Protein AF-0000000083250186 (afdb_homodimer)

Secondary structure (DSSP, 8-state):
-HHHHHHHHHHHHHHHHHHHHHHHHHHHHHHHHT--HHHHHHHHHHIIIIIS------TTSHHHHHHHHHHHHHHHHHHHHT--HHHHHHHHHHHHHHHTHHHHHHHHHHHHHHHHHHT--HHHHHHHHHHHT---GGGTHHHHHHS---HHHHHHHHHHHHHHHHHHHHHHHHHHHHHHHT----HHHHHHHHHHHHHHHHHHHHHHHHHHHHHHHH---GGGGGGHHHHHHHHHHHHHHHHHHTTS-HHHHHHHHHHHHHTGGGGT---HHHHHHHHHHHHHHHHHHHHHHHHHHHHT--HHHHHHTHHHHHHHHHHIIIIIHHHHHHHHHTT-TTTT--HHHHHHHHH-----HHHHHHHHHHHHHT-TTHHHHHHHHHHHHHHIIIIIIHHHHHHHHHTT--HHHHHHH-/-HHHHHHHHHHHHHHHHHHHHHHHHHHHHHHHHT--HHHHHHHHHHIIIIIS------TT-HHHHHHHHHHHHHHHHHHHHT--HHHHHHHHHHHHHHHTHHHHHHHHHHHHHHHHHHT--HHHHHHHHHHHT---GGGTHHHHHHS---HHHHHHHHHHHHHHHHHHHHHHHHHHHHHHHT----HHHHHHHHHHHHHHHHHHHHHHHHHHHHHHHH---GGGGGGHHHHHHHHHHHHHHHHHHTTS-HHHHHHHHHHHHHTGGGGT---HHHHHHHHHHHHHHHHHHHHHHHHHHHHT--HHHHHHTHHHHHHHHHHIIIIIHHHHHHHHHTT-TTTT--HHHHHHHHH-----HHHHHHHHHHHHHT-TTHHHHHHHHHHHHHHIIIIIIHHHHHHHHHTT--HHHHHHH-

Nearest PDB structures (foldseek):
  4cz8-assembly1_B  TM=8.944E-01  e=1.549E-16  Pyrococcus abyssi GE5
  8pcz-assembly1_B  TM=8.771E-01  e=9.319E-13  Strongylocentrotus purpuratus
  8pd5-assembly1_A  TM=8.798E-01  e=1.195E-12  Strongylocentrotus purpuratus
  8otx-assembly1_B  TM=8.686E-01  e=9.713E-13  Strongylocentrotus purpuratus
  8pd3-assembly1_A  TM=8.732E-01  e=5.096E-12  Strongylocentrotus purpuratus

Sequence (828 aa):
MENSTTDTIHHLLILLLIILGAGMTAGIIAGKLRLPDVALFIGAGMLLGQGVHWINESSASLTNQLILSVGSAIILFDGGRNIRLHGLKKVGLTVGLLSVPGVLITVAIVGAAIRYLFDIDWMYALLAAAIIASTDPASIIPVFRQVRIRERVRETVESESAFNDATGSIITFALLGAITAGSELAAGTLMWDFVRTAVGGIVVGLVVSFVIVYFVAHLRYGVLRDFSTIAMIGTALAAYLIGDLLHVSGFMATFVAGLIWGNSERFGLSMKEKEAEMAHFTDNITVLLRMLIFILLGSQVDFSLLAEYWWQSLLAVIVLMLIARPASVFASALPDRVSKWSLREMLFMVWVRETGVIPAALSGMIAGMGVKHADIIASVTFMAIMLTILLQASTTGWMAKKLGMDLDAEIGKQMENSTTDTIHHLLILLLIILGAGMTAGIIAGKLRLPDVALFIGAGMLLGQGVHWINESSASLTNQLILSVGSAIILFDGGRNIRLHGLKKVGLTVGLLSVPGVLITVAIVGAAIRYLFDIDWMYALLAAAIIASTDPASIIPVFRQVRIRERVRETVESESAFNDATGSIITFALLGAITAGSELAAGTLMWDFVRTAVGGIVVGLVVSFVIVYFVAHLRYGVLRDFSTIAMIGTALAAYLIGDLLHVSGFMATFVAGLIWGNSERFGLSMKEKEAEMAHFTDNITVLLRMLIFILLGSQVDFSLLAEYWWQSLLAVIVLMLIARPASVFASALPDRVSKWSLREMLFMVWVRETGVIPAALSGMIAGMGVKHADIIASVTFMAIMLTILLQASTTGWMAKKLGMDLDAEIGKQ

Solvent-accessible surface area (backbone atoms only — not comparable to full-atom values): 39765 Å² total; per-residue (Å²): 117,66,62,53,49,50,49,51,46,50,49,51,50,50,51,51,46,50,46,52,52,47,33,50,53,24,40,52,49,15,57,75,68,68,44,63,43,65,60,34,22,25,50,46,11,30,44,35,11,64,64,70,54,75,45,77,71,51,54,60,34,60,67,49,46,44,49,34,52,53,37,44,28,47,45,37,12,51,41,22,25,71,39,56,67,77,66,35,67,70,43,38,65,36,30,51,31,38,21,44,59,16,35,52,47,22,16,54,50,28,9,52,45,37,19,69,65,68,69,51,58,63,67,57,18,34,34,40,19,18,36,55,45,20,36,27,41,78,66,40,53,64,47,50,71,76,38,46,54,55,62,68,60,51,51,37,50,48,46,24,17,42,44,14,40,34,42,21,50,43,50,28,50,46,43,48,50,34,59,74,68,65,49,81,67,53,68,64,60,51,51,50,50,38,51,50,18,48,52,45,2,40,50,41,2,47,52,49,33,50,57,51,47,51,49,59,41,63,49,65,56,79,70,43,72,70,38,51,59,56,49,51,54,45,41,22,51,46,16,24,49,52,14,48,75,70,68,22,28,17,54,32,1,4,20,41,22,14,32,47,65,46,42,25,59,80,72,72,32,70,54,72,89,47,43,63,60,42,48,54,43,51,53,47,51,43,53,51,38,50,38,52,48,35,20,53,50,21,23,62,52,51,66,68,58,36,60,72,44,38,66,53,22,49,51,37,38,46,42,35,54,69,42,23,34,42,51,18,47,52,65,22,42,64,73,33,69,82,66,58,72,48,71,54,56,50,53,49,54,31,54,66,57,25,33,40,66,63,32,51,34,51,41,44,50,41,46,30,54,64,46,86,64,32,65,58,36,39,36,32,45,51,43,32,29,50,49,23,38,64,50,34,52,66,38,43,60,57,50,36,54,73,58,62,44,28,51,65,60,54,55,65,75,97,120,63,63,54,48,52,50,51,47,51,50,51,48,50,51,50,47,51,47,50,52,47,34,51,52,24,40,53,50,15,57,75,68,68,44,64,42,66,59,33,21,25,50,47,12,31,43,35,11,63,64,71,54,76,44,78,71,51,54,58,34,60,67,49,45,46,49,36,51,53,36,44,30,46,45,37,12,52,42,21,24,72,40,55,67,77,67,36,66,70,43,37,66,35,28,51,30,38,20,46,58,16,35,51,46,23,17,53,49,29,10,51,46,37,19,69,64,68,69,51,58,63,69,57,18,33,34,41,20,18,35,55,44,22,36,27,41,79,67,42,52,66,46,50,70,75,37,46,55,56,62,69,60,52,51,36,52,48,45,23,17,41,46,14,42,34,41,23,50,43,50,28,51,46,44,50,50,33,60,72,68,66,49,81,68,54,68,65,60,52,50,50,49,37,50,50,19,47,51,44,1,41,51,42,2,46,52,50,32,50,57,51,47,50,50,60,42,64,48,66,55,78,70,44,71,71,37,51,56,56,49,52,54,45,42,22,52,44,16,23,48,54,14,47,75,71,68,21,28,17,54,32,2,5,20,41,21,14,32,46,65,45,41,24,60,79,72,72,32,70,54,71,88,46,43,63,60,41,48,54,44,50,53,49,51,42,54,52,38,48,38,51,50,35,20,52,51,20,24,62,53,52,67,69,57,38,61,74,44,37,66,54,22,49,51,37,39,47,41,36,54,69,44,22,33,42,51,19,47,52,65,22,41,65,75,32,72,81,66,59,74,48,72,52,57,51,53,48,54,33,55,66,57,24,34,40,66,61,33,50,34,50,41,46,49,41,46,32,54,64,46,85,64,33,65,58,36,39,36,33,44,50,43,33,30,50,49,21,38,65,48,35,51,65,38,45,59,58,49,34,52,73,58,63,44,28,51,64,58,54,55,67,73,96

Organism: NCBI:txid582686

Foldseek 3Di:
DVVVVVVVVVLVVQLLVLLVVQLVVLQVVCVVVVAQSLLSLLVSLQCCQVNVNVDDDDLQDPVNLCLLLLLLLLLLLQLLLPADVVLCVLVVQLLVLCQAVLLVLQLVQLLVLLCVLVVDDSLVSSLLSLLQSAFDCVLQVVVCVVFPFDPNLVNSLSSSRSSNLLLSQLLNVLSVVCVVVVHPDDPVNSVVSSVCQLVLLLVLLCVLLVVLLVCLQPVPDPVSLVCVLVSLSVSSVVSLVVSVVVPHHSSNSSNNSSNCNNHVVVVVRDPPVSVVVNVVVSVVSSSSSSSVLSSNLSSNQDPVLLVVCVVSLLVSLVCSLPPSLLVSLCVSVVVPPSNPDDPLSSVLSSLRGAGGRSSSSSLSNCVNVVDPCSSVSSSNSVSRNNCSRRPSSSCSSVSCVVSVRGPVVVVVVD/DVVVVVVVVVLVVQLLVLLVVQLVVLQVVCVVVVAQSLLSLLVSLQCCQVNVNVDDDDLQDPVNLCLLLLLLLLLLLQLLLPADVVLCVLVVQLLVLCQAVLLVLQLVQLLVLLCVLVVDDSLVSSLLSLLQSAFDCVLQVVVCVVFPFDPNLVNSLSSSRSSNLLLSQLLNVLSVVCVVVVHPDDPVNSVVLSVCQLVLLLVLLVVLLVVLLVCLQPVPDPVSLVCVLVSLSVSSVVSLVVSVVVPHHSSNSSNNSSNCNNHVVVVVRDPPVNVVVNVVVSVVSSSSSSSVLSSNLSSNQDPVLLVVCVVSLLVSLVCSLPPSLLVSLCVSVVVPPSNPDDPLSSVLSSLRGAGGRSSSSSLSNCVSVVDPCSSVSSSNSVSRNNCSRRPSSSCSSVSCVVSVRRPVVVVVVD

Structure (mmCIF, N/CA/C/O backbone):
data_AF-0000000083250186-model_v1
#
loop_
_entity.id
_entity.type
_entity.pdbx_description
1 polymer 'NhaP-type Na+/H+ or K+/H+ antiporter'
#
loop_
_atom_site.group_PDB
_atom_site.id
_atom_site.type_symbol
_atom_site.label_atom_id
_atom_site.label_alt_id
_atom_site.label_comp_id
_atom_site.label_asym_id
_atom_site.label_entity_id
_atom_site.label_seq_id
_atom_site.pdbx_PDB_ins_code
_atom_site.Cartn_x
_atom_site.Cartn_y
_atom_site.Cartn_z
_atom_site.occupancy
_atom_site.B_iso_or_equiv
_atom_site.auth_seq_id
_atom_site.auth_comp_id
_atom_site.auth_asym_id
_atom_site.auth_atom_id
_atom_site.pdbx_PDB_model_num
ATOM 1 N N . MET A 1 1 ? 26 -10.258 -5.992 1 36.88 1 MET A N 1
ATOM 2 C CA . MET A 1 1 ? 25.094 -9.18 -6.375 1 36.88 1 MET A CA 1
ATOM 3 C C . MET A 1 1 ? 23.656 -9.516 -5.984 1 36.88 1 MET A C 1
ATOM 5 O O . MET A 1 1 ? 22.844 -8.617 -5.727 1 36.88 1 MET A O 1
ATOM 9 N N . GLU A 1 2 ? 23.172 -11.062 -6.137 1 50.5 2 GLU A N 1
ATOM 10 C CA . GLU A 1 2 ? 21.906 -11.742 -5.871 1 50.5 2 GLU A CA 1
ATOM 11 C C . GLU A 1 2 ? 21.484 -11.555 -4.422 1 50.5 2 GLU A C 1
ATOM 13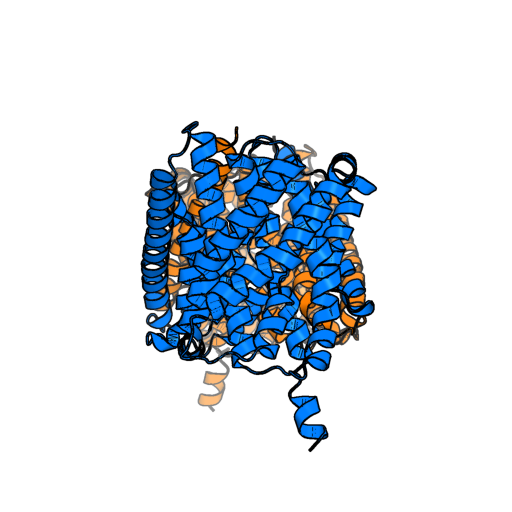 O O . GLU A 1 2 ? 20.312 -11.258 -4.145 1 50.5 2 GLU A O 1
ATOM 18 N N . ASN A 1 3 ? 22.594 -11.492 -3.49 1 60.5 3 ASN A N 1
ATOM 19 C CA . ASN A 1 3 ? 22.516 -11.484 -2.031 1 60.5 3 ASN A CA 1
ATOM 20 C C . ASN A 1 3 ? 22.203 -10.094 -1.49 1 60.5 3 ASN A C 1
ATOM 22 O O . ASN A 1 3 ? 21.422 -9.953 -0.538 1 60.5 3 ASN A O 1
ATOM 26 N N . SER A 1 4 ? 22.578 -9.195 -2.426 1 73.5 4 SER A N 1
ATOM 27 C CA . SER A 1 4 ? 22.453 -7.852 -1.872 1 73.5 4 SER A CA 1
ATOM 28 C C . SER A 1 4 ? 21.016 -7.344 -1.961 1 73.5 4 SER A C 1
ATOM 30 O O . SER A 1 4 ? 20.516 -6.734 -1.016 1 73.5 4 SER A O 1
ATOM 32 N N . THR A 1 5 ? 20.344 -7.777 -3.023 1 78.94 5 THR A N 1
ATOM 33 C CA . THR A 1 5 ? 18.969 -7.316 -3.186 1 78.94 5 THR A CA 1
ATOM 34 C C . THR A 1 5 ? 18.047 -7.992 -2.174 1 78.94 5 THR A C 1
ATOM 36 O O . THR A 1 5 ? 17.172 -7.348 -1.586 1 78.94 5 THR A O 1
ATOM 39 N N . THR A 1 6 ? 18.375 -9.227 -1.916 1 79.44 6 THR A N 1
ATOM 40 C CA . THR A 1 6 ? 17.562 -9.977 -0.959 1 79.44 6 THR A CA 1
ATOM 41 C C . THR A 1 6 ? 17.766 -9.438 0.455 1 79.44 6 THR A C 1
ATOM 43 O O . THR A 1 6 ? 16.812 -9.336 1.225 1 79.44 6 THR A O 1
ATOM 46 N N . ASP A 1 7 ? 18.984 -9.07 0.698 1 83.06 7 ASP A N 1
ATOM 47 C CA . ASP A 1 7 ? 19.281 -8.516 2.012 1 83.06 7 ASP A CA 1
ATOM 48 C C . ASP A 1 7 ? 18.594 -7.168 2.215 1 83.06 7 ASP A C 1
ATOM 50 O O . ASP A 1 7 ? 18.109 -6.871 3.311 1 83.06 7 ASP A O 1
ATOM 54 N N . THR A 1 8 ? 18.578 -6.426 1.126 1 82.62 8 THR A N 1
ATOM 55 C CA . THR A 1 8 ? 17.906 -5.129 1.208 1 82.62 8 THR A CA 1
ATOM 56 C C . THR A 1 8 ? 16.406 -5.297 1.381 1 82.62 8 THR A C 1
ATOM 58 O O . THR A 1 8 ? 15.773 -4.539 2.115 1 82.62 8 THR A O 1
ATOM 61 N N . ILE A 1 9 ? 15.914 -6.305 0.795 1 84.38 9 ILE A N 1
ATOM 62 C CA . ILE A 1 9 ? 14.492 -6.586 0.917 1 84.38 9 ILE A CA 1
ATOM 63 C C . ILE A 1 9 ? 14.172 -7.035 2.342 1 84.38 9 ILE A C 1
ATOM 65 O O . ILE A 1 9 ? 13.188 -6.582 2.938 1 84.38 9 ILE A O 1
ATOM 69 N N . HIS A 1 10 ? 15.07 -7.875 2.861 1 87.12 10 HIS A N 1
ATOM 70 C CA . HIS A 1 10 ? 14.891 -8.328 4.234 1 87.12 10 HIS A CA 1
ATOM 71 C C . HIS A 1 10 ? 14.93 -7.156 5.211 1 87.12 10 HIS A C 1
ATOM 73 O O . HIS A 1 10 ? 14.109 -7.082 6.133 1 87.12 10 HIS A O 1
ATOM 79 N N . HIS A 1 11 ? 15.789 -6.281 4.938 1 84.31 11 HIS A N 1
ATOM 80 C CA . HIS A 1 11 ? 15.914 -5.105 5.793 1 84.31 11 HIS A CA 1
ATOM 81 C C . HIS A 1 11 ? 14.664 -4.238 5.723 1 84.31 11 HIS A C 1
ATOM 83 O O . HIS A 1 11 ? 14.172 -3.764 6.75 1 84.31 11 HIS A O 1
ATOM 89 N N . LEU A 1 12 ? 14.164 -4.062 4.555 1 85.62 12 LEU A N 1
ATOM 90 C CA . LEU A 1 12 ? 12.969 -3.246 4.355 1 85.62 12 LEU A CA 1
ATOM 91 C C . LEU A 1 12 ? 11.758 -3.885 5.023 1 85.62 12 LEU A C 1
ATOM 93 O O . LEU A 1 12 ? 10.945 -3.193 5.645 1 85.62 12 LEU A O 1
ATOM 97 N N . LEU A 1 13 ? 11.719 -5.164 4.926 1 88.88 13 LEU A N 1
ATOM 98 C CA . LEU A 1 13 ? 10.586 -5.879 5.512 1 88.88 13 LEU A CA 1
ATOM 99 C C . LEU A 1 13 ? 10.664 -5.863 7.035 1 88.88 13 LEU A C 1
ATOM 101 O O . LEU A 1 13 ? 9.641 -5.711 7.711 1 88.88 13 LEU A O 1
ATOM 105 N N . ILE A 1 14 ? 11.844 -6.039 7.555 1 87.56 14 ILE A N 1
ATOM 106 C CA . ILE A 1 14 ? 12.039 -5.992 9 1 87.56 14 ILE A CA 1
ATOM 107 C C . ILE A 1 14 ? 11.641 -4.609 9.523 1 87.56 14 ILE A C 1
ATOM 109 O O . ILE A 1 14 ? 10.922 -4.5 10.516 1 87.56 14 ILE A O 1
ATOM 113 N N . LEU A 1 15 ? 12.094 -3.598 8.812 1 84.19 15 LEU A N 1
ATOM 114 C CA . LEU A 1 15 ? 11.758 -2.229 9.188 1 84.19 15 LEU A CA 1
ATOM 115 C C . LEU A 1 15 ? 10.25 -2.016 9.18 1 84.19 15 LEU A C 1
ATOM 117 O O . LEU A 1 15 ? 9.695 -1.454 10.133 1 84.19 15 LEU A O 1
ATOM 121 N N . LEU A 1 16 ? 9.656 -2.443 8.156 1 87.44 16 LEU A N 1
ATOM 122 C CA . LEU A 1 16 ? 8.211 -2.291 8.023 1 87.44 16 LEU A CA 1
ATOM 123 C C . LEU A 1 16 ? 7.477 -3.023 9.141 1 87.44 16 LEU A C 1
ATOM 125 O O . LEU A 1 16 ? 6.539 -2.484 9.734 1 87.44 16 LEU A O 1
ATOM 129 N N . LEU A 1 17 ? 7.941 -4.215 9.445 1 89.38 17 LEU A N 1
ATOM 130 C CA . LEU A 1 17 ? 7.262 -5.039 10.445 1 89.38 17 LEU A CA 1
ATOM 131 C C . LEU A 1 17 ? 7.48 -4.48 11.844 1 89.38 17 LEU A C 1
ATOM 133 O O . LEU A 1 17 ? 6.582 -4.543 12.688 1 89.38 17 LEU A O 1
ATOM 137 N N . ILE A 1 18 ? 8.617 -3.969 12.102 1 87.19 18 ILE A N 1
ATOM 138 C CA . ILE A 1 18 ? 8.883 -3.34 13.391 1 87.19 18 ILE A CA 1
ATOM 139 C C . ILE A 1 18 ? 8 -2.105 13.555 1 87.19 18 ILE A C 1
ATOM 141 O O . ILE A 1 18 ? 7.43 -1.887 14.625 1 87.19 18 ILE A O 1
ATOM 145 N N . ILE A 1 19 ? 7.898 -1.357 12.539 1 87.94 19 ILE A N 1
ATOM 146 C CA . ILE A 1 19 ? 7.098 -0.14 12.586 1 87.94 19 ILE A CA 1
ATOM 147 C C . ILE A 1 19 ? 5.625 -0.5 12.781 1 87.94 19 ILE A C 1
ATOM 149 O O . ILE A 1 19 ? 4.934 0.102 13.602 1 87.94 19 ILE A O 1
ATOM 153 N N . LEU A 1 20 ? 5.223 -1.479 12 1 87.19 20 LEU A N 1
ATOM 154 C CA . LEU A 1 20 ? 3.83 -1.896 12.109 1 87.19 20 LEU A CA 1
ATOM 155 C C . LEU A 1 20 ? 3.547 -2.488 13.492 1 87.19 20 LEU A C 1
ATOM 157 O O . LEU A 1 20 ? 2.512 -2.197 14.094 1 87.19 20 LEU A O 1
ATOM 161 N N . GLY A 1 21 ? 4.441 -3.32 13.969 1 87.19 21 GLY A N 1
ATOM 162 C CA . GLY A 1 21 ? 4.285 -3.895 15.297 1 87.19 21 GLY A CA 1
ATOM 163 C C . GLY A 1 21 ? 4.273 -2.854 16.391 1 87.19 21 GLY A C 1
ATOM 164 O O . GLY A 1 21 ? 3.408 -2.887 17.281 1 87.19 21 GLY A O 1
ATOM 165 N N . ALA A 1 22 ? 5.191 -1.972 16.312 1 88.12 22 ALA A N 1
ATOM 166 C CA . ALA A 1 22 ? 5.281 -0.896 17.297 1 88.12 22 ALA A CA 1
ATOM 167 C C . ALA A 1 22 ? 4.07 0.032 17.203 1 88.12 22 ALA A C 1
ATOM 169 O O . ALA A 1 22 ? 3.551 0.484 18.219 1 88.12 22 ALA A O 1
ATOM 170 N N . GLY A 1 23 ? 3.736 0.354 15.969 1 86.62 23 GLY A N 1
ATOM 171 C CA . GLY A 1 23 ? 2.578 1.209 15.766 1 86.62 23 GLY A CA 1
ATOM 172 C C . GLY A 1 23 ? 1.293 0.615 16.312 1 86.62 23 GLY A C 1
ATOM 173 O O . GLY A 1 23 ? 0.501 1.314 16.953 1 86.62 23 GLY A O 1
ATOM 174 N N . MET A 1 24 ? 1.123 -0.626 16.078 1 84.12 24 MET A N 1
ATOM 175 C CA . MET A 1 24 ? -0.075 -1.303 16.562 1 84.12 24 MET A CA 1
ATOM 176 C C . MET A 1 24 ? -0.082 -1.365 18.094 1 84.12 24 MET A C 1
ATOM 178 O O . MET A 1 24 ? -1.11 -1.116 18.719 1 84.12 24 MET A O 1
ATOM 182 N N . THR A 1 25 ? 1.003 -1.693 18.672 1 85.38 25 THR A N 1
ATOM 183 C CA . THR A 1 25 ? 1.114 -1.747 20.125 1 85.38 25 THR A CA 1
ATOM 184 C C . THR A 1 25 ? 0.896 -0.365 20.734 1 85.38 25 THR A C 1
ATOM 186 O O . THR A 1 25 ? 0.202 -0.229 21.75 1 85.38 25 THR A O 1
ATOM 189 N N . ALA A 1 26 ? 1.502 0.603 20.109 1 86.56 26 ALA A N 1
ATOM 190 C CA . ALA A 1 26 ? 1.334 1.979 20.578 1 86.56 26 ALA A CA 1
ATOM 191 C C . ALA A 1 26 ? -0.121 2.424 20.453 1 86.56 26 ALA A C 1
ATOM 193 O O . ALA A 1 26 ? -0.627 3.148 21.312 1 86.56 26 ALA A O 1
ATOM 194 N N . GLY A 1 27 ? -0.68 2.037 19.344 1 81.19 27 GLY A N 1
ATOM 195 C CA . GLY A 1 27 ? -2.088 2.354 19.172 1 81.19 27 GLY A CA 1
ATOM 196 C C . GLY A 1 27 ? -2.975 1.754 20.25 1 81.19 27 GLY A C 1
ATOM 197 O O . GLY A 1 27 ? -3.9 2.408 20.734 1 81.19 27 GLY A O 1
ATOM 198 N N . ILE A 1 28 ? -2.732 0.583 20.656 1 79.94 28 ILE A N 1
ATOM 199 C CA . ILE A 1 28 ? -3.49 -0.102 21.688 1 79.94 28 ILE A CA 1
ATOM 200 C C . ILE A 1 28 ? -3.287 0.606 23.031 1 79.94 28 ILE A C 1
ATOM 202 O O . ILE A 1 28 ? -4.25 0.847 23.766 1 79.94 28 ILE A O 1
ATOM 206 N N . ILE A 1 29 ? -2.121 0.933 23.297 1 84 29 ILE A N 1
ATOM 207 C CA . ILE A 1 29 ? -1.789 1.599 24.562 1 84 29 ILE A CA 1
ATOM 208 C C . ILE A 1 29 ? -2.43 2.984 24.594 1 84 29 ILE A C 1
ATOM 210 O O . ILE A 1 29 ? -2.91 3.426 25.641 1 84 29 ILE A O 1
ATOM 214 N N . ALA A 1 30 ? -2.369 3.641 23.453 1 81.44 30 ALA A N 1
ATOM 215 C CA . ALA A 1 30 ? -2.988 4.961 23.359 1 81.44 30 ALA A CA 1
ATOM 216 C C . ALA A 1 30 ? -4.473 4.895 23.703 1 81.44 30 ALA A C 1
ATOM 218 O O . ALA A 1 30 ? -5.004 5.781 24.375 1 81.44 30 ALA A O 1
ATOM 219 N N . GLY A 1 31 ? -5.117 3.885 23.188 1 74.94 31 GLY A N 1
ATOM 220 C CA . GLY A 1 31 ? -6.527 3.695 23.484 1 74.94 31 GLY A CA 1
ATOM 221 C C . GLY A 1 31 ? -6.793 3.447 24.953 1 74.94 31 GLY A C 1
ATOM 222 O O . GLY A 1 31 ? -7.738 3.998 25.516 1 74.94 31 GLY A O 1
ATOM 223 N N . LYS A 1 32 ? -5.965 2.688 25.562 1 77.81 32 LYS A N 1
ATOM 224 C CA . LYS A 1 32 ? -6.105 2.369 26.984 1 77.81 32 LYS A CA 1
ATOM 225 C C . LYS A 1 32 ? -5.855 3.6 27.844 1 77.81 32 LYS A C 1
ATOM 227 O O . LYS A 1 32 ? -6.512 3.787 28.875 1 77.81 32 LYS A O 1
ATOM 232 N N . LEU A 1 33 ? -4.949 4.406 27.422 1 76.81 33 LEU A N 1
ATOM 233 C CA . LEU A 1 33 ? -4.574 5.582 28.188 1 76.81 33 LEU A CA 1
ATOM 234 C C . LEU A 1 33 ? -5.402 6.793 27.781 1 76.81 33 LEU A C 1
ATOM 236 O O . LEU A 1 33 ? -5.27 7.871 28.359 1 76.81 33 LEU A O 1
ATOM 240 N N . ARG A 1 34 ? -6.168 6.59 26.719 1 76.94 34 ARG A N 1
ATOM 241 C CA . ARG A 1 34 ? -7.004 7.66 26.188 1 76.94 34 ARG A CA 1
ATOM 242 C C . ARG A 1 34 ? -6.152 8.828 25.703 1 76.94 34 ARG A C 1
ATOM 244 O O . ARG A 1 34 ? -6.43 9.984 26.031 1 76.94 34 ARG A O 1
ATOM 251 N N . LEU A 1 35 ? -5.062 8.547 25.125 1 76.62 35 LEU A N 1
ATOM 252 C CA . LEU A 1 35 ? -4.172 9.516 24.516 1 76.62 35 LEU A CA 1
ATOM 253 C C . LEU A 1 35 ? -4.238 9.422 22.984 1 76.62 35 LEU A C 1
ATOM 255 O O . LEU A 1 35 ? -4.637 8.398 22.438 1 76.62 35 LEU A O 1
ATOM 259 N N . PRO A 1 36 ? -3.953 10.547 22.375 1 77.56 36 PRO A N 1
ATOM 260 C CA . PRO A 1 36 ? -3.871 10.469 20.922 1 77.56 36 PRO A CA 1
ATOM 261 C C . PRO A 1 36 ? -2.801 9.492 20.438 1 77.56 36 PRO A C 1
ATOM 263 O O . PRO A 1 36 ? -1.692 9.469 20.984 1 77.56 36 PRO A O 1
ATOM 266 N N . ASP A 1 37 ? -3.068 8.656 19.469 1 80.5 37 ASP A N 1
ATOM 267 C CA . ASP A 1 37 ? -2.182 7.605 18.969 1 80.5 37 ASP A CA 1
ATOM 268 C C . ASP A 1 37 ? -0.862 8.188 18.469 1 80.5 37 ASP A C 1
ATOM 270 O O . ASP A 1 37 ? 0.199 7.594 18.672 1 80.5 37 ASP A O 1
ATOM 274 N N . VAL A 1 38 ? -0.962 9.391 17.938 1 79.88 38 VAL A N 1
ATOM 275 C CA . VAL A 1 38 ? 0.183 10.023 17.281 1 79.88 38 VAL A CA 1
ATOM 276 C C . VAL A 1 38 ? 1.294 10.25 18.312 1 79.88 38 VAL A C 1
ATOM 278 O O . VAL A 1 38 ? 2.477 10.094 18 1 79.88 38 VAL A O 1
ATOM 281 N N . ALA A 1 39 ? 0.94 10.609 19.5 1 81.94 39 ALA A N 1
ATOM 282 C CA . ALA A 1 39 ? 1.925 10.836 20.547 1 81.94 39 ALA A CA 1
ATOM 283 C C . ALA A 1 39 ? 2.682 9.555 20.875 1 81.94 39 ALA A C 1
ATOM 285 O O . ALA A 1 39 ? 3.893 9.586 21.109 1 81.94 39 ALA A O 1
ATOM 286 N N . LEU A 1 40 ? 1.967 8.531 20.859 1 85.19 40 LEU A N 1
ATOM 287 C CA . LEU A 1 40 ? 2.594 7.262 21.203 1 85.19 40 LEU A CA 1
ATOM 288 C C . LEU A 1 40 ? 3.396 6.715 20.031 1 85.19 40 LEU A C 1
ATOM 290 O O . LEU A 1 40 ? 4.379 5.996 20.219 1 85.19 40 LEU A O 1
ATOM 294 N N . PHE A 1 41 ? 2.977 7.039 18.812 1 87.44 41 PHE A N 1
ATOM 295 C CA . PHE A 1 41 ? 3.766 6.648 17.641 1 87.44 41 PHE A CA 1
ATOM 296 C C . PHE A 1 41 ? 5.152 7.277 17.703 1 87.44 41 PHE A C 1
ATOM 298 O O . PHE A 1 41 ? 6.156 6.594 17.484 1 87.44 41 PHE A O 1
ATOM 305 N N . ILE A 1 42 ? 5.137 8.531 18 1 85.62 42 ILE A N 1
ATOM 306 C CA . ILE A 1 42 ? 6.402 9.258 18.078 1 85.62 42 ILE A CA 1
ATOM 307 C C . ILE A 1 42 ? 7.246 8.688 19.219 1 85.62 42 ILE A C 1
ATOM 309 O O . ILE A 1 42 ? 8.453 8.492 19.062 1 85.62 42 ILE A O 1
ATOM 313 N N . GLY A 1 43 ? 6.621 8.469 20.344 1 85.88 43 GLY A N 1
ATOM 314 C CA . GLY A 1 43 ? 7.332 7.871 21.469 1 85.88 43 GLY A CA 1
ATOM 315 C C . GLY A 1 43 ? 7.938 6.52 21.125 1 85.88 43 GLY A C 1
ATOM 316 O O . GLY A 1 43 ? 9.078 6.238 21.5 1 85.88 43 GLY A O 1
ATOM 317 N N . ALA A 1 44 ? 7.156 5.738 20.469 1 88.44 44 ALA A N 1
ATOM 318 C CA . ALA A 1 44 ? 7.641 4.426 20.047 1 88.44 44 ALA A CA 1
ATOM 319 C C . ALA A 1 44 ? 8.82 4.559 19.078 1 88.44 44 ALA A C 1
ATOM 321 O O . ALA A 1 44 ? 9.781 3.783 19.156 1 88.44 44 ALA A O 1
ATOM 322 N N . GLY A 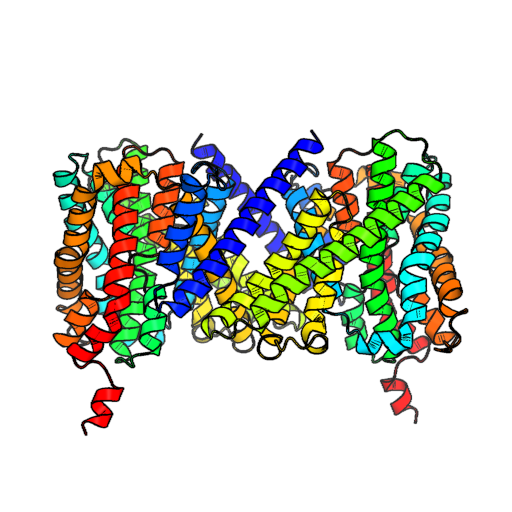1 45 ? 8.742 5.465 18.172 1 87.62 45 GLY A N 1
ATOM 323 C CA . GLY A 1 45 ? 9.844 5.719 17.266 1 87.62 45 GLY A CA 1
ATOM 324 C C . GLY A 1 45 ? 11.117 6.133 17.969 1 87.62 45 GLY A C 1
ATOM 325 O O . GLY A 1 45 ? 12.211 5.68 17.625 1 87.62 45 GLY A O 1
ATOM 326 N N . MET A 1 46 ? 10.922 6.926 18.953 1 85.25 46 MET A N 1
ATOM 327 C CA . MET A 1 46 ? 12.062 7.387 19.734 1 85.25 46 MET A CA 1
ATOM 328 C C . MET A 1 46 ? 12.734 6.223 20.453 1 85.25 46 MET A C 1
ATOM 330 O O . MET A 1 46 ? 13.961 6.133 20.5 1 85.25 46 MET A O 1
ATOM 334 N N . LEU A 1 47 ? 11.906 5.418 21 1 84.81 47 LEU A N 1
ATOM 335 C CA . LEU A 1 47 ? 12.422 4.27 21.75 1 84.81 47 LEU A CA 1
ATOM 336 C C . LEU A 1 47 ? 13.125 3.295 20.812 1 84.81 47 LEU A C 1
ATOM 338 O O . LEU A 1 47 ? 14.188 2.762 21.141 1 84.81 47 LEU A O 1
ATOM 342 N N . LEU A 1 48 ? 12.602 3.088 19.688 1 84.94 48 LEU A N 1
ATOM 343 C CA . LEU A 1 48 ? 13.117 2.094 18.75 1 84.94 48 LEU A CA 1
ATOM 344 C C . LEU A 1 48 ? 14.344 2.627 18.016 1 84.94 48 LEU A C 1
ATOM 346 O O . LEU A 1 48 ? 15.211 1.853 17.609 1 84.94 48 LEU A O 1
ATOM 350 N N . GLY A 1 49 ? 14.32 3.785 17.688 1 77.94 49 GLY A N 1
ATOM 351 C CA . GLY A 1 49 ? 15.422 4.387 16.953 1 77.94 49 GLY A CA 1
ATOM 352 C C . GLY A 1 49 ? 16.625 4.68 17.844 1 77.94 49 GLY A C 1
ATOM 353 O O . GLY A 1 49 ? 17.672 4.051 17.703 1 77.94 49 GLY A O 1
ATOM 354 N N . GLN A 1 50 ? 16.453 5.48 18.719 1 71.56 50 GLN A N 1
ATOM 355 C CA . GLN A 1 50 ? 17.547 5.98 19.516 1 71.56 50 GLN A CA 1
ATOM 356 C C . GLN A 1 50 ? 17.734 5.148 20.781 1 71.56 50 GLN A C 1
ATOM 358 O O . GLN A 1 50 ? 18.844 5.035 21.312 1 71.56 50 GLN A O 1
ATOM 363 N N . GLY A 1 51 ? 16.625 4.594 21.219 1 67.38 51 GLY A N 1
ATOM 364 C CA . GLY A 1 51 ? 16.719 3.805 22.438 1 67.38 51 GLY A CA 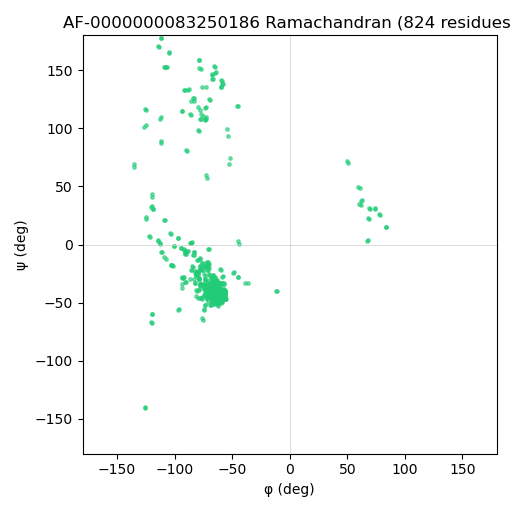1
ATOM 365 C C . GLY A 1 51 ? 17.391 2.455 22.219 1 67.38 51 GLY A C 1
ATOM 366 O O . GLY A 1 51 ? 18.453 2.188 22.766 1 67.38 51 GLY A O 1
ATOM 367 N N . VAL A 1 52 ? 16.844 1.673 21.297 1 68.69 52 VAL A N 1
ATOM 368 C CA . VAL A 1 52 ? 17.328 0.304 21.109 1 68.69 52 VAL A CA 1
ATOM 369 C C . VAL A 1 52 ? 18.031 0.181 19.766 1 68.69 52 VAL A C 1
ATOM 371 O O . VAL A 1 52 ? 18.75 -0.792 19.531 1 68.69 52 VAL A O 1
ATOM 374 N N . HIS A 1 53 ? 18 1.246 18.906 1 70.31 53 HIS A N 1
ATOM 375 C CA . HIS A 1 53 ? 18.703 1.348 17.625 1 70.31 53 HIS A CA 1
ATOM 376 C C . HIS A 1 53 ? 18.234 0.264 16.656 1 70.31 53 HIS A C 1
ATOM 378 O O . HIS A 1 53 ? 19.047 -0.344 15.961 1 70.31 53 HIS A O 1
ATOM 384 N N . TRP A 1 54 ? 17.047 -0.064 16.734 1 70.44 54 TRP A N 1
ATOM 385 C CA . TRP A 1 54 ? 16.484 -1.056 15.828 1 70.44 54 TRP A CA 1
ATOM 386 C C . TRP A 1 54 ? 16.156 -0.431 14.477 1 70.44 54 TRP A C 1
ATOM 388 O O . TRP A 1 54 ? 16.125 -1.122 13.453 1 70.44 54 TRP A O 1
ATOM 398 N N . ILE A 1 55 ? 15.93 0.836 14.547 1 73.44 55 ILE A N 1
ATOM 399 C CA . ILE A 1 55 ? 15.641 1.566 13.32 1 73.44 55 ILE A CA 1
ATOM 400 C C . ILE A 1 55 ? 16.797 2.525 13.008 1 73.44 55 ILE A C 1
ATOM 402 O O . ILE A 1 55 ? 17.062 3.451 13.773 1 73.44 55 ILE A O 1
ATOM 406 N N . ASN A 1 56 ? 17.516 2.205 12 1 67.69 56 ASN A N 1
ATOM 407 C CA . ASN A 1 56 ? 18.641 3.051 11.641 1 67.69 56 ASN A CA 1
ATOM 408 C C . ASN A 1 56 ? 18.5 3.615 10.227 1 67.69 56 ASN A C 1
ATOM 410 O O . ASN A 1 56 ? 19.484 3.67 9.477 1 67.69 56 ASN A O 1
ATOM 414 N N . GLU A 1 57 ? 17.391 3.951 9.992 1 68.75 57 GLU A N 1
ATOM 415 C CA . GLU A 1 57 ? 17.219 4.52 8.656 1 68.75 57 GLU A CA 1
ATOM 416 C C . GLU A 1 57 ? 17.594 6 8.633 1 68.75 57 GLU A C 1
ATOM 418 O O . GLU A 1 57 ? 17.141 6.773 9.477 1 68.75 57 GLU A O 1
ATOM 423 N N . SER A 1 58 ? 18.5 6.258 7.766 1 72.25 58 SER A N 1
ATOM 424 C CA . SER A 1 58 ? 18.922 7.648 7.637 1 72.25 58 SER A CA 1
ATOM 425 C C . SER A 1 58 ? 17.797 8.516 7.074 1 72.25 58 SER A C 1
ATOM 427 O O . SER A 1 58 ? 16.969 8.039 6.301 1 72.25 58 SER A O 1
ATOM 429 N N . SER A 1 59 ? 17.781 9.664 7.492 1 74.56 59 SER A N 1
ATOM 430 C CA . SER A 1 59 ? 16.781 10.617 7.012 1 74.56 59 SER A CA 1
ATOM 431 C C . SER A 1 59 ? 16.906 10.828 5.508 1 74.56 59 SER A C 1
ATOM 433 O O . SER A 1 59 ? 15.922 11.156 4.84 1 74.56 59 SER A O 1
ATOM 435 N N . ALA A 1 60 ? 18.047 10.523 5.004 1 74.69 60 ALA A N 1
ATOM 436 C CA . ALA A 1 60 ? 18.297 10.789 3.59 1 74.69 60 ALA A CA 1
ATOM 437 C C . ALA A 1 60 ? 18 9.555 2.74 1 74.69 60 ALA A C 1
ATOM 439 O O . ALA A 1 60 ? 18.031 9.617 1.509 1 74.69 60 ALA A O 1
ATOM 440 N N . SER A 1 61 ? 17.672 8.57 3.404 1 80 61 SER A N 1
ATOM 441 C CA . SER A 1 61 ? 17.469 7.324 2.676 1 80 61 SER A CA 1
ATOM 442 C C . SER A 1 61 ? 16.281 7.43 1.711 1 80 61 SER A C 1
ATOM 444 O O . SER A 1 61 ? 15.336 8.18 1.962 1 80 61 SER A O 1
ATOM 446 N N . LEU A 1 62 ? 16.391 6.727 0.611 1 80.44 62 LEU A N 1
ATOM 447 C CA . LEU A 1 62 ? 15.336 6.688 -0.397 1 80.44 62 LEU A CA 1
ATOM 448 C C . LEU A 1 62 ? 14.016 6.219 0.213 1 80.44 62 LEU A C 1
ATOM 450 O O . LEU A 1 62 ? 12.961 6.781 -0.08 1 80.44 62 LEU A O 1
ATOM 454 N N . THR A 1 63 ? 14.141 5.254 1.037 1 81.06 63 THR A N 1
ATOM 455 C CA . THR A 1 63 ? 12.945 4.691 1.649 1 81.06 63 THR A CA 1
ATOM 456 C C . THR A 1 63 ? 12.242 5.73 2.516 1 81.06 63 THR A C 1
ATOM 458 O O . THR A 1 63 ? 11.023 5.891 2.434 1 81.06 63 THR A O 1
ATOM 461 N N . ASN A 1 64 ? 12.992 6.414 3.277 1 85.38 64 ASN A N 1
ATOM 462 C CA . ASN A 1 64 ? 12.43 7.441 4.148 1 85.38 64 ASN A CA 1
ATOM 463 C C . ASN A 1 64 ? 11.781 8.562 3.344 1 85.38 64 ASN A C 1
ATOM 465 O O . ASN A 1 64 ? 10.656 8.961 3.623 1 85.38 64 ASN A O 1
ATOM 469 N N . GLN A 1 65 ? 12.445 9.023 2.377 1 86.69 65 GLN A N 1
ATOM 470 C CA . GLN A 1 65 ? 11.953 10.133 1.573 1 86.69 65 GLN A CA 1
ATOM 471 C C . GLN A 1 65 ? 10.727 9.727 0.758 1 86.69 65 GLN A C 1
ATOM 473 O O . GLN A 1 65 ? 9.828 10.539 0.532 1 86.69 65 GLN A O 1
ATOM 478 N N . LEU A 1 66 ? 10.742 8.484 0.368 1 87.06 66 LEU A N 1
ATOM 479 C CA . LEU A 1 66 ? 9.602 7.969 -0.375 1 87.06 66 LEU A CA 1
ATOM 480 C C . LEU A 1 66 ? 8.359 7.918 0.506 1 87.06 66 LEU A C 1
ATOM 482 O O . LEU A 1 66 ? 7.273 8.336 0.083 1 87.06 66 LEU A O 1
ATOM 486 N N . ILE A 1 67 ? 8.531 7.473 1.673 1 88.25 67 ILE A N 1
ATOM 487 C CA . ILE A 1 67 ? 7.422 7.355 2.613 1 88.25 67 ILE A CA 1
ATOM 488 C C . ILE A 1 67 ? 6.879 8.742 2.943 1 88.25 67 ILE A C 1
ATOM 490 O O . ILE A 1 67 ? 5.664 8.953 2.975 1 88.25 67 ILE A O 1
ATOM 494 N N . LEU A 1 68 ? 7.805 9.641 3.125 1 90.06 68 LEU A N 1
ATOM 495 C CA . LEU A 1 68 ? 7.406 10.992 3.51 1 90.06 68 LEU A CA 1
ATOM 496 C C . LEU A 1 68 ? 6.707 11.703 2.357 1 90.06 68 LEU A C 1
ATOM 498 O O . LEU A 1 68 ? 5.672 12.344 2.557 1 90.06 68 LEU A O 1
ATOM 502 N N . SER A 1 69 ? 7.188 11.578 1.16 1 90.5 69 SER A N 1
ATOM 503 C CA . SER A 1 69 ? 6.617 12.266 0.004 1 90.5 69 SER A CA 1
ATOM 504 C C . SER A 1 69 ? 5.297 11.625 -0.419 1 90.5 69 SER A C 1
ATOM 506 O O . SER A 1 69 ? 4.273 12.305 -0.505 1 90.5 69 SER A O 1
ATOM 508 N N . VAL A 1 70 ? 5.312 10.336 -0.607 1 91.12 70 VAL A N 1
ATOM 509 C CA . VAL A 1 70 ? 4.129 9.609 -1.055 1 91.12 70 VAL A CA 1
ATOM 510 C C . VAL A 1 70 ? 3.078 9.602 0.053 1 91.12 70 VAL A C 1
ATOM 512 O O . VAL A 1 70 ? 1.887 9.789 -0.211 1 91.12 70 VAL A O 1
ATOM 515 N N . GLY A 1 71 ? 3.557 9.336 1.252 1 91.69 71 GLY A N 1
ATOM 516 C CA . GLY A 1 71 ? 2.641 9.336 2.381 1 91.69 71 GLY A CA 1
ATOM 517 C C . GLY A 1 71 ? 1.933 10.664 2.57 1 91.69 71 GLY A C 1
ATOM 518 O O . GLY A 1 71 ? 0.72 10.703 2.785 1 91.69 71 GLY A O 1
ATOM 519 N N . SER A 1 72 ? 2.674 11.734 2.451 1 91.19 72 SER A N 1
ATOM 520 C CA . SER A 1 72 ? 2.092 13.062 2.607 1 91.19 72 SER A CA 1
ATOM 521 C C . SER A 1 72 ? 1.096 13.367 1.492 1 91.19 72 SER A C 1
ATOM 523 O O . SER A 1 72 ? 0.041 13.953 1.736 1 91.19 72 SER A O 1
ATOM 525 N N . ALA A 1 73 ? 1.471 12.977 0.29 1 92.88 73 ALA A N 1
ATOM 526 C CA . ALA A 1 73 ? 0.585 13.195 -0.849 1 92.88 73 ALA A CA 1
ATOM 527 C C . ALA A 1 73 ? -0.75 12.484 -0.654 1 92.88 73 ALA A C 1
ATOM 529 O O . ALA A 1 73 ? -1.812 13.07 -0.889 1 92.88 73 ALA A O 1
ATOM 530 N N . ILE A 1 74 ? -0.673 11.32 -0.147 1 92.44 74 ILE A N 1
ATOM 531 C CA . ILE A 1 74 ? -1.878 10.516 0.031 1 92.44 74 ILE A CA 1
ATOM 532 C C . ILE A 1 74 ? -2.697 11.07 1.195 1 92.44 74 ILE A C 1
ATOM 534 O O . ILE A 1 74 ? -3.926 11.133 1.12 1 92.44 74 ILE A O 1
ATOM 538 N N . ILE A 1 75 ? -2.068 11.438 2.223 1 88.94 75 ILE A N 1
ATOM 539 C CA . ILE A 1 75 ? -2.754 11.977 3.393 1 88.94 75 ILE A CA 1
ATOM 540 C C . ILE A 1 75 ? -3.443 13.289 3.027 1 88.94 75 ILE A C 1
ATOM 542 O O . ILE A 1 75 ? -4.586 13.523 3.418 1 88.94 75 ILE A O 1
ATOM 546 N N . LEU A 1 76 ? -2.77 14.102 2.264 1 90.44 76 LEU A N 1
ATOM 547 C CA . LEU A 1 76 ? -3.35 15.367 1.818 1 90.44 76 LEU A CA 1
ATOM 548 C C . LEU A 1 76 ? -4.539 15.125 0.897 1 90.44 76 LEU A C 1
ATOM 550 O O . LEU A 1 76 ? -5.531 15.852 0.953 1 90.44 76 LEU A O 1
ATOM 554 N N . PHE A 1 77 ? -4.379 14.164 -0.004 1 92.69 77 PHE A N 1
ATOM 555 C CA . PHE A 1 77 ? -5.488 13.789 -0.871 1 92.69 77 PHE A CA 1
ATOM 556 C C . PHE A 1 77 ? -6.703 13.383 -0.048 1 92.69 77 PHE A C 1
ATOM 558 O O . PHE A 1 77 ? -7.828 13.805 -0.344 1 92.69 77 PHE A O 1
ATOM 565 N N . ASP A 1 78 ? -6.445 12.586 0.961 1 89.25 78 ASP A N 1
ATOM 566 C CA . ASP A 1 78 ? -7.523 12.125 1.832 1 89.25 78 ASP A CA 1
ATOM 567 C C . ASP A 1 78 ? -8.148 13.289 2.592 1 89.25 78 ASP A C 1
ATOM 569 O O . ASP A 1 78 ? -9.359 13.305 2.822 1 89.25 78 ASP A O 1
ATOM 573 N N . GLY A 1 79 ? -7.383 14.188 3.035 1 85.38 79 GLY A N 1
ATOM 574 C CA . GLY A 1 79 ? -7.891 15.391 3.672 1 85.38 79 GLY A CA 1
ATOM 575 C C . GLY A 1 79 ? -8.828 16.188 2.781 1 85.38 79 GLY A C 1
ATOM 576 O O . GLY A 1 79 ? -9.867 16.672 3.24 1 85.38 79 GLY A O 1
ATOM 577 N N . GLY A 1 80 ? -8.445 16.344 1.553 1 87.75 80 GLY A N 1
ATOM 578 C CA . GLY A 1 80 ? -9.305 17.031 0.597 1 87.75 80 GLY A CA 1
ATOM 579 C C . GLY A 1 80 ? -10.594 16.281 0.315 1 87.75 80 GLY A C 1
ATOM 580 O O . GLY A 1 80 ? -11.664 16.891 0.222 1 87.75 80 GLY A O 1
ATOM 581 N N . ARG A 1 81 ? -10.438 15.039 0.2 1 88.88 81 ARG A N 1
ATOM 582 C CA . ARG A 1 81 ? -11.594 14.211 -0.124 1 88.88 81 ARG A CA 1
ATOM 583 C C . ARG A 1 81 ? -12.641 14.273 0.982 1 88.88 81 ARG A C 1
ATOM 585 O O . ARG A 1 81 ? -13.836 14.164 0.716 1 88.88 81 ARG A O 1
ATOM 592 N N . ASN A 1 82 ? -12.297 14.453 2.189 1 84.62 82 ASN A N 1
ATOM 593 C CA . ASN A 1 82 ? -13.195 14.43 3.338 1 84.62 82 ASN A CA 1
ATOM 594 C C . ASN A 1 82 ? -13.891 15.773 3.541 1 84.62 82 ASN A C 1
ATOM 596 O O . ASN A 1 82 ? -14.805 15.891 4.355 1 84.62 82 ASN A O 1
ATOM 600 N N . ILE A 1 83 ? -13.508 16.719 2.799 1 82.56 83 ILE A N 1
ATOM 601 C CA . ILE A 1 83 ? -14.125 18.031 2.891 1 82.56 83 ILE A CA 1
ATOM 602 C C . ILE A 1 83 ? -15.406 18.062 2.068 1 82.56 83 ILE A C 1
ATOM 604 O O . ILE A 1 83 ? -15.414 17.656 0.903 1 82.56 83 ILE A O 1
ATOM 608 N N . ARG A 1 84 ? -16.453 18.453 2.721 1 82.12 84 ARG A N 1
ATOM 609 C CA . ARG A 1 84 ? -17.719 18.641 2.018 1 82.12 84 ARG A CA 1
ATOM 610 C C . ARG A 1 84 ? -17.891 20.094 1.58 1 82.12 84 ARG A C 1
ATOM 612 O O . ARG A 1 84 ? -18.094 20.984 2.414 1 82.12 84 ARG A O 1
ATOM 619 N N . LEU A 1 85 ? -17.906 20.281 0.37 1 81.94 85 LEU A N 1
ATOM 620 C CA . LEU A 1 85 ? -17.953 21.625 -0.174 1 81.94 85 LEU A CA 1
ATOM 621 C C . LEU A 1 85 ? -19.281 22.297 0.15 1 81.94 85 LEU A C 1
ATOM 623 O O . LEU A 1 85 ? -19.344 23.531 0.283 1 81.94 85 LEU A O 1
ATOM 627 N N . HIS A 1 86 ? -20.312 21.516 0.34 1 77.69 86 HIS A N 1
ATOM 628 C CA . HIS A 1 86 ? -21.609 22.094 0.677 1 77.69 86 HIS A CA 1
ATOM 629 C C . HIS A 1 86 ? -21.578 22.766 2.045 1 77.69 86 HIS A C 1
ATOM 631 O O . HIS A 1 86 ? -22.172 23.828 2.23 1 77.69 86 HIS A O 1
ATOM 637 N N . GLY A 1 87 ? -20.891 22.234 2.969 1 73.06 87 GLY A N 1
ATOM 638 C CA . GLY A 1 87 ? -20.75 22.812 4.297 1 73.06 87 GLY A CA 1
ATOM 639 C C . GLY A 1 87 ? -19.812 24 4.332 1 73.06 87 GLY A C 1
ATOM 640 O O . GLY A 1 87 ? -19.969 24.891 5.172 1 73.06 87 GLY A O 1
ATOM 641 N N . LEU A 1 88 ? -19.031 24 3.375 1 77.25 88 LEU A N 1
ATOM 642 C CA . LEU A 1 88 ? -18.016 25.062 3.32 1 77.25 88 LEU A CA 1
ATOM 643 C C . LEU A 1 88 ? -18.625 26.375 2.846 1 77.25 88 LEU A C 1
ATOM 645 O O . LEU A 1 88 ? -18.109 27.453 3.146 1 77.25 88 LEU A O 1
ATOM 649 N N . LYS A 1 89 ? -19.703 26.266 2.219 1 76.88 89 LYS A N 1
ATOM 650 C CA . LYS A 1 89 ? -20.312 27.469 1.682 1 76.88 89 LYS A CA 1
ATOM 651 C C . LYS A 1 89 ? -20.734 28.422 2.801 1 76.88 89 LYS A C 1
ATOM 653 O O . LYS A 1 89 ? -20.656 29.641 2.662 1 76.88 89 LYS A O 1
ATOM 658 N N . LYS A 1 90 ? -21.094 27.906 3.902 1 78 90 LYS A N 1
ATOM 659 C CA . LYS A 1 90 ? -21.594 28.734 5.004 1 78 90 LYS A CA 1
ATOM 660 C C . LYS A 1 90 ? -20.438 29.359 5.789 1 78 90 LYS A C 1
ATOM 662 O O . LYS A 1 90 ? -20.594 30.422 6.391 1 78 90 LYS A O 1
ATOM 667 N N . VAL A 1 91 ? -19.359 28.703 5.75 1 84.25 91 VAL A N 1
ATOM 668 C CA . VAL A 1 91 ? -18.234 29.172 6.559 1 84.25 91 VAL A CA 1
ATOM 669 C C . VAL A 1 91 ? -17 29.375 5.672 1 84.25 91 VAL A C 1
ATOM 671 O O . VAL A 1 91 ? -15.875 29.422 6.16 1 84.25 91 VAL A O 1
ATOM 674 N N . GLY A 1 92 ? -17.219 29.578 4.441 1 87.69 92 GLY A N 1
ATOM 675 C CA . GLY A 1 92 ? -16.156 29.594 3.455 1 87.69 92 GLY A CA 1
ATOM 676 C C . GLY A 1 92 ? -15.211 30.766 3.629 1 87.69 92 GLY A C 1
ATOM 677 O O . GLY A 1 92 ? -14 30.625 3.432 1 87.69 92 GLY A O 1
ATOM 678 N N . LEU A 1 93 ? -15.742 31.812 3.977 1 88.62 93 LEU A N 1
ATOM 679 C CA . LEU A 1 93 ? -14.906 33 4.129 1 88.62 93 LEU A CA 1
ATOM 680 C C . LEU A 1 93 ? -13.93 32.812 5.289 1 88.62 93 LEU A C 1
ATOM 682 O O . LEU A 1 93 ? -12.742 33.125 5.152 1 88.62 93 LEU A O 1
ATOM 686 N N . THR A 1 94 ? -14.438 32.406 6.387 1 90.94 94 THR A N 1
ATOM 687 C CA . THR A 1 94 ? -13.578 32.188 7.551 1 90.94 94 THR A CA 1
ATOM 688 C C . THR A 1 94 ? -12.516 31.141 7.258 1 90.94 94 THR A C 1
ATOM 690 O O . THR A 1 94 ? -11.352 31.312 7.613 1 90.94 94 THR A O 1
ATOM 693 N N . VAL A 1 95 ? -12.914 30.062 6.652 1 90.12 95 VAL A N 1
ATOM 694 C CA . VAL A 1 95 ? -11.992 28.984 6.32 1 90.12 95 VAL A CA 1
ATOM 695 C C . VAL A 1 95 ? -10.914 29.5 5.371 1 90.12 95 VAL A C 1
ATOM 697 O O . VAL A 1 95 ? -9.734 29.188 5.535 1 90.12 95 VAL A O 1
ATOM 700 N N . GLY A 1 96 ? -11.312 30.281 4.43 1 90.19 96 GLY A N 1
ATOM 701 C CA . GLY A 1 96 ? -10.359 30.875 3.5 1 90.19 96 GLY A CA 1
ATOM 702 C C . GLY A 1 96 ? -9.367 31.797 4.168 1 90.19 96 GLY A C 1
ATOM 703 O O . GLY A 1 96 ? -8.172 31.766 3.871 1 90.19 96 GLY A O 1
ATOM 704 N N . LEU A 1 97 ? -9.859 32.594 5.016 1 91.81 97 LEU A N 1
ATOM 705 C CA . LEU A 1 97 ? -9.008 33.562 5.715 1 91.81 97 LEU A CA 1
ATOM 706 C C . LEU A 1 97 ? -8.07 32.844 6.684 1 91.81 97 LEU A C 1
ATOM 708 O O . LEU A 1 97 ? -6.902 33.219 6.816 1 91.81 97 LEU A O 1
ATOM 712 N N . LEU A 1 98 ? -8.562 31.859 7.293 1 91.75 98 LEU A N 1
ATOM 713 C CA . LEU A 1 98 ? -7.746 31.078 8.227 1 91.75 98 LEU A CA 1
ATOM 714 C C . LEU A 1 98 ? -6.672 30.297 7.48 1 91.75 98 LEU A C 1
ATOM 716 O O . LEU A 1 98 ? -5.582 30.062 8.008 1 91.75 98 LEU A O 1
ATOM 720 N N . SER A 1 99 ? -6.98 29.875 6.266 1 90.56 99 SER A N 1
ATOM 721 C CA . SER A 1 99 ? -6.141 28.922 5.551 1 90.56 99 SER A CA 1
ATOM 722 C C . SER A 1 99 ? -5.008 29.641 4.809 1 90.56 99 SER A C 1
ATOM 724 O O . SER A 1 99 ? -3.998 29.016 4.473 1 90.56 99 SER A O 1
ATOM 726 N N . VAL A 1 100 ? -5.168 30.875 4.531 1 90.38 100 VAL A N 1
ATOM 727 C CA . VAL A 1 100 ? -4.109 31.562 3.791 1 90.38 100 VAL A CA 1
ATOM 728 C C . VAL A 1 100 ? -3.559 32.719 4.625 1 90.38 100 VAL A C 1
ATOM 730 O O . VAL A 1 100 ? -2.498 32.594 5.246 1 90.38 100 VAL A O 1
ATOM 733 N N . PRO A 1 101 ? -4.391 33.75 4.836 1 91.62 101 PRO A N 1
ATOM 734 C CA . PRO A 1 101 ? -3.869 34.812 5.68 1 91.62 101 PRO A CA 1
ATOM 735 C C . PRO A 1 101 ? -3.525 34.344 7.09 1 91.62 101 PRO A C 1
ATOM 737 O O . PRO A 1 101 ? -2.557 34.844 7.688 1 91.62 101 PRO A O 1
ATOM 740 N N . GLY A 1 102 ? -4.34 33.562 7.645 1 93.06 102 GLY A N 1
ATOM 741 C CA . GLY A 1 102 ? -4.078 33.031 8.977 1 93.06 102 GLY A CA 1
ATOM 742 C C . GLY A 1 102 ? -2.754 32.312 9.07 1 93.06 102 GLY A C 1
ATOM 743 O O . GLY A 1 102 ? -2.031 32.438 10.062 1 93.06 102 GLY A O 1
ATOM 744 N N . VAL A 1 103 ? -2.465 31.516 8.055 1 93.56 103 VAL A N 1
ATOM 745 C CA . VAL A 1 103 ? -1.211 30.766 8.039 1 93.56 103 VAL A CA 1
ATOM 746 C C . VAL A 1 103 ? -0.036 31.734 7.914 1 93.56 103 VAL A C 1
ATOM 748 O O . VAL A 1 103 ? 0.995 31.547 8.562 1 93.56 103 VAL A O 1
ATOM 751 N N . LEU A 1 104 ? -0.21 32.75 7.113 1 92.75 104 LEU A N 1
ATOM 752 C CA . LEU A 1 104 ? 0.839 33.75 6.934 1 92.75 104 LEU A CA 1
ATOM 753 C C . LEU A 1 104 ? 1.099 34.5 8.234 1 92.75 104 LEU A C 1
ATOM 755 O O . LEU A 1 104 ? 2.248 34.781 8.562 1 92.75 104 LEU A O 1
ATOM 759 N N . ILE A 1 105 ? 0.062 34.844 8.914 1 95.25 105 ILE A N 1
ATOM 760 C CA . ILE A 1 105 ? 0.187 35.5 10.211 1 95.25 105 ILE A CA 1
ATOM 761 C C . ILE A 1 105 ? 0.948 34.594 11.18 1 95.25 105 ILE A C 1
ATOM 763 O O . ILE A 1 105 ? 1.845 35.062 11.891 1 95.25 105 ILE A O 1
ATOM 767 N N . THR A 1 106 ? 0.583 33.375 11.195 1 96.06 106 THR A N 1
ATOM 768 C CA . THR A 1 106 ? 1.242 32.406 12.062 1 96.06 106 THR A CA 1
ATOM 769 C C . THR A 1 106 ? 2.727 32.312 11.727 1 96.06 106 THR A C 1
ATOM 771 O O . THR A 1 106 ? 3.574 32.312 12.617 1 96.06 106 THR A O 1
ATOM 774 N N . VAL A 1 107 ? 3.047 32.219 10.445 1 95.69 107 VAL A N 1
ATOM 775 C CA . VAL A 1 107 ? 4.426 32.094 9.984 1 95.69 107 VAL A CA 1
ATOM 776 C C . VAL A 1 107 ? 5.227 33.344 10.391 1 95.69 107 VAL A C 1
ATOM 778 O O . VAL A 1 107 ? 6.375 33.219 10.828 1 95.69 107 VAL A O 1
ATOM 781 N N . ALA A 1 108 ? 4.598 34.5 10.25 1 95.38 108 ALA A N 1
ATOM 782 C CA . ALA A 1 108 ? 5.273 35.75 10.578 1 95.38 108 ALA A CA 1
ATOM 783 C C . ALA A 1 108 ? 5.555 35.844 12.078 1 95.38 108 ALA A C 1
ATOM 785 O O . ALA A 1 108 ? 6.672 36.156 12.484 1 95.38 108 ALA A O 1
ATOM 786 N N . ILE A 1 109 ? 4.578 35.562 12.914 1 97.31 109 ILE A N 1
ATOM 787 C CA . ILE A 1 109 ? 4.707 35.688 14.359 1 97.31 109 ILE A CA 1
ATOM 788 C C . ILE A 1 109 ? 5.668 34.656 14.898 1 97.31 109 ILE A C 1
ATOM 790 O O . ILE A 1 109 ? 6.605 34.969 15.633 1 97.31 109 ILE A O 1
ATOM 794 N N . VAL A 1 110 ? 5.465 33.438 14.539 1 97.56 110 VAL A N 1
ATOM 795 C CA . VAL A 1 110 ? 6.289 32.344 15.047 1 97.56 110 VAL A CA 1
ATOM 796 C C . VAL A 1 110 ? 7.691 32.438 14.445 1 97.56 110 VAL A C 1
ATOM 798 O O . VAL A 1 110 ? 8.68 32.125 15.117 1 97.56 110 VAL A O 1
ATOM 801 N N . GLY A 1 111 ? 7.746 32.781 13.133 1 97.19 111 GLY A N 1
ATOM 802 C CA . GLY A 1 111 ? 9.047 32.969 12.516 1 97.19 111 GLY A CA 1
ATOM 803 C C . GLY A 1 111 ? 9.891 34.031 13.227 1 97.19 111 GLY A C 1
ATOM 804 O O . GLY A 1 111 ? 11.094 33.812 13.406 1 97.19 111 GLY A O 1
ATOM 805 N N . ALA A 1 112 ? 9.25 35.094 13.586 1 97.06 112 ALA A N 1
ATOM 806 C CA . ALA A 1 112 ? 9.953 36.156 14.336 1 97.06 112 ALA A CA 1
ATOM 807 C C . ALA A 1 112 ? 10.43 35.625 15.688 1 97.06 112 ALA A C 1
ATOM 809 O O . ALA A 1 112 ? 11.547 35.906 16.109 1 97.06 112 ALA A O 1
ATOM 810 N N . ALA A 1 113 ? 9.594 34.875 16.328 1 97.75 113 ALA A N 1
ATOM 811 C CA . ALA A 1 113 ? 9.969 34.312 17.625 1 97.75 113 ALA A CA 1
ATOM 812 C C . ALA A 1 113 ? 11.164 33.375 17.469 1 97.75 113 ALA A C 1
ATOM 814 O O . ALA A 1 113 ? 12.094 33.406 18.281 1 97.75 113 ALA A O 1
ATOM 815 N N . ILE A 1 114 ? 11.18 32.562 16.484 1 97.38 114 ILE A N 1
ATOM 816 C CA . ILE A 1 114 ? 12.234 31.578 16.266 1 97.38 114 ILE A CA 1
ATOM 817 C C . ILE A 1 114 ? 13.539 32.312 15.914 1 97.38 114 ILE A C 1
ATOM 819 O O . ILE A 1 114 ? 14.617 31.906 16.359 1 97.38 114 ILE A O 1
ATOM 823 N N . ARG A 1 115 ? 13.438 33.344 15.102 1 96.44 115 ARG A N 1
ATOM 824 C CA . ARG A 1 115 ? 14.617 34.125 14.734 1 96.44 115 ARG A CA 1
ATOM 825 C C . ARG A 1 115 ? 15.328 34.656 15.969 1 96.44 115 ARG A C 1
ATOM 827 O O . ARG A 1 115 ? 16.547 34.531 16.078 1 96.44 115 ARG A O 1
ATOM 834 N N . TYR A 1 116 ? 14.594 35.188 16.844 1 96.44 116 TYR A N 1
ATOM 835 C CA . TYR A 1 116 ? 15.172 35.812 18.016 1 96.44 116 TYR A CA 1
ATOM 836 C C . TYR A 1 116 ? 15.602 34.781 19.047 1 96.44 116 TYR A C 1
ATOM 838 O O . TYR A 1 116 ? 16.594 34.969 19.75 1 96.44 116 TYR A O 1
ATOM 846 N N . LEU A 1 117 ? 14.906 33.719 19.188 1 96.19 117 LEU A N 1
ATOM 847 C CA . LEU A 1 117 ? 15.188 32.688 20.188 1 96.19 117 LEU A CA 1
ATOM 848 C C . LEU A 1 117 ? 16.422 31.891 19.812 1 96.19 117 LEU A C 1
ATOM 850 O O . LEU A 1 117 ? 17.219 31.5 20.672 1 96.19 117 LEU A O 1
ATOM 854 N N . PHE A 1 118 ? 16.609 31.609 18.531 1 96.31 118 PHE A N 1
ATOM 855 C CA . PHE A 1 118 ? 17.672 30.703 18.109 1 96.31 118 PHE A CA 1
ATOM 856 C C . PHE A 1 118 ? 18.781 31.469 17.406 1 96.31 118 PHE A C 1
ATOM 858 O O . PHE A 1 118 ? 19.859 30.922 17.141 1 96.31 118 PHE A O 1
ATOM 865 N N . ASP A 1 119 ? 18.609 32.688 17.078 1 94.75 119 ASP A N 1
ATOM 866 C CA . ASP A 1 119 ? 19.578 33.562 16.422 1 94.75 119 ASP A CA 1
ATOM 867 C C . ASP A 1 119 ? 20 33 15.07 1 94.75 119 ASP A C 1
ATOM 869 O O . ASP A 1 119 ? 21.188 32.844 14.805 1 94.75 119 ASP A O 1
ATOM 873 N N . ILE A 1 120 ? 19.031 32.656 14.312 1 94.38 120 ILE A N 1
ATOM 874 C CA . ILE A 1 120 ? 19.297 32.156 12.977 1 94.38 120 ILE A CA 1
ATOM 875 C C . ILE A 1 120 ? 18.75 33.125 11.938 1 94.38 120 ILE A C 1
ATOM 877 O O . ILE A 1 120 ? 18.016 34.062 12.281 1 94.38 120 ILE A O 1
ATOM 881 N N . ASP A 1 121 ? 19.078 32.906 10.68 1 92.31 121 ASP A N 1
ATOM 882 C CA . ASP A 1 121 ? 18.641 33.812 9.609 1 92.31 121 ASP A CA 1
ATOM 883 C C . ASP A 1 121 ? 17.125 33.781 9.445 1 92.31 121 ASP A C 1
ATOM 885 O O . ASP A 1 121 ? 16.484 32.75 9.766 1 92.31 121 ASP A O 1
ATOM 889 N N . TRP A 1 122 ? 16.562 34.812 8.961 1 92.25 122 TRP A N 1
ATOM 890 C CA . TRP A 1 122 ? 15.125 34.969 8.789 1 92.25 122 TRP A CA 1
ATOM 891 C C . TRP A 1 122 ? 14.539 33.875 7.914 1 92.25 122 TRP A C 1
ATOM 893 O O . TRP A 1 122 ? 13.453 33.375 8.188 1 92.25 122 TRP A O 1
ATOM 903 N N . MET A 1 123 ? 15.289 33.5 6.91 1 91.69 123 MET A N 1
ATOM 904 C CA . MET A 1 123 ? 14.758 32.531 5.957 1 91.69 123 MET A CA 1
ATOM 905 C C . MET A 1 123 ? 14.547 31.172 6.617 1 91.69 123 MET A C 1
ATOM 907 O O . MET A 1 123 ? 13.523 30.516 6.395 1 91.69 123 MET A O 1
ATOM 911 N N . TYR A 1 124 ? 15.445 30.828 7.449 1 94.25 124 TYR A N 1
ATOM 912 C CA . TYR A 1 124 ? 15.352 29.531 8.117 1 94.25 124 TYR A CA 1
ATOM 913 C C . TYR A 1 124 ? 14.32 29.578 9.242 1 94.25 124 TYR A C 1
ATOM 915 O O . TYR A 1 124 ? 13.641 28.578 9.508 1 94.25 124 TYR A O 1
ATOM 923 N N . ALA A 1 125 ? 14.242 30.75 9.883 1 95.88 125 ALA A N 1
ATOM 924 C CA . ALA A 1 125 ? 13.242 30.922 10.938 1 95.88 125 ALA A CA 1
ATOM 925 C C . ALA A 1 125 ? 11.828 30.844 10.375 1 95.88 125 ALA A C 1
ATOM 927 O O . ALA A 1 125 ? 10.961 30.188 10.945 1 95.88 125 ALA A O 1
ATOM 928 N N . LEU A 1 126 ? 11.641 31.484 9.258 1 94.44 126 LEU A N 1
ATOM 929 C CA . LEU A 1 126 ? 10.344 31.453 8.594 1 94.44 126 LEU A CA 1
ATOM 930 C C . LEU A 1 126 ? 10.023 30.062 8.062 1 94.44 126 LEU A C 1
ATOM 932 O O . LEU A 1 126 ? 8.867 29.641 8.055 1 94.44 126 LEU A O 1
ATOM 936 N N . LEU A 1 127 ? 11.07 29.391 7.602 1 94.56 127 LEU A N 1
ATOM 937 C CA . LEU A 1 127 ? 10.898 28.016 7.141 1 94.56 127 LEU A CA 1
ATOM 938 C C . LEU A 1 127 ? 10.398 27.125 8.266 1 94.56 127 LEU A C 1
ATOM 940 O O . LEU A 1 127 ? 9.453 26.359 8.078 1 94.56 127 LEU A O 1
ATOM 944 N N . ALA A 1 128 ? 11.016 27.266 9.43 1 96.38 128 ALA A N 1
ATOM 945 C CA . ALA A 1 128 ? 10.602 26.484 10.594 1 96.38 128 ALA A CA 1
ATOM 946 C C . ALA A 1 128 ? 9.156 26.797 10.977 1 96.38 128 ALA A C 1
ATOM 948 O O . ALA A 1 128 ? 8.375 25.891 11.289 1 96.38 128 ALA A O 1
ATOM 949 N N . ALA A 1 129 ? 8.844 28.062 10.922 1 96.81 129 ALA A N 1
ATOM 950 C CA . ALA A 1 129 ? 7.492 28.5 11.266 1 96.81 129 ALA A CA 1
ATOM 951 C C . ALA A 1 129 ? 6.477 27.984 10.25 1 96.81 129 ALA A C 1
ATOM 953 O O . ALA A 1 129 ? 5.363 27.594 10.617 1 96.81 129 ALA A O 1
ATOM 954 N N . ALA A 1 130 ? 6.824 28.016 8.992 1 95.25 130 ALA A N 1
ATOM 955 C CA . ALA A 1 130 ? 5.934 27.547 7.934 1 95.25 130 ALA A CA 1
ATOM 956 C C . ALA A 1 130 ? 5.613 26.062 8.117 1 95.25 130 ALA A C 1
ATOM 958 O O . ALA A 1 130 ? 4.484 25.625 7.867 1 95.25 130 ALA A O 1
ATOM 959 N N . ILE A 1 131 ? 6.551 25.328 8.539 1 95.5 131 ILE A N 1
ATOM 960 C CA . ILE A 1 131 ? 6.41 23.891 8.711 1 95.5 131 ILE A CA 1
ATOM 961 C C . ILE A 1 131 ? 5.383 23.594 9.805 1 95.5 131 ILE A C 1
ATOM 963 O O . ILE A 1 131 ? 4.512 22.734 9.633 1 95.5 131 ILE A O 1
ATOM 967 N N . ILE A 1 132 ? 5.426 24.359 10.898 1 95.56 132 ILE A N 1
ATOM 968 C CA . ILE A 1 132 ? 4.578 24.031 12.039 1 95.56 132 ILE A CA 1
ATOM 969 C C . ILE A 1 132 ? 3.309 24.875 12.008 1 95.56 132 ILE A C 1
ATOM 971 O O . ILE A 1 132 ? 2.5 24.828 12.938 1 95.56 132 ILE A O 1
ATOM 975 N N . ALA A 1 133 ? 3.131 25.641 10.938 1 93.81 133 ALA A N 1
ATOM 976 C CA . ALA A 1 133 ? 1.994 26.547 10.867 1 93.81 133 ALA A CA 1
ATOM 977 C C . ALA A 1 133 ? 0.694 25.797 10.617 1 93.81 133 ALA A C 1
ATOM 979 O O . ALA A 1 133 ? -0.385 26.266 10.984 1 93.81 133 ALA A O 1
ATOM 980 N N . SER A 1 134 ? 0.885 24.656 9.977 1 88 134 SER A N 1
ATOM 981 C CA . SER A 1 134 ? -0.314 23.891 9.633 1 88 134 SER A CA 1
ATOM 982 C C . SER A 1 134 ? -0.868 23.156 10.844 1 88 134 SER A C 1
ATOM 984 O O . SER A 1 134 ? -0.125 22.828 11.773 1 88 134 SER A O 1
ATOM 986 N N . THR A 1 135 ? -2.211 22.969 10.789 1 84.25 135 THR A N 1
ATOM 987 C CA . THR A 1 135 ? -2.908 22.266 11.867 1 84.25 135 THR A CA 1
ATOM 988 C C . THR A 1 135 ? -3.373 20.891 11.406 1 84.25 135 THR A C 1
ATOM 990 O O . THR A 1 135 ? -3.354 20.594 10.211 1 84.25 135 THR A O 1
ATOM 993 N N . ASP A 1 136 ? -3.498 19.984 12.305 1 74.38 136 ASP A N 1
ATOM 994 C CA . ASP A 1 136 ? -3.969 18.641 11.969 1 74.38 136 ASP A CA 1
ATOM 995 C C . ASP A 1 136 ? -5.164 18.25 12.844 1 74.38 136 ASP A C 1
ATOM 997 O O . ASP A 1 136 ? -4.988 17.828 13.984 1 74.38 136 ASP A O 1
ATOM 1001 N N . PRO A 1 137 ? -6.336 18.359 12.234 1 60.31 137 PRO A N 1
ATOM 1002 C CA . PRO A 1 137 ? -7.469 18.016 13.094 1 60.31 137 PRO A CA 1
ATOM 1003 C C . PRO A 1 137 ? -7.648 16.5 13.258 1 60.31 137 PRO A C 1
ATOM 1005 O O . PRO A 1 137 ? -8.492 16.062 14.047 1 60.31 137 PRO A O 1
ATOM 1008 N N . ALA A 1 138 ? -6.93 15.664 12.422 1 57.94 138 ALA A N 1
ATOM 1009 C CA . ALA A 1 138 ? -7.121 14.219 12.562 1 57.94 138 ALA A CA 1
ATOM 1010 C C . ALA A 1 138 ? -7.109 13.812 14.039 1 57.94 138 ALA A C 1
ATOM 1012 O O . ALA A 1 138 ? -7.781 12.852 14.43 1 57.94 138 ALA A O 1
ATOM 1013 N N . SER A 1 139 ? -6.414 14.586 14.773 1 54.22 139 SER A N 1
ATOM 1014 C CA . SER A 1 139 ? -6.312 14.266 16.188 1 54.22 139 SER A CA 1
ATOM 1015 C C . SER A 1 139 ? -7.562 14.711 16.953 1 54.22 139 SER A C 1
ATOM 1017 O O . SER A 1 139 ? -7.812 14.25 18.062 1 54.22 139 SER A O 1
ATOM 1019 N N . ILE A 1 140 ? -8.328 15.523 16.234 1 58.53 140 ILE A N 1
ATOM 1020 C CA . ILE A 1 140 ? -9.445 16.078 17 1 58.53 140 ILE A CA 1
ATOM 1021 C C . ILE A 1 140 ? -10.734 15.336 16.641 1 58.53 140 ILE A C 1
ATOM 1023 O O . ILE A 1 140 ? -11.711 15.383 17.406 1 58.53 140 ILE A O 1
ATOM 1027 N N . ILE A 1 141 ? -10.609 14.656 15.484 1 60.78 141 ILE A N 1
ATOM 1028 C CA . ILE A 1 141 ? -11.805 13.984 15 1 60.78 141 ILE A CA 1
ATOM 1029 C C . ILE A 1 141 ? -12.336 13.031 16.078 1 60.78 141 ILE A C 1
ATOM 1031 O O . ILE A 1 141 ? -13.539 13.008 16.344 1 60.78 141 ILE A O 1
ATOM 1035 N N . PRO A 1 142 ? -11.43 12.352 16.734 1 56.38 142 PRO A N 1
ATOM 1036 C CA . PRO A 1 142 ? -11.953 11.477 17.797 1 56.38 142 PRO A CA 1
ATOM 1037 C C . PRO A 1 142 ? -12.602 12.242 18.938 1 56.38 142 PRO A C 1
ATOM 1039 O O . PRO A 1 142 ? -13.555 11.758 19.547 1 56.38 142 PRO A O 1
ATOM 1042 N N . VAL A 1 143 ? -12.18 13.398 19.156 1 58.56 143 VAL A N 1
ATOM 1043 C CA . VAL A 1 143 ? -12.695 14.219 20.25 1 58.56 143 VAL A CA 1
ATOM 1044 C C . VAL A 1 143 ? -14.094 14.719 19.891 1 58.56 143 VAL A C 1
ATOM 1046 O O . VAL A 1 143 ? -14.969 14.797 20.75 1 58.56 143 VAL A O 1
ATOM 1049 N N . PHE A 1 144 ? -14.289 14.906 18.609 1 63.25 144 PHE A N 1
ATOM 1050 C CA . PHE A 1 144 ? -15.586 15.398 18.156 1 63.25 144 PHE A CA 1
ATOM 1051 C C . PHE A 1 144 ? -16.641 14.297 18.219 1 63.25 144 PHE A C 1
ATOM 1053 O O . PHE A 1 144 ? -17.844 14.578 18.219 1 63.25 144 PHE A O 1
ATOM 1060 N N . ARG A 1 145 ? -16.078 13.156 18.281 1 60.59 145 ARG A N 1
ATOM 1061 C CA . ARG A 1 145 ? -17.016 12.055 18.422 1 60.59 145 ARG A CA 1
ATOM 1062 C C . ARG A 1 145 ? -17.516 11.938 19.859 1 60.59 145 ARG A C 1
ATOM 1064 O O . ARG A 1 145 ? -18.594 11.391 20.109 1 60.59 145 ARG A O 1
ATOM 1071 N N . GLN A 1 146 ? -16.797 12.445 20.75 1 60.59 146 GLN A N 1
ATOM 1072 C CA . GLN A 1 146 ? -17.141 12.344 22.172 1 60.59 146 GLN A CA 1
ATOM 1073 C C . GLN A 1 146 ? -17.938 13.555 22.625 1 60.59 146 GLN A C 1
ATOM 1075 O O . GLN A 1 146 ? -18.734 13.469 23.562 1 60.59 146 GLN A O 1
ATOM 1080 N N . VAL A 1 147 ? -17.703 14.648 21.969 1 63.72 147 VAL A N 1
ATOM 1081 C CA . VAL A 1 147 ? -18.375 15.891 22.312 1 63.72 147 VAL A CA 1
ATOM 1082 C C . VAL A 1 147 ? -19.078 16.469 21.094 1 63.72 147 VAL A C 1
ATOM 1084 O O . VAL A 1 147 ? -18.438 16.734 20.062 1 63.72 147 VAL A O 1
ATOM 1087 N N . ARG A 1 148 ? -20.328 16.5 21.266 1 72.44 148 ARG A N 1
ATOM 1088 C CA . ARG A 1 148 ? -21.078 17.031 20.141 1 72.44 148 ARG A CA 1
ATOM 1089 C C . ARG A 1 148 ? -21 18.547 20.094 1 72.44 148 ARG A C 1
ATOM 1091 O O . ARG A 1 148 ? -21.484 19.25 20.984 1 72.44 148 ARG A O 1
ATOM 1098 N N . ILE A 1 149 ? -20.281 19 19.156 1 79.44 149 ILE A N 1
ATOM 1099 C CA . ILE A 1 149 ? -20.125 20.453 18.984 1 79.44 149 ILE A CA 1
ATOM 1100 C C . ILE A 1 149 ? -20.953 20.922 17.797 1 79.44 149 ILE A C 1
ATOM 1102 O O . ILE A 1 149 ? -21.453 20.109 17.016 1 79.44 149 ILE A O 1
ATOM 1106 N N . ARG A 1 150 ? -21.094 22.203 17.797 1 82.19 150 ARG A N 1
ATOM 1107 C CA . ARG A 1 150 ? -21.859 22.781 16.688 1 82.19 150 ARG A CA 1
ATOM 1108 C C . ARG A 1 150 ? -21.219 22.422 15.352 1 82.19 150 ARG A C 1
ATOM 1110 O O . ARG A 1 150 ? -20 22.5 15.203 1 82.19 150 ARG A O 1
ATOM 1117 N N . GLU A 1 151 ? -22 22.156 14.453 1 81.62 151 GLU A N 1
ATOM 1118 C CA . GLU A 1 151 ? -21.562 21.656 13.148 1 81.62 151 GLU A CA 1
ATOM 1119 C C . GLU A 1 151 ? -20.719 22.688 12.414 1 81.62 151 GLU A C 1
ATOM 1121 O O . GLU A 1 151 ? -19.734 22.344 11.75 1 81.62 151 GLU A O 1
ATOM 1126 N N . ARG A 1 152 ? -21.094 23.906 12.555 1 85.38 152 ARG A N 1
ATOM 1127 C CA . ARG A 1 152 ? -20.375 24.953 11.828 1 85.38 152 ARG A CA 1
ATOM 1128 C C . ARG A 1 152 ? -18.938 25.078 12.328 1 85.38 152 ARG A C 1
ATOM 1130 O O . ARG A 1 152 ? -18.016 25.312 11.539 1 85.38 152 ARG A O 1
ATOM 1137 N N . VAL A 1 153 ? -18.781 24.922 13.625 1 86 153 VAL A N 1
ATOM 1138 C CA . VAL A 1 153 ? -17.438 25 14.211 1 86 153 VAL A CA 1
ATOM 1139 C C . VAL A 1 153 ? -16.625 23.781 13.805 1 86 153 VAL A C 1
ATOM 1141 O O . VAL A 1 153 ? -15.445 23.906 13.453 1 86 153 VAL A O 1
ATOM 1144 N N . ARG A 1 154 ? -17.266 22.703 13.812 1 83 154 ARG A N 1
ATOM 1145 C CA . ARG A 1 154 ? -16.594 21.469 13.422 1 83 154 ARG A CA 1
ATOM 1146 C C . ARG A 1 154 ? -16.141 21.531 11.961 1 83 154 ARG A C 1
ATOM 1148 O O . ARG A 1 154 ? -15 21.188 11.648 1 83 154 ARG A O 1
ATOM 1155 N N . GLU A 1 155 ? -16.969 21.938 11.164 1 82.38 155 GLU A N 1
ATOM 1156 C CA . GLU A 1 155 ? -16.672 22.031 9.734 1 82.38 155 GLU A CA 1
ATOM 1157 C C . GLU A 1 155 ? -15.555 23.047 9.469 1 82.38 155 GLU A C 1
ATOM 1159 O O . GLU A 1 155 ? -14.719 22.828 8.586 1 82.38 155 GLU A O 1
ATOM 1164 N N . THR A 1 156 ? -15.617 24.094 10.172 1 87.31 156 THR A N 1
ATOM 1165 C CA . THR A 1 156 ? -14.617 25.141 9.992 1 87.31 156 THR A CA 1
ATOM 1166 C C . THR A 1 156 ? -13.227 24.641 10.383 1 87.31 156 THR A C 1
ATOM 1168 O O . THR A 1 156 ? -12.266 24.797 9.633 1 87.31 156 THR A O 1
ATOM 1171 N N . VAL A 1 157 ? -13.172 24 11.5 1 85.56 157 VAL A N 1
ATOM 1172 C CA . VAL A 1 157 ? -11.891 23.547 12.023 1 85.56 157 VAL A CA 1
ATOM 1173 C C . VAL A 1 157 ? -11.352 22.406 11.156 1 85.56 157 VAL A C 1
ATOM 1175 O O . VAL A 1 157 ? -10.148 22.344 10.875 1 85.56 157 VAL A O 1
ATOM 1178 N N . GLU A 1 158 ? -12.18 21.578 10.758 1 82.25 158 GLU A N 1
ATOM 1179 C CA . GLU A 1 158 ? -11.773 20.469 9.906 1 82.25 158 GLU A CA 1
ATOM 1180 C C . GLU A 1 158 ? -11.312 20.953 8.539 1 82.25 158 GLU A C 1
ATOM 1182 O O . GLU A 1 158 ? -10.297 20.484 8.016 1 82.25 158 GLU A O 1
ATOM 1187 N N . SER A 1 159 ? -12.078 21.812 7.992 1 85.25 159 SER A N 1
ATOM 1188 C CA . SER A 1 159 ? -11.742 22.344 6.676 1 85.25 159 SER A CA 1
ATOM 1189 C C . SER A 1 159 ? -10.477 23.203 6.723 1 85.25 159 SER A C 1
ATOM 1191 O O . SER A 1 159 ? -9.641 23.141 5.816 1 85.25 159 SER A O 1
ATOM 1193 N N . GLU A 1 160 ? -10.383 23.969 7.738 1 88.88 160 GLU A N 1
ATOM 1194 C CA . GLU A 1 160 ? -9.172 24.781 7.926 1 88.88 160 GLU A CA 1
ATOM 1195 C C . GLU A 1 160 ? -7.93 23.891 7.941 1 88.88 160 GLU A C 1
ATOM 1197 O O . GLU A 1 160 ? -6.93 24.219 7.297 1 88.88 160 GLU A O 1
ATOM 1202 N N . SER A 1 161 ? -8 22.859 8.672 1 86 161 SER A N 1
ATOM 1203 C CA . SER A 1 161 ? -6.855 21.969 8.836 1 86 161 SER A CA 1
ATOM 1204 C C . SER A 1 161 ? -6.402 21.406 7.488 1 86 161 SER A C 1
ATOM 1206 O O . SER A 1 161 ? -5.203 21.375 7.199 1 86 161 SER A O 1
ATOM 1208 N N . ALA A 1 162 ? -7.316 21.047 6.723 1 82.62 162 ALA A N 1
ATOM 1209 C CA . ALA A 1 162 ? -6.996 20.453 5.426 1 82.62 162 ALA A CA 1
ATOM 1210 C C . ALA A 1 162 ? -6.363 21.484 4.496 1 82.62 162 ALA A C 1
ATOM 1212 O O . ALA A 1 162 ? -5.359 21.203 3.84 1 82.62 162 ALA A O 1
ATOM 1213 N N . PHE A 1 163 ? -6.949 22.656 4.492 1 86.56 163 PHE A N 1
ATOM 1214 C CA . PHE A 1 163 ? -6.465 23.703 3.611 1 86.56 163 PHE A CA 1
ATOM 1215 C C . PHE A 1 163 ? -5.117 24.234 4.09 1 86.56 163 PHE A C 1
ATOM 1217 O O . PHE A 1 163 ? -4.242 24.547 3.275 1 86.56 163 PHE A O 1
ATOM 1224 N N . ASN A 1 164 ? -5 24.344 5.359 1 91.12 164 ASN A N 1
ATOM 1225 C CA . ASN A 1 164 ? -3.76 24.891 5.902 1 91.12 164 ASN A CA 1
ATOM 1226 C C . ASN A 1 164 ? -2.586 23.938 5.668 1 91.12 164 ASN A C 1
ATOM 1228 O O . ASN A 1 164 ? -1.443 24.391 5.539 1 91.12 164 ASN A O 1
ATOM 1232 N N . ASP A 1 165 ? -2.896 22.641 5.582 1 88.31 165 ASP A N 1
ATOM 1233 C CA . ASP A 1 165 ? -1.854 21.672 5.246 1 88.31 165 ASP A CA 1
ATOM 1234 C C . ASP A 1 165 ? -1.262 21.953 3.869 1 88.31 165 ASP A C 1
ATOM 1236 O O . ASP A 1 165 ? -0.042 21.922 3.693 1 88.31 165 ASP A O 1
ATOM 1240 N N . ALA A 1 166 ? -2.154 22.219 3.018 1 86.94 166 ALA A N 1
ATOM 1241 C CA . ALA A 1 166 ? -1.72 22.516 1.657 1 86.94 166 ALA A CA 1
ATOM 1242 C C . ALA A 1 166 ? -0.962 23.844 1.613 1 86.94 166 ALA A C 1
ATOM 1244 O O . ALA A 1 166 ? 0.123 23.922 1.032 1 86.94 166 ALA A O 1
ATOM 1245 N N . THR A 1 167 ? -1.496 24.828 2.248 1 89.5 167 THR A N 1
ATOM 1246 C CA . THR A 1 167 ? -0.891 26.156 2.264 1 89.5 167 THR A CA 1
ATOM 1247 C C . THR A 1 167 ? 0.469 26.109 2.955 1 89.5 167 THR A C 1
ATOM 1249 O O . THR A 1 167 ? 1.437 26.703 2.463 1 89.5 167 THR A O 1
ATOM 1252 N N . GLY A 1 168 ? 0.507 25.453 4.094 1 90.94 168 GLY A N 1
ATOM 1253 C CA . GLY A 1 168 ? 1.768 25.312 4.805 1 90.94 168 GLY A CA 1
ATOM 1254 C C . GLY A 1 168 ? 2.852 24.656 3.977 1 90.94 168 GLY A C 1
ATOM 1255 O O . GLY A 1 168 ? 4.012 25.078 4.012 1 90.94 168 GLY A O 1
ATOM 1256 N N . SER A 1 169 ? 2.494 23.703 3.225 1 89.38 169 SER A N 1
ATOM 1257 C CA . SER A 1 169 ? 3.449 23 2.377 1 89.38 169 SER A CA 1
ATOM 1258 C C . SER A 1 169 ? 3.971 23.891 1.263 1 89.38 169 SER A C 1
ATOM 1260 O O . SER A 1 169 ? 5.16 23.875 0.939 1 89.38 169 SER A O 1
ATOM 1262 N N . ILE A 1 170 ? 3.08 24.703 0.729 1 89.81 170 ILE A N 1
ATOM 1263 C CA . ILE A 1 170 ? 3.477 25.609 -0.349 1 89.81 170 ILE A CA 1
ATOM 1264 C C . ILE A 1 170 ? 4.477 26.625 0.178 1 89.81 170 ILE A C 1
ATOM 1266 O O . ILE A 1 170 ? 5.504 26.891 -0.454 1 89.81 170 ILE A O 1
ATOM 1270 N N . ILE A 1 171 ? 4.152 27.188 1.296 1 90.5 171 ILE A N 1
ATOM 1271 C CA . ILE A 1 171 ? 5.035 28.203 1.877 1 90.5 171 ILE A CA 1
ATOM 1272 C C . ILE A 1 171 ? 6.383 27.578 2.219 1 90.5 171 ILE A C 1
ATOM 1274 O O . ILE A 1 171 ? 7.434 28.172 1.979 1 90.5 171 ILE A O 1
ATOM 1278 N N . THR A 1 172 ? 6.352 26.375 2.732 1 92.06 172 THR A N 1
ATOM 1279 C CA . THR A 1 172 ? 7.566 25.656 3.096 1 92.06 172 THR A CA 1
ATOM 1280 C C . THR A 1 172 ? 8.461 25.438 1.876 1 92.06 172 THR A C 1
ATOM 1282 O O . THR A 1 172 ? 9.648 25.75 1.91 1 92.06 172 THR A O 1
ATOM 1285 N N . PHE A 1 173 ? 7.91 25.031 0.831 1 87.31 173 PHE A N 1
ATOM 1286 C CA . PHE A 1 173 ? 8.719 24.719 -0.339 1 87.31 173 PHE A CA 1
ATOM 1287 C C . PHE A 1 173 ? 9.125 25.984 -1.077 1 87.31 173 PHE A C 1
ATOM 1289 O O . PHE A 1 173 ? 10.188 26.047 -1.692 1 87.31 173 PHE A O 1
ATOM 1296 N N . ALA A 1 174 ? 8.281 26.984 -0.996 1 84.81 174 ALA A N 1
ATOM 1297 C CA . ALA A 1 174 ? 8.664 28.266 -1.558 1 84.81 174 ALA A CA 1
ATOM 1298 C C . ALA A 1 174 ? 9.883 28.844 -0.84 1 84.81 174 ALA A C 1
ATOM 1300 O O . ALA A 1 174 ? 10.812 29.344 -1.48 1 84.81 174 ALA A O 1
ATOM 1301 N N . LEU A 1 175 ? 9.867 28.766 0.437 1 88.81 175 LEU A N 1
ATOM 1302 C CA . LEU A 1 175 ? 10.992 29.25 1.232 1 88.81 175 LEU A CA 1
ATOM 1303 C C . LEU A 1 175 ? 12.234 28.406 0.987 1 88.81 175 LEU A C 1
ATOM 1305 O O . LEU A 1 175 ? 13.344 28.938 0.885 1 88.81 175 LEU A O 1
ATOM 1309 N N . LEU A 1 176 ? 12.039 27.125 0.883 1 87.81 176 LEU A N 1
ATOM 1310 C CA . LEU A 1 176 ? 13.148 26.219 0.598 1 87.81 176 LEU A CA 1
ATOM 1311 C C . LEU A 1 176 ? 13.766 26.531 -0.762 1 87.81 176 LEU A C 1
ATOM 1313 O O . LEU A 1 176 ? 14.992 26.469 -0.921 1 87.81 176 LEU A O 1
ATOM 1317 N N . GLY A 1 177 ? 12.875 26.734 -1.69 1 83.75 177 GLY A N 1
ATOM 1318 C CA . GLY A 1 177 ? 13.367 27.141 -3.002 1 83.75 177 GLY A CA 1
ATOM 1319 C C . GLY A 1 177 ? 14.195 28.406 -2.971 1 83.75 177 GLY A C 1
ATOM 1320 O O . GLY A 1 177 ? 15.227 28.484 -3.639 1 83.75 177 GLY A O 1
ATOM 1321 N N . ALA A 1 178 ? 13.773 29.297 -2.227 1 83.88 178 ALA A N 1
ATOM 1322 C CA . ALA A 1 178 ? 14.492 30.562 -2.092 1 83.88 178 ALA A CA 1
ATOM 1323 C C . ALA A 1 178 ? 15.836 30.359 -1.408 1 83.88 178 ALA A C 1
ATOM 1325 O O . ALA A 1 178 ? 16.828 30.984 -1.792 1 83.88 178 ALA A O 1
ATOM 1326 N N . ILE A 1 179 ? 15.867 29.578 -0.441 1 86.25 179 ILE A N 1
ATOM 1327 C CA . ILE A 1 179 ? 17.094 29.281 0.305 1 86.25 179 ILE A CA 1
ATOM 1328 C C . ILE A 1 179 ? 18.094 28.594 -0.611 1 86.25 179 ILE A C 1
ATOM 1330 O O . ILE A 1 179 ? 19.281 28.953 -0.614 1 86.25 179 ILE A O 1
ATOM 1334 N N . THR A 1 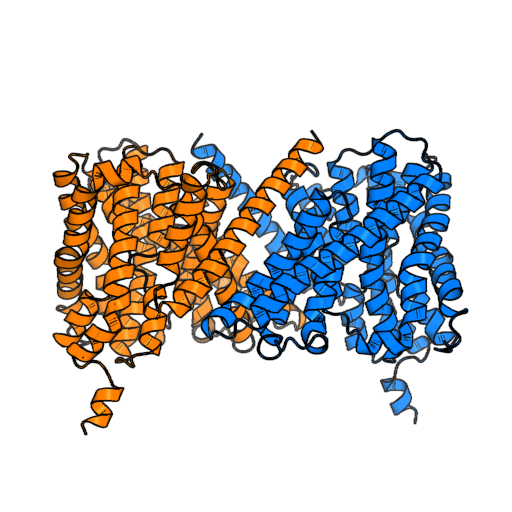180 ? 17.688 27.656 -1.319 1 80.69 180 THR A N 1
ATOM 1335 C CA . THR A 1 180 ? 18.578 26.891 -2.186 1 80.69 180 THR A CA 1
ATOM 1336 C C . THR A 1 180 ? 19.078 27.734 -3.352 1 80.69 180 THR A C 1
ATOM 1338 O O . THR A 1 180 ? 20.172 27.531 -3.85 1 80.69 180 THR A O 1
ATOM 1341 N N . ALA A 1 181 ? 18.219 28.547 -3.881 1 76 181 ALA A N 1
ATOM 1342 C CA . ALA A 1 181 ? 18.609 29.438 -4.984 1 76 181 ALA A CA 1
ATOM 1343 C C . ALA A 1 181 ? 19.547 30.531 -4.504 1 76 181 ALA A C 1
ATOM 1345 O O . ALA A 1 181 ? 20.203 31.188 -5.312 1 76 181 ALA A O 1
ATOM 1346 N N . GLY A 1 182 ? 19.828 30.625 -3.309 1 71.88 182 GLY A N 1
ATOM 1347 C CA . GLY A 1 182 ? 20.719 31.656 -2.777 1 71.88 182 GLY A CA 1
ATOM 1348 C C . GLY A 1 182 ? 20.141 33.062 -2.871 1 71.88 182 GLY A C 1
ATOM 1349 O O . GLY A 1 182 ? 20.875 34.031 -2.85 1 71.88 182 GLY A O 1
ATOM 1350 N N . SER A 1 183 ? 18.953 33.188 -3.314 1 60.78 183 SER A N 1
ATOM 1351 C CA . SER A 1 183 ? 18.422 34.531 -3.568 1 60.78 183 SER A CA 1
ATOM 1352 C C . SER A 1 183 ? 17.969 35.188 -2.275 1 60.78 183 SER A C 1
ATOM 1354 O O . SER A 1 183 ? 17.5 34.531 -1.351 1 60.78 183 SER A O 1
ATOM 1356 N N . GLU A 1 184 ? 18.562 36.281 -1.903 1 59.22 184 GLU A N 1
ATOM 1357 C CA . GLU A 1 184 ? 18.078 37.125 -0.831 1 59.22 184 GLU A CA 1
ATOM 1358 C C . GLU A 1 184 ? 16.609 37.5 -1.059 1 59.22 184 GLU A C 1
ATOM 1360 O O . GLU A 1 184 ? 16.281 38.156 -2.057 1 59.22 184 GLU A O 1
ATOM 1365 N N . LEU A 1 185 ? 15.836 36.688 -0.959 1 57.56 185 LEU A N 1
ATOM 1366 C CA . LEU A 1 185 ? 14.492 36.688 -1.519 1 57.56 185 LEU A CA 1
ATOM 1367 C C . LEU A 1 185 ? 13.711 37.938 -1.097 1 57.56 185 LEU A C 1
ATOM 1369 O O . LEU A 1 185 ? 13.617 38.219 0.095 1 57.56 185 LEU A O 1
ATOM 1373 N N . ALA A 1 186 ? 13.656 38.969 -2.031 1 65.5 186 ALA A N 1
ATOM 1374 C CA . ALA A 1 186 ? 12.633 40.031 -1.987 1 65.5 186 ALA A CA 1
ATOM 1375 C C . ALA A 1 186 ? 11.25 39.438 -1.739 1 65.5 186 ALA A C 1
ATOM 1377 O O . ALA A 1 186 ? 10.898 38.406 -2.328 1 65.5 186 ALA A O 1
ATOM 1378 N N . ALA A 1 187 ? 10.594 39.75 -0.725 1 70.94 187 ALA A N 1
ATOM 1379 C CA . ALA A 1 187 ? 9.258 39.375 -0.306 1 70.94 187 ALA A CA 1
ATOM 1380 C C . ALA A 1 187 ? 8.312 39.25 -1.505 1 70.94 187 ALA A C 1
ATOM 1382 O O . ALA A 1 187 ? 7.477 38.375 -1.566 1 70.94 187 ALA A O 1
ATOM 1383 N N . GLY A 1 188 ? 8.641 40.125 -2.438 1 73.94 188 GLY A N 1
ATOM 1384 C CA . GLY A 1 188 ? 7.785 40.125 -3.611 1 73.94 188 GLY A CA 1
ATOM 1385 C C . GLY A 1 188 ? 7.941 38.906 -4.477 1 73.94 188 GLY A C 1
ATOM 1386 O O . GLY A 1 188 ? 6.949 38.312 -4.93 1 73.94 188 GLY A O 1
ATOM 1387 N N . THR A 1 189 ? 9.133 38.5 -4.68 1 76 189 THR A N 1
ATOM 1388 C CA . THR A 1 189 ? 9.406 37.344 -5.508 1 76 189 THR A CA 1
ATOM 1389 C C . THR A 1 189 ? 8.891 36.062 -4.84 1 76 189 THR A C 1
ATOM 1391 O O . THR A 1 189 ? 8.367 35.188 -5.512 1 76 189 THR A O 1
ATOM 1394 N N . LEU A 1 190 ? 8.961 36 -3.551 1 77.56 190 LEU A N 1
ATOM 1395 C CA . LEU A 1 190 ? 8.477 34.875 -2.797 1 77.56 190 LEU A CA 1
ATOM 1396 C C . LEU A 1 190 ? 6.953 34.75 -2.889 1 77.56 190 LEU A C 1
ATOM 1398 O O . LEU A 1 190 ? 6.41 33.656 -2.996 1 77.56 190 LEU A O 1
ATOM 1402 N N . MET A 1 191 ? 6.367 35.906 -2.791 1 79.94 191 MET A N 1
ATOM 1403 C CA . MET A 1 191 ? 4.906 35.938 -2.869 1 79.94 191 MET A CA 1
ATOM 1404 C C . MET A 1 191 ? 4.426 35.469 -4.242 1 79.94 191 MET A C 1
ATOM 1406 O O . MET A 1 191 ? 3.439 34.75 -4.348 1 79.94 191 MET A O 1
ATOM 1410 N N . TRP A 1 192 ? 5.129 35.938 -5.223 1 81.81 192 TRP A N 1
ATOM 1411 C CA . TRP A 1 192 ? 4.75 35.562 -6.578 1 81.81 192 TRP A CA 1
ATOM 1412 C C . TRP A 1 192 ? 4.957 34.062 -6.797 1 81.81 192 TRP A C 1
ATOM 1414 O O . TRP A 1 192 ? 4.129 33.406 -7.43 1 81.81 192 TRP A O 1
ATOM 1424 N N . ASP A 1 193 ? 6.035 33.625 -6.348 1 78.81 193 ASP A N 1
ATOM 1425 C CA . ASP A 1 193 ? 6.324 32.188 -6.48 1 78.81 193 ASP A CA 1
ATOM 1426 C C . ASP A 1 193 ? 5.293 31.344 -5.734 1 78.81 193 ASP A C 1
ATOM 1428 O O . ASP A 1 193 ? 4.898 30.281 -6.207 1 78.81 193 ASP A O 1
ATOM 1432 N N . PHE A 1 194 ? 4.902 31.906 -4.625 1 81.31 194 PHE A N 1
ATOM 1433 C CA . PHE A 1 194 ? 3.871 31.234 -3.846 1 81.31 194 PHE A CA 1
ATOM 1434 C C . PHE A 1 194 ? 2.566 31.156 -4.629 1 81.31 194 PHE A C 1
ATOM 1436 O O . PHE A 1 194 ? 1.969 30.078 -4.742 1 81.31 194 PHE A O 1
ATOM 1443 N N . VAL A 1 195 ? 2.152 32.25 -5.148 1 86.38 195 VAL A N 1
ATOM 1444 C CA . VAL A 1 195 ? 0.884 32.312 -5.867 1 86.38 195 VAL A CA 1
ATOM 1445 C C . VAL A 1 195 ? 0.943 31.438 -7.109 1 86.38 195 VAL A C 1
ATOM 1447 O O . VAL A 1 195 ? -0.002 30.703 -7.402 1 86.38 195 VAL A O 1
ATOM 1450 N N . ARG A 1 196 ? 2.014 31.484 -7.773 1 88.62 196 ARG A N 1
ATOM 1451 C CA . ARG A 1 196 ? 2.184 30.703 -8.992 1 88.62 196 ARG A CA 1
ATOM 1452 C C . ARG A 1 196 ? 2.135 29.203 -8.68 1 88.62 196 ARG A C 1
ATOM 1454 O O . ARG A 1 196 ? 1.453 28.453 -9.375 1 88.62 196 ARG A O 1
ATOM 1461 N N . THR A 1 197 ? 2.852 28.828 -7.668 1 87.44 197 THR A N 1
ATOM 1462 C CA . THR A 1 197 ? 2.91 27.422 -7.309 1 87.44 197 THR A CA 1
ATOM 1463 C C . THR A 1 197 ? 1.563 26.938 -6.773 1 87.44 197 THR A C 1
ATOM 1465 O O . THR A 1 197 ? 1.145 25.812 -7.047 1 87.44 197 THR A O 1
ATOM 1468 N N . ALA A 1 198 ? 0.913 27.812 -6.039 1 89.06 198 ALA A N 1
ATOM 1469 C CA . ALA A 1 198 ? -0.393 27.469 -5.48 1 89.06 198 ALA A CA 1
ATOM 1470 C C . ALA A 1 198 ? -1.444 27.344 -6.578 1 89.06 198 ALA A C 1
ATOM 1472 O O . ALA A 1 198 ? -2.15 26.344 -6.66 1 89.06 198 ALA A O 1
ATOM 1473 N N . VAL A 1 199 ? -1.55 28.344 -7.398 1 92.31 199 VAL A N 1
ATOM 1474 C CA . VAL A 1 199 ? -2.539 28.359 -8.469 1 92.31 199 VAL A CA 1
ATOM 1475 C C . VAL A 1 199 ? -2.238 27.25 -9.477 1 92.31 199 VAL A C 1
ATOM 1477 O O . VAL A 1 199 ? -3.154 26.594 -9.969 1 92.31 199 VAL A O 1
ATOM 1480 N N . GLY A 1 200 ? -0.979 27.141 -9.781 1 92.88 200 GLY A N 1
ATOM 1481 C CA . GLY A 1 200 ? -0.598 26.047 -10.656 1 92.88 200 GLY A CA 1
ATOM 1482 C C . GLY A 1 200 ? -0.987 24.688 -10.109 1 92.88 200 GLY A C 1
ATOM 1483 O O . GLY A 1 200 ? -1.451 23.812 -10.852 1 92.88 200 GLY A O 1
ATOM 1484 N N . GLY A 1 201 ? -0.718 24.484 -8.836 1 93.12 201 GLY A N 1
ATOM 1485 C CA . GLY A 1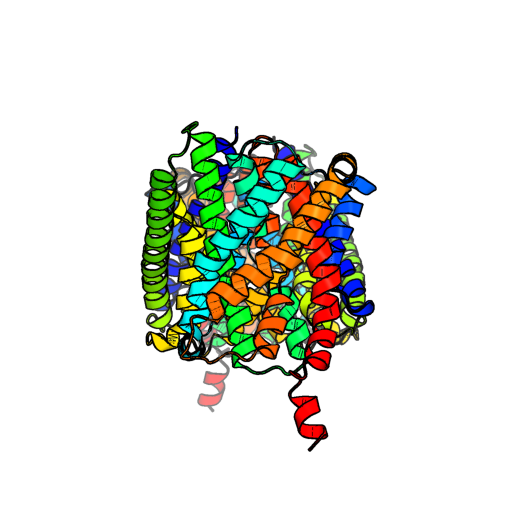 201 ? -1.122 23.25 -8.195 1 93.12 201 GLY A CA 1
ATOM 1486 C C . GLY A 1 201 ? -2.619 23 -8.25 1 93.12 201 GLY A C 1
ATOM 1487 O O . GLY A 1 201 ? -3.066 21.875 -8.484 1 93.12 201 GLY A O 1
ATOM 1488 N N . ILE A 1 202 ? -3.371 24.094 -8.055 1 93 202 ILE A N 1
ATOM 1489 C CA . ILE A 1 202 ? -4.828 24 -8.109 1 93 202 ILE A CA 1
ATOM 1490 C C . ILE A 1 202 ? -5.27 23.578 -9.5 1 93 202 ILE A C 1
ATOM 1492 O O . ILE A 1 202 ? -6.102 22.672 -9.648 1 93 202 ILE A O 1
ATOM 1496 N N . VAL A 1 203 ? -4.711 24.141 -10.484 1 95.75 203 VAL A N 1
ATOM 1497 C CA . VAL A 1 203 ? -5.086 23.875 -11.867 1 95.75 203 VAL A CA 1
ATOM 1498 C C . VAL A 1 203 ? -4.738 22.422 -12.219 1 95.75 203 VAL A C 1
ATOM 1500 O O . VAL A 1 203 ? -5.551 21.703 -12.805 1 95.75 203 VAL A O 1
ATOM 1503 N N . VAL A 1 204 ? -3.568 22.047 -11.828 1 95.25 204 VAL A N 1
ATOM 1504 C CA . VAL A 1 204 ? -3.127 20.688 -12.102 1 95.25 204 VAL A CA 1
ATOM 1505 C C . VAL A 1 204 ? -4.051 19.688 -11.406 1 95.25 204 VAL A C 1
ATOM 1507 O O . VAL A 1 204 ? -4.457 18.688 -11.992 1 95.25 204 VAL A O 1
ATOM 1510 N N . GLY A 1 205 ? -4.301 19.938 -10.141 1 94.75 205 GLY A N 1
ATOM 1511 C CA . GLY A 1 205 ? -5.207 19.078 -9.398 1 94.75 205 GLY A CA 1
ATOM 1512 C C . GLY A 1 205 ? -6.578 18.969 -10.039 1 94.75 205 GLY A C 1
ATOM 1513 O O . GLY A 1 205 ? -7.141 17.875 -10.125 1 94.75 205 GLY A O 1
ATOM 1514 N N . LEU A 1 206 ? -7.059 20.062 -10.531 1 94.19 206 LEU A N 1
ATOM 1515 C CA . LEU A 1 206 ? -8.367 20.109 -11.18 1 94.19 206 LEU A CA 1
ATOM 1516 C C . LEU A 1 206 ? -8.352 19.297 -12.477 1 94.19 206 LEU A C 1
ATOM 1518 O O . LEU A 1 206 ? -9.25 18.5 -12.719 1 94.19 206 LEU A O 1
ATOM 1522 N N . VAL A 1 207 ? -7.414 19.516 -13.242 1 94.94 207 VAL A N 1
ATOM 1523 C CA . VAL A 1 207 ? -7.336 18.891 -14.555 1 94.94 207 VAL A CA 1
ATOM 1524 C C . VAL A 1 207 ? -7.152 17.375 -14.398 1 94.94 207 VAL A C 1
ATOM 1526 O O . VAL A 1 207 ? -7.883 16.594 -15.008 1 94.94 207 VAL A O 1
ATOM 1529 N N . VAL A 1 208 ? -6.211 17.016 -13.617 1 93.06 208 VAL A N 1
ATOM 1530 C CA . VAL A 1 208 ? -5.898 15.594 -13.445 1 93.06 208 VAL A CA 1
ATOM 1531 C C . VAL A 1 208 ? -7.102 14.867 -12.852 1 93.06 208 VAL A C 1
ATOM 1533 O O . VAL A 1 208 ? -7.477 13.789 -13.32 1 93.06 208 VAL A O 1
ATOM 1536 N N . SER A 1 209 ? -7.609 15.398 -11.805 1 91.75 209 SER A N 1
ATOM 1537 C CA . SER A 1 209 ? -8.719 14.742 -11.117 1 91.75 209 SER A CA 1
ATOM 1538 C C . SER A 1 209 ? -9.961 14.695 -12 1 91.75 209 SER A C 1
ATOM 1540 O O . SER A 1 209 ? -10.664 13.68 -12.031 1 91.75 209 SER A O 1
ATOM 1542 N N . PHE A 1 210 ? -10.234 15.727 -12.719 1 89.06 210 PHE A N 1
ATOM 1543 C CA . PHE A 1 210 ? -11.414 15.758 -13.578 1 89.06 210 PHE A CA 1
ATOM 1544 C C . PHE A 1 210 ? -11.312 14.711 -14.68 1 89.06 210 PHE A C 1
ATOM 1546 O O . PHE A 1 210 ? -12.297 14.047 -15.016 1 89.06 210 PHE A O 1
ATOM 1553 N N . VAL A 1 211 ? -10.211 14.617 -15.281 1 87.56 211 VAL A N 1
ATOM 1554 C CA . VAL A 1 211 ? -10 13.656 -16.359 1 87.56 211 VAL A CA 1
ATOM 1555 C C . VAL A 1 211 ? -10.195 12.234 -15.828 1 87.56 211 VAL A C 1
ATOM 1557 O O . VAL A 1 211 ? -10.906 11.438 -16.438 1 87.56 211 VAL A O 1
ATOM 1560 N N . ILE A 1 212 ? -9.633 11.93 -14.711 1 86.69 212 ILE A N 1
ATOM 1561 C CA . ILE A 1 212 ? -9.68 10.562 -14.195 1 86.69 212 ILE A CA 1
ATOM 1562 C C . ILE A 1 212 ? -11.078 10.258 -13.664 1 86.69 212 ILE A C 1
ATOM 1564 O O . ILE A 1 212 ? -11.617 9.18 -13.922 1 86.69 212 ILE A O 1
ATOM 1568 N N . VAL A 1 213 ? -11.648 11.203 -12.938 1 83.06 213 VAL A N 1
ATOM 1569 C CA . VAL A 1 213 ? -12.984 11 -12.398 1 83.06 213 VAL A CA 1
ATOM 1570 C C . VAL A 1 213 ? -13.984 10.82 -13.531 1 83.06 213 VAL A C 1
ATOM 1572 O O . VAL A 1 213 ? -14.922 10.031 -13.422 1 83.06 213 VAL A O 1
ATOM 1575 N N . TYR A 1 214 ? -13.836 11.555 -14.531 1 80.5 214 TYR A N 1
ATOM 1576 C CA . TYR A 1 214 ? -14.711 11.438 -15.688 1 80.5 214 TYR A CA 1
ATOM 1577 C C . TYR A 1 214 ? -14.656 10.039 -16.281 1 80.5 214 TYR A C 1
ATOM 1579 O O . TYR A 1 214 ? -15.695 9.453 -16.609 1 80.5 214 TYR A O 1
ATOM 1587 N N . PHE A 1 215 ? -13.539 9.492 -16.359 1 76.38 215 PHE A N 1
ATOM 1588 C CA . PHE A 1 215 ? -13.367 8.156 -16.922 1 76.38 215 PHE A CA 1
ATOM 1589 C C . PHE A 1 215 ? -13.906 7.098 -15.953 1 76.38 215 PHE A C 1
ATOM 1591 O O . PHE A 1 215 ? -14.508 6.113 -16.391 1 76.38 215 PHE A O 1
ATOM 1598 N N . VAL A 1 216 ? -13.672 7.316 -14.742 1 75.69 216 VAL A N 1
ATOM 1599 C CA . VAL A 1 216 ? -14.117 6.348 -13.75 1 75.69 216 VAL A CA 1
ATOM 1600 C C . VAL A 1 216 ? -15.641 6.367 -13.648 1 75.69 216 VAL A C 1
ATOM 1602 O O . VAL A 1 216 ? -16.266 5.32 -13.484 1 75.69 216 VAL A O 1
ATOM 1605 N N . ALA A 1 217 ? -16.219 7.531 -13.664 1 72.62 217 ALA A N 1
ATOM 1606 C CA . ALA A 1 217 ? -17.656 7.688 -13.516 1 72.62 217 ALA A CA 1
ATOM 1607 C C . ALA A 1 217 ? -18.391 7.168 -14.75 1 72.62 217 ALA A C 1
ATOM 1609 O O . ALA A 1 217 ? -19.484 6.605 -14.633 1 72.62 217 ALA A O 1
ATOM 1610 N N . HIS A 1 218 ? -17.984 7.406 -15.82 1 69.25 218 HIS A N 1
ATOM 1611 C CA . HIS A 1 218 ? -18.719 7.102 -17.031 1 69.25 218 HIS A CA 1
ATOM 1612 C C . HIS A 1 218 ? -18.375 5.715 -17.562 1 69.25 218 HIS A C 1
ATOM 1614 O O . HIS A 1 218 ? -19.125 5.133 -18.344 1 69.25 218 HIS A O 1
ATOM 1620 N N . LEU A 1 219 ? -17.203 5.383 -17.328 1 60.59 219 LEU A N 1
ATOM 1621 C CA . LEU A 1 219 ? -16.906 4.047 -17.828 1 60.59 219 LEU A CA 1
ATOM 1622 C C . LEU A 1 219 ? -17.594 2.982 -16.984 1 60.59 219 LEU A C 1
ATOM 1624 O O . LEU A 1 219 ? -17.141 2.672 -15.875 1 60.59 219 LEU A O 1
ATOM 1628 N N . ARG A 1 220 ? -18.906 3.051 -16.859 1 52.75 220 ARG A N 1
ATOM 1629 C CA . ARG A 1 220 ? -19.844 2.189 -16.141 1 52.75 220 ARG A CA 1
ATOM 1630 C C . ARG A 1 220 ? -19.531 0.717 -16.391 1 52.75 220 ARG A C 1
ATOM 1632 O O . ARG A 1 220 ? -20.359 -0.155 -16.109 1 52.75 220 ARG A O 1
ATOM 1639 N N . TYR A 1 221 ? -18.547 0.337 -17.078 1 48.88 221 TYR A N 1
ATOM 1640 C CA . TYR A 1 221 ? -18.594 -1.109 -17.266 1 48.88 221 TYR A CA 1
ATOM 1641 C C . TYR A 1 221 ? -18.234 -1.836 -15.977 1 48.88 221 TYR A C 1
ATOM 1643 O O . TYR A 1 221 ? -17.469 -1.319 -15.156 1 48.88 221 TYR A O 1
ATOM 1651 N N . GLY A 1 222 ? -19.172 -2.596 -15.484 1 45.94 222 GLY A N 1
ATOM 1652 C CA . GLY A 1 222 ? -19.234 -3.512 -14.352 1 45.94 222 GLY A CA 1
ATOM 1653 C C . GLY A 1 222 ? -17.875 -3.818 -13.766 1 45.94 222 GLY A C 1
ATOM 1654 O O . GLY A 1 222 ? -17.734 -3.947 -12.547 1 45.94 222 GLY A O 1
ATOM 1655 N N . VAL A 1 223 ? -16.875 -3.996 -14.594 1 47.75 223 VAL A N 1
ATOM 1656 C CA . VAL A 1 223 ? -15.562 -4.516 -14.227 1 47.75 223 VAL A CA 1
ATOM 1657 C C . VAL A 1 223 ? -14.734 -3.418 -13.562 1 47.75 223 VAL A C 1
ATOM 1659 O O . VAL A 1 223 ? -13.914 -3.695 -12.688 1 47.75 223 VAL A O 1
ATOM 1662 N N . LEU A 1 224 ? -15.188 -2.105 -13.797 1 51.06 224 LEU A N 1
ATOM 1663 C CA . LEU A 1 224 ? -14.391 -0.98 -13.32 1 51.06 224 LEU A CA 1
ATOM 1664 C C . LEU A 1 224 ? -14.695 -0.673 -11.859 1 51.06 224 LEU A C 1
ATOM 1666 O O . LEU A 1 224 ? -14.016 0.141 -11.234 1 51.06 224 LEU A O 1
ATOM 1670 N N . ARG A 1 225 ? -15.797 -1.131 -11.422 1 54.06 225 ARG A N 1
ATOM 1671 C CA . ARG A 1 225 ? -16.078 -0.932 -10 1 54.06 225 ARG A CA 1
ATOM 1672 C C . ARG A 1 225 ? -14.875 -1.335 -9.148 1 54.06 225 ARG A C 1
ATOM 1674 O O . ARG A 1 225 ? -14.594 -0.711 -8.125 1 54.06 225 ARG A O 1
ATOM 1681 N N . ASP A 1 226 ? -14.164 -2.211 -9.875 1 59.88 226 ASP A N 1
ATOM 1682 C CA . ASP A 1 226 ? -13.086 -2.832 -9.109 1 59.88 226 ASP A CA 1
ATOM 1683 C C . ASP A 1 226 ? -11.828 -1.974 -9.133 1 59.88 226 ASP A C 1
ATOM 1685 O O . ASP A 1 226 ? -10.883 -2.225 -8.383 1 59.88 226 ASP A O 1
ATOM 1689 N N . PHE A 1 227 ? -12.062 -0.751 -9.883 1 73.12 227 PHE A N 1
ATOM 1690 C CA . PHE A 1 227 ? -10.805 -0.046 -10.055 1 73.12 227 PHE A CA 1
ATOM 1691 C C . PHE A 1 227 ? -10.883 1.356 -9.461 1 73.12 227 PHE A C 1
ATOM 1693 O O . PHE A 1 227 ? -9.969 2.168 -9.648 1 73.12 227 PHE A O 1
ATOM 1700 N N . SER A 1 228 ? -12.016 1.606 -8.789 1 81 228 SER A N 1
ATOM 1701 C CA . SER A 1 228 ? -12.195 2.957 -8.266 1 81 228 SER A CA 1
ATOM 1702 C C . SER A 1 228 ? -11.125 3.303 -7.238 1 81 228 SER A C 1
ATOM 1704 O O . SER A 1 228 ? -10.586 4.41 -7.246 1 81 228 SER A O 1
ATOM 1706 N N . THR A 1 229 ? -10.875 2.385 -6.457 1 84.56 229 THR A N 1
ATOM 1707 C CA . THR A 1 229 ? -9.883 2.607 -5.402 1 84.56 229 THR A CA 1
ATOM 1708 C C . THR A 1 229 ? -8.492 2.795 -6 1 84.56 229 THR A C 1
ATOM 1710 O O . THR A 1 229 ? -7.73 3.654 -5.551 1 84.56 229 THR A O 1
ATOM 1713 N N . ILE A 1 230 ? -8.234 2.082 -6.969 1 86.06 230 ILE A N 1
ATOM 1714 C CA . ILE A 1 230 ? -6.934 2.162 -7.633 1 86.06 230 ILE A CA 1
ATOM 1715 C C . ILE A 1 230 ? -6.812 3.492 -8.367 1 86.06 230 ILE A C 1
ATOM 1717 O O . ILE A 1 230 ? -5.758 4.133 -8.336 1 86.06 230 ILE A O 1
ATOM 1721 N N . ALA A 1 231 ? -7.887 3.861 -8.992 1 87.56 231 ALA A N 1
ATOM 1722 C CA . ALA A 1 231 ? -7.914 5.145 -9.688 1 87.56 231 ALA A CA 1
ATOM 1723 C C . ALA A 1 231 ? -7.719 6.305 -8.719 1 87.56 231 ALA A C 1
ATOM 1725 O O . ALA A 1 231 ? -7.078 7.301 -9.055 1 87.56 231 ALA A O 1
ATOM 1726 N N . MET A 1 232 ? -8.289 6.145 -7.586 1 89.75 232 MET A N 1
ATOM 1727 C CA . MET A 1 232 ? -8.172 7.18 -6.562 1 89.75 232 MET A CA 1
ATOM 1728 C C . MET A 1 232 ? -6.723 7.363 -6.133 1 89.75 232 MET A C 1
ATOM 1730 O O . MET A 1 232 ? -6.223 8.484 -6.086 1 89.75 232 MET A O 1
ATOM 1734 N N . ILE A 1 233 ? -6.051 6.254 -5.855 1 89.88 233 ILE A N 1
ATOM 1735 C CA . ILE A 1 233 ? -4.645 6.305 -5.457 1 89.88 233 ILE A CA 1
ATOM 1736 C C . ILE A 1 233 ? -3.803 6.844 -6.609 1 89.88 233 ILE A C 1
ATOM 1738 O O . ILE A 1 233 ? -2.9 7.66 -6.398 1 89.88 233 ILE A O 1
ATOM 1742 N N . GLY A 1 234 ? -4.129 6.367 -7.77 1 92 234 GLY A N 1
ATOM 1743 C CA . GLY A 1 234 ? -3.432 6.855 -8.953 1 92 234 GLY A CA 1
ATOM 1744 C C . GLY A 1 234 ? -3.59 8.352 -9.164 1 92 234 GLY A C 1
ATOM 1745 O O . GLY A 1 234 ? -2.643 9.031 -9.562 1 92 234 GLY A O 1
ATOM 1746 N N . THR A 1 235 ? -4.773 8.859 -8.906 1 93.06 235 THR A N 1
ATOM 1747 C CA . THR A 1 235 ? -5.039 10.289 -9.055 1 93.06 235 THR A CA 1
ATOM 1748 C C . THR A 1 235 ? -4.211 11.102 -8.07 1 93.06 235 THR A C 1
ATOM 1750 O O . THR A 1 235 ? -3.641 12.133 -8.422 1 93.06 235 THR A O 1
ATOM 1753 N N . ALA A 1 236 ? -4.164 10.609 -6.824 1 94.38 236 ALA A N 1
ATOM 1754 C CA . ALA A 1 236 ? -3.406 11.297 -5.789 1 94.38 236 ALA A CA 1
ATOM 1755 C C . ALA A 1 236 ? -1.934 11.414 -6.172 1 94.38 236 ALA A C 1
ATOM 1757 O O . ALA A 1 236 ? -1.349 12.5 -6.094 1 94.38 236 ALA A O 1
ATOM 1758 N N . LEU A 1 237 ? -1.404 10.367 -6.656 1 95.06 237 LEU A N 1
ATOM 1759 C CA . LEU A 1 237 ? 0.017 10.32 -6.98 1 95.06 237 LEU A CA 1
ATOM 1760 C C . LEU A 1 237 ? 0.297 11.031 -8.297 1 95.06 237 LEU A C 1
ATOM 1762 O O . LEU A 1 237 ? 1.341 11.672 -8.461 1 95.06 237 LEU A O 1
ATOM 1766 N N . ALA A 1 238 ? -0.625 10.93 -9.195 1 95.38 238 ALA A N 1
ATOM 1767 C CA . ALA A 1 238 ? -0.463 11.609 -10.484 1 95.38 238 ALA A CA 1
ATOM 1768 C C . ALA A 1 238 ? -0.486 13.125 -10.312 1 95.38 238 ALA A C 1
ATOM 1770 O O . ALA A 1 238 ? 0.328 13.836 -10.914 1 95.38 238 ALA A O 1
ATOM 1771 N N . ALA A 1 239 ? -1.458 13.547 -9.57 1 95.81 239 ALA A N 1
ATOM 1772 C CA . ALA A 1 239 ? -1.548 14.977 -9.32 1 95.81 239 ALA A CA 1
ATOM 1773 C C . ALA A 1 239 ? -0.276 15.5 -8.656 1 95.81 239 ALA A C 1
ATOM 1775 O O . ALA A 1 239 ? 0.255 16.547 -9.055 1 95.81 239 ALA A O 1
ATOM 1776 N N . TYR A 1 240 ? 0.209 14.773 -7.676 1 93.94 240 TYR A N 1
ATOM 1777 C CA . TYR A 1 240 ? 1.436 15.148 -6.984 1 93.94 240 TYR A CA 1
ATOM 1778 C C . TYR A 1 240 ? 2.615 15.195 -7.945 1 93.94 240 TYR A C 1
ATOM 1780 O O . TYR A 1 240 ? 3.361 16.172 -7.977 1 93.94 240 TYR A O 1
ATOM 1788 N N . LEU A 1 241 ? 2.758 14.172 -8.727 1 94.56 241 LEU A N 1
ATOM 1789 C CA . LEU A 1 241 ? 3.902 14.039 -9.617 1 94.56 241 LEU A CA 1
ATOM 1790 C C . LEU A 1 241 ? 3.854 15.094 -10.719 1 94.56 241 LEU A C 1
ATOM 1792 O O . LEU A 1 241 ? 4.863 15.742 -11.016 1 94.56 241 LEU A O 1
ATOM 1796 N N . ILE A 1 242 ? 2.73 15.266 -11.352 1 94.56 242 ILE A N 1
ATOM 1797 C CA . ILE A 1 242 ? 2.594 16.219 -12.438 1 94.56 242 ILE A CA 1
ATOM 1798 C C . ILE A 1 242 ? 2.828 17.641 -11.914 1 94.56 242 ILE A C 1
ATOM 1800 O O . ILE A 1 242 ? 3.473 18.453 -12.57 1 94.56 242 ILE A O 1
ATOM 1804 N N . GLY A 1 243 ? 2.283 17.875 -10.734 1 93.06 243 GLY A N 1
ATOM 1805 C CA . GLY A 1 243 ? 2.574 19.156 -10.109 1 93.06 243 GLY A CA 1
ATOM 1806 C C . GLY A 1 243 ? 4.059 19.406 -9.906 1 93.06 243 GLY A C 1
ATOM 1807 O O . GLY A 1 243 ? 4.57 20.469 -10.258 1 93.06 243 GLY A O 1
ATOM 1808 N N . ASP A 1 244 ? 4.707 18.422 -9.398 1 90.44 244 ASP A N 1
ATOM 1809 C CA . ASP A 1 244 ? 6.137 18.531 -9.125 1 90.44 244 ASP A CA 1
ATOM 1810 C C . ASP A 1 244 ? 6.93 18.672 -10.422 1 90.44 244 ASP A C 1
ATOM 1812 O O . ASP A 1 244 ? 7.875 19.453 -10.5 1 90.44 244 ASP A O 1
ATOM 1816 N N . LEU A 1 245 ? 6.578 17.938 -11.445 1 90.5 245 LEU A N 1
ATOM 1817 C CA . LEU A 1 245 ? 7.277 17.984 -12.719 1 90.5 245 LEU A CA 1
ATOM 1818 C C . LEU A 1 245 ? 7.094 19.328 -13.406 1 90.5 245 LEU A C 1
ATOM 1820 O O . LEU A 1 245 ? 7.988 19.797 -14.117 1 90.5 245 LEU A O 1
ATOM 1824 N N . LEU A 1 246 ? 5.938 19.922 -13.227 1 92.94 246 LEU A N 1
ATOM 1825 C CA . LEU A 1 246 ? 5.656 21.219 -13.812 1 92.94 246 LEU A CA 1
ATOM 1826 C C . LEU A 1 246 ? 6.148 22.344 -12.906 1 92.94 246 LEU A C 1
ATOM 1828 O O . LEU A 1 246 ? 5.879 23.531 -13.172 1 92.94 246 LEU A O 1
ATOM 1832 N N . HIS A 1 247 ? 6.727 22 -11.836 1 89.56 247 HIS A N 1
ATOM 1833 C CA . HIS A 1 247 ? 7.336 22.938 -10.898 1 89.56 247 HIS A CA 1
ATOM 1834 C C . HIS A 1 247 ? 6.277 23.766 -10.188 1 89.56 247 HIS A C 1
ATOM 1836 O O . HIS A 1 247 ? 6.457 24.984 -10 1 89.56 247 HIS A O 1
ATOM 1842 N N . VAL A 1 248 ? 5.184 23.219 -10.008 1 91.62 248 VAL A N 1
ATOM 1843 C CA . VAL A 1 248 ? 4.152 23.797 -9.148 1 91.62 248 VAL A CA 1
ATOM 1844 C C . VAL A 1 248 ? 3.969 22.922 -7.906 1 91.62 248 VAL A C 1
ATOM 1846 O O . VAL A 1 248 ? 4.68 21.922 -7.73 1 91.62 248 VAL A O 1
ATOM 1849 N N . SER A 1 249 ? 3.104 23.328 -7.012 1 90.88 249 SER A N 1
ATOM 1850 C CA . SER A 1 249 ? 2.969 22.609 -5.754 1 90.88 249 SER A CA 1
ATOM 1851 C C . SER A 1 249 ? 2.242 21.281 -5.953 1 90.88 249 SER A C 1
ATOM 1853 O O . SER A 1 249 ? 1.02 21.25 -6.113 1 90.88 249 SER A O 1
ATOM 1855 N N . GLY A 1 250 ? 2.982 20.188 -5.879 1 92.38 250 GLY A N 1
ATOM 1856 C CA . GLY A 1 250 ? 2.377 18.875 -5.965 1 92.38 250 GLY A CA 1
ATOM 1857 C C . GLY A 1 250 ? 1.407 18.578 -4.836 1 92.38 250 GLY A C 1
ATOM 1858 O O . GLY A 1 250 ? 0.384 17.922 -5.043 1 92.38 250 GLY A O 1
ATOM 1859 N N . PHE A 1 251 ? 1.708 19.109 -3.684 1 90.94 251 PHE A N 1
ATOM 1860 C CA . PHE A 1 251 ? 0.873 18.875 -2.512 1 90.94 251 PHE A CA 1
ATOM 1861 C C . PHE A 1 251 ? -0.471 19.578 -2.656 1 90.94 251 PHE A C 1
ATOM 1863 O O . PHE A 1 251 ? -1.512 19.016 -2.299 1 90.94 251 PHE A O 1
ATOM 1870 N N . MET A 1 252 ? -0.439 20.75 -3.195 1 91.25 252 MET A N 1
ATOM 1871 C CA . MET A 1 252 ? -1.694 21.453 -3.463 1 91.25 252 MET A CA 1
ATOM 1872 C C . MET A 1 252 ? -2.498 20.734 -4.539 1 91.25 252 MET A C 1
ATOM 1874 O O . MET A 1 252 ? -3.723 20.641 -4.449 1 91.25 252 MET A O 1
ATOM 1878 N N . ALA A 1 253 ? -1.793 20.281 -5.508 1 94.62 253 ALA A N 1
ATOM 1879 C CA . ALA A 1 253 ? -2.457 19.562 -6.594 1 94.62 253 ALA A CA 1
ATOM 1880 C C . ALA A 1 253 ? -3.191 18.344 -6.07 1 94.62 253 ALA A C 1
ATOM 1882 O O . ALA A 1 253 ? -4.352 18.109 -6.418 1 94.62 253 ALA A O 1
ATOM 1883 N N . THR A 1 254 ? -2.525 17.562 -5.305 1 94.5 254 THR A N 1
ATOM 1884 C CA . THR A 1 254 ? -3.133 16.344 -4.781 1 94.5 254 THR A CA 1
ATOM 1885 C C . THR A 1 254 ? -4.285 16.672 -3.838 1 94.5 254 THR A C 1
ATOM 1887 O O . THR A 1 254 ? -5.289 15.961 -3.803 1 94.5 254 THR A O 1
ATOM 1890 N N . PHE A 1 255 ? -4.184 17.719 -3.084 1 90.88 255 PHE A N 1
ATOM 1891 C CA . PHE A 1 255 ? -5.254 18.156 -2.193 1 90.88 255 PHE A CA 1
ATOM 1892 C C . PHE A 1 255 ? -6.504 18.516 -2.986 1 90.88 255 PHE A C 1
ATOM 1894 O O . PHE A 1 255 ? -7.602 18.062 -2.662 1 90.88 255 PHE A O 1
ATOM 1901 N N . VAL A 1 256 ? -6.301 19.312 -3.953 1 92.62 256 VAL A N 1
ATOM 1902 C CA . VAL A 1 256 ? -7.41 19.734 -4.797 1 92.62 256 VAL A CA 1
ATOM 1903 C C . VAL A 1 256 ? -8.031 18.531 -5.492 1 92.62 256 VAL A C 1
ATOM 1905 O O . VAL A 1 256 ? -9.258 18.453 -5.637 1 92.62 256 VAL A O 1
ATOM 1908 N N . ALA A 1 257 ? -7.176 17.656 -5.938 1 94.31 257 ALA A N 1
ATOM 1909 C CA . ALA A 1 257 ? -7.684 16.422 -6.547 1 94.31 257 ALA A CA 1
ATOM 1910 C C . ALA A 1 257 ? -8.578 15.664 -5.574 1 94.31 257 ALA A C 1
ATOM 1912 O O . ALA A 1 257 ? -9.617 15.133 -5.965 1 94.31 257 ALA A O 1
ATOM 1913 N N . GLY A 1 258 ? -8.141 15.57 -4.348 1 91.94 258 GLY A N 1
ATOM 1914 C CA . GLY A 1 258 ? -8.961 14.945 -3.324 1 91.94 258 GLY A CA 1
ATOM 1915 C C . GLY A 1 258 ? -10.305 15.641 -3.137 1 91.94 258 GLY A C 1
ATOM 1916 O O . GLY A 1 258 ? -11.328 14.977 -2.947 1 91.94 258 GLY A O 1
ATOM 1917 N N . LEU A 1 259 ? -10.273 16.938 -3.193 1 89.69 259 LEU A N 1
ATOM 1918 C CA . LEU A 1 259 ? -11.5 17.719 -3.055 1 89.69 259 LEU A CA 1
ATOM 1919 C C . LEU A 1 259 ? -12.508 17.344 -4.137 1 89.69 259 LEU A C 1
ATOM 1921 O O . LEU A 1 259 ? -13.703 17.234 -3.865 1 89.69 259 LEU A O 1
ATOM 1925 N N . ILE A 1 260 ? -12.031 17.141 -5.27 1 89.88 260 ILE A N 1
ATOM 1926 C CA . ILE A 1 260 ? -12.898 16.812 -6.391 1 89.88 260 ILE A CA 1
ATOM 1927 C C . ILE A 1 260 ? -13.445 15.391 -6.215 1 89.88 260 ILE A C 1
ATOM 1929 O O . ILE A 1 260 ? -14.633 15.141 -6.453 1 89.88 260 ILE A O 1
ATOM 1933 N N . TRP A 1 261 ? -12.602 14.523 -5.832 1 88.19 261 TRP A N 1
ATOM 1934 C CA . TRP A 1 261 ? -13.023 13.141 -5.633 1 88.19 261 TRP A CA 1
ATOM 1935 C C . TRP A 1 261 ? -14.078 13.047 -4.535 1 88.19 261 TRP A C 1
ATOM 1937 O O . TRP A 1 261 ? -15.031 12.266 -4.645 1 88.19 261 TRP A O 1
ATOM 1947 N N . GLY A 1 262 ? -13.922 13.781 -3.486 1 87.06 262 GLY A N 1
ATOM 1948 C CA . GLY A 1 262 ? -14.859 13.766 -2.375 1 87.06 262 GLY A CA 1
ATOM 1949 C C . GLY A 1 262 ? -16.188 14.422 -2.711 1 87.06 262 GLY A C 1
ATOM 1950 O O . GLY A 1 262 ? -17.203 14.141 -2.068 1 87.06 262 GLY A O 1
ATOM 1951 N N . ASN A 1 263 ? -16.188 15.25 -3.676 1 87.94 263 ASN A N 1
ATOM 1952 C CA . ASN A 1 263 ? -17.391 15.977 -4.066 1 87.94 263 ASN A CA 1
ATOM 1953 C C . ASN A 1 263 ? -17.781 15.672 -5.508 1 87.94 263 ASN A C 1
ATOM 1955 O O . ASN A 1 263 ? -18.281 16.547 -6.219 1 87.94 263 ASN A O 1
ATOM 1959 N N . SER A 1 264 ? -17.516 14.5 -5.906 1 81.31 264 SER A N 1
ATOM 1960 C CA . SER A 1 264 ? -17.734 14.117 -7.297 1 81.31 264 SER A CA 1
ATOM 1961 C C . SER A 1 264 ? -19.219 14.203 -7.664 1 81.31 264 SER A C 1
ATOM 1963 O O . SER A 1 264 ? -19.562 14.5 -8.812 1 81.31 264 SER A O 1
ATOM 1965 N N . GLU A 1 265 ? -20.109 13.93 -6.738 1 77.69 265 GLU A N 1
ATOM 1966 C CA . GLU A 1 265 ? -21.531 13.984 -7.012 1 77.69 265 GLU A CA 1
ATOM 1967 C C . GLU A 1 265 ? -21.953 15.391 -7.453 1 77.69 265 GLU A C 1
ATOM 1969 O O . GLU A 1 265 ? -22.859 15.539 -8.273 1 77.69 265 GLU A O 1
ATOM 1974 N N . ARG A 1 266 ? -21.328 16.219 -6.93 1 75.38 266 ARG A N 1
ATOM 1975 C CA . ARG A 1 266 ? -21.641 17.609 -7.266 1 75.38 266 ARG A CA 1
ATOM 1976 C C . ARG A 1 266 ? -21.203 17.938 -8.688 1 75.38 266 ARG A C 1
ATOM 1978 O O . ARG A 1 266 ? -21.75 18.844 -9.32 1 75.38 266 ARG A O 1
ATOM 1985 N N . PHE A 1 267 ? -20.406 17.125 -9.078 1 72.38 267 PHE A N 1
ATOM 1986 C CA . PHE A 1 267 ? -19.906 17.375 -10.43 1 72.38 267 PHE A CA 1
ATOM 1987 C C . PHE A 1 267 ? -20.547 16.422 -11.43 1 72.38 267 PHE A C 1
ATOM 1989 O O . PHE A 1 267 ? -20.062 16.266 -12.547 1 72.38 267 PHE A O 1
ATOM 1996 N N . GLY A 1 268 ? -21.578 15.711 -10.906 1 67.69 268 GLY A N 1
ATOM 1997 C CA . GLY A 1 268 ? -22.375 14.859 -11.781 1 67.69 268 GLY A CA 1
ATOM 1998 C C . GLY A 1 268 ? -21.75 13.492 -12 1 67.69 268 GLY A C 1
ATOM 1999 O O . GLY A 1 268 ? -22.109 12.789 -12.945 1 67.69 268 GLY A O 1
ATOM 2000 N N . LEU A 1 269 ? -20.828 13.18 -11.203 1 66.19 269 LEU A N 1
ATOM 2001 C CA . LEU A 1 269 ? -20.125 11.914 -11.391 1 66.19 269 LEU A CA 1
ATOM 2002 C C . LEU A 1 269 ? -20.453 10.945 -10.258 1 66.19 269 LEU A C 1
ATOM 2004 O O . LEU A 1 269 ? -19.938 11.078 -9.148 1 66.19 269 LEU A O 1
ATOM 2008 N N . SER A 1 270 ? -21.469 10.156 -10.352 1 65.69 270 SER A N 1
ATOM 2009 C CA . SER A 1 270 ? -22.016 9.344 -9.273 1 65.69 270 SER A CA 1
ATOM 2010 C C . SER A 1 270 ? -21.109 8.164 -8.938 1 65.69 270 SER A C 1
ATOM 2012 O O . SER A 1 270 ? -20.828 7.332 -9.805 1 65.69 270 SER A O 1
ATOM 2014 N N . MET A 1 271 ? -20.453 8.195 -7.828 1 64.75 271 MET A N 1
ATOM 2015 C CA . MET A 1 271 ? -19.656 7.094 -7.297 1 64.75 271 MET A CA 1
ATOM 2016 C C . MET A 1 271 ? -20.203 6.625 -5.953 1 64.75 271 MET A C 1
ATOM 2018 O O . MET A 1 271 ? -19.453 6.148 -5.102 1 64.75 271 MET A O 1
ATOM 2022 N N . LYS A 1 272 ? -21.422 6.73 -5.727 1 65.69 272 LYS A N 1
ATOM 2023 C CA . LYS A 1 272 ? -22.016 6.496 -4.418 1 65.69 272 LYS A CA 1
ATOM 2024 C C . LYS A 1 272 ? -21.844 5.043 -3.984 1 65.69 272 LYS A C 1
ATOM 2026 O O . LYS A 1 272 ? -21.578 4.77 -2.811 1 65.69 272 LYS A O 1
ATOM 2031 N N . GLU A 1 273 ? -21.906 4.172 -4.883 1 64.88 273 GLU A N 1
ATOM 2032 C CA . GLU A 1 273 ? -21.875 2.754 -4.543 1 64.88 273 GLU A CA 1
ATOM 2033 C C . GLU A 1 273 ? -20.469 2.338 -4.09 1 64.88 273 GLU A C 1
ATOM 2035 O O . GLU A 1 273 ? -20.312 1.348 -3.369 1 64.88 273 GLU A O 1
ATOM 2040 N N . LYS A 1 274 ? -19.609 3.168 -4.383 1 71.75 274 LYS A N 1
ATOM 2041 C CA . LYS A 1 274 ? -18.219 2.768 -4.121 1 71.75 274 LYS A CA 1
ATOM 2042 C C . LYS A 1 274 ? -17.609 3.609 -3.008 1 71.75 274 LYS A C 1
ATOM 2044 O O . LYS A 1 274 ? -16.438 3.418 -2.646 1 71.75 274 LYS A O 1
ATOM 2049 N N . GLU A 1 275 ? -18.406 4.465 -2.516 1 75.12 275 GLU A N 1
ATOM 2050 C CA . GLU A 1 275 ? -17.906 5.43 -1.538 1 75.12 275 GLU A CA 1
ATOM 2051 C C . GLU A 1 275 ? -17.453 4.738 -0.257 1 75.12 275 GLU A C 1
ATOM 2053 O O . GLU A 1 275 ? -16.422 5.098 0.319 1 75.12 275 GLU A O 1
ATOM 2058 N N . ALA A 1 276 ? -18.234 3.748 0.05 1 72.56 276 ALA A N 1
ATOM 2059 C CA . ALA A 1 276 ? -17.906 3.062 1.297 1 72.56 276 ALA A CA 1
ATOM 2060 C C . ALA A 1 276 ? -16.594 2.287 1.168 1 72.56 276 ALA A C 1
ATOM 2062 O O . ALA A 1 276 ? -15.758 2.316 2.072 1 72.56 276 ALA A O 1
ATOM 2063 N N . GLU A 1 277 ? -16.453 1.681 0.074 1 72.75 277 GLU A N 1
ATOM 2064 C CA . GLU A 1 277 ? -15.242 0.9 -0.168 1 72.75 277 GLU A CA 1
ATOM 2065 C C . GLU A 1 277 ? -14.016 1.798 -0.234 1 72.75 277 GLU A C 1
ATOM 2067 O O . GLU A 1 277 ? -12.977 1.484 0.358 1 72.75 277 GLU A O 1
ATOM 2072 N N . MET A 1 278 ? -14.227 2.891 -0.868 1 77.56 278 MET A N 1
ATOM 2073 C CA . MET A 1 278 ? -13.117 3.832 -1.019 1 77.56 278 MET A CA 1
ATOM 2074 C C . MET A 1 278 ? -12.742 4.445 0.325 1 77.56 278 MET A C 1
ATOM 2076 O O . MET A 1 278 ? -11.555 4.641 0.612 1 77.56 278 MET A O 1
ATOM 2080 N N . ALA A 1 279 ? -13.719 4.672 1.072 1 76.56 279 ALA A N 1
ATOM 2081 C CA . ALA A 1 279 ? -13.492 5.285 2.379 1 76.56 279 ALA A CA 1
ATOM 2082 C C . ALA A 1 279 ? -12.742 4.332 3.307 1 76.56 279 ALA A C 1
ATOM 2084 O O . ALA A 1 279 ? -11.797 4.73 3.984 1 76.56 279 ALA A O 1
ATOM 2085 N N . HIS A 1 280 ? -13.172 3.098 3.254 1 76.75 280 HIS A N 1
ATOM 2086 C CA . HIS A 1 280 ? -12.523 2.107 4.105 1 76.75 280 HIS A CA 1
ATOM 2087 C C . HIS A 1 280 ? -11.07 1.904 3.705 1 76.75 280 HIS A C 1
ATOM 2089 O O . HIS A 1 280 ? -10.195 1.782 4.566 1 76.75 280 HIS A O 1
ATOM 2095 N N . PHE A 1 281 ? -10.867 1.927 2.514 1 79.44 281 PHE A N 1
ATOM 2096 C CA . PHE A 1 281 ? -9.516 1.725 2.021 1 79.44 281 PHE A CA 1
ATOM 2097 C C . PHE A 1 281 ? -8.617 2.898 2.402 1 79.44 281 PHE A C 1
ATOM 2099 O O . PHE A 1 281 ? -7.512 2.705 2.91 1 79.44 281 PHE A O 1
ATOM 2106 N N . THR A 1 282 ? -9.078 4.074 2.191 1 80.88 282 THR A N 1
ATOM 2107 C CA . THR A 1 282 ? -8.281 5.266 2.451 1 80.88 282 THR A CA 1
ATOM 2108 C C . THR A 1 282 ? -8.023 5.43 3.945 1 80.88 282 THR A C 1
ATOM 2110 O O . THR A 1 282 ? -6.953 5.895 4.352 1 80.88 282 THR A O 1
ATOM 2113 N N . ASP A 1 283 ? -9.008 5.047 4.691 1 81.88 283 ASP A N 1
ATOM 2114 C CA . ASP A 1 283 ? -8.836 5.137 6.141 1 81.88 283 ASP A CA 1
ATOM 2115 C C . ASP A 1 283 ? -7.707 4.227 6.617 1 81.88 283 ASP A C 1
ATOM 2117 O O . ASP A 1 283 ? -6.883 4.629 7.441 1 81.88 283 ASP A O 1
ATOM 2121 N N . ASN A 1 284 ? -7.672 3.104 6.047 1 81.81 284 ASN A N 1
ATOM 2122 C CA . ASN A 1 284 ? -6.652 2.143 6.445 1 81.81 284 ASN A CA 1
ATOM 2123 C C . ASN A 1 284 ? -5.266 2.564 5.969 1 81.81 284 ASN A C 1
ATOM 2125 O O . ASN A 1 284 ? -4.289 2.461 6.715 1 81.81 284 ASN A O 1
ATOM 2129 N N . ILE A 1 285 ? -5.184 3.094 4.828 1 86.75 285 ILE A N 1
ATOM 2130 C CA . ILE A 1 285 ? -3.898 3.484 4.262 1 86.75 285 ILE A CA 1
ATOM 2131 C C . ILE A 1 285 ? -3.361 4.711 4.996 1 86.75 285 ILE A C 1
ATOM 2133 O O . ILE A 1 285 ? -2.152 4.84 5.203 1 86.75 285 ILE A O 1
ATOM 2137 N N . THR A 1 286 ? -4.238 5.582 5.328 1 86.38 286 THR A N 1
ATOM 2138 C CA . THR A 1 286 ? -3.822 6.805 6.012 1 86.38 286 THR A CA 1
ATOM 2139 C C . THR A 1 286 ? -3.279 6.492 7.402 1 86.38 286 THR A C 1
ATOM 2141 O O . THR A 1 286 ? -2.301 7.094 7.844 1 86.38 286 THR A O 1
ATOM 2144 N N . VAL A 1 287 ? -3.943 5.57 8.07 1 84.31 287 VAL A N 1
ATOM 2145 C CA . VAL A 1 287 ? -3.461 5.176 9.391 1 84.31 287 VAL A CA 1
ATOM 2146 C C . VAL A 1 287 ? -2.084 4.527 9.266 1 84.31 287 VAL A C 1
ATOM 2148 O O . VAL A 1 287 ? -1.189 4.797 10.07 1 84.31 287 VAL A O 1
ATOM 2151 N N . LEU A 1 288 ? -1.968 3.729 8.258 1 87.44 288 LEU A N 1
ATOM 2152 C CA . LEU A 1 288 ? -0.694 3.062 8 1 87.44 288 LEU A CA 1
ATOM 2153 C C . LEU A 1 288 ? 0.407 4.082 7.734 1 87.44 288 LEU A C 1
ATOM 2155 O O . LEU A 1 288 ? 1.507 3.973 8.281 1 87.44 288 LEU A O 1
ATOM 2159 N N . LEU A 1 289 ? 0.107 5.027 6.961 1 89.38 289 LEU A N 1
ATOM 2160 C CA . LEU A 1 289 ? 1.094 6.035 6.59 1 89.38 289 LEU A CA 1
ATOM 2161 C C . LEU A 1 289 ? 1.43 6.93 7.777 1 89.38 289 LEU A C 1
ATOM 2163 O O . LEU A 1 289 ? 2.58 7.34 7.945 1 89.38 289 LEU A O 1
ATOM 2167 N N . ARG A 1 290 ? 0.42 7.211 8.539 1 87.88 290 ARG A N 1
ATOM 2168 C CA . ARG A 1 290 ? 0.662 8 9.742 1 87.88 290 ARG A CA 1
ATOM 2169 C C . ARG A 1 290 ? 1.607 7.27 10.695 1 87.88 290 ARG A C 1
ATOM 2171 O O . ARG A 1 290 ? 2.496 7.887 11.281 1 87.88 290 ARG A O 1
ATOM 2178 N N . MET A 1 291 ? 1.421 5.984 10.828 1 88.25 291 MET A N 1
ATOM 2179 C CA . MET A 1 291 ? 2.305 5.172 11.664 1 88.25 291 MET A CA 1
ATOM 2180 C C . MET A 1 291 ? 3.734 5.207 11.133 1 88.25 291 MET A C 1
ATOM 2182 O O . MET A 1 291 ? 4.68 5.383 11.906 1 88.25 291 MET A O 1
ATOM 2186 N N . LEU A 1 292 ? 3.787 5.055 9.859 1 89.81 292 LEU A N 1
ATOM 2187 C CA . LEU A 1 292 ? 5.105 5.027 9.234 1 89.81 292 LEU A CA 1
ATOM 2188 C C . LEU A 1 292 ? 5.816 6.363 9.414 1 89.81 292 LEU A C 1
ATOM 2190 O O . LEU A 1 292 ? 6.984 6.406 9.812 1 89.81 292 LEU A O 1
ATOM 2194 N N . ILE A 1 293 ? 5.129 7.426 9.227 1 88.31 293 ILE A N 1
ATOM 2195 C CA . ILE A 1 293 ? 5.723 8.758 9.227 1 88.31 293 ILE A CA 1
ATOM 2196 C C . ILE A 1 293 ? 6.121 9.148 10.648 1 88.31 293 ILE A C 1
ATOM 2198 O O . ILE A 1 293 ? 7.258 9.562 10.891 1 88.31 293 ILE A O 1
ATOM 2202 N N . PHE A 1 294 ? 5.258 8.945 11.594 1 87.69 294 PHE A N 1
ATOM 2203 C CA . PHE A 1 294 ? 5.508 9.406 12.953 1 87.69 294 PHE A CA 1
ATOM 2204 C C . PHE A 1 294 ? 6.562 8.539 13.633 1 87.69 294 PHE A C 1
ATOM 2206 O O . PHE A 1 294 ? 7.379 9.039 14.414 1 87.69 294 PHE A O 1
ATOM 2213 N N . ILE A 1 295 ? 6.531 7.27 13.383 1 88.25 295 ILE A N 1
ATOM 2214 C CA . ILE A 1 295 ? 7.539 6.398 13.977 1 88.25 295 ILE A CA 1
ATOM 2215 C C . ILE A 1 295 ? 8.906 6.68 13.352 1 88.25 295 ILE A C 1
ATOM 2217 O O . ILE A 1 295 ? 9.922 6.699 14.047 1 88.25 295 ILE A O 1
ATOM 2221 N N . LEU A 1 296 ? 8.938 6.852 12.07 1 85.5 296 LEU A N 1
ATOM 2222 C CA . LEU A 1 296 ? 10.195 7.191 11.414 1 85.5 296 LEU A CA 1
ATOM 2223 C C . LEU A 1 296 ? 10.734 8.523 11.922 1 85.5 296 LEU A C 1
ATOM 2225 O O . LEU A 1 296 ? 11.938 8.656 12.156 1 85.5 296 LEU A O 1
ATOM 2229 N N . LEU A 1 297 ? 9.859 9.461 12.031 1 82.88 297 LEU A N 1
ATOM 2230 C CA . LEU A 1 297 ? 10.258 10.758 12.555 1 82.88 297 LEU A CA 1
ATOM 2231 C C . LEU A 1 297 ? 10.82 10.625 13.969 1 82.88 297 LEU A C 1
ATOM 2233 O O . LEU A 1 297 ? 11.852 11.227 14.289 1 82.88 297 LEU A O 1
ATOM 2237 N N . GLY A 1 298 ? 10.102 9.898 14.766 1 83.94 298 GLY A N 1
ATOM 2238 C CA . GLY A 1 298 ? 10.555 9.688 16.125 1 83.94 298 GLY A CA 1
ATOM 2239 C C . GLY A 1 298 ? 11.898 8.977 16.203 1 83.94 298 GLY A C 1
ATOM 2240 O O . GLY A 1 298 ? 12.711 9.266 17.078 1 83.94 298 GLY A O 1
ATOM 2241 N N . SER A 1 299 ? 12.094 8.094 15.305 1 85.38 299 SER A N 1
ATOM 2242 C CA . SER A 1 299 ? 13.32 7.312 15.312 1 85.38 299 SER A CA 1
ATOM 2243 C C . SER A 1 299 ? 14.523 8.164 14.93 1 85.38 299 SER A C 1
ATOM 2245 O O . SER A 1 299 ? 15.664 7.812 15.234 1 85.38 299 SER A O 1
ATOM 2247 N N . GLN A 1 300 ? 14.32 9.234 14.312 1 80.56 300 GLN A N 1
ATOM 2248 C CA . GLN A 1 300 ? 15.414 10.062 13.812 1 80.56 300 GLN A CA 1
ATOM 2249 C C . GLN A 1 300 ? 15.68 11.25 14.742 1 80.56 300 GLN A C 1
ATOM 2251 O O . GLN A 1 300 ? 16.547 12.078 14.461 1 80.56 300 GLN A O 1
ATOM 2256 N N . VAL A 1 301 ? 14.883 11.297 15.758 1 77.06 301 VAL A N 1
ATOM 2257 C CA . VAL A 1 301 ? 15.031 12.414 16.688 1 77.06 301 VAL A CA 1
ATOM 2258 C C . VAL A 1 301 ? 16.328 12.273 17.453 1 77.06 301 VAL A C 1
ATOM 2260 O O . VAL A 1 301 ? 16.672 11.188 17.922 1 77.06 301 VAL A O 1
ATOM 2263 N N . ASP A 1 302 ? 17.109 13.273 17.375 1 76.62 302 ASP A N 1
ATOM 2264 C CA . ASP A 1 302 ? 18.328 13.328 18.172 1 76.62 302 ASP A CA 1
ATOM 2265 C C . ASP A 1 302 ? 18.047 13.898 19.562 1 76.62 302 ASP A C 1
ATOM 2267 O O . ASP A 1 302 ? 17.828 15.102 19.719 1 76.62 302 ASP A O 1
ATOM 2271 N N . PHE A 1 303 ? 18.156 13.07 20.562 1 78.38 303 PHE A N 1
ATOM 2272 C CA . PHE A 1 303 ? 17.844 13.469 21.938 1 78.38 303 PHE A CA 1
ATOM 2273 C C . PHE A 1 303 ? 18.766 14.578 22.406 1 78.38 303 PHE A C 1
ATOM 2275 O O . PHE A 1 303 ? 18.375 15.453 23.172 1 78.38 303 PHE A O 1
ATOM 2282 N N . SER A 1 304 ? 19.984 14.461 21.953 1 79.25 304 SER A N 1
ATOM 2283 C CA . SER A 1 304 ? 20.953 15.477 22.359 1 79.25 304 SER A CA 1
ATOM 2284 C C . SER A 1 304 ? 20.578 16.844 21.812 1 79.25 304 SER A C 1
ATOM 2286 O O . SER A 1 304 ? 20.641 17.844 22.531 1 79.25 304 SER A O 1
ATOM 2288 N N . LEU A 1 305 ? 20.141 16.859 20.656 1 78 305 LEU A N 1
ATOM 2289 C CA . LEU A 1 305 ? 19.766 18.125 20.031 1 78 305 LEU A CA 1
ATOM 2290 C C . LEU A 1 305 ? 18.438 18.641 20.578 1 78 305 LEU A C 1
ATOM 2292 O O . LEU A 1 305 ? 18.25 19.844 20.719 1 78 305 LEU A O 1
ATOM 2296 N N . LEU A 1 306 ? 17.562 17.734 20.891 1 80 306 LEU A N 1
ATOM 2297 C CA . LEU A 1 306 ? 16.281 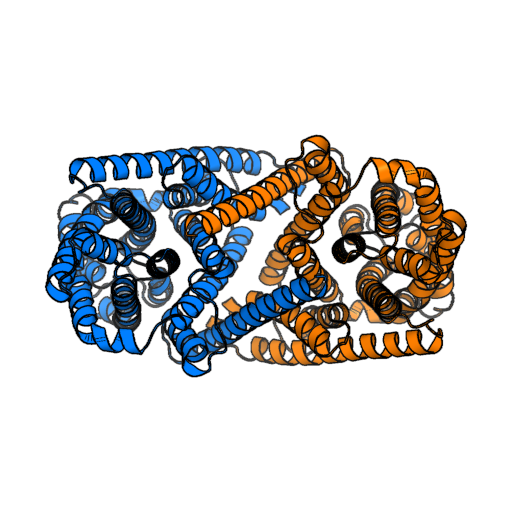18.109 21.484 1 80 306 LEU A CA 1
ATOM 2298 C C . LEU A 1 306 ? 16.5 18.734 22.859 1 80 306 LEU A C 1
ATOM 2300 O O . LEU A 1 306 ? 15.797 19.688 23.234 1 80 306 LEU A O 1
ATOM 2304 N N . ALA A 1 307 ? 17.453 18.172 23.5 1 84 307 ALA A N 1
ATOM 2305 C CA . ALA A 1 307 ? 17.75 18.688 24.828 1 84 307 ALA A CA 1
ATOM 2306 C C . ALA A 1 307 ? 18.438 20.047 24.75 1 84 307 ALA A C 1
ATOM 2308 O O . ALA A 1 307 ? 18.188 20.922 25.594 1 84 307 ALA A O 1
ATOM 2309 N N . GLU A 1 308 ? 19.312 20.156 23.797 1 87.88 308 GLU A N 1
ATOM 2310 C CA . GLU A 1 308 ? 20.047 21.406 23.625 1 87.88 308 GLU A CA 1
ATOM 2311 C C . GLU A 1 308 ? 19.125 22.562 23.297 1 87.88 308 GLU A C 1
ATOM 2313 O O . GLU A 1 308 ? 19.297 23.688 23.797 1 87.88 308 GLU A O 1
ATOM 2318 N N . TYR A 1 309 ? 18.125 22.375 22.531 1 89.62 309 TYR A N 1
ATOM 2319 C CA . TYR A 1 309 ? 17.219 23.438 22.078 1 89.62 309 TYR A CA 1
ATOM 2320 C C . TYR A 1 309 ? 15.859 23.312 22.75 1 89.62 309 TYR A C 1
ATOM 2322 O O . TYR A 1 309 ? 14.859 23.797 22.203 1 89.62 309 TYR A O 1
ATOM 2330 N N . TRP A 1 310 ? 15.742 22.656 23.859 1 89.62 310 TRP A N 1
ATOM 2331 C CA . TRP A 1 310 ? 14.469 22.297 24.484 1 89.62 310 TRP A CA 1
ATOM 2332 C C . TRP A 1 310 ? 13.688 23.547 24.891 1 89.62 310 TRP A C 1
ATOM 2334 O O . TRP A 1 310 ? 12.5 23.656 24.578 1 89.62 310 TRP A O 1
ATOM 2344 N N . TRP A 1 311 ? 14.336 24.438 25.562 1 93.19 311 TRP A N 1
ATOM 2345 C CA . TRP A 1 311 ? 13.602 25.578 26.109 1 93.19 311 TRP A CA 1
ATOM 2346 C C . TRP A 1 311 ? 13.242 26.562 25 1 93.19 311 TRP A C 1
ATOM 2348 O O . TRP A 1 311 ? 12.164 27.172 25.031 1 93.19 311 TRP A O 1
ATOM 2358 N N . GLN A 1 312 ? 14.125 26.781 24.031 1 95.5 312 GLN A N 1
ATOM 2359 C CA . GLN A 1 312 ? 13.828 27.656 22.906 1 95.5 312 GLN A CA 1
ATOM 2360 C C . GLN A 1 312 ? 12.648 27.125 22.078 1 95.5 312 GLN A C 1
ATOM 2362 O O . GLN A 1 312 ? 11.781 27.891 21.672 1 95.5 312 GLN A O 1
ATOM 2367 N N . SER A 1 313 ? 12.734 25.859 21.906 1 95.62 313 SER A N 1
ATOM 2368 C CA . SER A 1 313 ? 11.648 25.234 21.156 1 95.62 313 SER A CA 1
ATOM 2369 C C . SER A 1 313 ? 10.328 25.328 21.922 1 95.62 313 SER A C 1
ATOM 2371 O O . SER A 1 313 ? 9.273 25.562 21.328 1 95.62 313 SER A O 1
ATOM 2373 N N . LEU A 1 314 ? 10.367 25.109 23.219 1 95.44 314 LEU A N 1
ATOM 2374 C CA . LEU A 1 314 ? 9.18 25.219 24.047 1 95.44 314 LEU A CA 1
ATOM 2375 C C . LEU A 1 314 ? 8.562 26.609 23.953 1 95.44 314 LEU A C 1
ATOM 2377 O O . LEU A 1 314 ? 7.352 26.75 23.781 1 95.44 314 LEU A O 1
ATOM 2381 N N . LEU A 1 315 ? 9.352 27.609 24.047 1 96.88 315 LEU A N 1
ATOM 2382 C CA . LEU A 1 315 ? 8.867 28.984 23.984 1 96.88 315 LEU A CA 1
ATOM 2383 C C . LEU A 1 315 ? 8.281 29.297 22.609 1 96.88 315 LEU A C 1
ATOM 2385 O O . LEU A 1 315 ? 7.297 30.031 22.516 1 96.88 315 LEU A O 1
ATOM 2389 N N . ALA A 1 316 ? 8.984 28.844 21.609 1 96.88 316 ALA A N 1
ATOM 2390 C CA . ALA A 1 316 ? 8.469 29.047 20.25 1 96.88 316 ALA A CA 1
ATOM 2391 C C . ALA A 1 316 ? 7.066 28.469 20.109 1 96.88 316 ALA A C 1
ATOM 2393 O O . ALA A 1 316 ? 6.195 29.078 19.484 1 96.88 316 ALA A O 1
ATOM 2394 N N . VAL A 1 317 ? 6.867 27.281 20.641 1 96.31 317 VAL A N 1
ATOM 2395 C CA . VAL A 1 317 ? 5.578 26.594 20.531 1 96.31 317 VAL A CA 1
ATOM 2396 C C . VAL A 1 317 ? 4.543 27.312 21.406 1 96.31 317 VAL A C 1
ATOM 2398 O O . VAL A 1 317 ? 3.365 27.375 21.047 1 96.31 317 VAL A O 1
ATOM 2401 N N . ILE A 1 318 ? 4.969 27.828 22.516 1 96.19 318 ILE A N 1
ATOM 2402 C CA . ILE A 1 318 ? 4.066 28.609 23.359 1 96.19 318 ILE A CA 1
ATOM 2403 C C . ILE A 1 318 ? 3.6 29.859 22.609 1 96.19 318 ILE A C 1
ATOM 2405 O O . ILE A 1 318 ? 2.426 30.219 22.688 1 96.19 318 ILE A O 1
ATOM 2409 N N . VAL A 1 319 ? 4.508 30.484 21.938 1 97.19 319 VAL A N 1
ATOM 2410 C CA . VAL A 1 319 ? 4.156 31.641 21.109 1 97.19 319 VAL A CA 1
ATOM 2411 C C . VAL A 1 319 ? 3.164 31.219 20.031 1 97.19 319 VAL A C 1
ATOM 2413 O O . VAL A 1 319 ? 2.225 31.953 19.719 1 97.19 319 VAL A O 1
ATOM 2416 N N . LEU A 1 320 ? 3.354 30.078 19.453 1 96.62 320 LEU A N 1
ATOM 2417 C CA . LEU A 1 320 ? 2.455 29.531 18.438 1 96.62 320 LEU A CA 1
ATOM 2418 C C . LEU A 1 320 ? 1.053 29.344 19 1 96.62 320 LEU A C 1
ATOM 2420 O O . LEU A 1 320 ? 0.067 29.75 18.391 1 96.62 320 LEU A O 1
ATOM 2424 N N . MET A 1 321 ? 0.954 28.812 20.219 1 94.56 321 MET A N 1
ATOM 2425 C CA . MET A 1 321 ? -0.32 28.422 20.812 1 94.56 321 MET A CA 1
ATOM 2426 C C . MET A 1 321 ? -1.041 29.625 21.406 1 94.56 321 MET A C 1
ATOM 2428 O O . MET A 1 321 ? -2.258 29.75 21.266 1 94.56 321 MET A O 1
ATOM 2432 N N . LEU A 1 322 ? -0.286 30.516 22.031 1 95.5 322 LEU A N 1
ATOM 2433 C CA . LEU A 1 322 ? -0.928 31.531 22.859 1 95.5 322 LEU A CA 1
ATOM 2434 C C . LEU A 1 322 ? -0.965 32.875 22.125 1 95.5 322 LEU A C 1
ATOM 2436 O O . LEU A 1 322 ? -1.724 33.75 22.5 1 95.5 322 LEU A O 1
ATOM 2440 N N . ILE A 1 323 ? -0.179 33.031 21.141 1 97.19 323 ILE A N 1
ATOM 2441 C CA . ILE A 1 323 ? -0.139 34.312 20.484 1 97.19 323 ILE A CA 1
ATOM 2442 C C . ILE A 1 323 ? -0.533 34.156 19.016 1 97.19 323 ILE A C 1
ATOM 2444 O O . ILE A 1 323 ? -1.5 34.781 18.547 1 97.19 323 ILE A O 1
ATOM 2448 N N . ALA A 1 324 ? 0.205 33.375 18.297 1 96.94 324 ALA A N 1
ATOM 2449 C CA . ALA A 1 324 ? -0 33.25 16.859 1 96.94 324 ALA A CA 1
ATOM 2450 C C . ALA A 1 324 ? -1.396 32.719 16.547 1 96.94 324 ALA A C 1
ATOM 2452 O O . ALA A 1 324 ? -2.078 33.219 15.656 1 96.94 324 ALA A O 1
ATOM 2453 N N . ARG A 1 325 ? -1.8 31.641 17.219 1 95.44 325 ARG A N 1
ATOM 2454 C CA . ARG A 1 325 ? -3.094 31.016 16.953 1 95.44 325 ARG A CA 1
ATOM 2455 C C . ARG A 1 325 ? -4.238 31.984 17.266 1 95.44 325 ARG A C 1
ATOM 2457 O O . ARG A 1 325 ? -5.109 32.188 16.422 1 95.44 325 ARG A O 1
ATOM 2464 N N . PRO A 1 326 ? -4.293 32.594 18.484 1 96.31 326 PRO A N 1
ATOM 2465 C CA . PRO A 1 326 ? -5.348 33.594 18.719 1 96.31 326 PRO A CA 1
ATOM 2466 C C . PRO A 1 326 ? -5.328 34.719 17.719 1 96.31 326 PRO A C 1
ATOM 2468 O O . PRO A 1 326 ? -6.387 35.188 17.266 1 96.31 326 PRO A O 1
ATOM 2471 N N . ALA A 1 327 ? -4.215 35.188 17.391 1 96.88 327 ALA A N 1
ATOM 2472 C CA . ALA A 1 327 ? -4.113 36.281 16.422 1 96.88 327 ALA A CA 1
ATOM 2473 C C . ALA A 1 327 ? -4.688 35.875 15.078 1 96.88 327 ALA A C 1
ATOM 2475 O O . ALA A 1 327 ? -5.398 36.656 14.438 1 96.88 327 ALA A O 1
ATOM 2476 N N . SER A 1 328 ? -4.32 34.688 14.648 1 95.44 328 SER A N 1
ATOM 2477 C CA . SER A 1 328 ? -4.801 34.188 13.367 1 95.44 328 SER A CA 1
ATOM 2478 C C . SER A 1 328 ? -6.312 34 13.375 1 95.44 328 SER A C 1
ATOM 2480 O O . SER A 1 328 ? -6.996 34.344 12.414 1 95.44 328 SER A O 1
ATOM 2482 N N . VAL A 1 329 ? -6.852 33.406 14.438 1 95.06 329 VAL A N 1
ATOM 2483 C CA . VAL A 1 329 ? -8.281 33.125 14.531 1 95.06 329 VAL A CA 1
ATOM 2484 C C . VAL A 1 329 ? -9.062 34.438 14.602 1 95.06 329 VAL A C 1
ATOM 2486 O O . VAL A 1 329 ? -10.039 34.594 13.875 1 95.06 329 VAL A O 1
ATOM 2489 N N . PHE A 1 330 ? -8.656 35.344 15.406 1 95.19 330 PHE A N 1
ATOM 2490 C CA . PHE A 1 330 ? -9.375 36.625 15.57 1 95.19 330 PHE A CA 1
ATOM 2491 C C . PHE A 1 330 ? -9.258 37.469 14.32 1 95.19 330 PHE A C 1
ATOM 2493 O O . PHE A 1 330 ? -10.211 38.156 13.922 1 95.19 330 PHE A O 1
ATOM 2500 N N . ALA A 1 331 ? -8.148 37.469 13.75 1 94.75 331 ALA A N 1
ATOM 2501 C CA . ALA A 1 331 ? -7.953 38.25 12.531 1 94.75 331 ALA A CA 1
ATOM 2502 C C . ALA A 1 331 ? -8.805 37.688 11.391 1 94.75 331 ALA A C 1
ATOM 2504 O O . ALA A 1 331 ? -9.234 38.438 10.516 1 94.75 331 ALA A O 1
ATOM 2505 N N . SER A 1 332 ? -9.039 36.406 11.391 1 92.62 332 SER A N 1
ATOM 2506 C CA . SER A 1 332 ? -9.75 35.781 10.297 1 92.62 332 SER A CA 1
ATOM 2507 C C . SER A 1 332 ? -11.25 35.688 10.57 1 92.62 332 SER A C 1
ATOM 2509 O O . SER A 1 332 ? -12.055 35.781 9.648 1 92.62 332 SER A O 1
ATOM 2511 N N . ALA A 1 333 ? -11.641 35.5 11.781 1 90.38 333 ALA A N 1
ATOM 2512 C CA . ALA A 1 333 ? -13.047 35.281 12.117 1 90.38 333 ALA A CA 1
ATOM 2513 C C . ALA A 1 333 ? -13.766 36.594 12.312 1 90.38 333 ALA A C 1
ATOM 2515 O O . ALA A 1 333 ? -14.977 36.688 12.062 1 90.38 333 ALA A O 1
ATOM 2516 N N . LEU A 1 334 ? -13.133 37.625 12.734 1 87.38 334 LEU A N 1
ATOM 2517 C CA . LEU A 1 334 ? -13.773 38.875 13.062 1 87.38 334 LEU A CA 1
ATOM 2518 C C . LEU A 1 334 ? -14.297 39.562 11.805 1 87.38 334 LEU A C 1
ATOM 2520 O O . LEU A 1 334 ? -15.391 40.156 11.82 1 87.38 334 LEU A O 1
ATOM 2524 N N . PRO A 1 335 ? -13.57 39.5 10.797 1 85.56 335 PRO A N 1
ATOM 2525 C CA . PRO A 1 335 ? -14.047 40.156 9.578 1 85.56 335 PRO A CA 1
ATOM 2526 C C . PRO A 1 335 ? -15.227 39.438 8.945 1 85.56 335 PRO A C 1
ATOM 2528 O O . PRO A 1 335 ? -15.93 40 8.102 1 85.56 335 PRO A O 1
ATOM 2531 N N . ASP A 1 336 ? -15.359 38.25 9.375 1 85.25 336 ASP A N 1
ATOM 2532 C CA . ASP A 1 336 ? -16.453 37.469 8.805 1 85.25 336 ASP A CA 1
ATOM 2533 C C . ASP A 1 336 ? -17.781 37.844 9.453 1 85.25 336 ASP A C 1
ATOM 2535 O O . ASP A 1 336 ? -18.172 37.25 10.461 1 85.25 336 ASP A O 1
ATOM 2539 N N . ARG A 1 337 ? -18.531 38.656 8.836 1 80 337 ARG A N 1
ATOM 2540 C CA . ARG A 1 337 ? -19.812 39.125 9.367 1 80 337 ARG A CA 1
ATOM 2541 C C . ARG A 1 337 ? -20.969 38.25 8.938 1 80 337 ARG A C 1
ATOM 2543 O O . ARG A 1 337 ? -22.078 38.375 9.438 1 80 337 ARG A O 1
ATOM 2550 N N . VAL A 1 338 ? -20.656 37.438 8.156 1 80.12 338 VAL A N 1
ATOM 2551 C CA . VAL A 1 338 ? -21.703 36.531 7.668 1 80.12 338 VAL A CA 1
ATOM 2552 C C . VAL A 1 338 ? -21.953 35.438 8.688 1 80.12 338 VAL A C 1
ATOM 2554 O O . VAL A 1 338 ? -23.094 35.156 9.047 1 80.12 338 VAL A O 1
ATOM 2557 N N . SER A 1 339 ? -20.906 34.906 9.156 1 81.56 339 SER A N 1
ATOM 2558 C CA . SER A 1 339 ? -21.031 33.781 10.078 1 81.56 339 SER A CA 1
ATOM 2559 C C . SER A 1 339 ? -21.312 34.25 11.5 1 81.56 339 SER A C 1
ATOM 2561 O O . SER A 1 339 ? -21.938 33.531 12.281 1 81.56 339 SER A O 1
ATOM 2563 N N . LYS A 1 340 ? -20.938 35.406 11.859 1 83.31 340 LYS A N 1
ATOM 2564 C CA . LYS A 1 340 ? -21.156 36 13.18 1 83.31 340 LYS A CA 1
ATOM 2565 C C . LYS A 1 340 ? -20.719 35.062 14.289 1 83.31 340 LYS A C 1
ATOM 2567 O O . LYS A 1 340 ? -21.531 34.625 15.102 1 83.31 340 LYS A O 1
ATOM 2572 N N . TRP A 1 341 ? -19.422 34.906 14.375 1 91.12 341 TRP A N 1
ATOM 2573 C CA . TRP A 1 341 ? -18.859 34 15.359 1 91.12 341 TRP A CA 1
ATOM 2574 C C . TRP A 1 341 ? -18.969 34.562 16.766 1 91.12 341 TRP A C 1
ATOM 2576 O O . TRP A 1 341 ? -18.766 35.75 16.969 1 91.12 341 TRP A O 1
ATOM 2586 N N . SER A 1 342 ? -19.375 33.719 17.688 1 90.25 342 SER A N 1
ATOM 2587 C CA . SER A 1 342 ? -19.375 34.094 19.094 1 90.25 342 SER A CA 1
ATOM 2588 C C . SER A 1 342 ? -17.969 34 19.688 1 90.25 342 SER A C 1
ATOM 2590 O O . SER A 1 342 ? -17.109 33.312 19.125 1 90.25 342 SER A O 1
ATOM 2592 N N . LEU A 1 343 ? -17.766 34.688 20.75 1 91.94 343 LEU A N 1
ATOM 2593 C CA . LEU A 1 343 ? -16.469 34.656 21.422 1 91.94 343 LEU A CA 1
ATOM 2594 C C . LEU A 1 343 ? -16.141 33.25 21.906 1 91.94 343 LEU A C 1
ATOM 2596 O O . LEU A 1 343 ? -14.969 32.844 21.891 1 91.94 343 LEU A O 1
ATOM 2600 N N . ARG A 1 344 ? -17.125 32.5 22.281 1 91.75 344 ARG A N 1
ATOM 2601 C CA . ARG A 1 344 ? -16.922 31.125 22.734 1 91.75 344 ARG A CA 1
ATOM 2602 C C . ARG A 1 344 ? -16.453 30.219 21.594 1 91.75 344 ARG A C 1
ATOM 2604 O O . ARG A 1 344 ? -15.57 29.375 21.797 1 91.75 344 ARG A O 1
ATOM 2611 N N . GLU A 1 345 ? -17.078 30.453 20.516 1 91.5 345 GLU A N 1
ATOM 2612 C CA . GLU A 1 345 ? -16.688 29.672 19.359 1 91.5 345 GLU A CA 1
ATOM 2613 C C . GLU A 1 345 ? -15.258 30 18.922 1 91.5 345 GLU A C 1
ATOM 2615 O O . GLU A 1 345 ? -14.5 29.109 18.547 1 91.5 345 GLU A O 1
ATOM 2620 N N . MET A 1 346 ? -14.961 31.266 18.984 1 93.12 346 MET A N 1
ATOM 2621 C CA . MET A 1 346 ? -13.625 31.703 18.578 1 93.12 346 MET A CA 1
ATOM 2622 C C . MET A 1 346 ? -12.57 31.172 19.547 1 93.12 346 MET A C 1
ATOM 2624 O O . MET A 1 346 ? -11.484 30.75 19.125 1 93.12 346 MET A O 1
ATOM 2628 N N . LEU A 1 347 ? -12.859 31.172 20.797 1 92.38 347 LEU A N 1
ATOM 2629 C CA . LEU A 1 347 ? -11.93 30.672 21.797 1 92.38 347 LEU A CA 1
ATOM 2630 C C . LEU A 1 347 ? -11.727 29.172 21.625 1 92.38 347 LEU A C 1
ATOM 2632 O O . LEU A 1 347 ? -10.625 28.656 21.875 1 92.38 347 LEU A O 1
ATOM 2636 N N . PHE A 1 348 ? -12.773 28.562 21.234 1 89.81 348 PHE A N 1
ATOM 2637 C CA . PHE A 1 348 ? -12.664 27.141 20.969 1 89.81 348 PHE A CA 1
ATOM 2638 C C . PHE A 1 348 ? -11.742 26.875 19.781 1 89.81 348 PHE A C 1
ATOM 2640 O O . PHE A 1 348 ? -10.906 25.984 19.812 1 89.81 348 PHE A O 1
ATOM 2647 N N . MET A 1 349 ? -11.914 27.688 18.781 1 90.5 349 MET A N 1
ATOM 2648 C CA . MET A 1 349 ? -11.078 27.547 17.594 1 90.5 349 MET A CA 1
ATOM 2649 C C . MET A 1 349 ? -9.609 27.812 17.938 1 90.5 349 MET A C 1
ATOM 2651 O O . MET A 1 349 ? -8.711 27.203 17.344 1 90.5 349 MET A O 1
ATOM 2655 N N . VAL A 1 350 ? -9.414 28.688 18.828 1 91.62 350 VAL A N 1
ATOM 2656 C CA . VAL A 1 350 ? -8.062 29.016 19.266 1 91.62 350 VAL A CA 1
ATOM 2657 C C . VAL A 1 350 ? -7.434 27.828 19.984 1 91.62 350 VAL A C 1
ATOM 2659 O O . VAL A 1 350 ? -6.238 27.562 19.828 1 91.62 350 VAL A O 1
ATOM 2662 N N . TRP A 1 351 ? -8.203 27.094 20.641 1 89.06 351 TRP A N 1
ATOM 2663 C CA . TRP A 1 351 ? -7.703 25.984 21.453 1 89.06 351 TRP A CA 1
ATOM 2664 C C . TRP A 1 351 ? -7.41 24.766 20.594 1 89.06 351 TRP A C 1
ATOM 2666 O O . TRP A 1 351 ? -6.578 23.922 20.953 1 89.06 351 TRP A O 1
ATOM 2676 N N . VAL A 1 352 ? -8.094 24.75 19.469 1 84.06 352 VAL A N 1
ATOM 2677 C CA . VAL A 1 352 ? -7.938 23.594 18.594 1 84.06 352 VAL A CA 1
ATOM 2678 C C . VAL A 1 352 ? -6.793 23.844 17.609 1 84.06 352 VAL A C 1
ATOM 2680 O O . VAL A 1 352 ? -7.02 24.266 16.469 1 84.06 352 VAL A O 1
ATOM 2683 N N . ARG A 1 353 ? -5.547 23.641 18.016 1 84.88 353 ARG A N 1
ATOM 2684 C CA . ARG A 1 353 ? -4.363 23.891 17.188 1 84.88 353 ARG A CA 1
ATOM 2685 C C . ARG A 1 353 ? -3.375 22.734 17.297 1 84.88 353 ARG A C 1
ATOM 2687 O O . ARG A 1 353 ? -2.252 22.906 17.781 1 84.88 353 ARG A O 1
ATOM 2694 N N . GLU A 1 354 ? -3.682 21.641 16.844 1 85.44 354 GLU A N 1
ATOM 2695 C CA . GLU A 1 354 ? -2.768 20.5 16.906 1 85.44 354 GLU A CA 1
ATOM 2696 C C . GLU A 1 354 ? -1.896 20.438 15.648 1 85.44 354 GLU A C 1
ATOM 2698 O O . GLU A 1 354 ? -2.367 20.703 14.539 1 85.44 354 GLU A O 1
ATOM 2703 N N . THR A 1 355 ? -0.676 20.266 15.93 1 86.56 355 THR A N 1
ATOM 2704 C CA . THR A 1 355 ? 0.265 20.047 14.836 1 86.56 355 THR A CA 1
ATOM 2705 C C . THR A 1 355 ? 0.357 18.562 14.484 1 86.56 355 THR A C 1
ATOM 2707 O O . THR A 1 355 ? 0.516 17.719 15.367 1 86.56 355 THR A O 1
ATOM 2710 N N . GLY A 1 356 ? 0.306 18.25 13.219 1 83.44 356 GLY A N 1
ATOM 2711 C CA . GLY A 1 356 ? 0.088 16.844 12.891 1 83.44 356 GLY A CA 1
ATOM 2712 C C . GLY A 1 356 ? 1.147 16.281 11.961 1 83.44 356 GLY A C 1
ATOM 2713 O O . GLY A 1 356 ? 2.338 16.547 12.133 1 83.44 356 GLY A O 1
ATOM 2714 N N . VAL A 1 357 ? 0.68 15.461 11.039 1 83.19 357 VAL A N 1
ATOM 2715 C CA . VAL A 1 357 ? 1.517 14.562 10.25 1 83.19 357 VAL A CA 1
ATOM 2716 C C . VAL A 1 357 ? 2.264 15.352 9.188 1 83.19 357 VAL A C 1
ATOM 2718 O O . VAL A 1 357 ? 3.42 15.055 8.875 1 83.19 357 VAL A O 1
ATOM 2721 N N . ILE A 1 358 ? 1.658 16.359 8.625 1 88.31 358 ILE A N 1
ATOM 2722 C CA . ILE A 1 358 ? 2.264 17.062 7.496 1 88.31 358 ILE A CA 1
ATOM 2723 C C . ILE A 1 358 ? 3.49 17.844 7.969 1 88.31 358 ILE A C 1
ATOM 2725 O O . ILE A 1 358 ? 4.562 17.75 7.363 1 88.31 358 ILE A O 1
ATOM 2729 N N . PRO A 1 359 ? 3.381 18.531 9.094 1 92.06 359 PRO A N 1
ATOM 2730 C CA . PRO A 1 359 ? 4.594 19.156 9.625 1 92.06 359 PRO A CA 1
ATOM 2731 C C . PRO A 1 359 ? 5.707 18.141 9.898 1 92.06 359 PRO A C 1
ATOM 2733 O O . PRO A 1 359 ? 6.879 18.422 9.633 1 92.06 359 PRO A O 1
ATOM 2736 N N . ALA A 1 360 ? 5.309 17.031 10.406 1 88.31 360 ALA A N 1
ATOM 2737 C CA . ALA A 1 360 ? 6.285 15.969 10.664 1 88.31 360 ALA A CA 1
ATOM 2738 C C . ALA A 1 360 ? 6.961 15.523 9.367 1 88.31 360 ALA A C 1
ATOM 2740 O O . ALA A 1 360 ? 8.188 15.375 9.32 1 88.31 360 ALA A O 1
ATOM 2741 N N . ALA A 1 361 ? 6.191 15.328 8.438 1 89.06 361 ALA A N 1
ATOM 2742 C CA . ALA A 1 361 ? 6.711 14.883 7.145 1 89.06 361 ALA A CA 1
ATOM 2743 C C . ALA A 1 361 ? 7.629 15.938 6.531 1 89.06 361 ALA A C 1
ATOM 2745 O O . ALA A 1 361 ? 8.711 15.609 6.027 1 89.06 361 ALA A O 1
ATOM 2746 N N . LEU A 1 362 ? 7.219 17.172 6.582 1 91.81 362 LEU A N 1
ATOM 2747 C CA . LEU A 1 362 ? 8.008 18.25 6.004 1 91.81 362 LEU A CA 1
ATOM 2748 C C . LEU A 1 362 ? 9.336 18.406 6.73 1 91.81 362 LEU A C 1
ATOM 2750 O O . LEU A 1 362 ? 10.375 18.625 6.098 1 91.81 362 LEU A O 1
ATOM 2754 N N . SER A 1 363 ? 9.266 18.328 8.016 1 91.12 363 SER A N 1
ATOM 2755 C CA . SER A 1 363 ? 10.5 18.391 8.805 1 91.12 363 SER A CA 1
ATOM 2756 C C . SER A 1 363 ? 11.453 17.266 8.43 1 91.12 363 SER A C 1
ATOM 2758 O O . SER A 1 363 ? 12.656 17.484 8.305 1 91.12 363 SER A O 1
ATOM 2760 N N . GLY A 1 364 ? 10.914 16.078 8.273 1 87.44 364 GLY A N 1
ATOM 2761 C CA . GLY A 1 364 ? 11.727 14.938 7.867 1 87.44 364 GLY A CA 1
ATOM 2762 C C . GLY A 1 364 ? 12.336 15.102 6.488 1 87.44 364 GLY A C 1
ATOM 2763 O O . GLY A 1 364 ? 13.492 14.727 6.266 1 87.44 364 GLY A O 1
ATOM 2764 N N . MET A 1 365 ? 11.602 15.648 5.637 1 87.25 365 MET A N 1
ATOM 2765 C CA . MET A 1 365 ? 12.086 15.875 4.277 1 87.25 365 MET A CA 1
ATOM 2766 C C . MET A 1 365 ? 13.242 16.875 4.27 1 87.25 365 MET A C 1
ATOM 2768 O O . MET A 1 365 ? 14.25 16.656 3.596 1 87.25 365 MET A O 1
ATOM 2772 N N . ILE A 1 366 ? 13.078 17.891 5.02 1 88.44 366 ILE A N 1
ATOM 2773 C CA . ILE A 1 366 ? 14.094 18.938 5.086 1 88.44 366 ILE A CA 1
ATOM 2774 C C . ILE A 1 366 ? 15.367 18.375 5.715 1 88.44 366 ILE A C 1
ATOM 2776 O O . ILE A 1 366 ? 16.469 18.703 5.273 1 88.44 366 ILE A O 1
ATOM 2780 N N . ALA A 1 367 ? 15.211 17.578 6.707 1 86.31 367 ALA A N 1
ATOM 2781 C CA . ALA A 1 367 ? 16.359 16.922 7.332 1 86.31 367 ALA A CA 1
ATOM 2782 C C . ALA A 1 367 ? 17.109 16.047 6.332 1 86.31 367 ALA A C 1
ATOM 2784 O O . ALA A 1 367 ? 18.344 16 6.336 1 86.31 367 ALA A O 1
ATOM 2785 N N . GLY A 1 368 ? 16.375 15.414 5.516 1 84 368 GLY A N 1
ATOM 2786 C CA . GLY A 1 368 ? 16.969 14.531 4.52 1 84 368 GLY A CA 1
ATOM 2787 C C . GLY A 1 368 ? 17.719 15.281 3.428 1 84 368 GLY A C 1
ATOM 2788 O O . GLY A 1 368 ? 18.656 14.758 2.838 1 84 368 GLY A O 1
ATOM 2789 N N . MET A 1 369 ? 17.297 16.5 3.225 1 84.25 369 MET A N 1
ATOM 2790 C CA . MET A 1 369 ? 17.906 17.328 2.174 1 84.25 369 MET A CA 1
ATOM 2791 C C . MET A 1 369 ? 19.172 18 2.674 1 84.25 369 MET A C 1
ATOM 2793 O O . MET A 1 369 ? 19.906 18.609 1.891 1 84.25 369 MET A O 1
ATOM 2797 N N . GLY A 1 370 ? 19.406 17.906 3.918 1 84.81 370 GLY A N 1
ATOM 2798 C CA . GLY A 1 370 ? 20.609 18.5 4.492 1 84.81 370 GLY A CA 1
ATOM 2799 C C . GLY A 1 370 ? 20.547 20.016 4.594 1 84.81 370 GLY A C 1
ATOM 2800 O O . GLY A 1 370 ? 21.562 20.688 4.422 1 84.81 370 GLY A O 1
ATOM 2801 N N . VAL A 1 371 ? 19.422 20.578 4.777 1 88.25 371 VAL A N 1
ATOM 2802 C CA . VAL A 1 371 ? 19.234 22.031 4.902 1 88.25 371 VAL A CA 1
ATOM 2803 C C . VAL A 1 371 ? 19.891 22.516 6.188 1 88.25 371 VAL A C 1
ATOM 2805 O O . VAL A 1 371 ? 19.891 21.828 7.207 1 88.25 371 VAL A O 1
ATOM 2808 N N . LYS A 1 372 ? 20.453 23.688 6.016 1 91.06 372 LYS A N 1
ATOM 2809 C CA . LYS A 1 372 ? 21.078 24.281 7.191 1 91.06 372 LYS A CA 1
ATOM 2810 C C . LYS A 1 372 ? 20.062 24.453 8.32 1 91.06 372 LYS A C 1
ATOM 2812 O O . LYS A 1 372 ? 18.906 24.844 8.078 1 91.06 372 LYS A O 1
ATOM 2817 N N . HIS A 1 373 ? 20.422 24.156 9.609 1 92.19 373 HIS A N 1
ATOM 2818 C CA . HIS A 1 373 ? 19.625 24.312 10.82 1 92.19 373 HIS A CA 1
ATOM 2819 C C . HIS A 1 373 ? 18.469 23.328 10.852 1 92.19 373 HIS A C 1
ATOM 2821 O O . HIS A 1 373 ? 17.438 23.578 11.484 1 92.19 373 HIS A O 1
ATOM 2827 N N . ALA A 1 374 ? 18.594 22.234 10.086 1 90.81 374 ALA A N 1
ATOM 2828 C CA . ALA A 1 374 ? 17.547 21.219 10.07 1 90.81 374 ALA A CA 1
ATOM 2829 C C . ALA A 1 374 ? 17.297 20.656 11.469 1 90.81 374 ALA A C 1
ATOM 2831 O O . ALA A 1 374 ? 16.188 20.266 11.797 1 90.81 374 ALA A O 1
ATOM 2832 N N . ASP A 1 375 ? 18.281 20.703 12.266 1 89.62 375 ASP A N 1
ATOM 2833 C CA . ASP A 1 375 ? 18.172 20.188 13.625 1 89.62 375 ASP A CA 1
ATOM 2834 C C . ASP A 1 375 ? 17.266 21.062 14.477 1 89.62 375 ASP A C 1
ATOM 2836 O O . ASP A 1 375 ? 16.453 20.562 15.266 1 89.62 375 ASP A O 1
ATOM 2840 N N . ILE A 1 376 ? 17.422 22.359 14.297 1 92.44 376 ILE A N 1
ATOM 2841 C CA . ILE A 1 376 ? 16.578 23.312 15.016 1 92.44 376 ILE A CA 1
ATOM 2842 C C . ILE A 1 376 ? 15.125 23.156 14.555 1 92.44 376 ILE A C 1
ATOM 2844 O O . ILE A 1 376 ? 14.211 23.125 15.383 1 92.44 376 ILE A O 1
ATOM 2848 N N . ILE A 1 377 ? 14.977 23.016 13.281 1 93.62 377 ILE A N 1
ATOM 2849 C CA . ILE A 1 377 ? 13.648 22.875 12.695 1 93.62 377 ILE A CA 1
ATOM 2850 C C . ILE A 1 377 ? 12.984 21.594 13.227 1 93.62 377 ILE A C 1
ATOM 2852 O O . ILE A 1 377 ? 11.805 21.609 13.578 1 93.62 377 ILE A O 1
ATOM 2856 N N . ALA A 1 378 ? 13.773 20.578 13.266 1 90.81 378 ALA A N 1
ATOM 2857 C CA . ALA A 1 378 ? 13.258 19.312 13.773 1 90.81 378 ALA A CA 1
ATOM 2858 C C . ALA A 1 378 ? 12.867 19.422 15.242 1 90.81 378 ALA A C 1
ATOM 2860 O O . ALA A 1 378 ? 11.844 18.875 15.664 1 90.81 378 ALA A O 1
ATOM 2861 N N . SER A 1 379 ? 13.648 20.078 15.969 1 90.94 379 SER A N 1
ATOM 2862 C CA . SER A 1 379 ? 13.391 20.234 17.406 1 90.94 379 SER A CA 1
ATOM 2863 C C . SER A 1 379 ? 12.102 21.016 17.641 1 90.94 379 SER A C 1
ATOM 2865 O O . SER A 1 379 ? 11.273 20.609 18.469 1 90.94 379 SER A O 1
ATOM 2867 N N . VAL A 1 380 ? 11.922 22.078 16.953 1 93.94 380 VAL A N 1
ATOM 2868 C CA . VAL A 1 380 ? 10.734 22.906 17.094 1 93.94 380 VAL A CA 1
ATOM 2869 C C . VAL A 1 380 ? 9.5 22.125 16.656 1 93.94 380 VAL A C 1
ATOM 2871 O O . VAL A 1 380 ? 8.453 22.188 17.297 1 93.94 380 VAL A O 1
ATOM 2874 N N . THR A 1 381 ? 9.648 21.422 15.562 1 92.75 381 THR A N 1
ATOM 2875 C CA . THR A 1 381 ? 8.531 20.656 15.023 1 92.75 381 THR A CA 1
ATOM 2876 C C . THR A 1 381 ? 8.117 19.547 16 1 92.75 381 THR A C 1
ATOM 2878 O O . THR A 1 381 ? 6.934 19.359 16.266 1 92.75 381 THR A O 1
ATOM 2881 N N . PHE A 1 382 ? 9.094 18.906 16.516 1 88.94 382 PHE A N 1
ATOM 2882 C CA . PHE A 1 382 ? 8.82 17.844 17.469 1 88.94 382 PHE A CA 1
ATOM 2883 C C . PHE A 1 382 ? 8.117 18.391 18.719 1 88.94 382 PHE A C 1
ATOM 2885 O O . PHE A 1 382 ? 7.16 17.797 19.203 1 88.94 382 PHE A O 1
ATOM 2892 N N . MET A 1 383 ? 8.602 19.438 19.188 1 90.19 383 MET A N 1
ATOM 2893 C CA . MET A 1 383 ? 8.008 20.078 20.359 1 90.19 383 MET A CA 1
ATOM 2894 C C . MET A 1 383 ? 6.578 20.516 20.078 1 90.19 383 MET A C 1
ATOM 2896 O O . MET A 1 383 ? 5.695 20.375 20.922 1 90.19 383 MET A O 1
ATOM 2900 N N . ALA A 1 384 ? 6.402 21.047 18.922 1 92.88 384 ALA A N 1
ATOM 2901 C CA . ALA A 1 384 ? 5.066 21.5 18.547 1 92.88 384 ALA A CA 1
ATOM 2902 C C . ALA A 1 384 ? 4.086 20.328 18.5 1 92.88 384 ALA A C 1
ATOM 2904 O O . ALA A 1 384 ? 2.961 20.438 19 1 92.88 384 ALA A O 1
ATOM 2905 N N . ILE A 1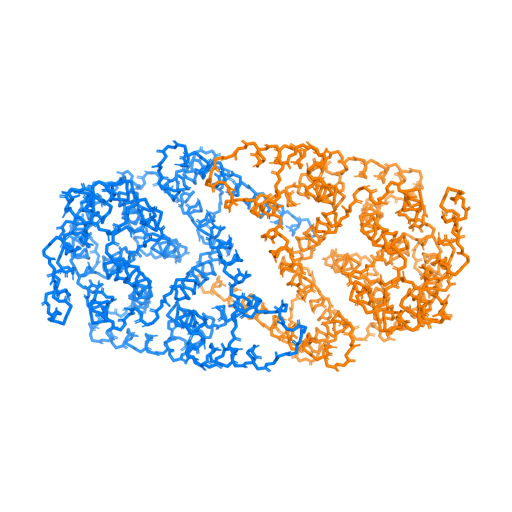 385 ? 4.48 19.266 17.938 1 89 385 ILE A N 1
ATOM 2906 C CA . ILE A 1 385 ? 3.625 18.078 17.812 1 89 385 ILE A CA 1
ATOM 2907 C C . ILE A 1 385 ? 3.324 17.531 19.203 1 89 385 ILE A C 1
ATOM 2909 O O . ILE A 1 385 ? 2.162 17.297 19.547 1 89 385 ILE A O 1
ATOM 2913 N N . MET A 1 386 ? 4.309 17.359 19.984 1 86.25 386 MET A N 1
ATOM 2914 C CA . MET A 1 386 ? 4.152 16.75 21.297 1 86.25 386 MET A CA 1
ATOM 2915 C C . MET A 1 386 ? 3.299 17.625 22.219 1 86.25 386 MET A C 1
ATOM 2917 O O . MET A 1 386 ? 2.367 17.125 22.859 1 86.25 386 MET A O 1
ATOM 2921 N N . LEU A 1 387 ? 3.562 18.844 22.219 1 88.75 387 LEU A N 1
ATOM 2922 C CA . LEU A 1 387 ? 2.869 19.734 23.141 1 88.75 387 LEU A CA 1
ATOM 2923 C C . LEU A 1 387 ? 1.42 19.938 22.703 1 88.75 387 LEU A C 1
ATOM 2925 O O . LEU A 1 387 ? 0.511 19.906 23.531 1 88.75 387 LEU A O 1
ATOM 2929 N N . THR A 1 388 ? 1.209 20.172 21.484 1 89.31 388 THR A N 1
ATOM 2930 C CA . THR A 1 388 ? -0.144 20.453 21 1 89.31 388 THR A CA 1
ATOM 2931 C C . THR A 1 388 ? -1.013 19.203 21.094 1 89.31 388 THR A C 1
ATOM 2933 O O . THR A 1 388 ? -2.203 19.281 21.391 1 89.31 388 THR A O 1
ATOM 2936 N N . ILE A 1 389 ? -0.462 18.078 20.812 1 81.31 389 ILE A N 1
ATOM 2937 C CA . ILE A 1 389 ? -1.25 16.844 20.844 1 81.31 389 ILE A CA 1
ATOM 2938 C C . ILE A 1 389 ? -1.472 16.422 22.281 1 81.31 389 ILE A C 1
ATOM 2940 O O . ILE A 1 389 ? -2.59 16.062 22.672 1 81.31 389 ILE A O 1
ATOM 2944 N N . LEU A 1 390 ? -0.472 16.422 23.078 1 81 390 LEU A N 1
ATOM 2945 C CA . LEU A 1 390 ? -0.583 15.953 24.453 1 81 390 LEU A CA 1
ATOM 2946 C C . LEU A 1 390 ? -1.399 16.922 25.297 1 81 390 LEU A C 1
ATOM 2948 O O . LEU A 1 390 ? -2.16 16.5 26.172 1 81 390 LEU A O 1
ATOM 2952 N N . LEU A 1 391 ? -1.29 18.125 25.031 1 83.94 391 LEU A N 1
ATOM 2953 C CA . LEU A 1 391 ? -1.97 19.109 25.859 1 83.94 391 LEU A CA 1
ATOM 2954 C C . LEU A 1 391 ? -3.312 19.516 25.266 1 83.94 391 LEU A C 1
ATOM 2956 O O . LEU A 1 391 ? -4.352 19.375 25.906 1 83.94 391 LEU A O 1
ATOM 2960 N N . GLN A 1 392 ? -3.25 19.938 24.094 1 82.56 392 GLN A N 1
ATOM 2961 C CA . GLN A 1 392 ? -4.465 20.516 23.516 1 82.56 392 GLN A CA 1
ATOM 2962 C C . GLN A 1 392 ? -5.434 19.406 23.094 1 82.56 392 GLN A C 1
ATOM 2964 O O . GLN A 1 392 ? -6.645 19.531 23.312 1 82.56 392 GLN A O 1
ATOM 2969 N N . ALA A 1 393 ? -4.953 18.422 22.453 1 75.06 393 ALA A N 1
ATOM 2970 C CA . ALA A 1 393 ? -5.859 17.359 22 1 75.06 393 ALA A CA 1
ATOM 2971 C C . ALA A 1 393 ? -6.508 16.656 23.203 1 75.06 393 ALA A C 1
ATOM 2973 O O . ALA A 1 393 ? -7.703 16.344 23.172 1 75.06 393 ALA A O 1
ATOM 2974 N N . SER A 1 394 ? -5.797 16.5 24.25 1 76.88 394 SER A N 1
ATOM 2975 C CA . SER A 1 394 ? -6.301 15.805 25.438 1 76.88 394 SER A CA 1
ATOM 2976 C C . SER A 1 394 ? -7.254 16.688 26.234 1 76.88 394 SER A C 1
ATOM 2978 O O . SER A 1 394 ? -8.109 16.188 26.969 1 76.88 394 SER A O 1
ATOM 2980 N N . THR A 1 395 ? -7.234 17.953 25.969 1 82.56 395 THR A N 1
ATOM 2981 C CA . THR A 1 395 ? -8.047 18.859 26.781 1 82.56 395 THR A CA 1
ATOM 2982 C C . THR A 1 395 ? -9.148 19.5 25.938 1 82.56 395 THR A C 1
ATOM 2984 O O . THR A 1 395 ? -9.867 20.375 26.406 1 82.56 395 THR A O 1
ATOM 2987 N N . THR A 1 396 ? -9.219 19.141 24.812 1 80.38 396 THR A N 1
ATOM 2988 C CA . THR A 1 396 ? -10.203 19.734 23.906 1 80.38 396 THR A CA 1
ATOM 2989 C C . THR A 1 396 ? -11.625 19.453 24.391 1 80.38 396 THR A C 1
ATOM 2991 O O . THR A 1 396 ? -12.492 20.312 24.312 1 80.38 396 THR A O 1
ATOM 2994 N N . GLY A 1 397 ? -11.875 18.203 24.812 1 78.06 397 GLY A N 1
ATOM 2995 C CA . GLY A 1 397 ? -13.18 17.875 25.359 1 78.06 397 GLY A CA 1
ATOM 2996 C C . GLY A 1 397 ? -13.547 18.703 26.578 1 78.06 397 GLY A C 1
ATOM 2997 O O . GLY A 1 397 ? -14.68 19.172 26.688 1 78.06 397 GLY A O 1
ATOM 2998 N N . TRP A 1 398 ? -12.617 18.859 27.359 1 82.69 398 TRP A N 1
ATOM 2999 C CA . TRP A 1 398 ? -12.82 19.656 28.562 1 82.69 398 TRP A CA 1
ATOM 3000 C C . TRP A 1 398 ? -13.07 21.125 28.203 1 82.69 398 TRP A C 1
ATOM 3002 O O . TRP A 1 398 ? -13.93 21.781 28.812 1 82.69 398 TRP A O 1
ATOM 3012 N N . MET A 1 399 ? -12.375 21.609 27.281 1 85.75 399 MET A N 1
ATOM 3013 C CA . MET A 1 399 ? -12.523 23 26.844 1 85.75 399 MET A CA 1
ATOM 3014 C C . MET A 1 399 ? -13.883 23.219 26.203 1 85.75 399 MET A C 1
ATOM 3016 O O . MET A 1 399 ? -14.484 24.281 26.375 1 85.75 399 MET A O 1
ATOM 3020 N N . ALA A 1 400 ? -14.359 22.266 25.453 1 84.81 400 ALA A N 1
ATOM 3021 C CA . ALA A 1 400 ? -15.68 22.359 24.828 1 84.81 400 ALA A CA 1
ATOM 3022 C C . ALA A 1 400 ? -16.781 22.484 25.891 1 84.81 400 ALA A C 1
ATOM 3024 O O . ALA A 1 400 ? -17.703 23.281 25.734 1 84.81 400 ALA A O 1
ATOM 3025 N N . LYS A 1 401 ? -16.641 21.75 26.922 1 83.31 401 LYS A N 1
ATOM 3026 C CA . LYS A 1 401 ? -17.609 21.781 28.016 1 83.31 401 LYS A CA 1
ATOM 3027 C C . LYS A 1 401 ? -17.516 23.094 28.781 1 83.31 401 LYS A C 1
ATOM 3029 O O . LYS A 1 401 ? -18.531 23.688 29.156 1 83.31 401 LYS A O 1
ATOM 3034 N N . LYS A 1 402 ? -16.344 23.438 29.016 1 87.06 402 LYS A N 1
ATOM 3035 C CA . LYS A 1 402 ? -16.109 24.656 29.781 1 87.06 402 LYS A CA 1
ATOM 3036 C C . LYS A 1 402 ? -16.656 25.891 29.031 1 87.06 402 LYS A C 1
ATOM 3038 O O . LYS A 1 402 ? -17.141 26.828 29.672 1 87.06 402 LYS A O 1
ATOM 3043 N N . LEU A 1 403 ? -16.578 25.859 27.734 1 89 403 LEU A N 1
ATOM 3044 C CA . LEU A 1 403 ? -17.031 26.984 26.938 1 89 403 LEU A CA 1
ATOM 3045 C C . LEU A 1 403 ? -18.516 26.859 26.594 1 89 403 LEU A C 1
ATOM 3047 O O . LEU A 1 403 ? -19.094 27.75 25.953 1 89 403 LEU A O 1
ATOM 3051 N N . GLY A 1 404 ? -19.125 25.734 26.953 1 79.75 404 GLY A N 1
ATOM 3052 C CA . GLY A 1 404 ? -20.547 25.516 26.703 1 79.75 404 GLY A CA 1
ATOM 3053 C C . GLY A 1 404 ? -20.844 25.141 25.266 1 79.75 404 GLY A C 1
ATOM 3054 O O . GLY A 1 404 ? -21.922 25.453 24.75 1 79.75 404 GLY A O 1
ATOM 3055 N N . MET A 1 405 ? -20 24.641 24.688 1 78.94 405 MET A N 1
ATOM 3056 C CA . MET A 1 405 ? -20.172 24.297 23.281 1 78.94 405 MET A CA 1
ATOM 3057 C C . MET A 1 405 ? -20.688 22.875 23.109 1 78.94 405 MET A C 1
ATOM 3059 O O . MET A 1 405 ? -20.969 22.422 22 1 78.94 405 MET A O 1
ATOM 3063 N N . ASP A 1 406 ? -20.828 22.172 24.188 1 72.62 406 ASP A N 1
ATOM 3064 C CA . ASP A 1 406 ? -21.344 20.812 24.188 1 72.62 406 ASP A CA 1
ATOM 3065 C C . ASP A 1 406 ? -22.859 20.812 24.016 1 72.62 406 ASP A C 1
ATOM 3067 O O . ASP A 1 406 ? -23.594 21.266 24.906 1 72.62 406 ASP A O 1
ATOM 3071 N N . LEU A 1 407 ? -23.281 20.328 22.891 1 70.19 407 LEU A N 1
ATOM 3072 C CA . LEU A 1 407 ? -24.703 20.344 22.594 1 70.19 407 LEU A CA 1
ATOM 3073 C C . LEU A 1 407 ? -25.453 19.359 23.484 1 70.19 407 LEU A C 1
ATOM 3075 O O . LEU A 1 407 ? -26.641 19.531 23.75 1 70.19 407 LEU A O 1
ATOM 3079 N N . ASP A 1 408 ? -24.828 18.234 23.766 1 61.5 408 ASP A N 1
ATOM 3080 C CA . ASP A 1 408 ? -25.516 17.312 24.672 1 61.5 408 ASP A CA 1
ATOM 3081 C C . ASP A 1 408 ? -25.75 17.953 26.031 1 61.5 408 ASP A C 1
ATOM 3083 O O . ASP A 1 408 ? -26.781 17.734 26.672 1 61.5 408 ASP A O 1
ATOM 3087 N N . ALA A 1 409 ? -24.922 18.75 26.531 1 54.66 409 ALA A N 1
ATOM 3088 C CA . ALA A 1 409 ? -25.078 19.391 27.828 1 54.66 409 ALA A CA 1
ATOM 3089 C C . ALA A 1 409 ? -26.141 20.5 27.766 1 54.66 409 ALA A C 1
ATOM 3091 O O . ALA A 1 409 ? -26.828 20.781 28.75 1 54.66 409 ALA A O 1
ATOM 3092 N N . GLU A 1 410 ? -26.219 21.031 26.625 1 52.31 410 GLU A N 1
ATOM 3093 C CA . GLU A 1 410 ? -27.25 22.062 26.484 1 52.31 410 GLU A CA 1
ATOM 3094 C C . GLU A 1 410 ? -28.641 21.453 26.531 1 52.31 410 GLU A C 1
ATOM 3096 O O . GLU A 1 410 ? -29.562 22.062 27.078 1 52.31 410 GLU A O 1
ATOM 3101 N N . ILE A 1 411 ? -28.781 20.281 25.891 1 50.62 411 ILE A N 1
ATOM 3102 C CA . ILE A 1 411 ? -30.109 19.688 25.922 1 50.62 411 ILE A CA 1
ATOM 3103 C C . ILE A 1 411 ? -30.422 19.203 27.344 1 50.62 411 ILE A C 1
ATOM 3105 O O . ILE A 1 411 ? -31.578 19.266 27.797 1 50.62 411 ILE A O 1
ATOM 3109 N N . GLY A 1 412 ? -29.516 18.641 27.969 1 40.75 412 GLY A N 1
ATOM 3110 C CA . GLY A 1 412 ? -29.859 18.219 29.312 1 40.75 412 GLY A CA 1
ATOM 3111 C C . GLY A 1 412 ? -30.109 19.375 30.25 1 40.75 412 GLY A C 1
ATOM 3112 O O . GLY A 1 412 ? -30.719 19.188 31.312 1 40.75 412 GLY A O 1
ATOM 3113 N N . LYS A 1 413 ? -29.625 20.453 30.25 1 43.66 413 LYS A N 1
ATOM 3114 C CA . LYS A 1 413 ? -29.953 21.562 31.156 1 43.66 413 LYS A CA 1
ATOM 3115 C C . LYS A 1 413 ? -31.328 22.156 30.828 1 43.66 413 LYS A C 1
ATOM 3117 O O . LYS A 1 413 ? -31.844 23 31.562 1 43.66 413 LYS A O 1
ATOM 3122 N N . GLN A 1 414 ? -31.812 21.891 29.641 1 33.5 414 GLN A N 1
ATOM 3123 C CA . GLN A 1 414 ? -33.219 22.281 29.562 1 33.5 414 GLN A CA 1
ATOM 3124 C C . GLN A 1 414 ? -34.125 21.188 30.141 1 33.5 414 GLN A C 1
ATOM 3126 O O . GLN A 1 414 ? -33.875 20 29.953 1 33.5 414 GLN A O 1
ATOM 3131 N N . MET B 1 1 ? 23.531 15.336 -4.152 1 37 1 MET B N 1
ATOM 3132 C CA . MET B 1 1 ? 23.062 14.117 -3.502 1 37 1 MET B CA 1
ATOM 3133 C C . MET B 1 1 ? 21.547 14.125 -3.33 1 37 1 MET B C 1
ATOM 3135 O O . MET B 1 1 ? 20.906 13.07 -3.322 1 37 1 MET B O 1
ATOM 3139 N N . GLU B 1 2 ? 20.844 15.547 -2.945 1 50.66 2 GLU B N 1
ATOM 3140 C CA . GLU B 1 2 ? 19.453 15.93 -2.711 1 50.66 2 GLU B CA 1
ATOM 3141 C C . GLU B 1 2 ? 18.578 15.602 -3.916 1 50.66 2 GLU B C 1
ATOM 3143 O O . GLU B 1 2 ? 17.484 15.047 -3.766 1 50.66 2 GLU B O 1
ATOM 3148 N N . ASN B 1 3 ? 19.266 15.727 -5.176 1 60.38 3 ASN B N 1
ATOM 3149 C CA . ASN B 1 3 ? 18.672 15.648 -6.504 1 60.38 3 ASN B CA 1
ATOM 3150 C C . ASN B 1 3 ? 18.469 14.203 -6.945 1 60.38 3 ASN B C 1
ATOM 3152 O O . ASN B 1 3 ? 17.438 13.867 -7.543 1 60.38 3 ASN B O 1
ATOM 3156 N N . SER B 1 4 ? 19.344 13.438 -6.262 1 73.69 4 SER B N 1
ATOM 3157 C CA . SER B 1 4 ? 19.312 12.078 -6.785 1 73.69 4 SER B CA 1
ATOM 3158 C C . SER B 1 4 ? 18.156 11.281 -6.184 1 73.69 4 SER B C 1
ATOM 3160 O O . SER B 1 4 ? 17.469 10.547 -6.895 1 73.69 4 SER B O 1
ATOM 3162 N N . THR B 1 5 ? 17.844 11.602 -4.918 1 78.94 5 THR B N 1
ATOM 3163 C CA . THR B 1 5 ? 16.766 10.875 -4.273 1 78.94 5 THR B CA 1
ATOM 3164 C C . THR B 1 5 ? 15.414 11.305 -4.836 1 78.94 5 THR B C 1
ATOM 3166 O O . THR B 1 5 ? 14.539 10.469 -5.082 1 78.94 5 THR B O 1
ATOM 3169 N N . THR B 1 6 ? 15.359 12.57 -5.152 1 79.56 6 THR B N 1
ATOM 3170 C CA . THR B 1 6 ? 14.117 13.094 -5.707 1 79.56 6 THR B CA 1
ATOM 3171 C C . THR B 1 6 ? 13.875 12.555 -7.113 1 79.56 6 THR B C 1
ATOM 3173 O O . THR B 1 6 ? 12.75 12.219 -7.473 1 79.56 6 THR B O 1
ATOM 3176 N N . ASP B 1 7 ? 14.961 12.43 -7.801 1 83.06 7 ASP B N 1
ATOM 3177 C CA . ASP B 1 7 ? 14.867 11.898 -9.156 1 83.06 7 ASP B CA 1
ATOM 3178 C C . ASP B 1 7 ? 14.445 10.43 -9.141 1 83.06 7 ASP B C 1
ATOM 3180 O O . ASP B 1 7 ? 13.664 9.992 -9.992 1 83.06 7 ASP B O 1
ATOM 3184 N N . THR B 1 8 ? 14.992 9.75 -8.156 1 82.75 8 THR B N 1
ATOM 3185 C CA . THR B 1 8 ? 14.641 8.336 -8.039 1 82.75 8 THR B CA 1
ATOM 3186 C C . THR B 1 8 ? 13.18 8.18 -7.629 1 82.75 8 THR B C 1
ATOM 3188 O O . THR B 1 8 ? 12.484 7.277 -8.102 1 82.75 8 THR B O 1
ATOM 3191 N N . ILE B 1 9 ? 12.734 9.07 -6.855 1 84.69 9 ILE B N 1
ATOM 3192 C CA . ILE B 1 9 ? 11.336 9.047 -6.422 1 84.69 9 ILE B CA 1
ATOM 3193 C C . ILE B 1 9 ? 10.422 9.359 -7.605 1 84.69 9 ILE B C 1
ATOM 3195 O O . ILE B 1 9 ? 9.406 8.695 -7.809 1 84.69 9 ILE B O 1
ATOM 3199 N N . HIS B 1 10 ? 10.867 10.352 -8.383 1 87.19 10 HIS B N 1
ATOM 3200 C CA . HIS B 1 10 ? 10.094 10.703 -9.57 1 87.19 10 HIS B CA 1
ATOM 3201 C C . HIS B 1 10 ? 10.008 9.523 -10.539 1 87.19 10 HIS B C 1
ATOM 3203 O O . HIS B 1 10 ? 8.945 9.25 -11.094 1 87.19 10 HIS B O 1
ATOM 3209 N N . HIS B 1 11 ? 11.07 8.859 -10.648 1 84.44 11 HIS B N 1
ATOM 3210 C CA . HIS B 1 11 ? 11.109 7.703 -11.531 1 84.44 11 HIS B CA 1
ATOM 3211 C C . HIS B 1 11 ? 10.188 6.598 -11.039 1 84.44 11 HIS B C 1
ATOM 3213 O O . HIS B 1 11 ? 9.461 5.992 -11.828 1 84.44 11 HIS B O 1
ATOM 3219 N N . LEU B 1 12 ? 10.211 6.375 -9.773 1 85.75 12 LEU B N 1
ATOM 3220 C CA . LEU B 1 12 ? 9.375 5.336 -9.18 1 85.75 12 LEU B CA 1
ATOM 3221 C C . LEU B 1 12 ? 7.898 5.684 -9.32 1 85.75 12 LEU B C 1
ATOM 3223 O O . LEU B 1 12 ? 7.082 4.812 -9.625 1 85.75 12 LEU B O 1
ATOM 3227 N N . LEU B 1 13 ? 7.629 6.922 -9.156 1 88.81 13 LEU B N 1
ATOM 3228 C CA . LEU B 1 13 ? 6.238 7.363 -9.25 1 88.81 13 LEU B CA 1
ATOM 3229 C C . LEU B 1 13 ? 5.742 7.297 -10.688 1 88.81 13 LEU B C 1
ATOM 3231 O O . LEU B 1 13 ? 4.598 6.91 -10.938 1 88.81 13 LEU B O 1
ATOM 3235 N N . ILE B 1 14 ? 6.582 7.695 -11.609 1 87.56 14 ILE B N 1
ATOM 3236 C CA . ILE B 1 14 ? 6.227 7.625 -13.016 1 87.56 14 ILE B CA 1
ATOM 3237 C C . ILE B 1 14 ? 5.961 6.176 -13.414 1 87.56 14 ILE B C 1
ATOM 3239 O O . ILE B 1 14 ? 4.961 5.875 -14.07 1 87.56 14 ILE B O 1
ATOM 3243 N N . LEU B 1 15 ? 6.844 5.312 -12.969 1 84.06 15 LEU B N 1
ATOM 3244 C CA . LEU B 1 15 ? 6.684 3.889 -13.25 1 84.06 15 LEU B CA 1
ATOM 3245 C C . LEU B 1 15 ? 5.367 3.367 -12.688 1 84.06 15 LEU B C 1
ATOM 3247 O O . LEU B 1 15 ? 4.625 2.664 -13.375 1 84.06 15 LEU B O 1
ATOM 3251 N N . LEU B 1 16 ? 5.125 3.697 -11.492 1 87.44 16 LEU B N 1
ATOM 3252 C CA . LEU B 1 16 ? 3.902 3.256 -10.828 1 87.44 16 LEU B CA 1
ATOM 3253 C C . LEU B 1 16 ? 2.668 3.775 -11.555 1 87.44 16 LEU B C 1
ATOM 3255 O O . LEU B 1 16 ? 1.712 3.027 -11.781 1 87.44 16 LEU B O 1
ATOM 3259 N N . LEU B 1 17 ? 2.719 5.023 -11.969 1 89.38 17 LEU B N 1
ATOM 3260 C CA . LEU B 1 17 ? 1.563 5.645 -12.602 1 89.38 17 LEU B CA 1
ATOM 3261 C C . LEU B 1 17 ? 1.348 5.086 -14.008 1 89.38 17 LEU B C 1
ATOM 3263 O O . LEU B 1 17 ? 0.207 4.926 -14.445 1 89.38 17 LEU B O 1
ATOM 3267 N N . ILE B 1 18 ? 2.389 4.805 -14.688 1 87 18 ILE B N 1
ATOM 3268 C CA . ILE B 1 18 ? 2.281 4.195 -16 1 87 18 ILE B CA 1
ATOM 3269 C C . ILE B 1 18 ? 1.675 2.799 -15.883 1 87 18 ILE B C 1
ATOM 3271 O O . ILE B 1 18 ? 0.802 2.424 -16.672 1 87 18 ILE B O 1
ATOM 3275 N N . ILE B 1 19 ? 2.119 2.088 -14.938 1 87.81 19 ILE B N 1
ATOM 3276 C CA . ILE B 1 19 ? 1.629 0.731 -14.727 1 87.81 19 ILE B CA 1
ATOM 3277 C C . ILE B 1 19 ? 0.153 0.769 -14.336 1 87.81 19 ILE B C 1
ATOM 3279 O O . ILE B 1 19 ? -0.656 0.001 -14.859 1 87.81 19 ILE B O 1
ATOM 3283 N N . LEU B 1 20 ? -0.12 1.681 -13.43 1 87.19 20 LEU B N 1
ATOM 3284 C CA . LEU B 1 20 ? -1.508 1.794 -12.992 1 87.19 20 LEU B CA 1
ATOM 3285 C C . LEU B 1 20 ? -2.4 2.258 -14.141 1 87.19 20 LEU B C 1
ATOM 3287 O O . LEU B 1 20 ? -3.502 1.734 -14.32 1 87.19 20 LEU B O 1
ATOM 3291 N N . GLY B 1 21 ? -1.951 3.242 -14.883 1 87.25 21 GLY B N 1
ATOM 3292 C CA . GLY B 1 21 ? -2.707 3.717 -16.031 1 87.25 21 GLY B CA 1
ATOM 3293 C C . GLY B 1 21 ? -2.916 2.65 -17.094 1 87.25 21 GLY B C 1
ATOM 3294 O O . GLY B 1 21 ? -4.031 2.465 -17.578 1 87.25 21 GLY B O 1
ATOM 3295 N N . ALA B 1 22 ? -1.863 1.979 -17.391 1 88.12 22 ALA B N 1
ATOM 3296 C CA . ALA B 1 22 ? -1.928 0.905 -18.391 1 88.12 22 ALA B CA 1
ATOM 3297 C C . ALA B 1 22 ? -2.793 -0.249 -17.891 1 88.12 22 ALA B C 1
ATOM 3299 O O . ALA B 1 22 ? -3.555 -0.841 -18.656 1 88.12 22 ALA B O 1
ATOM 3300 N N . GLY B 1 23 ? -2.568 -0.581 -16.625 1 86.75 23 GLY B N 1
ATOM 3301 C CA . GLY B 1 23 ? -3.361 -1.649 -16.031 1 86.75 23 GLY B CA 1
ATOM 3302 C C . GLY B 1 23 ? -4.852 -1.358 -16.047 1 86.75 23 GLY B C 1
ATOM 3303 O O . GLY B 1 23 ? -5.656 -2.232 -16.359 1 86.75 23 GLY B O 1
ATOM 3304 N N . MET B 1 24 ? -5.168 -0.173 -15.703 1 84.25 24 MET B N 1
ATOM 3305 C CA . MET B 1 24 ? -6.574 0.219 -15.68 1 84.25 24 MET B CA 1
ATOM 3306 C C . MET B 1 24 ? -7.164 0.215 -17.094 1 84.25 24 MET B C 1
ATOM 3308 O O . MET B 1 24 ? -8.281 -0.267 -17.297 1 84.25 24 MET B O 1
ATOM 3312 N N . THR B 1 25 ? -6.477 0.737 -18.016 1 85.44 25 THR B N 1
ATOM 3313 C CA . THR B 1 25 ? -6.93 0.751 -19.406 1 85.44 25 THR B CA 1
ATOM 3314 C C . THR B 1 25 ? -7.066 -0.67 -19.938 1 85.44 25 THR B C 1
ATOM 3316 O O . THR B 1 25 ? -8.047 -0.99 -20.625 1 85.44 25 THR B O 1
ATOM 3319 N N . ALA B 1 26 ? -6.086 -1.466 -19.625 1 86.5 26 ALA B N 1
ATOM 3320 C CA . ALA B 1 26 ? -6.125 -2.865 -20.047 1 86.5 26 ALA B CA 1
ATOM 3321 C C . ALA B 1 26 ? -7.305 -3.596 -19.406 1 86.5 26 ALA B C 1
ATOM 3323 O O . ALA B 1 26 ? -7.938 -4.441 -20.047 1 86.5 26 ALA B O 1
ATOM 3324 N N . GLY B 1 27 ? -7.484 -3.289 -18.172 1 81.38 27 GLY B N 1
ATOM 3325 C CA . GLY B 1 27 ? -8.625 -3.885 -17.484 1 81.38 27 GLY B CA 1
ATOM 3326 C C . GLY B 1 27 ? -9.953 -3.523 -18.125 1 81.38 27 GLY B C 1
ATOM 3327 O O . GLY B 1 27 ? -10.836 -4.375 -18.25 1 81.38 27 GLY B O 1
ATOM 3328 N N . ILE B 1 28 ? -10.125 -2.338 -18.547 1 80 28 ILE B N 1
ATOM 3329 C CA . ILE B 1 28 ? -11.344 -1.868 -19.203 1 80 28 ILE B CA 1
ATOM 3330 C C . ILE B 1 28 ? -11.516 -2.572 -20.547 1 80 28 ILE B C 1
ATOM 3332 O O . ILE B 1 28 ? -12.609 -3.037 -20.875 1 80 28 ILE B O 1
ATOM 3336 N N . ILE B 1 29 ? -10.492 -2.658 -21.234 1 84 29 ILE B N 1
ATOM 3337 C CA . ILE B 1 29 ? -10.523 -3.289 -22.562 1 84 29 ILE B CA 1
ATOM 3338 C C . ILE B 1 29 ? -10.828 -4.777 -22.406 1 84 29 ILE B C 1
ATOM 3340 O O . ILE B 1 29 ? -11.562 -5.352 -23.219 1 84 29 ILE B O 1
ATOM 3344 N N . ALA B 1 30 ? -10.211 -5.363 -21.406 1 81.38 30 ALA B N 1
ATOM 3345 C CA . ALA B 1 30 ? -10.461 -6.781 -21.141 1 81.38 30 ALA B CA 1
ATOM 3346 C C . ALA B 1 30 ? -11.945 -7.039 -20.891 1 81.38 30 ALA B C 1
ATOM 3348 O O . ALA B 1 30 ? -12.492 -8.039 -21.359 1 81.38 30 ALA B O 1
ATOM 3349 N N . GLY B 1 31 ? -12.539 -6.172 -20.125 1 75 31 GLY B N 1
ATOM 3350 C CA . GLY B 1 31 ? -13.969 -6.289 -19.875 1 75 31 GLY B CA 1
ATOM 3351 C C . GLY B 1 31 ? -14.812 -6.164 -21.141 1 75 31 GLY B C 1
ATOM 3352 O O . GLY B 1 31 ? -15.766 -6.922 -21.328 1 75 31 GLY B O 1
ATOM 3353 N N . LYS B 1 32 ? -14.445 -5.273 -21.969 1 77.81 32 LYS B N 1
ATOM 3354 C CA . LYS B 1 32 ? -15.172 -5.051 -23.219 1 77.81 32 LYS B CA 1
ATOM 3355 C C . LYS B 1 32 ? -15.016 -6.234 -24.172 1 77.81 32 LYS B C 1
ATOM 3357 O O . LYS B 1 32 ? -15.953 -6.602 -24.875 1 77.81 32 LYS B O 1
ATOM 3362 N N . LEU B 1 33 ? -13.859 -6.809 -24.141 1 76.75 33 LEU B N 1
ATOM 3363 C CA . LEU B 1 33 ? -13.57 -7.914 -25.047 1 76.75 33 LEU B CA 1
ATOM 3364 C C . LEU B 1 33 ? -13.914 -9.25 -24.406 1 76.75 33 LEU B C 1
ATOM 3366 O O . LEU B 1 33 ? -13.781 -10.305 -25.031 1 76.75 33 LEU B O 1
ATOM 3370 N N . ARG B 1 34 ? -14.266 -9.164 -23.125 1 76.88 34 ARG B N 1
ATOM 3371 C CA . ARG B 1 34 ? -14.602 -10.367 -22.359 1 76.88 34 ARG B CA 1
ATOM 3372 C C . ARG B 1 34 ? -13.406 -11.312 -22.281 1 76.88 34 ARG B C 1
ATOM 3374 O O . ARG B 1 34 ? -13.547 -12.516 -22.531 1 76.88 34 ARG B O 1
ATOM 3381 N N . LEU B 1 35 ? -12.266 -10.789 -22.156 1 76.56 35 LEU B N 1
ATOM 3382 C CA . LEU B 1 35 ? -11.023 -11.523 -21.953 1 76.56 35 LEU B CA 1
ATOM 3383 C C . LEU B 1 35 ? -10.539 -11.383 -20.516 1 76.56 35 LEU B C 1
ATOM 3385 O O . LEU B 1 35 ? -10.906 -10.438 -19.812 1 76.56 35 LEU B O 1
ATOM 3389 N N . PRO B 1 36 ? -9.812 -12.398 -20.094 1 77.5 36 PRO B N 1
ATOM 3390 C CA . PRO B 1 36 ? -9.211 -12.242 -18.766 1 77.5 36 PRO B CA 1
ATOM 3391 C C . PRO B 1 36 ? -8.266 -11.039 -18.672 1 77.5 36 PRO B C 1
ATOM 3393 O O . PRO B 1 36 ? -7.477 -10.805 -19.594 1 77.5 36 PRO B O 1
ATOM 3396 N N . ASP B 1 37 ? -8.32 -10.242 -17.641 1 80.38 37 ASP B N 1
ATOM 3397 C CA . ASP B 1 37 ? -7.555 -9.008 -17.469 1 80.38 37 ASP B CA 1
ATOM 3398 C C . ASP B 1 37 ? -6.055 -9.281 -17.531 1 80.38 37 ASP B C 1
ATOM 3400 O O . ASP B 1 37 ? -5.293 -8.492 -18.094 1 80.38 37 ASP B O 1
ATOM 3404 N N . VAL B 1 38 ? -5.691 -10.469 -17.047 1 79.81 38 VAL B N 1
ATOM 3405 C CA . VAL B 1 38 ? -4.281 -10.82 -16.906 1 79.81 38 VAL B CA 1
ATOM 3406 C C . VAL B 1 38 ? -3.619 -10.852 -18.281 1 79.81 38 VAL B C 1
ATOM 3408 O O . VAL B 1 38 ? -2.467 -10.438 -18.422 1 79.81 38 VAL B O 1
ATOM 3411 N N . ALA B 1 39 ? -4.309 -11.32 -19.25 1 81.88 39 ALA B N 1
ATOM 3412 C CA . ALA B 1 39 ? -3.77 -11.383 -20.609 1 81.88 39 ALA B CA 1
ATOM 3413 C C . ALA B 1 39 ? -3.475 -9.984 -21.156 1 81.88 39 ALA B C 1
ATOM 3415 O O . ALA B 1 39 ? -2.461 -9.773 -21.812 1 81.88 39 ALA B O 1
ATOM 3416 N N . LEU B 1 40 ? -4.32 -9.133 -20.828 1 85 40 LEU B N 1
ATOM 3417 C CA . LEU B 1 40 ? -4.148 -7.777 -21.328 1 85 40 LEU B CA 1
ATOM 3418 C C . LEU B 1 40 ? -3.096 -7.027 -20.516 1 85 40 LEU B C 1
ATOM 3420 O O . LEU B 1 40 ? -2.434 -6.125 -21.031 1 85 40 LEU B O 1
ATOM 3424 N N . PHE B 1 41 ? -2.941 -7.398 -19.234 1 87.31 41 PHE B N 1
ATOM 3425 C CA . PHE B 1 41 ? -1.874 -6.805 -18.438 1 87.31 41 PHE B CA 1
ATOM 3426 C C . PHE B 1 41 ? -0.509 -7.133 -19.031 1 87.31 41 PHE B C 1
ATOM 3428 O O . PHE B 1 41 ? 0.339 -6.25 -19.188 1 87.31 41 PHE B O 1
ATOM 3435 N N . ILE B 1 42 ? -0.38 -8.359 -19.359 1 85.38 42 ILE B N 1
ATOM 3436 C CA . ILE B 1 42 ? 0.881 -8.812 -19.953 1 85.38 42 ILE B CA 1
ATOM 3437 C C . ILE B 1 42 ? 1.099 -8.125 -21.297 1 85.38 42 ILE B C 1
ATOM 3439 O O . ILE B 1 42 ? 2.209 -7.684 -21.594 1 85.38 42 ILE B O 1
ATOM 3443 N N . GLY B 1 43 ? 0.072 -8.094 -22.094 1 85.5 43 GLY B N 1
ATOM 3444 C CA . GLY B 1 43 ? 0.171 -7.406 -23.359 1 85.5 43 GLY B CA 1
ATOM 3445 C C . GLY B 1 43 ? 0.566 -5.949 -23.234 1 85.5 43 GLY B C 1
ATOM 3446 O O . GLY B 1 43 ? 1.399 -5.453 -23.984 1 85.5 43 GLY B O 1
ATOM 3447 N N . ALA B 1 44 ? -0.059 -5.312 -22.297 1 88.19 44 ALA B N 1
ATOM 3448 C CA . ALA B 1 44 ? 0.268 -3.916 -22.031 1 88.19 44 ALA B CA 1
ATOM 3449 C C . ALA B 1 44 ? 1.722 -3.766 -21.594 1 88.19 44 ALA B C 1
ATOM 3451 O O . ALA B 1 44 ? 2.4 -2.812 -21.984 1 88.19 44 ALA B O 1
ATOM 3452 N N . GLY B 1 45 ? 2.184 -4.633 -20.75 1 87.38 45 GLY B N 1
ATOM 3453 C CA . GLY B 1 45 ? 3.576 -4.617 -20.328 1 87.38 45 GLY B CA 1
ATOM 3454 C C . GLY B 1 45 ? 4.547 -4.789 -21.484 1 87.38 45 GLY B C 1
ATOM 3455 O O . GLY B 1 45 ? 5.57 -4.105 -21.547 1 87.38 45 GLY B O 1
ATOM 3456 N N . MET B 1 46 ? 4.168 -5.641 -22.344 1 84.94 46 MET B N 1
ATOM 3457 C CA . MET B 1 46 ? 5.004 -5.887 -23.516 1 84.94 46 MET B CA 1
ATOM 3458 C C . MET B 1 46 ? 5.094 -4.641 -24.391 1 84.94 46 MET B C 1
ATOM 3460 O O . MET B 1 46 ? 6.172 -4.305 -24.891 1 84.94 46 MET B O 1
ATOM 3464 N N . LEU B 1 47 ? 3.982 -4.051 -24.547 1 84.56 47 LEU B N 1
ATOM 3465 C CA . LEU B 1 47 ? 3.936 -2.852 -25.391 1 84.56 47 LEU B CA 1
ATOM 3466 C C . LEU B 1 47 ? 4.723 -1.714 -24.734 1 84.56 47 LEU B C 1
ATOM 3468 O O . LEU B 1 47 ? 5.441 -0.985 -25.422 1 84.56 47 LEU B O 1
ATOM 3472 N N . LEU B 1 48 ? 4.617 -1.572 -23.484 1 84.75 48 LEU B N 1
ATOM 3473 C CA . LEU B 1 48 ? 5.23 -0.457 -22.781 1 84.75 48 LEU B CA 1
ATOM 3474 C C . LEU B 1 48 ? 6.723 -0.695 -22.578 1 84.75 48 LEU B C 1
ATOM 3476 O O . LEU B 1 48 ? 7.5 0.257 -22.484 1 84.75 48 LEU B O 1
ATOM 3480 N N . GLY B 1 49 ? 7.062 -1.812 -22.312 1 77.62 49 GLY B N 1
ATOM 3481 C CA . GLY B 1 49 ? 8.461 -2.143 -22.078 1 77.62 49 GLY B CA 1
ATOM 3482 C C . GLY B 1 49 ? 9.281 -2.205 -23.359 1 77.62 49 GLY B C 1
ATOM 3483 O O . GLY B 1 49 ? 10.125 -1.346 -23.594 1 77.62 49 GLY B O 1
ATOM 3484 N N . GLN B 1 50 ? 8.984 -3.068 -24.125 1 71.25 50 GLN B N 1
ATOM 3485 C CA . GLN B 1 50 ? 9.789 -3.355 -25.297 1 71.25 50 GLN B CA 1
ATOM 3486 C C . GLN B 1 50 ? 9.297 -2.562 -26.516 1 71.25 50 GLN B C 1
ATOM 3488 O O . GLN B 1 50 ? 10.078 -2.24 -27.406 1 71.25 50 GLN B O 1
ATOM 3493 N N . GLY B 1 51 ? 8.023 -2.275 -26.484 1 66.88 51 GLY B N 1
ATOM 3494 C CA . GLY B 1 51 ? 7.496 -1.535 -27.609 1 66.88 51 GLY B CA 1
ATOM 3495 C C . GLY B 1 51 ? 7.887 -0.07 -27.609 1 66.88 51 GLY B C 1
ATOM 3496 O O . GLY B 1 51 ? 8.609 0.391 -28.484 1 66.88 51 GLY B O 1
ATOM 3497 N N . VAL B 1 52 ? 7.582 0.628 -26.531 1 68.06 52 VAL B N 1
ATOM 3498 C CA . VAL B 1 52 ? 7.793 2.072 -26.469 1 68.06 52 VAL B CA 1
ATOM 3499 C C . VAL B 1 52 ? 8.914 2.395 -25.484 1 68.06 52 VAL B C 1
ATOM 3501 O O . VAL B 1 52 ? 9.453 3.504 -25.5 1 68.06 52 VAL B O 1
ATOM 3504 N N . HIS B 1 53 ? 9.43 1.383 -24.734 1 69.94 53 HIS B N 1
ATOM 3505 C CA . HIS B 1 53 ? 10.555 1.476 -23.797 1 69.94 53 HIS B CA 1
ATOM 3506 C C . HIS B 1 53 ? 10.273 2.477 -22.688 1 69.94 53 HIS B C 1
ATOM 3508 O O . HIS B 1 53 ? 11.148 3.262 -22.312 1 69.94 53 HIS B O 1
ATOM 3514 N N . TRP B 1 54 ? 9.094 2.557 -22.297 1 70.06 54 TRP B N 1
ATOM 3515 C CA . TRP B 1 54 ? 8.719 3.449 -21.203 1 70.06 54 TRP B CA 1
ATOM 3516 C C . TRP B 1 54 ? 9.055 2.828 -19.859 1 70.06 54 TRP B C 1
ATOM 3518 O O . TRP B 1 54 ? 9.273 3.543 -18.875 1 70.06 54 TRP B O 1
ATOM 3528 N N . ILE B 1 55 ? 9.102 1.54 -19.891 1 73.06 55 ILE B N 1
ATOM 3529 C CA . ILE B 1 55 ? 9.445 0.819 -18.672 1 73.06 55 ILE B CA 1
ATOM 3530 C C . ILE B 1 55 ? 10.797 0.132 -18.844 1 73.06 55 ILE B C 1
ATOM 3532 O O . ILE B 1 55 ? 10.945 -0.75 -19.703 1 73.06 55 ILE B O 1
ATOM 3536 N N . ASN B 1 56 ? 11.758 0.66 -18.172 1 67.38 56 ASN B N 1
ATOM 3537 C CA . ASN B 1 56 ? 13.094 0.079 -18.297 1 67.38 56 ASN B CA 1
ATOM 3538 C C . ASN B 1 56 ? 13.609 -0.433 -16.953 1 67.38 56 ASN B C 1
ATOM 3540 O O . ASN B 1 56 ? 14.766 -0.208 -16.594 1 67.38 56 ASN B O 1
ATOM 3544 N N . GLU B 1 57 ? 12.766 -1.021 -16.344 1 68.44 57 GLU B N 1
ATOM 3545 C CA . GLU B 1 57 ? 13.234 -1.557 -15.07 1 68.44 57 GLU B CA 1
ATOM 3546 C C . GLU B 1 57 ? 13.891 -2.922 -15.25 1 68.44 57 GLU B C 1
ATOM 3548 O O . GLU B 1 57 ? 13.328 -3.812 -15.891 1 68.44 57 GLU B O 1
ATOM 3553 N N . SER B 1 58 ? 15.078 -2.945 -14.797 1 72 58 SER B N 1
ATOM 3554 C CA . SER B 1 58 ? 15.797 -4.211 -14.891 1 72 58 SER B CA 1
ATOM 3555 C C . SER B 1 58 ? 15.18 -5.27 -13.984 1 72 58 SER B C 1
ATOM 3557 O O . SER B 1 58 ? 14.617 -4.941 -12.938 1 72 58 SER B O 1
ATOM 3559 N N . SER B 1 59 ? 15.227 -6.418 -14.414 1 74.56 59 SER B N 1
ATOM 3560 C CA . SER B 1 59 ? 14.703 -7.535 -13.633 1 74.56 59 SER B CA 1
ATOM 3561 C C . SER B 1 59 ? 15.414 -7.656 -12.289 1 74.56 59 SER B C 1
ATOM 3563 O O . SER B 1 59 ? 14.836 -8.148 -11.32 1 74.56 59 SER B O 1
ATOM 3565 N N . ALA B 1 60 ? 16.562 -7.109 -12.234 1 74.38 60 ALA B N 1
ATOM 3566 C CA . ALA B 1 60 ? 17.375 -7.266 -11.023 1 74.38 60 ALA B CA 1
ATOM 3567 C C . ALA B 1 60 ? 17.172 -6.082 -10.078 1 74.38 60 ALA B C 1
ATOM 3569 O O . ALA B 1 60 ? 17.672 -6.094 -8.945 1 74.38 60 ALA B O 1
ATOM 3570 N N . SER B 1 61 ? 16.422 -5.207 -10.531 1 79.94 61 SER B N 1
ATOM 3571 C CA . SER B 1 61 ? 16.25 -3.998 -9.727 1 79.94 61 SER B CA 1
ATOM 3572 C C . SER B 1 61 ? 15.57 -4.305 -8.398 1 79.94 61 SER B C 1
ATOM 3574 O O . SER B 1 61 ? 14.773 -5.242 -8.305 1 79.94 61 SER B O 1
ATOM 3576 N N . LEU B 1 62 ? 15.922 -3.541 -7.391 1 80.25 62 LEU B N 1
ATOM 3577 C CA . LEU B 1 62 ? 15.336 -3.678 -6.062 1 80.25 62 LEU B CA 1
ATOM 3578 C C . LEU B 1 62 ? 13.82 -3.52 -6.117 1 80.25 62 LEU B C 1
ATOM 3580 O O . LEU B 1 62 ? 13.094 -4.277 -5.477 1 80.25 62 LEU B O 1
ATOM 3584 N N . THR B 1 63 ? 13.438 -2.59 -6.895 1 81 63 THR B N 1
ATOM 3585 C CA . THR B 1 63 ? 12.008 -2.314 -6.992 1 81 63 THR B CA 1
ATOM 3586 C C . THR B 1 63 ? 11.266 -3.514 -7.574 1 81 63 THR B C 1
ATOM 3588 O O . THR B 1 63 ? 10.227 -3.92 -7.051 1 81 63 THR B O 1
ATOM 3591 N N . ASN B 1 64 ? 11.797 -4.055 -8.578 1 85.19 64 ASN B N 1
ATOM 3592 C CA . ASN B 1 64 ? 11.18 -5.211 -9.219 1 85.19 64 ASN B CA 1
ATOM 3593 C C . ASN B 1 64 ? 11.125 -6.41 -8.281 1 85.19 64 ASN B C 1
ATOM 3595 O O . ASN B 1 64 ? 10.078 -7.039 -8.133 1 85.19 64 ASN B O 1
ATOM 3599 N N . GLN B 1 65 ? 12.172 -6.676 -7.648 1 86.56 65 GLN B N 1
ATOM 3600 C CA . GLN B 1 65 ? 12.258 -7.836 -6.766 1 86.56 65 GLN B CA 1
ATOM 3601 C C . GLN B 1 65 ? 11.375 -7.656 -5.535 1 86.56 65 GLN B C 1
ATOM 3603 O O . GLN B 1 65 ? 10.812 -8.625 -5.023 1 86.56 65 GLN B O 1
ATOM 3608 N N . LEU B 1 66 ? 11.273 -6.434 -5.129 1 86.81 66 LEU B N 1
ATOM 3609 C CA . LEU B 1 66 ? 10.414 -6.137 -3.99 1 86.81 66 LEU B CA 1
ATOM 3610 C C . LEU B 1 66 ? 8.953 -6.383 -4.34 1 86.81 66 LEU B C 1
ATOM 3612 O O . LEU B 1 66 ? 8.219 -6.992 -3.561 1 86.81 66 LEU B O 1
ATOM 3616 N N . ILE B 1 67 ? 8.586 -5.953 -5.469 1 88 67 ILE B N 1
ATOM 3617 C CA . ILE B 1 67 ? 7.203 -6.109 -5.918 1 88 67 ILE B CA 1
ATOM 3618 C C . ILE B 1 67 ? 6.879 -7.594 -6.078 1 88 67 ILE B C 1
ATOM 3620 O O . ILE B 1 67 ? 5.812 -8.047 -5.656 1 88 67 ILE B O 1
ATOM 3624 N N . LEU B 1 68 ? 7.836 -8.281 -6.633 1 89.88 68 LEU B N 1
ATOM 3625 C CA . LEU B 1 68 ? 7.609 -9.695 -6.898 1 89.88 68 LEU B CA 1
ATOM 3626 C C . LEU B 1 68 ? 7.555 -10.492 -5.598 1 89.88 68 LEU B C 1
ATOM 3628 O O . LEU B 1 68 ? 6.676 -11.336 -5.418 1 89.88 68 LEU B O 1
ATOM 3632 N N . SER B 1 69 ? 8.406 -10.227 -4.66 1 90.31 69 SER B N 1
ATOM 3633 C CA . SER B 1 69 ? 8.469 -10.969 -3.404 1 90.31 69 SER B CA 1
ATOM 3634 C C . SER B 1 69 ? 7.301 -10.602 -2.494 1 90.31 69 SER B C 1
ATOM 3636 O O . SER B 1 69 ? 6.547 -11.477 -2.059 1 90.31 69 SER B O 1
ATOM 3638 N N . VAL B 1 70 ? 7.121 -9.32 -2.275 1 91 70 VAL B N 1
ATOM 3639 C CA . VAL B 1 70 ? 6.066 -8.836 -1.389 1 91 70 VAL B CA 1
ATOM 3640 C C . VAL B 1 70 ? 4.703 -9.094 -2.021 1 91 70 VAL B C 1
ATOM 3642 O O . VAL B 1 70 ? 3.764 -9.516 -1.34 1 91 70 VAL B O 1
ATOM 3645 N N . GLY B 1 71 ? 4.633 -8.781 -3.299 1 91.56 71 GLY B N 1
ATOM 3646 C CA . GLY B 1 71 ? 3.383 -9.023 -4.004 1 91.56 71 GLY B CA 1
ATOM 3647 C C . GLY B 1 71 ? 2.947 -10.477 -3.969 1 91.56 71 GLY B C 1
ATOM 3648 O O . GLY B 1 71 ? 1.778 -10.773 -3.713 1 91.56 71 GLY B O 1
ATOM 3649 N N . SER B 1 72 ? 3.887 -11.359 -4.168 1 91.06 72 SER B N 1
ATOM 3650 C CA . SER B 1 72 ? 3.576 -12.781 -4.152 1 91.06 72 SER B CA 1
ATOM 3651 C C . SER B 1 72 ? 3.156 -13.242 -2.762 1 91.06 72 SER B C 1
ATOM 3653 O O . SER B 1 72 ? 2.23 -14.047 -2.619 1 91.06 72 SER B O 1
ATOM 3655 N N . ALA B 1 73 ? 3.861 -12.742 -1.777 1 92.75 73 ALA B N 1
ATOM 3656 C CA . ALA B 1 73 ? 3.531 -13.102 -0.401 1 92.75 73 ALA B CA 1
ATOM 3657 C C . ALA B 1 73 ? 2.104 -12.688 -0.053 1 92.75 73 ALA B C 1
ATOM 3659 O O . ALA B 1 73 ? 1.353 -13.469 0.536 1 92.75 73 ALA B O 1
ATOM 3660 N N . ILE B 1 74 ? 1.744 -11.547 -0.5 1 92.38 74 ILE B N 1
ATOM 3661 C CA . ILE B 1 74 ? 0.423 -11.016 -0.181 1 92.38 74 ILE B CA 1
ATOM 3662 C C . ILE B 1 74 ? -0.642 -11.773 -0.975 1 92.38 74 ILE B C 1
ATOM 3664 O O . ILE B 1 74 ? -1.709 -12.094 -0.447 1 92.38 74 ILE B O 1
ATOM 3668 N N . ILE B 1 75 ? -0.383 -12.039 -2.18 1 88.88 75 ILE B N 1
ATOM 3669 C CA . ILE B 1 75 ? -1.33 -12.758 -3.027 1 88.88 75 ILE B CA 1
ATOM 3670 C C . ILE B 1 75 ? -1.543 -14.172 -2.484 1 88.88 75 ILE B C 1
ATOM 3672 O O . ILE B 1 75 ? -2.676 -14.656 -2.422 1 88.88 75 ILE B O 1
ATOM 3676 N N . LEU B 1 76 ? -0.476 -14.797 -2.066 1 90.38 76 LEU B N 1
ATOM 3677 C CA . LEU B 1 76 ? -0.572 -16.141 -1.488 1 90.38 76 LEU B CA 1
ATOM 3678 C C . LEU B 1 76 ? -1.353 -16.109 -0.179 1 90.38 76 LEU B C 1
ATOM 3680 O O . LEU B 1 76 ? -2.123 -17.031 0.109 1 90.38 76 LEU B O 1
ATOM 3684 N N . PHE B 1 77 ? -1.067 -15.094 0.63 1 92.62 77 PHE B N 1
ATOM 3685 C CA . PHE B 1 77 ? -1.824 -14.922 1.865 1 92.62 77 PHE B CA 1
ATOM 3686 C C . PHE B 1 77 ? -3.316 -14.82 1.575 1 92.62 77 PHE B C 1
ATOM 3688 O O . PHE B 1 77 ? -4.133 -15.445 2.252 1 92.62 77 PHE B O 1
ATOM 3695 N N . ASP B 1 78 ? -3.635 -14.016 0.574 1 89.25 78 ASP B N 1
ATOM 3696 C CA . ASP B 1 78 ? -5.031 -13.828 0.188 1 89.25 78 ASP B CA 1
ATOM 3697 C C . ASP B 1 78 ? -5.637 -15.133 -0.324 1 89.25 78 ASP B C 1
ATOM 3699 O O . ASP B 1 78 ? -6.816 -15.414 -0.082 1 89.25 78 ASP B O 1
ATOM 3703 N N . GLY B 1 79 ? -4.918 -15.875 -1.055 1 85.38 79 GLY B N 1
ATOM 3704 C CA . GLY B 1 79 ? -5.363 -17.188 -1.5 1 85.38 79 GLY B CA 1
ATOM 3705 C C . GLY B 1 79 ? -5.711 -18.125 -0.355 1 85.38 79 GLY B C 1
ATOM 3706 O O . GLY B 1 79 ? -6.719 -18.828 -0.411 1 85.38 79 GLY B O 1
ATOM 3707 N N . GLY B 1 80 ? -4.883 -18.141 0.634 1 87.75 80 GLY B N 1
ATOM 3708 C CA . GLY B 1 80 ? -5.156 -18.938 1.814 1 87.75 80 GLY B CA 1
ATOM 3709 C C . GLY B 1 80 ? -6.375 -18.469 2.586 1 87.75 80 GLY B C 1
ATOM 3710 O O . GLY B 1 80 ? -7.18 -19.281 3.041 1 87.75 80 GLY B O 1
ATOM 3711 N N . ARG B 1 81 ? -6.434 -17.219 2.682 1 88.88 81 ARG B N 1
ATOM 3712 C CA . ARG B 1 81 ? -7.531 -16.641 3.445 1 88.88 81 ARG B CA 1
ATOM 3713 C C . ARG B 1 81 ? -8.875 -16.969 2.805 1 88.88 81 ARG B C 1
ATOM 3715 O O . ARG B 1 81 ? -9.891 -17.094 3.502 1 88.88 81 ARG B O 1
ATOM 3722 N N . ASN B 1 82 ? -8.984 -17.109 1.547 1 84.56 82 ASN B N 1
ATOM 3723 C CA . ASN B 1 82 ? -10.227 -17.312 0.816 1 84.56 82 ASN B CA 1
ATOM 3724 C C . ASN B 1 82 ? -10.648 -18.781 0.835 1 84.56 82 ASN B C 1
ATOM 3726 O O . ASN B 1 82 ? -11.758 -19.125 0.417 1 84.56 82 ASN B O 1
ATOM 3730 N N . ILE B 1 83 ? -9.828 -19.578 1.349 1 82.56 83 ILE B N 1
ATOM 3731 C CA . ILE B 1 83 ? -10.156 -21 1.438 1 82.56 83 ILE B CA 1
ATOM 3732 C C . ILE B 1 83 ? -11 -21.266 2.68 1 82.56 83 ILE B C 1
ATOM 3734 O O . ILE B 1 83 ? -10.656 -20.812 3.777 1 82.56 83 ILE B O 1
ATOM 3738 N N . ARG B 1 84 ? -12.117 -21.891 2.443 1 82 84 ARG B N 1
ATOM 3739 C CA . ARG B 1 84 ? -12.961 -22.312 3.561 1 82 84 ARG B CA 1
ATOM 3740 C C . ARG B 1 84 ? -12.648 -23.75 3.969 1 82 84 ARG B C 1
ATOM 3742 O O . ARG B 1 84 ? -12.961 -24.688 3.234 1 82 84 ARG B O 1
ATOM 3749 N N . LEU B 1 85 ? -12.172 -23.891 5.086 1 81.88 85 LEU B N 1
ATOM 3750 C CA . LEU B 1 85 ? -11.734 -25.203 5.547 1 81.88 85 LEU B CA 1
ATOM 3751 C C . LEU B 1 85 ? -12.914 -26.141 5.715 1 81.88 85 LEU B C 1
ATOM 3753 O O . LEU B 1 85 ? -12.773 -27.359 5.566 1 81.88 85 LEU B O 1
ATOM 3757 N N . HIS B 1 86 ? -14.086 -25.609 5.961 1 77.5 86 HIS B N 1
ATOM 3758 C CA . HIS B 1 86 ? -15.273 -26.438 6.109 1 77.5 86 HIS B CA 1
ATOM 3759 C C . HIS B 1 86 ? -15.617 -27.141 4.801 1 77.5 86 HIS B C 1
ATOM 3761 O O . HIS B 1 86 ? -16 -28.312 4.809 1 77.5 86 HIS B O 1
ATOM 3767 N N . GLY B 1 87 ? -15.438 -26.516 3.713 1 72.69 87 GLY B N 1
ATOM 3768 C CA . GLY B 1 87 ? -15.695 -27.094 2.41 1 72.69 87 GLY B CA 1
ATOM 3769 C C . GLY B 1 87 ? -14.617 -28.078 1.978 1 72.69 87 GLY B C 1
ATOM 3770 O O . GLY B 1 87 ? -14.891 -29.016 1.218 1 72.69 87 GLY B O 1
ATOM 3771 N N . LEU B 1 88 ? -13.547 -27.891 2.568 1 77.12 88 LEU B N 1
ATOM 3772 C CA . LEU B 1 88 ? -12.398 -28.703 2.201 1 77.12 88 LEU B CA 1
ATOM 3773 C C . LEU B 1 88 ? -12.508 -30.094 2.818 1 77.12 88 LEU B C 1
ATOM 3775 O O . LEU B 1 88 ? -11.93 -31.062 2.303 1 77.12 88 LEU B O 1
ATOM 3779 N N . LYS B 1 89 ? -13.273 -30.172 3.803 1 76.56 89 LYS B N 1
ATOM 3780 C CA . LYS B 1 89 ? -13.375 -31.469 4.484 1 76.56 89 LYS B CA 1
ATOM 3781 C C . LYS B 1 89 ? -13.992 -32.531 3.566 1 76.56 89 LYS B C 1
ATOM 3783 O O . LYS B 1 89 ? -13.602 -33.688 3.611 1 76.56 89 LYS B O 1
ATOM 3788 N N . LYS B 1 90 ? -14.828 -32.156 2.689 1 77.75 90 LYS B N 1
ATOM 3789 C CA . LYS B 1 90 ? -15.516 -33.094 1.82 1 77.75 90 LYS B CA 1
ATOM 3790 C C . LYS B 1 90 ? -14.641 -33.5 0.638 1 77.75 90 LYS B C 1
ATOM 3792 O O . LYS B 1 90 ? -14.789 -34.594 0.093 1 77.75 90 LYS B O 1
ATOM 3797 N N . VAL B 1 91 ? -13.758 -32.625 0.306 1 84.06 91 VAL B N 1
ATOM 3798 C CA . VAL B 1 91 ? -12.953 -32.875 -0.884 1 84.06 91 VAL B CA 1
ATOM 3799 C C . VAL B 1 91 ? -11.469 -32.812 -0.527 1 84.06 91 VAL B C 1
ATOM 3801 O O . VAL B 1 91 ? -10.625 -32.625 -1.405 1 84.06 91 VAL B O 1
ATOM 3804 N N . GLY B 1 92 ? -11.172 -33 0.678 1 87.69 92 GLY B N 1
ATOM 3805 C CA . GLY B 1 92 ? -9.836 -32.75 1.196 1 87.69 92 GLY B CA 1
ATOM 3806 C C . GLY B 1 92 ? -8.797 -33.719 0.631 1 87.69 92 GLY B C 1
ATOM 3807 O O . GLY B 1 92 ? -7.66 -33.312 0.364 1 87.69 92 GLY B O 1
ATOM 3808 N N . LEU B 1 93 ? -9.188 -34.875 0.469 1 88.62 93 LEU B N 1
ATOM 3809 C CA . LEU B 1 93 ? -8.25 -35.844 -0.036 1 88.62 93 LEU B CA 1
ATOM 3810 C C . LEU B 1 93 ? -7.832 -35.531 -1.467 1 88.62 93 LEU B C 1
ATOM 3812 O O . LEU B 1 93 ? -6.645 -35.562 -1.797 1 88.62 93 LEU B O 1
ATOM 3816 N N . THR B 1 94 ? -8.781 -35.281 -2.273 1 90.88 94 THR B N 1
ATOM 3817 C CA . THR B 1 94 ? -8.492 -34.938 -3.662 1 90.88 94 THR B CA 1
ATOM 3818 C C . THR B 1 94 ? -7.641 -33.688 -3.742 1 90.88 94 THR B C 1
ATOM 3820 O O . THR B 1 94 ? -6.68 -33.625 -4.508 1 90.88 94 THR B O 1
ATOM 3823 N N . VAL B 1 95 ? -8 -32.656 -2.986 1 90 95 VAL B N 1
ATOM 3824 C CA . VAL B 1 95 ? -7.27 -31.406 -2.977 1 90 95 VAL B CA 1
ATOM 3825 C C . VAL B 1 95 ? -5.832 -31.656 -2.521 1 90 95 VAL B C 1
ATOM 3827 O O . VAL B 1 95 ? -4.887 -31.109 -3.104 1 90 95 VAL B O 1
ATOM 3830 N N . GLY B 1 96 ? -5.68 -32.469 -1.545 1 90.12 96 GLY B N 1
ATOM 3831 C CA . GLY B 1 96 ? -4.352 -32.812 -1.059 1 90.12 96 GLY B CA 1
ATOM 3832 C C . GLY B 1 96 ? -3.512 -33.531 -2.088 1 90.12 96 GLY B C 1
ATOM 3833 O O . GLY B 1 96 ? -2.328 -33.25 -2.258 1 90.12 96 GLY B O 1
ATOM 3834 N N . LEU B 1 97 ? -4.102 -34.438 -2.729 1 91.81 97 LEU B N 1
ATOM 3835 C CA . LEU B 1 97 ? -3.395 -35.219 -3.732 1 91.81 97 LEU B CA 1
ATOM 3836 C C . LEU B 1 97 ? -3.055 -34.375 -4.949 1 91.81 97 LEU B C 1
ATOM 3838 O O . LEU B 1 97 ? -1.969 -34.5 -5.52 1 91.81 97 LEU B O 1
ATOM 3842 N N . LEU B 1 98 ? -3.932 -33.531 -5.285 1 91.81 98 LEU B N 1
ATOM 3843 C CA . LEU B 1 98 ? -3.701 -32.656 -6.418 1 91.81 98 LEU B CA 1
ATOM 3844 C C . LEU B 1 98 ? -2.621 -31.625 -6.098 1 91.81 98 LEU B C 1
ATOM 3846 O O . LEU B 1 98 ? -1.882 -31.203 -6.984 1 91.81 98 LEU B O 1
ATOM 3850 N N . SER B 1 99 ? -2.527 -31.25 -4.84 1 90.5 99 SER B N 1
ATOM 3851 C CA . SER B 1 99 ? -1.698 -30.109 -4.449 1 90.5 99 SER B CA 1
ATOM 3852 C C . SER B 1 99 ? -0.251 -30.531 -4.219 1 90.5 99 SER B C 1
ATOM 3854 O O . SER B 1 99 ? 0.658 -29.703 -4.258 1 90.5 99 SER B O 1
ATOM 3856 N N . VAL B 1 100 ? -0.022 -31.781 -3.953 1 90.25 100 VAL B N 1
ATOM 3857 C CA . VAL B 1 100 ? 1.352 -32.188 -3.691 1 90.25 100 VAL B CA 1
ATOM 3858 C C . VAL B 1 100 ? 1.776 -33.25 -4.719 1 90.25 100 VAL B C 1
ATOM 3860 O O . VAL B 1 100 ? 2.496 -32.938 -5.672 1 90.25 100 VAL B O 1
ATOM 3863 N N . PRO B 1 101 ? 1.149 -34.438 -4.652 1 91.56 101 PRO B N 1
ATOM 3864 C CA . PRO B 1 101 ? 1.526 -35.406 -5.672 1 91.56 101 PRO B CA 1
ATOM 3865 C C . PRO B 1 101 ? 1.214 -34.938 -7.09 1 91.56 101 PRO B C 1
ATOM 3867 O O . PRO B 1 101 ? 1.968 -35.219 -8.023 1 91.56 101 PRO B O 1
ATOM 3870 N N . GLY B 1 102 ? 0.104 -34.344 -7.254 1 93 102 GLY B N 1
ATOM 3871 C CA . GLY B 1 102 ? -0.264 -33.844 -8.562 1 93 102 GLY B CA 1
ATOM 3872 C C . GLY B 1 102 ? 0.745 -32.844 -9.117 1 93 102 GLY B C 1
ATOM 3873 O O . GLY B 1 102 ? 1.062 -32.875 -10.312 1 93 102 GLY B O 1
ATOM 3874 N N . VAL B 1 103 ? 1.227 -31.984 -8.266 1 93.44 103 VAL B N 1
ATOM 3875 C CA . VAL B 1 103 ? 2.215 -31 -8.68 1 93.44 103 VAL B CA 1
ATOM 3876 C C . VAL B 1 103 ? 3.521 -31.688 -9.047 1 93.44 103 VAL B C 1
ATOM 3878 O O . VAL B 1 103 ? 4.172 -31.328 -10.031 1 93.44 103 VAL B O 1
ATOM 3881 N N . LEU B 1 104 ? 3.873 -32.688 -8.281 1 92.69 104 LEU B N 1
ATOM 3882 C CA . LEU B 1 104 ? 5.094 -33.438 -8.547 1 92.69 104 LEU B CA 1
ATOM 3883 C C . LEU B 1 104 ? 4.996 -34.156 -9.883 1 92.69 104 LEU B C 1
ATOM 3885 O O . LEU B 1 104 ? 5.973 -34.25 -10.633 1 92.69 104 LEU B O 1
ATOM 3889 N N . ILE B 1 105 ? 3.869 -34.75 -10.141 1 95.19 105 ILE B N 1
ATOM 3890 C CA . ILE B 1 105 ? 3.637 -35.406 -11.414 1 95.19 105 ILE B CA 1
ATOM 3891 C C . ILE B 1 105 ? 3.777 -34.438 -12.562 1 95.19 105 ILE B C 1
ATOM 3893 O O . ILE B 1 105 ? 4.422 -34.719 -13.57 1 95.19 105 ILE B O 1
ATOM 3897 N N . THR B 1 106 ? 3.195 -33.312 -12.391 1 96 106 THR B N 1
ATOM 3898 C CA . THR B 1 106 ? 3.268 -32.25 -13.398 1 96 106 THR B CA 1
ATOM 3899 C C . THR B 1 106 ? 4.715 -31.828 -13.633 1 96 106 THR B C 1
ATOM 3901 O O . THR B 1 106 ? 5.148 -31.688 -14.773 1 96 106 THR B O 1
ATOM 3904 N N . VAL B 1 107 ? 5.465 -31.641 -12.562 1 95.62 107 VAL B N 1
ATOM 3905 C CA . VAL B 1 107 ? 6.859 -31.203 -12.648 1 95.62 107 VAL B CA 1
ATOM 3906 C C . VAL B 1 107 ? 7.684 -32.281 -13.375 1 95.62 107 VAL B C 1
ATOM 3908 O O . VAL B 1 107 ? 8.539 -31.938 -14.203 1 95.62 107 VAL B O 1
ATOM 3911 N N . ALA B 1 108 ? 7.402 -33.531 -13.055 1 95.31 108 ALA B N 1
ATOM 3912 C CA . ALA B 1 108 ? 8.148 -34.625 -13.664 1 95.31 108 ALA B CA 1
ATOM 3913 C C . ALA B 1 108 ? 7.863 -34.719 -15.156 1 95.31 108 ALA B C 1
ATOM 3915 O O . ALA B 1 108 ? 8.789 -34.812 -15.969 1 95.31 108 ALA B O 1
ATOM 3916 N N . ILE B 1 109 ? 6.609 -34.656 -15.555 1 97.31 109 ILE B N 1
ATOM 3917 C CA . ILE B 1 109 ? 6.215 -34.844 -16.953 1 97.31 109 ILE B CA 1
ATOM 3918 C C . ILE B 1 109 ? 6.664 -33.625 -17.766 1 97.31 109 ILE B C 1
ATOM 3920 O O . ILE B 1 109 ? 7.309 -33.781 -18.812 1 97.31 109 ILE B O 1
ATOM 3924 N N . VAL B 1 110 ? 6.363 -32.469 -17.312 1 97.5 110 VAL B N 1
ATOM 3925 C CA . VAL B 1 110 ? 6.691 -31.266 -18.047 1 97.5 110 VAL B CA 1
ATOM 3926 C C . VAL B 1 110 ? 8.203 -31.031 -18.016 1 97.5 110 VAL B C 1
ATOM 3928 O O . VAL B 1 110 ? 8.781 -30.562 -19 1 97.5 110 VAL B O 1
ATOM 3931 N N . GLY B 1 111 ? 8.82 -31.312 -16.828 1 97.19 111 GLY B N 1
ATOM 3932 C CA . GLY B 1 111 ? 10.266 -31.219 -16.75 1 97.19 111 GLY B CA 1
ATOM 3933 C C . GLY B 1 111 ? 10.977 -32.094 -17.766 1 97.19 111 GLY B C 1
ATOM 3934 O O . GLY B 1 111 ? 11.961 -31.656 -18.391 1 97.19 111 GLY B O 1
ATOM 3935 N N . ALA B 1 112 ? 10.492 -33.281 -17.906 1 97.06 112 ALA B N 1
ATOM 3936 C CA . ALA B 1 112 ? 11.055 -34.188 -18.906 1 97.06 112 ALA B CA 1
ATOM 3937 C C . ALA B 1 112 ? 10.867 -33.625 -20.328 1 97.06 112 ALA B C 1
ATOM 3939 O O . ALA B 1 112 ? 11.789 -33.719 -21.141 1 97.06 112 ALA B O 1
ATOM 3940 N N . ALA B 1 113 ? 9.719 -33.125 -20.578 1 97.75 113 ALA B N 1
ATOM 3941 C CA . ALA B 1 113 ? 9.461 -32.531 -21.891 1 97.75 113 ALA B CA 1
ATOM 3942 C C . ALA B 1 113 ? 10.406 -31.359 -22.156 1 97.75 113 ALA B C 1
ATOM 3944 O O . ALA B 1 113 ? 10.961 -31.25 -23.25 1 97.75 113 ALA B O 1
ATOM 3945 N N . ILE B 1 114 ? 10.625 -30.531 -21.219 1 97.38 114 ILE B N 1
ATOM 3946 C CA . ILE B 1 114 ? 11.461 -29.344 -21.375 1 97.38 114 ILE B CA 1
ATOM 3947 C C . ILE B 1 114 ? 12.922 -29.766 -21.562 1 97.38 114 ILE B C 1
ATOM 3949 O O . ILE B 1 114 ? 13.641 -29.172 -22.359 1 97.38 114 ILE B O 1
ATOM 3953 N N . ARG B 1 115 ? 13.352 -30.766 -20.812 1 96.44 115 ARG B N 1
ATOM 3954 C CA . ARG B 1 115 ? 14.711 -31.266 -20.938 1 96.44 115 ARG B CA 1
ATOM 3955 C C . ARG B 1 115 ? 15.008 -31.703 -22.375 1 96.44 115 ARG B C 1
ATOM 3957 O O . ARG B 1 115 ? 16.047 -31.344 -22.922 1 96.44 115 ARG B O 1
ATOM 3964 N N . TYR B 1 116 ? 14.117 -32.406 -22.922 1 96.44 116 TYR B N 1
ATOM 3965 C CA . TYR B 1 116 ? 14.328 -32.969 -24.25 1 96.44 116 TYR B CA 1
ATOM 3966 C C . TYR B 1 116 ? 14.117 -31.891 -25.328 1 96.44 116 TYR B C 1
ATOM 3968 O O . TYR B 1 116 ? 14.797 -31.906 -26.359 1 96.44 116 TYR B O 1
ATOM 3976 N N . LEU B 1 117 ? 13.227 -31 -25.156 1 96.19 117 LEU B N 1
ATOM 3977 C CA . LEU B 1 117 ? 12.898 -29.984 -26.156 1 96.19 117 LEU B CA 1
ATOM 3978 C C . LEU B 1 117 ? 13.992 -28.922 -26.234 1 96.19 117 LEU B C 1
ATOM 3980 O O . LEU B 1 117 ? 14.305 -28.422 -27.312 1 96.19 117 LEU B O 1
ATOM 3984 N N . PHE B 1 118 ? 14.578 -28.547 -25.109 1 96.31 118 PHE B N 1
ATOM 3985 C CA . PHE B 1 118 ? 15.516 -27.422 -25.062 1 96.31 118 PHE B CA 1
ATOM 3986 C C . PHE B 1 118 ? 16.938 -27.922 -24.875 1 96.31 118 PHE B C 1
ATOM 3988 O O . PHE B 1 118 ? 17.891 -27.156 -25 1 96.31 118 PHE B O 1
ATOM 3995 N N . ASP B 1 119 ? 17.156 -29.141 -24.547 1 94.75 119 ASP B N 1
ATOM 3996 C CA . ASP B 1 119 ? 18.453 -29.766 -24.344 1 94.75 119 ASP B CA 1
ATOM 3997 C C . ASP B 1 119 ? 19.219 -29.078 -23.219 1 94.75 119 ASP B C 1
ATOM 3999 O O . ASP B 1 119 ? 20.375 -28.656 -23.422 1 94.75 119 ASP B O 1
ATOM 4003 N N . ILE B 1 120 ? 18.562 -28.906 -22.156 1 94.38 120 ILE B N 1
ATOM 4004 C CA . ILE B 1 120 ? 19.203 -28.297 -20.984 1 94.38 120 ILE B CA 1
ATOM 4005 C C . ILE B 1 120 ? 19.297 -29.328 -19.859 1 94.38 120 ILE B C 1
ATOM 4007 O O . ILE B 1 120 ? 18.703 -30.406 -19.938 1 94.38 120 ILE B O 1
ATOM 4011 N N . ASP B 1 121 ? 20.016 -29.016 -18.812 1 92.25 121 ASP B N 1
ATOM 4012 C CA . ASP B 1 121 ? 20.203 -29.922 -17.688 1 92.25 121 ASP B CA 1
ATOM 4013 C C . ASP B 1 121 ? 18.891 -30.188 -16.969 1 92.25 121 ASP B C 1
ATOM 4015 O O . ASP B 1 121 ? 17.984 -29.359 -16.984 1 92.25 121 ASP B O 1
ATOM 4019 N N . TRP B 1 122 ? 18.781 -31.312 -16.359 1 92.12 122 TRP B N 1
ATOM 4020 C CA . TRP B 1 122 ? 17.578 -31.766 -15.664 1 92.12 122 TRP B CA 1
ATOM 4021 C C . TRP B 1 122 ? 17.141 -30.766 -14.586 1 92.12 122 TRP B C 1
ATOM 4023 O O . TRP B 1 122 ? 15.953 -30.516 -14.414 1 92.12 122 TRP B O 1
ATOM 4033 N N . MET B 1 123 ? 18.125 -30.219 -13.914 1 91.56 123 MET B N 1
ATOM 4034 C CA . MET B 1 123 ? 17.812 -29.344 -12.789 1 91.56 123 MET B CA 1
ATOM 4035 C C . MET B 1 123 ? 17.078 -28.078 -13.273 1 91.56 123 MET B C 1
ATOM 4037 O O . MET B 1 123 ? 16.109 -27.656 -12.656 1 91.56 123 MET B O 1
ATOM 4041 N N . TYR B 1 124 ? 17.5 -27.578 -14.367 1 94.19 124 TYR B N 1
ATOM 4042 C CA . TYR B 1 124 ? 16.906 -26.375 -14.898 1 94.19 124 TYR B CA 1
ATOM 4043 C C . TYR B 1 124 ? 15.562 -26.672 -15.562 1 94.19 124 TYR B C 1
ATOM 4045 O O . TYR B 1 124 ? 14.641 -25.859 -15.516 1 94.19 124 TYR B O 1
ATOM 4053 N N . ALA B 1 125 ? 15.5 -27.859 -16.172 1 95.88 125 ALA B N 1
ATOM 4054 C CA . ALA B 1 125 ? 14.234 -28.266 -16.781 1 95.88 125 ALA B CA 1
ATOM 4055 C C . ALA B 1 125 ? 13.156 -28.469 -15.719 1 95.88 125 ALA B C 1
ATOM 4057 O O . ALA B 1 125 ? 12.016 -28.031 -15.898 1 95.88 125 ALA B O 1
ATOM 4058 N N . LEU B 1 126 ? 13.531 -29.094 -14.641 1 94.38 126 LEU B N 1
ATOM 4059 C CA . LEU B 1 126 ? 12.602 -29.312 -13.539 1 94.38 126 LEU B CA 1
ATOM 4060 C C . LEU B 1 126 ? 12.227 -27.984 -12.875 1 94.38 126 LEU B C 1
ATOM 4062 O O . LEU B 1 126 ? 11.094 -27.828 -12.414 1 94.38 126 LEU B O 1
ATOM 4066 N N . LEU B 1 127 ? 13.211 -27.109 -12.812 1 94.44 127 LEU B N 1
ATOM 4067 C CA . LEU B 1 127 ? 12.945 -25.781 -12.258 1 94.44 127 LEU B CA 1
ATOM 4068 C C . LEU B 1 127 ? 11.883 -25.047 -13.078 1 94.44 127 LEU B C 1
ATOM 4070 O O . LEU B 1 127 ? 10.938 -24.484 -12.523 1 94.44 127 LEU B O 1
ATOM 4074 N N . ALA B 1 128 ? 12.031 -25.109 -14.398 1 96.31 128 ALA B N 1
ATOM 4075 C CA . ALA B 1 128 ? 11.055 -24.484 -15.289 1 96.31 128 ALA B CA 1
ATOM 4076 C C . ALA B 1 128 ? 9.672 -25.109 -15.109 1 96.31 128 ALA B C 1
ATOM 4078 O O . ALA B 1 128 ? 8.664 -24.391 -15.07 1 96.31 128 ALA B O 1
ATOM 4079 N N . ALA B 1 129 ? 9.672 -26.391 -15 1 96.81 129 ALA B N 1
ATOM 4080 C CA . ALA B 1 129 ? 8.414 -27.109 -14.828 1 96.81 129 ALA B CA 1
ATOM 4081 C C . ALA B 1 129 ? 7.77 -26.781 -13.484 1 96.81 129 ALA B C 1
ATOM 4083 O O . ALA B 1 129 ? 6.547 -26.656 -13.391 1 96.81 129 ALA B O 1
ATOM 4084 N N . ALA B 1 130 ? 8.555 -26.688 -12.453 1 95.19 130 ALA B N 1
ATOM 4085 C CA . ALA B 1 130 ? 8.047 -26.375 -11.125 1 95.19 130 ALA B CA 1
ATOM 4086 C C . ALA B 1 130 ? 7.383 -25 -11.109 1 95.19 130 ALA B C 1
ATOM 4088 O O . ALA B 1 130 ? 6.367 -24.797 -10.438 1 95.19 130 ALA B O 1
ATOM 4089 N N . ILE B 1 131 ? 7.926 -24.094 -11.82 1 95.44 131 ILE B N 1
ATOM 4090 C CA . ILE B 1 131 ? 7.434 -22.719 -11.867 1 95.44 131 ILE B CA 1
ATOM 4091 C C . ILE B 1 131 ? 6.035 -22.688 -12.484 1 95.44 131 ILE B C 1
ATOM 4093 O O . ILE B 1 131 ? 5.133 -22.031 -11.969 1 95.44 131 ILE B O 1
ATOM 4097 N N . ILE B 1 132 ? 5.816 -23.484 -13.547 1 95.56 132 ILE B N 1
ATOM 4098 C CA . ILE B 1 132 ? 4.551 -23.391 -14.266 1 95.56 132 ILE B CA 1
ATOM 4099 C C . ILE B 1 132 ? 3.594 -24.469 -13.797 1 95.56 132 ILE B C 1
ATOM 4101 O O . ILE B 1 132 ? 2.508 -24.641 -14.352 1 95.56 132 ILE B O 1
ATOM 4105 N N . ALA B 1 133 ? 4.004 -25.203 -12.766 1 93.81 133 ALA B N 1
ATOM 4106 C CA . ALA B 1 133 ? 3.195 -26.328 -12.312 1 93.81 133 ALA B CA 1
ATOM 4107 C C . ALA B 1 133 ? 1.957 -25.859 -11.555 1 93.81 133 ALA B C 1
ATOM 4109 O O . ALA B 1 133 ? 0.942 -26.547 -11.508 1 93.81 133 ALA B O 1
ATOM 4110 N N . SER B 1 134 ? 2.123 -24.672 -11.008 1 88 134 SER B N 1
ATOM 4111 C CA . SER B 1 134 ? 1.013 -24.172 -10.211 1 88 134 SER B CA 1
ATOM 4112 C C . SER B 1 134 ? -0.096 -23.609 -11.094 1 88 134 SER B C 1
ATOM 4114 O O . SER B 1 134 ? 0.163 -23.156 -12.211 1 88 134 SER B O 1
ATOM 4116 N N . THR B 1 135 ? -1.331 -23.703 -10.523 1 84.5 135 THR B N 1
ATOM 4117 C CA . THR B 1 135 ? -2.51 -23.203 -11.234 1 84.5 135 THR B CA 1
ATOM 4118 C C . THR B 1 135 ? -3.041 -21.938 -10.578 1 84.5 135 THR B C 1
ATOM 4120 O O . THR B 1 135 ? -2.646 -21.594 -9.461 1 84.5 135 THR B O 1
ATOM 4123 N N . ASP B 1 136 ? -3.672 -21.109 -11.328 1 74.75 136 ASP B N 1
ATOM 4124 C CA . ASP B 1 136 ? -4.246 -19.891 -10.789 1 74.75 136 ASP B CA 1
ATOM 4125 C C . ASP B 1 136 ? -5.734 -19.781 -11.109 1 74.75 136 ASP B C 1
ATOM 4127 O O . ASP B 1 136 ? -6.105 -19.391 -12.219 1 74.75 136 ASP B O 1
ATOM 4131 N N . PRO B 1 137 ? -6.535 -20.078 -10.086 1 60.25 137 PRO B N 1
ATOM 4132 C CA . PRO B 1 137 ? -7.957 -20.016 -10.43 1 60.25 137 PRO B CA 1
ATOM 4133 C C . PRO B 1 137 ? -8.492 -18.578 -10.477 1 60.25 137 PRO B C 1
ATOM 4135 O O . PRO B 1 137 ? -9.648 -18.359 -10.859 1 60.25 137 PRO B O 1
ATOM 4138 N N . ALA B 1 138 ? -7.707 -17.562 -9.953 1 57.88 138 ALA B N 1
ATOM 4139 C CA . ALA B 1 138 ? -8.234 -16.203 -9.977 1 57.88 138 ALA B CA 1
ATOM 4140 C C . ALA B 1 138 ? -8.867 -15.883 -11.328 1 57.88 138 ALA B C 1
ATOM 4142 O O . ALA B 1 138 ? -9.82 -15.102 -11.406 1 57.88 138 ALA B O 1
ATOM 4143 N N . SER B 1 139 ? -8.359 -16.547 -12.305 1 54.19 139 SER B N 1
ATOM 4144 C CA . SER B 1 139 ? -8.867 -16.281 -13.648 1 54.19 139 SER B CA 1
ATOM 4145 C C . SER B 1 139 ? -10.188 -17.016 -13.891 1 54.19 139 SER B C 1
ATOM 4147 O O . SER B 1 139 ? -10.93 -16.672 -14.812 1 54.19 139 SER B O 1
ATOM 4149 N N . ILE B 1 140 ? -10.438 -17.938 -12.961 1 58.56 140 ILE B N 1
ATOM 4150 C CA . ILE B 1 140 ? -11.609 -18.75 -13.25 1 58.56 140 ILE B CA 1
ATOM 4151 C C . ILE B 1 140 ? -12.797 -18.266 -12.43 1 58.56 140 ILE B C 1
ATOM 4153 O O . ILE B 1 140 ? -13.953 -18.531 -12.766 1 58.56 140 ILE B O 1
ATOM 4157 N N . ILE B 1 141 ? -12.398 -17.516 -11.383 1 60.81 141 ILE B N 1
ATOM 4158 C CA . ILE B 1 141 ? -13.445 -17.078 -10.469 1 60.81 141 ILE B CA 1
ATOM 4159 C C . ILE B 1 141 ? -14.508 -16.312 -11.234 1 60.81 141 ILE B C 1
ATOM 4161 O O . ILE B 1 141 ? -15.711 -16.531 -11.047 1 60.81 141 ILE B O 1
ATOM 4165 N N . PRO B 1 142 ? -14.07 -15.469 -12.156 1 56.53 142 PRO B N 1
ATOM 4166 C CA . PRO B 1 142 ? -15.117 -14.766 -12.906 1 56.53 142 PRO B CA 1
ATOM 4167 C C . PRO B 1 142 ? -15.969 -15.703 -13.758 1 56.53 142 PRO B C 1
ATOM 4169 O O . PRO B 1 142 ? -17.156 -15.445 -13.961 1 56.53 142 PRO B O 1
ATOM 4172 N N . VAL B 1 143 ? -15.43 -16.75 -14.172 1 58.59 143 VAL B N 1
ATOM 4173 C CA . VAL B 1 143 ? -16.125 -17.719 -15.016 1 58.59 143 VAL B CA 1
ATOM 4174 C C . VAL B 1 143 ? -17.172 -18.469 -14.195 1 58.59 143 VAL B C 1
ATOM 4176 O O . VAL B 1 143 ? -18.266 -18.75 -14.68 1 58.59 143 VAL B O 1
ATOM 4179 N N . PHE B 1 144 ? -16.828 -18.641 -12.922 1 63.31 144 PHE B N 1
ATOM 4180 C CA . PHE B 1 144 ? -17.734 -19.359 -12.039 1 63.31 144 PHE B CA 1
ATOM 4181 C C . PHE B 1 144 ? -18.938 -18.5 -11.68 1 63.31 144 PHE B C 1
ATOM 4183 O O . PHE B 1 144 ? -19.969 -19.031 -11.227 1 63.31 144 PHE B O 1
ATOM 4190 N N . ARG B 1 145 ? -18.672 -17.281 -11.906 1 60.53 145 ARG B N 1
ATOM 4191 C CA . ARG B 1 145 ? -19.812 -16.391 -11.648 1 60.53 145 ARG B CA 1
ATOM 4192 C C . ARG B 1 145 ? -20.812 -16.438 -12.789 1 60.53 145 ARG B C 1
ATOM 4194 O O . ARG B 1 145 ? -21.984 -16.141 -12.602 1 60.53 145 ARG B O 1
ATOM 4201 N N . GLN B 1 146 ? -20.391 -16.844 -13.898 1 60.69 146 GLN B N 1
ATOM 4202 C CA . GLN B 1 146 ? -21.25 -16.875 -15.078 1 60.69 146 GLN B CA 1
ATOM 4203 C C . GLN B 1 146 ? -21.906 -18.234 -15.242 1 60.69 146 GLN B C 1
ATOM 4205 O O . GLN B 1 146 ? -22.984 -18.359 -15.812 1 60.69 146 GLN B O 1
ATOM 4210 N N . VAL B 1 147 ? -21.219 -19.234 -14.766 1 63.78 147 VAL B N 1
ATOM 4211 C CA . VAL B 1 147 ? -21.703 -20.609 -14.891 1 63.78 147 VAL B CA 1
ATOM 4212 C C . VAL B 1 147 ? -21.75 -21.25 -13.508 1 63.78 147 VAL B C 1
ATOM 4214 O O . VAL B 1 147 ? -20.734 -21.359 -12.828 1 63.78 147 VAL B O 1
ATOM 4217 N N . ARG B 1 148 ? -22.953 -21.547 -13.203 1 72.75 148 ARG B N 1
ATOM 4218 C CA . ARG B 1 148 ? -23.109 -22.172 -11.891 1 72.75 148 ARG B CA 1
ATOM 4219 C C . ARG B 1 148 ? -22.688 -23.641 -11.938 1 72.75 148 ARG B C 1
ATOM 4221 O O . ARG B 1 148 ? -23.328 -24.453 -12.617 1 72.75 148 ARG B O 1
ATOM 4228 N N . ILE B 1 149 ? -21.609 -23.891 -11.367 1 79.31 149 ILE B N 1
ATOM 4229 C CA . ILE B 1 149 ? -21.109 -25.266 -11.328 1 79.31 149 ILE B CA 1
ATOM 4230 C C . ILE B 1 149 ? -21.312 -25.844 -9.93 1 79.31 149 ILE B C 1
ATOM 4232 O O . ILE B 1 149 ? -21.641 -25.125 -8.984 1 79.31 149 ILE B O 1
ATOM 4236 N N . ARG B 1 150 ? -21.172 -27.141 -9.93 1 82.12 150 ARG B N 1
ATOM 4237 C CA . ARG B 1 150 ? -21.344 -27.812 -8.633 1 82.12 150 ARG B CA 1
ATOM 4238 C C . ARG B 1 150 ? -20.328 -27.281 -7.625 1 82.12 150 ARG B C 1
ATOM 4240 O O . ARG B 1 150 ? -19.156 -27.094 -7.953 1 82.12 150 ARG B O 1
ATOM 4247 N N . GLU B 1 151 ? -20.75 -27.141 -6.492 1 81.62 151 GLU B N 1
ATOM 4248 C CA . GLU B 1 151 ? -19.969 -26.5 -5.434 1 81.62 151 GLU B CA 1
ATOM 4249 C C . GLU B 1 151 ? -18.719 -27.312 -5.113 1 81.62 151 GLU B C 1
ATOM 4251 O O . GLU B 1 151 ? -17.656 -26.75 -4.848 1 81.62 151 GLU B O 1
ATOM 4256 N N . ARG B 1 152 ? -18.859 -28.578 -5.156 1 85.31 152 ARG B N 1
ATOM 4257 C CA . ARG B 1 152 ? -17.719 -29.438 -4.797 1 85.31 152 ARG B CA 1
ATOM 4258 C C . ARG B 1 152 ? -16.594 -29.281 -5.801 1 85.31 152 ARG B C 1
ATOM 4260 O O . ARG B 1 152 ? -15.414 -29.281 -5.418 1 85.31 152 ARG B O 1
ATOM 4267 N N . VAL B 1 153 ? -16.969 -29.156 -7.051 1 86 153 VAL B N 1
ATOM 4268 C CA . VAL B 1 153 ? -15.953 -28.984 -8.094 1 86 153 VAL B CA 1
ATOM 4269 C C . VAL B 1 153 ? -15.312 -27.594 -7.973 1 86 153 VAL B C 1
ATOM 4271 O O . VAL B 1 153 ? -14.094 -27.469 -8.094 1 86 153 VAL B O 1
ATOM 4274 N N . ARG B 1 154 ? -16.125 -26.672 -7.699 1 83 154 ARG B N 1
ATOM 4275 C CA . ARG B 1 154 ? -15.625 -25.312 -7.535 1 83 154 ARG B CA 1
ATOM 4276 C C . ARG B 1 154 ? -14.664 -25.219 -6.355 1 83 154 ARG B C 1
ATOM 4278 O O . ARG B 1 154 ? -13.586 -24.641 -6.477 1 83 154 ARG B O 1
ATOM 4285 N N . GLU B 1 155 ? -15.023 -25.75 -5.328 1 82.44 155 GLU B N 1
ATOM 4286 C CA . GLU B 1 155 ? -14.211 -25.734 -4.117 1 82.44 155 GLU B CA 1
ATOM 4287 C C . GLU B 1 155 ? -12.891 -26.484 -4.328 1 82.44 155 GLU B C 1
ATOM 4289 O O . GLU B 1 155 ? -11.852 -26.062 -3.812 1 82.44 155 GLU B O 1
ATOM 4294 N N . THR B 1 156 ? -12.992 -27.531 -5 1 87.31 156 THR B N 1
ATOM 4295 C CA . THR B 1 156 ? -11.805 -28.344 -5.246 1 87.31 156 THR B CA 1
ATOM 4296 C C . THR B 1 156 ? -10.797 -27.578 -6.105 1 87.31 156 THR B C 1
ATOM 4298 O O . THR B 1 156 ? -9.617 -27.516 -5.773 1 87.31 156 THR B O 1
ATOM 4301 N N . VAL B 1 157 ? -11.297 -26.984 -7.137 1 85.56 157 VAL B N 1
ATOM 4302 C CA . VAL B 1 157 ? -10.422 -26.297 -8.078 1 85.56 157 VAL B CA 1
ATOM 4303 C C . VAL B 1 157 ? -9.844 -25.047 -7.43 1 85.56 157 VAL B C 1
ATOM 4305 O O . VAL B 1 157 ? -8.672 -24.719 -7.613 1 85.56 157 VAL B O 1
ATOM 4308 N N . GLU B 1 158 ? -10.609 -24.406 -6.715 1 82.19 158 GLU B N 1
ATOM 4309 C CA . GLU B 1 158 ? -10.156 -23.188 -6.035 1 82.19 158 GLU B CA 1
ATOM 4310 C C . GLU B 1 158 ? -9.133 -23.516 -4.957 1 82.19 158 GLU B C 1
ATOM 4312 O O . GLU B 1 158 ? -8.117 -22.828 -4.836 1 82.19 158 GLU B O 1
ATOM 4317 N N . SER B 1 159 ? -9.438 -24.5 -4.211 1 85.12 159 SER B N 1
ATOM 4318 C CA . SER B 1 159 ? -8.531 -24.891 -3.137 1 85.12 159 SER B CA 1
ATOM 4319 C C . SER B 1 159 ? -7.23 -25.469 -3.691 1 85.12 159 SER B C 1
ATOM 4321 O O . SER B 1 159 ? -6.152 -25.188 -3.158 1 85.12 159 SER B O 1
ATOM 4323 N N . GLU B 1 160 ? -7.367 -26.25 -4.695 1 88.81 160 GLU B N 1
ATOM 4324 C CA . GLU B 1 160 ? -6.18 -26.797 -5.352 1 88.81 160 GLU B CA 1
ATOM 4325 C C . GLU B 1 160 ? -5.242 -25.672 -5.797 1 88.81 160 GLU B C 1
ATOM 4327 O O . GLU B 1 160 ? -4.031 -25.75 -5.582 1 88.81 160 GLU B O 1
ATOM 4332 N N . SER B 1 161 ? -5.793 -24.703 -6.402 1 85.88 161 SER B N 1
ATOM 4333 C CA . SER B 1 161 ? -5 -23.594 -6.938 1 85.88 161 SER B CA 1
ATOM 4334 C C . SER B 1 161 ? -4.203 -22.906 -5.84 1 85.88 161 SER B C 1
ATOM 4336 O O . SER B 1 161 ? -3.018 -22.609 -6.02 1 85.88 161 SER B O 1
ATOM 4338 N N . ALA B 1 162 ? -4.82 -22.703 -4.781 1 82.62 162 ALA B N 1
ATOM 4339 C CA . ALA B 1 162 ? -4.168 -22.016 -3.674 1 82.62 162 ALA B CA 1
ATOM 4340 C C . ALA B 1 162 ? -3.039 -22.859 -3.088 1 82.62 162 ALA B C 1
ATOM 4342 O O . ALA B 1 162 ? -1.94 -22.344 -2.844 1 82.62 162 ALA B O 1
ATOM 4343 N N . PHE B 1 163 ? -3.33 -24.109 -2.91 1 86.44 163 PHE B N 1
ATOM 4344 C CA . PHE B 1 163 ? -2.346 -25.016 -2.316 1 86.44 163 PHE B CA 1
ATOM 4345 C C . PHE B 1 163 ? -1.195 -25.266 -3.281 1 86.44 163 PHE B C 1
ATOM 4347 O O . PHE B 1 163 ? -0.037 -25.344 -2.867 1 86.44 163 PHE B O 1
ATOM 4354 N N . ASN B 1 164 ? -1.542 -25.391 -4.504 1 91.06 164 ASN B N 1
ATOM 4355 C CA . ASN B 1 164 ? -0.508 -25.688 -5.488 1 91.06 164 ASN B CA 1
ATOM 4356 C C . ASN B 1 164 ? 0.44 -24.516 -5.68 1 91.06 164 ASN B C 1
ATOM 4358 O O . ASN B 1 164 ? 1.612 -24.703 -6.012 1 91.06 164 ASN B O 1
ATOM 4362 N N . ASP B 1 165 ? -0.075 -23.297 -5.441 1 88.25 165 ASP B N 1
ATOM 4363 C CA . ASP B 1 165 ? 0.792 -22.125 -5.48 1 88.25 165 ASP B CA 1
ATOM 4364 C C . ASP B 1 165 ? 1.902 -22.219 -4.438 1 88.25 165 ASP B C 1
ATOM 4366 O O . ASP B 1 165 ? 3.064 -21.938 -4.73 1 88.25 165 ASP B O 1
ATOM 4370 N N . ALA B 1 166 ? 1.467 -22.625 -3.322 1 86.88 166 ALA B N 1
ATOM 4371 C CA . ALA B 1 166 ? 2.434 -22.781 -2.238 1 86.88 166 ALA B CA 1
ATOM 4372 C C . ALA B 1 166 ? 3.41 -23.922 -2.533 1 86.88 166 ALA B C 1
ATOM 4374 O O . ALA B 1 166 ? 4.625 -23.75 -2.408 1 86.88 166 ALA B O 1
ATOM 4375 N N . THR B 1 167 ? 2.893 -25 -2.959 1 89.25 167 THR B N 1
ATOM 4376 C CA . THR B 1 167 ? 3.709 -26.172 -3.252 1 89.25 167 THR B CA 1
ATOM 4377 C C . THR B 1 167 ? 4.672 -25.891 -4.402 1 89.25 167 THR B C 1
ATOM 4379 O O . THR B 1 167 ? 5.852 -26.234 -4.328 1 89.25 167 THR B O 1
ATOM 4382 N N . GLY B 1 168 ? 4.145 -25.297 -5.449 1 90.81 168 GLY B N 1
ATOM 4383 C CA . GLY B 1 168 ? 4.988 -24.938 -6.574 1 90.81 168 GLY B CA 1
ATOM 4384 C C . GLY B 1 168 ? 6.141 -24.031 -6.188 1 90.81 168 GLY B C 1
ATOM 4385 O O . GLY B 1 168 ? 7.266 -24.203 -6.668 1 90.81 168 GLY B O 1
ATOM 4386 N N . SER B 1 169 ? 5.898 -23.125 -5.32 1 89.31 169 SER B N 1
ATOM 4387 C CA . SER B 1 169 ? 6.934 -22.203 -4.863 1 89.31 169 SER B CA 1
ATOM 4388 C C . SER B 1 169 ? 8.008 -22.938 -4.066 1 89.31 169 SER B C 1
ATOM 4390 O O . SER B 1 169 ? 9.195 -22.656 -4.207 1 89.31 169 SER B O 1
ATOM 4392 N N . ILE B 1 170 ? 7.574 -23.891 -3.271 1 89.62 170 ILE B N 1
ATOM 4393 C CA . ILE B 1 170 ? 8.523 -24.641 -2.455 1 89.62 170 ILE B CA 1
ATOM 4394 C C . ILE B 1 170 ? 9.438 -25.469 -3.357 1 89.62 170 ILE B C 1
ATOM 4396 O O . ILE B 1 170 ? 10.656 -25.469 -3.17 1 89.62 170 ILE B O 1
ATOM 4400 N N . ILE B 1 171 ? 8.844 -26.125 -4.297 1 90.31 171 ILE B N 1
ATOM 4401 C CA . ILE B 1 171 ? 9.633 -26.953 -5.203 1 90.31 171 ILE B CA 1
ATOM 4402 C C . ILE B 1 171 ? 10.594 -26.062 -6 1 90.31 171 ILE B C 1
ATOM 4404 O O . ILE B 1 171 ? 11.758 -26.422 -6.188 1 90.31 171 ILE B O 1
ATOM 4408 N N . THR B 1 172 ? 10.133 -24.922 -6.406 1 92 172 THR B N 1
ATOM 4409 C CA . THR B 1 172 ? 10.945 -23.984 -7.172 1 92 172 THR B CA 1
ATOM 4410 C C . THR B 1 172 ? 12.164 -23.547 -6.367 1 92 172 THR B C 1
ATOM 4412 O O . THR B 1 172 ? 13.297 -23.609 -6.852 1 92 172 THR B O 1
ATOM 4415 N N . PHE B 1 173 ? 11.969 -23.219 -5.18 1 87.06 173 PHE B N 1
ATOM 4416 C CA . PHE B 1 173 ? 13.078 -22.688 -4.387 1 87.06 173 PHE B CA 1
ATOM 4417 C C . PHE B 1 173 ? 13.977 -23.812 -3.904 1 87.06 173 PHE B C 1
ATOM 4419 O O . PHE B 1 173 ? 15.188 -23.625 -3.736 1 87.06 173 PHE B O 1
ATOM 4426 N N . ALA B 1 174 ? 13.383 -24.969 -3.701 1 84.56 174 ALA B N 1
ATOM 4427 C CA . ALA B 1 174 ? 14.211 -26.125 -3.373 1 84.56 174 ALA B CA 1
ATOM 4428 C C . ALA B 1 174 ? 15.164 -26.453 -4.516 1 84.56 174 ALA B C 1
ATOM 4430 O O . ALA B 1 174 ? 16.344 -26.734 -4.289 1 84.56 174 ALA B O 1
ATOM 4431 N N . LEU B 1 175 ? 14.664 -26.438 -5.688 1 88.5 175 LEU B N 1
ATOM 4432 C CA . LEU B 1 175 ? 15.477 -26.719 -6.863 1 88.5 175 LEU B CA 1
ATOM 4433 C C . LEU B 1 175 ? 16.516 -25.625 -7.066 1 88.5 175 LEU B C 1
ATOM 4435 O O . LEU B 1 175 ? 17.672 -25.906 -7.402 1 88.5 175 LEU B O 1
ATOM 4439 N N . LEU B 1 176 ? 16.125 -24.406 -6.852 1 87.62 176 LEU B N 1
ATOM 4440 C CA . LEU B 1 176 ? 17.047 -23.281 -6.969 1 87.62 176 LEU B CA 1
ATOM 4441 C C . LEU B 1 176 ? 18.172 -23.406 -5.949 1 87.62 176 LEU B C 1
ATOM 4443 O O . LEU B 1 176 ? 19.328 -23.094 -6.258 1 87.62 176 LEU B O 1
ATOM 4447 N N . GLY B 1 177 ? 17.75 -23.75 -4.773 1 83.44 177 GLY B N 1
ATOM 4448 C CA . GLY B 1 177 ? 18.766 -23.984 -3.756 1 83.44 177 GLY B CA 1
ATOM 4449 C C . GLY B 1 177 ? 19.766 -25.047 -4.145 1 83.44 177 GLY B C 1
ATOM 4450 O O . GLY B 1 177 ? 20.969 -24.891 -3.92 1 83.44 177 GLY B O 1
ATOM 4451 N N . ALA B 1 178 ? 19.297 -26.047 -4.707 1 83.75 178 ALA B N 1
ATOM 4452 C CA . ALA B 1 178 ? 20.156 -27.141 -5.148 1 83.75 178 ALA B CA 1
ATOM 4453 C C . ALA B 1 178 ? 21.078 -26.688 -6.281 1 83.75 178 ALA B C 1
ATOM 4455 O O . ALA B 1 178 ? 22.25 -27.078 -6.32 1 83.75 178 ALA B O 1
ATOM 4456 N N . ILE B 1 179 ? 20.578 -25.969 -7.156 1 86 179 ILE B N 1
ATOM 4457 C CA . ILE B 1 179 ? 21.344 -25.453 -8.289 1 86 179 ILE B CA 1
ATOM 4458 C C . ILE B 1 179 ? 22.453 -24.531 -7.797 1 86 179 ILE B C 1
ATOM 4460 O O . ILE B 1 179 ? 23.594 -24.641 -8.25 1 86 179 ILE B O 1
ATOM 4464 N N . THR B 1 180 ? 22.156 -23.672 -6.949 1 80.56 180 THR B N 1
ATOM 4465 C CA . THR B 1 180 ? 23.125 -22.703 -6.449 1 80.56 180 THR B CA 1
ATOM 4466 C C . THR B 1 180 ? 24.188 -23.375 -5.586 1 80.56 180 THR B C 1
ATOM 4468 O O . THR B 1 180 ? 25.328 -22.938 -5.535 1 80.56 180 THR B O 1
ATOM 4471 N N . ALA B 1 181 ? 23.781 -24.328 -4.812 1 75.81 181 ALA B N 1
ATOM 4472 C CA . ALA B 1 181 ? 24.719 -25.062 -3.969 1 75.81 181 ALA B CA 1
ATOM 4473 C C . ALA B 1 181 ? 25.625 -25.969 -4.805 1 75.81 181 ALA B C 1
ATOM 4475 O O . ALA B 1 181 ? 26.656 -26.453 -4.328 1 75.81 181 ALA B O 1
ATOM 4476 N N . GLY B 1 182 ? 25.453 -26.047 -6.016 1 71.56 182 GLY B N 1
ATOM 4477 C CA . GLY B 1 182 ? 26.266 -26.891 -6.879 1 71.56 182 GLY B CA 1
ATOM 4478 C C . GLY B 1 182 ? 26.062 -28.375 -6.629 1 71.56 182 GLY B C 1
ATOM 4479 O O . GLY B 1 182 ? 26.938 -29.188 -6.957 1 71.56 182 GLY B O 1
ATOM 4480 N N . SER B 1 183 ? 25.203 -28.75 -5.781 1 60.62 183 SER B N 1
ATOM 4481 C CA . SER B 1 183 ? 25.078 -30.141 -5.391 1 60.62 183 SER B CA 1
ATOM 4482 C C . SER B 1 183 ? 24.328 -30.953 -6.445 1 60.62 183 SER B C 1
ATOM 4484 O O . SER B 1 183 ? 23.422 -30.438 -7.102 1 60.62 183 SER B O 1
ATOM 4486 N N . GLU B 1 184 ? 24.984 -31.891 -7.047 1 59.16 184 GLU B N 1
ATOM 4487 C CA . GLU B 1 184 ? 24.312 -32.875 -7.891 1 59.16 184 GLU B CA 1
ATOM 4488 C C . GLU B 1 184 ? 23.141 -33.531 -7.164 1 59.16 184 GLU B C 1
ATOM 4490 O O . GLU B 1 184 ? 23.328 -34.125 -6.102 1 59.16 184 GLU B O 1
ATOM 4495 N N . LEU B 1 185 ? 22.188 -32.938 -7.012 1 57.47 185 LEU B N 1
ATOM 4496 C CA . LEU B 1 185 ? 21.109 -33.156 -6.055 1 57.47 185 LEU B CA 1
ATOM 4497 C C . LEU B 1 185 ? 20.578 -34.562 -6.148 1 57.47 185 LEU B C 1
ATOM 4499 O O . LEU B 1 185 ? 20.156 -35.031 -7.219 1 57.47 185 LEU B O 1
ATOM 4503 N N . ALA B 1 186 ? 21.141 -35.531 -5.266 1 65.5 186 ALA B N 1
ATOM 4504 C CA . ALA B 1 186 ? 20.422 -36.75 -4.941 1 65.5 186 ALA B CA 1
ATOM 4505 C C . ALA B 1 186 ? 18.953 -36.469 -4.629 1 65.5 186 ALA B C 1
ATOM 4507 O O . ALA B 1 186 ? 18.641 -35.531 -3.91 1 65.5 186 ALA B O 1
ATOM 4508 N N . ALA B 1 187 ? 18.047 -37 -5.34 1 70.81 187 ALA B N 1
ATOM 4509 C CA . ALA B 1 187 ? 16.594 -36.906 -5.215 1 70.81 187 ALA B CA 1
ATOM 4510 C C . ALA B 1 187 ? 16.172 -36.938 -3.748 1 70.81 187 ALA B C 1
ATOM 4512 O O . ALA B 1 187 ? 15.242 -36.25 -3.342 1 70.81 187 ALA B O 1
ATOM 4513 N N . GLY B 1 188 ? 16.969 -37.688 -3.035 1 73.5 188 GLY B N 1
ATOM 4514 C CA . GLY B 1 188 ? 16.641 -37.844 -1.628 1 73.5 188 GLY B CA 1
ATOM 4515 C C . GLY B 1 188 ? 16.844 -36.562 -0.829 1 73.5 188 GLY B C 1
ATOM 4516 O O . GLY B 1 188 ? 16 -36.188 -0.015 1 73.5 188 GLY B O 1
ATOM 4517 N N . THR B 1 189 ? 17.938 -35.938 -1.073 1 75.75 189 THR B N 1
ATOM 4518 C CA . THR B 1 189 ? 18.25 -34.688 -0.356 1 75.75 189 THR B CA 1
ATOM 4519 C C . THR B 1 189 ? 17.266 -33.594 -0.73 1 75.75 189 THR B C 1
ATOM 4521 O O . THR B 1 189 ? 16.859 -32.781 0.124 1 75.75 189 THR B O 1
ATOM 4524 N N . LEU B 1 190 ? 16.844 -33.562 -1.953 1 77.31 190 LEU B N 1
ATOM 4525 C CA . LEU B 1 190 ? 15.883 -32.562 -2.42 1 77.31 190 LEU B CA 1
ATOM 4526 C C . LEU B 1 190 ? 14.523 -32.781 -1.766 1 77.31 190 LEU B C 1
ATOM 4528 O O . LEU B 1 190 ? 13.844 -31.812 -1.41 1 77.31 190 LEU B O 1
ATOM 4532 N N . MET B 1 191 ? 14.18 -34 -1.679 1 79.38 191 MET B N 1
ATOM 4533 C CA . MET B 1 191 ? 12.898 -34.344 -1.065 1 79.38 191 MET B CA 1
ATOM 4534 C C . MET B 1 191 ? 12.883 -33.938 0.406 1 79.38 191 MET B C 1
ATOM 4536 O O . MET B 1 191 ? 11.875 -33.406 0.9 1 79.38 191 MET B O 1
ATOM 4540 N N . TRP B 1 192 ? 13.969 -34.219 1.029 1 81.56 192 TRP B N 1
ATOM 4541 C CA . TRP B 1 192 ? 14.055 -33.875 2.443 1 81.56 192 TRP B CA 1
ATOM 4542 C C . TRP B 1 192 ? 14.016 -32.344 2.629 1 81.56 192 TRP B C 1
ATOM 4544 O O . TRP B 1 192 ? 13.367 -31.844 3.549 1 81.56 192 TRP B O 1
ATOM 4554 N N . ASP B 1 193 ? 14.742 -31.703 1.836 1 78.44 193 ASP B N 1
ATOM 4555 C CA . ASP B 1 193 ? 14.766 -30.25 1.908 1 78.44 193 ASP B CA 1
ATOM 4556 C C . ASP B 1 193 ? 13.383 -29.672 1.635 1 78.44 193 ASP B C 1
ATOM 4558 O O . ASP B 1 193 ? 12.984 -28.688 2.262 1 78.44 193 ASP B O 1
ATOM 4562 N N . PHE B 1 194 ? 12.734 -30.344 0.73 1 80.88 194 PHE B N 1
ATOM 4563 C CA . PHE B 1 194 ? 11.367 -29.938 0.417 1 80.88 194 PHE B CA 1
ATOM 4564 C C . PHE B 1 194 ? 10.461 -30.094 1.632 1 80.88 194 PHE B C 1
ATOM 4566 O O . PHE B 1 194 ? 9.742 -29.156 2.002 1 80.88 194 PHE B O 1
ATOM 4573 N N . VAL B 1 195 ? 10.5 -31.234 2.223 1 86 195 VAL B N 1
ATOM 4574 C CA . VAL B 1 195 ? 9.633 -31.531 3.357 1 86 195 VAL B CA 1
ATOM 4575 C C . VAL B 1 195 ? 9.969 -30.609 4.523 1 86 195 VAL B C 1
ATOM 4577 O O . VAL B 1 195 ? 9.07 -30.062 5.176 1 86 195 VAL B O 1
ATOM 4580 N N . ARG B 1 196 ? 11.195 -30.406 4.734 1 88.19 196 ARG B N 1
ATOM 4581 C CA . ARG B 1 196 ? 11.641 -29.547 5.828 1 88.19 196 ARG B CA 1
ATOM 4582 C C . ARG B 1 196 ? 11.172 -28.109 5.621 1 88.19 196 ARG B C 1
ATOM 4584 O O . ARG B 1 196 ? 10.656 -27.484 6.547 1 88.19 196 ARG B O 1
ATOM 4591 N N . THR B 1 197 ? 11.352 -27.625 4.434 1 87.12 197 THR B N 1
ATOM 4592 C CA . THR B 1 197 ? 10.984 -26.25 4.137 1 87.12 197 THR B CA 1
ATOM 4593 C C . THR B 1 197 ? 9.469 -26.078 4.156 1 87.12 197 THR B C 1
ATOM 4595 O O . THR B 1 197 ? 8.961 -25.047 4.613 1 87.12 197 THR B O 1
ATOM 4598 N N . ALA B 1 198 ? 8.797 -27.094 3.68 1 88.88 198 ALA B N 1
ATOM 4599 C CA . ALA B 1 198 ? 7.332 -27.047 3.66 1 88.88 198 ALA B CA 1
ATOM 4600 C C . ALA B 1 198 ? 6.766 -27.109 5.074 1 88.88 198 ALA B C 1
ATOM 4602 O O . ALA B 1 198 ? 5.953 -26.266 5.457 1 88.88 198 ALA B O 1
ATOM 4603 N N . VAL B 1 199 ? 7.172 -28.062 5.836 1 92.12 199 VAL B N 1
ATOM 4604 C CA . VAL B 1 199 ? 6.676 -28.25 7.195 1 92.12 199 VAL B CA 1
ATOM 4605 C C . VAL B 1 199 ? 7.094 -27.062 8.062 1 92.12 199 VAL B C 1
ATOM 4607 O O . VAL B 1 199 ? 6.312 -26.594 8.891 1 92.12 199 VAL B O 1
ATOM 4610 N N . GLY B 1 200 ? 8.328 -26.688 7.895 1 92.75 200 GLY B N 1
ATOM 4611 C CA . GLY B 1 200 ? 8.773 -25.5 8.609 1 92.75 200 GLY B CA 1
ATOM 4612 C C . GLY B 1 200 ? 7.941 -24.281 8.305 1 92.75 200 GLY B C 1
ATOM 4613 O O . GLY B 1 200 ? 7.621 -23.5 9.203 1 92.75 200 GLY B O 1
ATOM 4614 N N . GLY B 1 201 ? 7.668 -24.078 7.031 1 93 201 GLY B N 1
ATOM 4615 C CA . GLY B 1 201 ? 6.809 -22.969 6.641 1 93 201 GLY B CA 1
ATOM 4616 C C . GLY B 1 201 ? 5.426 -23.047 7.258 1 93 201 GLY B C 1
ATOM 4617 O O . GLY B 1 201 ? 4.879 -22.016 7.688 1 93 201 GLY B O 1
ATOM 4618 N N . ILE B 1 202 ? 4.902 -24.266 7.316 1 92.94 202 ILE B N 1
ATOM 4619 C CA . ILE B 1 202 ? 3.584 -24.469 7.906 1 92.94 202 ILE B CA 1
ATOM 4620 C C . ILE B 1 202 ? 3.619 -24.094 9.383 1 92.94 202 ILE B C 1
ATOM 4622 O O . ILE B 1 202 ? 2.736 -23.375 9.867 1 92.94 202 ILE B O 1
ATOM 4626 N N . VAL B 1 203 ? 4.602 -24.5 10.062 1 95.69 203 VAL B N 1
ATOM 4627 C CA . VAL B 1 203 ? 4.723 -24.25 11.5 1 95.69 203 VAL B CA 1
ATOM 4628 C C . VAL B 1 203 ? 4.871 -22.75 11.75 1 95.69 203 VAL B C 1
ATOM 4630 O O . VAL B 1 203 ? 4.211 -22.203 12.633 1 95.69 203 VAL B O 1
ATOM 4633 N N . VAL B 1 204 ? 5.707 -22.156 10.969 1 95.19 204 VAL B N 1
ATOM 4634 C CA . VAL B 1 204 ? 5.93 -20.719 11.117 1 95.19 204 VAL B CA 1
ATOM 4635 C C . VAL B 1 204 ? 4.625 -19.969 10.852 1 95.19 204 VAL B C 1
ATOM 4637 O O . VAL B 1 204 ? 4.277 -19.047 11.594 1 95.19 204 VAL B O 1
ATOM 4640 N N . GLY B 1 205 ? 3.982 -20.312 9.766 1 94.69 205 GLY B N 1
ATOM 4641 C CA . GLY B 1 205 ? 2.707 -19.688 9.453 1 94.69 205 GLY B CA 1
ATOM 4642 C C . GLY B 1 205 ? 1.684 -19.844 10.562 1 94.69 205 GLY B C 1
ATOM 4643 O O . GLY B 1 205 ? 0.985 -18.875 10.906 1 94.69 205 GLY B O 1
ATOM 4644 N N . LEU B 1 206 ? 1.659 -21 11.156 1 94.19 206 LEU B N 1
ATOM 4645 C CA . LEU B 1 206 ? 0.725 -21.281 12.242 1 94.19 206 LEU B CA 1
ATOM 4646 C C . LEU B 1 206 ? 1.059 -20.438 13.469 1 94.19 206 LEU B C 1
ATOM 4648 O O . LEU B 1 206 ? 0.172 -19.828 14.07 1 94.19 206 LEU B O 1
ATOM 4652 N N . VAL B 1 207 ? 2.234 -20.422 13.812 1 94.88 207 VAL B N 1
ATOM 4653 C CA . VAL B 1 207 ? 2.668 -19.734 15.031 1 94.88 207 VAL B CA 1
ATOM 4654 C C . VAL B 1 207 ? 2.467 -18.234 14.875 1 94.88 207 VAL B C 1
ATOM 4656 O O . VAL B 1 207 ? 1.873 -17.578 15.75 1 94.88 207 VAL B O 1
ATOM 4659 N N . VAL B 1 208 ? 2.953 -17.703 13.82 1 93.12 208 VAL B N 1
ATOM 4660 C CA . VAL B 1 208 ? 2.879 -16.266 13.602 1 93.12 208 VAL B CA 1
ATOM 4661 C C . VAL B 1 208 ? 1.418 -15.828 13.531 1 93.12 208 VAL B C 1
ATOM 4663 O O . VAL B 1 208 ? 1.032 -14.836 14.156 1 93.12 208 VAL B O 1
ATOM 4666 N N . SER B 1 209 ? 0.677 -16.5 12.734 1 91.81 209 SER B N 1
ATOM 4667 C CA . SER B 1 209 ? -0.717 -16.109 12.539 1 91.81 209 SER B CA 1
ATOM 4668 C C . SER B 1 209 ? -1.522 -16.281 13.82 1 91.81 209 SER B C 1
ATOM 4670 O O . SER B 1 209 ? -2.355 -15.438 14.156 1 91.81 209 SER B O 1
ATOM 4672 N N . PHE B 1 210 ? -1.29 -17.312 14.547 1 89.06 210 PHE B N 1
ATOM 4673 C CA . PHE B 1 210 ? -2.031 -17.547 15.773 1 89.06 210 PHE B CA 1
ATOM 4674 C C . PHE B 1 210 ? -1.733 -16.469 16.797 1 89.06 210 PHE B C 1
ATOM 4676 O O . PHE B 1 210 ? -2.635 -16 17.516 1 89.06 210 PHE B O 1
ATOM 4683 N N . VAL B 1 211 ? -0.537 -16.125 16.938 1 87.56 211 VAL B N 1
ATOM 4684 C CA . VAL B 1 211 ? -0.135 -15.102 17.906 1 87.56 211 VAL B CA 1
ATOM 4685 C C . VAL B 1 211 ? -0.804 -13.773 17.547 1 87.56 211 VAL B C 1
ATOM 4687 O O . VAL B 1 211 ? -1.38 -13.109 18.422 1 87.56 211 VAL B O 1
ATOM 4690 N N . ILE B 1 212 ? -0.786 -13.406 16.312 1 86.69 212 ILE B N 1
ATOM 4691 C CA . ILE B 1 212 ? -1.299 -12.102 15.906 1 86.69 212 ILE B CA 1
ATOM 4692 C C . ILE B 1 212 ? -2.824 -12.109 15.953 1 86.69 212 ILE B C 1
ATOM 4694 O O . ILE B 1 212 ? -3.441 -11.156 16.438 1 86.69 212 ILE B O 1
ATOM 4698 N N . VAL B 1 213 ? -3.408 -13.18 15.461 1 83.19 213 VAL B N 1
ATOM 4699 C CA . VAL B 1 213 ? -4.863 -13.273 15.469 1 83.19 213 VAL B CA 1
ATOM 4700 C C . VAL B 1 213 ? -5.379 -13.258 16.906 1 83.19 213 VAL B C 1
ATOM 4702 O O . VAL B 1 213 ? -6.434 -12.68 17.188 1 83.19 213 VAL B O 1
ATOM 4705 N N . TYR B 1 214 ? -4.727 -13.914 17.734 1 80.44 214 TYR B N 1
ATOM 4706 C CA . TYR B 1 214 ? -5.109 -13.938 19.141 1 80.44 214 TYR B CA 1
ATOM 4707 C C . TYR B 1 214 ? -5.133 -12.523 19.719 1 80.44 214 TYR B C 1
ATOM 4709 O O . TYR B 1 214 ? -6.066 -12.156 20.438 1 80.44 214 TYR B O 1
ATOM 4717 N N . PHE B 1 215 ? -4.203 -11.758 19.406 1 76.31 215 PHE B N 1
ATOM 4718 C CA . PHE B 1 215 ? -4.117 -10.391 19.906 1 76.31 215 PHE B CA 1
ATOM 4719 C C . PHE B 1 215 ? -5.18 -9.508 19.266 1 76.31 215 PHE B C 1
ATOM 4721 O O . PHE B 1 215 ? -5.766 -8.648 19.922 1 76.31 215 PHE B O 1
ATOM 4728 N N . VAL B 1 216 ? -5.379 -9.727 18.047 1 75.75 216 VAL B N 1
ATOM 4729 C CA . VAL B 1 216 ? -6.352 -8.906 17.328 1 75.75 216 VAL B CA 1
ATOM 4730 C C . VAL B 1 216 ? -7.762 -9.25 17.797 1 75.75 216 VAL B C 1
ATOM 4732 O O . VAL B 1 216 ? -8.609 -8.359 17.922 1 75.75 216 VAL B O 1
ATOM 4735 N N . ALA B 1 217 ? -8.039 -10.5 17.984 1 72.44 217 ALA B N 1
ATOM 4736 C CA . ALA B 1 217 ? -9.367 -10.953 18.375 1 72.44 217 ALA B CA 1
ATOM 4737 C C . ALA B 1 217 ? -9.68 -10.555 19.812 1 72.44 217 ALA B C 1
ATOM 4739 O O . ALA B 1 217 ? -10.828 -10.234 20.141 1 72.44 217 ALA B O 1
ATOM 4740 N N . HIS B 1 218 ? -8.859 -10.672 20.641 1 68.81 218 HIS B N 1
ATOM 4741 C CA . HIS B 1 218 ? -9.133 -10.484 22.062 1 68.81 218 HIS B CA 1
ATOM 4742 C C . HIS B 1 218 ? -8.906 -9.031 22.484 1 68.81 218 HIS B C 1
ATOM 4744 O O . HIS B 1 218 ? -9.414 -8.594 23.516 1 68.81 218 HIS B O 1
ATOM 4750 N N . LEU B 1 219 ? -8.016 -8.477 21.844 1 60.25 219 LEU B N 1
ATOM 4751 C CA . LEU B 1 219 ? -7.836 -7.09 22.266 1 60.25 219 LEU B CA 1
ATOM 4752 C C . LEU B 1 219 ? -8.992 -6.219 21.781 1 60.25 219 LEU B C 1
ATOM 4754 O O . LEU B 1 219 ? -9.078 -5.887 20.609 1 60.25 219 LEU B O 1
ATOM 4758 N N . ARG B 1 220 ? -10.188 -6.531 22.188 1 52.69 220 ARG B N 1
ATOM 4759 C CA . ARG B 1 220 ? -11.477 -5.902 21.938 1 52.69 220 ARG B CA 1
ATOM 4760 C C . ARG B 1 220 ? -11.391 -4.387 22.062 1 52.69 220 ARG B C 1
ATOM 4762 O O . ARG B 1 220 ? -12.406 -3.703 22.156 1 52.69 220 ARG B O 1
ATOM 4769 N N . TYR B 1 221 ? -10.312 -3.777 22.344 1 48.91 221 TYR B N 1
ATOM 4770 C CA . TYR B 1 221 ? -10.578 -2.363 22.578 1 48.91 221 TYR B CA 1
ATOM 4771 C C . TYR B 1 221 ? -10.875 -1.634 21.281 1 48.91 221 TYR B C 1
ATOM 4773 O O . TYR B 1 221 ? -10.398 -2.031 20.219 1 48.91 221 TYR B O 1
ATOM 4781 N N . GLY B 1 222 ? -12.07 -1.103 21.188 1 46.09 222 GLY B N 1
ATOM 4782 C CA . GLY B 1 222 ? -12.719 -0.262 20.188 1 46.09 222 GLY B CA 1
ATOM 4783 C C . GLY B 1 222 ? -11.758 0.283 19.156 1 46.09 222 GLY B C 1
ATOM 4784 O O . GLY B 1 222 ? -12.102 0.394 17.984 1 46.09 222 GLY B O 1
ATOM 4785 N N . VAL B 1 223 ? -10.594 0.679 19.562 1 47.72 223 VAL B N 1
ATOM 4786 C CA . VAL B 1 223 ? -9.641 1.439 18.766 1 47.72 223 VAL B CA 1
ATOM 4787 C C . VAL B 1 223 ? -8.922 0.507 17.781 1 47.72 223 VAL B C 1
ATOM 4789 O O . VAL B 1 223 ? -8.57 0.913 16.672 1 47.72 223 VAL B O 1
ATOM 4792 N N . LEU B 1 224 ? -9 -0.861 18.109 1 51.12 224 LEU B N 1
ATOM 4793 C CA . LEU B 1 224 ? -8.234 -1.818 17.328 1 51.12 224 LEU B CA 1
ATOM 4794 C C . LEU B 1 224 ? -9 -2.24 16.078 1 51.12 224 LEU B C 1
ATOM 4796 O O . LEU B 1 224 ? -8.461 -2.939 15.211 1 51.12 224 LEU B O 1
ATOM 4800 N N . ARG B 1 225 ? -10.242 -2.008 16.094 1 54.31 225 ARG B N 1
ATOM 4801 C CA . ARG B 1 225 ? -10.977 -2.324 14.883 1 54.31 225 ARG B CA 1
ATOM 4802 C C . ARG B 1 225 ? -10.289 -1.726 13.656 1 54.31 225 ARG B C 1
ATOM 4804 O O . ARG B 1 225 ? -10.297 -2.326 12.578 1 54.31 225 ARG B O 1
ATOM 4811 N N . ASP B 1 226 ? -9.57 -0.691 14.086 1 59.69 226 ASP B N 1
ATOM 4812 C CA . ASP B 1 226 ? -9 0.092 12.992 1 59.69 226 ASP B CA 1
ATOM 4813 C C . ASP B 1 226 ? -7.676 -0.499 12.523 1 59.69 226 ASP B C 1
ATOM 4815 O O . ASP B 1 226 ? -7.141 -0.098 11.484 1 59.69 226 ASP B O 1
ATOM 4819 N N . PHE B 1 227 ? -7.383 -1.718 13.266 1 72.75 227 PHE B N 1
ATOM 4820 C CA . PHE B 1 227 ? -6.031 -2.15 12.93 1 72.75 227 PHE B CA 1
ATOM 4821 C C . PHE B 1 227 ? -6.043 -3.561 12.359 1 72.75 227 PHE B C 1
ATOM 4823 O O . PHE B 1 227 ? -4.984 -4.164 12.156 1 72.75 227 PHE B O 1
ATOM 4830 N N . SER B 1 228 ? -7.27 -4.047 12.141 1 80.94 228 SER B N 1
ATOM 4831 C CA . SER B 1 228 ? -7.352 -5.426 11.672 1 80.94 228 SER B CA 1
ATOM 4832 C C . SER B 1 228 ? -6.703 -5.582 10.305 1 80.94 228 SER B C 1
ATOM 4834 O O . SER B 1 228 ? -5.98 -6.551 10.062 1 80.94 228 SER B O 1
ATOM 4836 N N . THR B 1 229 ? -6.949 -4.668 9.523 1 84.75 229 THR B N 1
ATOM 4837 C CA . THR B 1 229 ? -6.406 -4.723 8.172 1 84.75 229 THR B CA 1
ATOM 4838 C C . THR B 1 229 ? -4.887 -4.594 8.195 1 84.75 229 THR B C 1
ATOM 4840 O O . THR B 1 229 ? -4.188 -5.293 7.461 1 84.75 229 THR B O 1
ATOM 4843 N N . ILE B 1 230 ? -4.438 -3.807 9.023 1 86.12 230 ILE B N 1
ATOM 4844 C CA . ILE B 1 230 ? -3 -3.59 9.148 1 86.12 230 ILE B CA 1
ATOM 4845 C C . ILE B 1 230 ? -2.338 -4.836 9.734 1 86.12 230 ILE B C 1
ATOM 4847 O O . ILE B 1 230 ? -1.266 -5.246 9.281 1 86.12 230 ILE B O 1
ATOM 4851 N N . ALA B 1 231 ? -2.998 -5.387 10.695 1 87.62 231 ALA B N 1
ATOM 4852 C CA . ALA B 1 231 ? -2.498 -6.621 11.305 1 87.62 231 ALA B CA 1
ATOM 4853 C C . ALA B 1 231 ? -2.449 -7.75 10.273 1 87.62 231 ALA B C 1
ATOM 4855 O O . ALA B 1 231 ? -1.54 -8.586 10.305 1 87.62 231 ALA B O 1
ATOM 4856 N N . MET B 1 232 ? -3.426 -7.762 9.445 1 89.81 232 MET B N 1
ATOM 4857 C CA . MET B 1 232 ? -3.494 -8.789 8.414 1 89.81 232 MET B CA 1
ATOM 4858 C C . MET B 1 232 ? -2.303 -8.688 7.465 1 89.81 232 MET B C 1
ATOM 4860 O O . MET B 1 232 ? -1.637 -9.688 7.188 1 89.81 232 MET B O 1
ATOM 4864 N N . ILE B 1 233 ? -2.025 -7.477 7.004 1 89.94 233 ILE B N 1
ATOM 4865 C CA . ILE B 1 233 ? -0.895 -7.254 6.109 1 89.94 233 ILE B CA 1
ATOM 4866 C C . ILE B 1 233 ? 0.41 -7.562 6.84 1 89.94 233 ILE B C 1
ATOM 4868 O O . ILE B 1 233 ? 1.313 -8.18 6.273 1 89.94 233 ILE B O 1
ATOM 4872 N N . GLY B 1 234 ? 0.449 -7.113 8.055 1 91.94 234 GLY B N 1
ATOM 4873 C CA . GLY B 1 234 ? 1.622 -7.398 8.867 1 91.94 234 GLY B CA 1
ATOM 4874 C C . GLY B 1 234 ? 1.867 -8.883 9.062 1 91.94 234 GLY B C 1
ATOM 4875 O O . GLY B 1 234 ? 3.014 -9.336 9.055 1 91.94 234 GLY B O 1
ATOM 4876 N N . THR B 1 235 ? 0.807 -9.633 9.242 1 93.06 235 THR B N 1
ATOM 4877 C CA . THR B 1 235 ? 0.919 -11.078 9.43 1 93.06 235 THR B CA 1
ATOM 4878 C C . THR B 1 235 ? 1.464 -11.734 8.164 1 93.06 235 THR B C 1
ATOM 4880 O O . THR B 1 235 ? 2.326 -12.617 8.242 1 93.06 235 THR B O 1
ATOM 4883 N N . ALA B 1 236 ? 0.937 -11.305 7.023 1 94.38 236 ALA B N 1
ATOM 4884 C CA . ALA B 1 236 ? 1.379 -11.867 5.75 1 94.38 236 ALA B CA 1
ATOM 4885 C C . ALA B 1 236 ? 2.879 -11.664 5.551 1 94.38 236 ALA B C 1
ATOM 4887 O O . ALA B 1 236 ? 3.602 -12.602 5.223 1 94.38 236 ALA B O 1
ATOM 4888 N N . LEU B 1 237 ? 3.324 -10.5 5.844 1 95.06 237 LEU B N 1
ATOM 4889 C CA . LEU B 1 237 ? 4.723 -10.148 5.613 1 95.06 237 LEU B CA 1
ATOM 4890 C C . LEU B 1 237 ? 5.613 -10.734 6.703 1 95.06 237 LEU B C 1
ATOM 4892 O O . LEU B 1 237 ? 6.746 -11.141 6.434 1 95.06 237 LEU B O 1
ATOM 4896 N N . ALA B 1 238 ? 5.09 -10.797 7.879 1 95.31 238 ALA B N 1
ATOM 4897 C CA . ALA B 1 238 ? 5.859 -11.367 8.984 1 95.31 238 ALA B CA 1
ATOM 4898 C C . ALA B 1 238 ? 6.086 -12.867 8.773 1 95.31 238 ALA B C 1
ATOM 4900 O O . ALA B 1 238 ? 7.191 -13.367 8.992 1 95.31 238 ALA B O 1
ATOM 4901 N N . ALA B 1 239 ? 5.016 -13.508 8.438 1 95.75 239 ALA B N 1
ATOM 4902 C CA . ALA B 1 239 ? 5.137 -14.938 8.18 1 95.75 239 ALA B CA 1
ATOM 4903 C C . ALA B 1 239 ? 6.148 -15.211 7.066 1 95.75 239 ALA B C 1
ATOM 4905 O O . ALA B 1 239 ? 6.992 -16.109 7.191 1 95.75 239 ALA B O 1
ATOM 4906 N N . TYR B 1 240 ? 6.074 -14.438 6.008 1 93.94 240 TYR B N 1
ATOM 4907 C CA . TYR B 1 240 ? 7 -14.586 4.891 1 93.94 240 TYR B CA 1
ATOM 4908 C C . TYR B 1 240 ? 8.438 -14.344 5.344 1 93.94 240 TYR B C 1
ATOM 4910 O O . TYR B 1 240 ? 9.328 -15.148 5.051 1 93.94 240 TYR B O 1
ATOM 4918 N N . LEU B 1 241 ? 8.641 -13.281 6.047 1 94.5 241 LEU B N 1
ATOM 4919 C CA . LEU B 1 241 ? 9.984 -12.875 6.453 1 94.5 241 LEU B CA 1
ATOM 4920 C C . LEU B 1 241 ? 10.57 -13.875 7.449 1 94.5 241 LEU B C 1
ATOM 4922 O O . LEU B 1 241 ? 11.727 -14.281 7.316 1 94.5 241 LEU B O 1
ATOM 4926 N N . ILE B 1 242 ? 9.828 -14.242 8.445 1 94.56 242 ILE B N 1
ATOM 4927 C CA . ILE B 1 242 ? 10.312 -15.172 9.461 1 94.56 242 ILE B CA 1
ATOM 4928 C C . ILE B 1 242 ? 10.625 -16.516 8.828 1 94.56 242 ILE B C 1
ATOM 4930 O O . ILE B 1 242 ? 11.625 -17.156 9.172 1 94.56 242 ILE B O 1
ATOM 4934 N N . GLY B 1 243 ? 9.734 -16.922 7.938 1 93 243 GLY B N 1
ATOM 4935 C CA . GLY B 1 243 ? 10.031 -18.141 7.195 1 93 243 GLY B CA 1
ATOM 4936 C C . GLY B 1 243 ? 11.352 -18.078 6.449 1 93 243 GLY B C 1
ATOM 4937 O O . GLY B 1 243 ? 12.164 -19 6.539 1 93 243 GLY B O 1
ATOM 4938 N N . ASP B 1 244 ? 11.547 -17 5.77 1 90.31 244 ASP B N 1
ATOM 4939 C CA . ASP B 1 244 ? 12.766 -16.828 4.984 1 90.31 244 ASP B CA 1
ATOM 4940 C C . ASP B 1 244 ? 13.992 -16.75 5.887 1 90.31 244 ASP B C 1
ATOM 4942 O O . ASP B 1 244 ? 15.039 -17.312 5.57 1 90.31 244 ASP B O 1
ATOM 4946 N N . LEU B 1 245 ? 13.891 -16.062 6.992 1 90.44 245 LEU B N 1
ATOM 4947 C CA . LEU B 1 245 ? 15.008 -15.898 7.918 1 90.44 245 LEU B CA 1
ATOM 4948 C C . LEU B 1 245 ? 15.383 -17.234 8.562 1 90.44 245 LEU B C 1
ATOM 4950 O O . LEU B 1 245 ? 16.547 -17.469 8.867 1 90.44 245 LEU B O 1
ATOM 4954 N N . LEU B 1 246 ? 14.391 -18.062 8.805 1 92.88 246 LEU B N 1
ATOM 4955 C CA . LEU B 1 246 ? 14.625 -19.359 9.406 1 92.88 246 LEU B CA 1
ATOM 4956 C C . LEU B 1 246 ? 14.961 -20.406 8.336 1 92.88 246 LEU B C 1
ATOM 4958 O O . LEU B 1 246 ? 15.055 -21.594 8.625 1 92.88 246 LEU B O 1
ATOM 4962 N N . HIS B 1 247 ? 15.008 -19.984 7.137 1 89.44 247 HIS B N 1
ATOM 4963 C CA . HIS B 1 247 ? 15.398 -20.812 5.996 1 89.44 247 HIS B CA 1
ATOM 4964 C C . HIS B 1 247 ? 14.352 -21.875 5.703 1 89.44 247 HIS B C 1
ATOM 4966 O O . HIS B 1 247 ? 14.688 -23.031 5.406 1 89.44 247 HIS B O 1
ATOM 4972 N N . VAL B 1 248 ? 13.18 -21.562 5.973 1 91.56 248 VAL B N 1
ATOM 4973 C CA . VAL B 1 248 ? 12.047 -22.375 5.535 1 91.56 248 VAL B CA 1
ATOM 4974 C C . VAL B 1 248 ? 11.234 -21.609 4.492 1 91.56 248 VAL B C 1
ATOM 4976 O O . VAL B 1 248 ? 11.602 -20.484 4.113 1 91.56 248 VAL B O 1
ATOM 4979 N N . SER B 1 249 ? 10.203 -22.234 3.965 1 90.69 249 SER B N 1
ATOM 4980 C CA . SER B 1 249 ? 9.469 -21.594 2.877 1 90.69 249 SER B CA 1
ATOM 4981 C C . SER B 1 249 ? 8.609 -20.453 3.387 1 90.69 249 SER B C 1
ATOM 4983 O O . SER B 1 249 ? 7.559 -20.672 3.994 1 90.69 249 SER B O 1
ATOM 4985 N N . GLY B 1 250 ? 9.031 -19.234 3.082 1 92.25 250 GLY B N 1
ATOM 4986 C CA . GLY B 1 250 ? 8.242 -18.062 3.441 1 92.25 250 GLY B CA 1
ATOM 4987 C C . GLY B 1 250 ? 6.883 -18.031 2.77 1 92.25 250 GLY B C 1
ATOM 4988 O O . GLY B 1 250 ? 5.895 -17.594 3.369 1 92.25 250 GLY B O 1
ATOM 4989 N N . PHE B 1 251 ? 6.824 -18.531 1.562 1 90.81 251 PHE B N 1
ATOM 4990 C CA . PHE B 1 251 ? 5.582 -18.531 0.799 1 90.81 251 PHE B CA 1
ATOM 4991 C C . PHE B 1 251 ? 4.57 -19.484 1.409 1 90.81 251 PHE B C 1
ATOM 4993 O O . PHE B 1 251 ? 3.379 -19.172 1.487 1 90.81 251 PHE B O 1
ATOM 5000 N N . MET B 1 252 ? 5.051 -20.594 1.856 1 91.19 252 MET B N 1
ATOM 5001 C CA . MET B 1 252 ? 4.16 -21.531 2.547 1 91.19 252 MET B CA 1
ATOM 5002 C C . MET B 1 252 ? 3.686 -20.938 3.873 1 91.19 252 MET B C 1
ATOM 5004 O O . MET B 1 252 ? 2.525 -21.109 4.25 1 91.19 252 MET B O 1
ATOM 5008 N N . ALA B 1 253 ? 4.594 -20.328 4.523 1 94.56 253 ALA B N 1
ATOM 5009 C CA . ALA B 1 253 ? 4.25 -19.719 5.809 1 94.56 253 ALA B CA 1
ATOM 5010 C C . ALA B 1 253 ? 3.137 -18.688 5.648 1 94.56 253 ALA B C 1
ATOM 5012 O O . ALA B 1 253 ? 2.168 -18.688 6.41 1 94.56 253 ALA B O 1
ATOM 5013 N N . THR B 1 254 ? 3.293 -17.828 4.711 1 94.38 254 THR B N 1
ATOM 5014 C CA . THR B 1 254 ? 2.297 -16.781 4.508 1 94.38 254 THR B CA 1
ATOM 5015 C C . THR B 1 254 ? 0.97 -17.375 4.047 1 94.38 254 THR B C 1
ATOM 5017 O O . THR B 1 254 ? -0.099 -16.891 4.422 1 94.38 254 THR B O 1
ATOM 5020 N N . PHE B 1 255 ? 0.988 -18.406 3.273 1 90.75 255 PHE B N 1
ATOM 5021 C CA . PHE B 1 255 ? -0.221 -19.094 2.832 1 90.75 255 PHE B CA 1
ATOM 5022 C C . PHE B 1 255 ? -0.98 -19.672 4.02 1 90.75 255 PHE B C 1
ATOM 5024 O O . PHE B 1 255 ? -2.189 -19.469 4.148 1 90.75 255 PHE B O 1
ATOM 5031 N N . VAL B 1 256 ? -0.268 -20.359 4.812 1 92.5 256 VAL B N 1
ATOM 5032 C CA . VAL B 1 256 ? -0.866 -20.984 5.992 1 92.5 256 VAL B CA 1
ATOM 5033 C C . VAL B 1 256 ? -1.419 -19.891 6.918 1 92.5 256 VAL B C 1
ATOM 5035 O O . VAL B 1 256 ? -2.486 -20.062 7.512 1 92.5 256 VAL B O 1
ATOM 5038 N N . ALA B 1 257 ? -0.657 -18.844 7.043 1 94.25 257 ALA B N 1
ATOM 5039 C CA . ALA B 1 257 ? -1.143 -17.734 7.844 1 94.25 257 ALA B CA 1
ATOM 5040 C C . ALA B 1 257 ? -2.473 -17.203 7.309 1 94.25 257 ALA B C 1
ATOM 5042 O O . ALA B 1 257 ? -3.379 -16.891 8.086 1 94.25 257 ALA B O 1
ATOM 5043 N N . GLY B 1 258 ? -2.553 -17.078 6.008 1 91.88 258 GLY B N 1
ATOM 5044 C CA . GLY B 1 258 ? -3.811 -16.688 5.395 1 91.88 258 GLY B CA 1
ATOM 5045 C C . GLY B 1 258 ? -4.949 -17.641 5.691 1 91.88 258 GLY B C 1
ATOM 5046 O O . GLY B 1 258 ? -6.078 -17.219 5.93 1 91.88 258 GLY B O 1
ATOM 5047 N N . LEU B 1 259 ? -4.637 -18.891 5.688 1 89.75 259 LEU B N 1
ATOM 5048 C CA . LEU B 1 259 ? -5.633 -19.922 5.984 1 89.75 259 LEU B CA 1
ATOM 5049 C C . LEU B 1 259 ? -6.215 -19.719 7.379 1 89.75 259 LEU B C 1
ATOM 5051 O O . LEU B 1 259 ? -7.422 -19.875 7.578 1 89.75 259 LEU B O 1
ATOM 5055 N N . ILE B 1 260 ? -5.406 -19.375 8.25 1 89.81 260 ILE B N 1
ATOM 5056 C CA . ILE B 1 260 ? -5.84 -19.188 9.633 1 89.81 260 ILE B CA 1
ATOM 5057 C C . ILE B 1 260 ? -6.695 -17.922 9.734 1 89.81 260 ILE B C 1
ATOM 5059 O O . ILE B 1 260 ? -7.727 -17.922 10.406 1 89.81 260 ILE B O 1
ATOM 5063 N N . TRP B 1 261 ? -6.258 -16.906 9.094 1 88.19 261 TRP B N 1
ATOM 5064 C CA . TRP B 1 261 ? -7.004 -15.656 9.125 1 88.19 261 TRP B CA 1
ATOM 5065 C C . TRP B 1 261 ? -8.383 -15.836 8.5 1 88.19 261 TRP B C 1
ATOM 5067 O O . TRP B 1 261 ? -9.367 -15.266 8.992 1 88.19 261 TRP B O 1
ATOM 5077 N N . GLY B 1 262 ? -8.484 -16.562 7.445 1 87.06 262 GLY B N 1
ATOM 5078 C CA . GLY B 1 262 ? -9.742 -16.781 6.766 1 87.06 262 GLY B CA 1
ATOM 5079 C C . GLY B 1 262 ? -10.688 -17.688 7.543 1 87.06 262 GLY B C 1
ATOM 5080 O O . GLY B 1 262 ? -11.898 -17.641 7.336 1 87.06 262 GLY B O 1
ATOM 5081 N N . ASN B 1 263 ? -10.164 -18.453 8.406 1 87.88 263 ASN B N 1
ATOM 5082 C CA . ASN B 1 263 ? -10.961 -19.391 9.188 1 87.88 263 ASN B CA 1
ATOM 5083 C C . ASN B 1 263 ? -10.836 -19.125 10.688 1 87.88 263 ASN B C 1
ATOM 5085 O O . ASN B 1 263 ? -10.836 -20.062 11.492 1 87.88 263 ASN B O 1
ATOM 5089 N N . SER B 1 264 ? -10.672 -17.922 11 1 81.19 264 SER B N 1
ATOM 5090 C CA . SER B 1 264 ? -10.43 -17.531 12.391 1 81.19 264 SER B CA 1
ATOM 5091 C C . SER B 1 264 ? -11.609 -17.922 13.281 1 81.19 264 SER B C 1
ATOM 5093 O O . SER B 1 264 ? -11.43 -18.234 14.453 1 81.19 264 SER B O 1
ATOM 5095 N N . GLU B 1 265 ? -12.82 -17.859 12.766 1 77.5 265 GLU B N 1
ATOM 5096 C CA . GLU B 1 265 ? -14 -18.203 13.555 1 77.5 265 GLU B CA 1
ATOM 5097 C C . GLU B 1 265 ? -13.922 -19.656 14.055 1 77.5 265 GLU B C 1
ATOM 5099 O O . GLU B 1 265 ? -14.391 -19.953 15.148 1 77.5 265 GLU B O 1
ATOM 5104 N N . ARG B 1 266 ? -13.375 -20.359 13.297 1 75.38 266 ARG B N 1
ATOM 5105 C CA . ARG B 1 266 ? -13.242 -21.766 13.664 1 75.38 266 ARG B CA 1
ATOM 5106 C C . ARG B 1 266 ? -12.242 -21.953 14.797 1 75.38 266 ARG B C 1
ATOM 5108 O O . ARG B 1 266 ? -12.312 -22.922 15.547 1 75.38 266 ARG B O 1
ATOM 5115 N N . PHE B 1 267 ? -11.539 -20.984 14.898 1 72.25 267 PHE B N 1
ATOM 5116 C CA . PHE B 1 267 ? -10.523 -21.062 15.945 1 72.25 267 PHE B CA 1
ATOM 5117 C C . PHE B 1 267 ? -10.93 -20.234 17.156 1 72.25 267 PHE B C 1
ATOM 5119 O O . PHE B 1 267 ? -10.094 -19.938 18.016 1 72.25 267 PHE B O 1
ATOM 5126 N N . GLY B 1 268 ? -12.211 -19.766 17.094 1 67.69 268 GLY B N 1
ATOM 5127 C CA . GLY B 1 268 ? -12.773 -19.062 18.234 1 67.69 268 GLY B CA 1
ATOM 5128 C C . GLY B 1 268 ? -12.398 -17.594 18.266 1 67.69 268 GLY B C 1
ATOM 5129 O O . GLY B 1 268 ? -12.492 -16.953 19.312 1 67.69 268 GLY B O 1
ATOM 5130 N N . LEU B 1 269 ? -11.93 -17.125 17.188 1 66.06 269 LEU B N 1
ATOM 5131 C CA . LEU B 1 269 ? -11.484 -15.734 17.156 1 66.06 269 LEU B CA 1
ATOM 5132 C C . LEU B 1 269 ? -12.398 -14.891 16.281 1 66.06 269 LEU B C 1
ATOM 5134 O O . LEU B 1 269 ? -12.281 -14.922 15.047 1 66.06 269 LEU B O 1
ATOM 5138 N N . SER B 1 270 ? -13.445 -14.344 16.766 1 65.69 270 SER B N 1
ATOM 5139 C CA . SER B 1 270 ? -14.516 -13.711 16 1 65.69 270 SER B CA 1
ATOM 5140 C C . SER B 1 270 ? -14.062 -12.375 15.422 1 65.69 270 SER B C 1
ATOM 5142 O O . SER B 1 270 ? -13.664 -11.477 16.156 1 65.69 270 SER B O 1
ATOM 5144 N N . MET B 1 271 ? -13.891 -12.297 14.148 1 64.62 271 MET B N 1
ATOM 5145 C CA . MET B 1 271 ? -13.609 -11.07 13.414 1 64.62 271 MET B CA 1
ATOM 5146 C C . MET B 1 271 ? -14.711 -10.773 12.398 1 64.62 271 MET B C 1
ATOM 5148 O O . MET B 1 271 ? -14.445 -10.18 11.352 1 64.62 271 MET B O 1
ATOM 5152 N N . LYS B 1 272 ? -15.867 -11.133 12.633 1 65.62 272 LYS B N 1
ATOM 5153 C CA . LYS B 1 272 ? -16.953 -11.078 11.664 1 65.62 272 LYS B CA 1
ATOM 5154 C C . LYS B 1 272 ? -17.25 -9.641 11.25 1 65.62 272 LYS B C 1
ATOM 5156 O O . LYS B 1 272 ? -17.516 -9.367 10.078 1 65.62 272 LYS B O 1
ATOM 5161 N N . GLU B 1 273 ? -17.156 -8.758 12.148 1 64.81 273 GLU B N 1
ATOM 5162 C CA . GLU B 1 273 ? -17.531 -7.379 11.875 1 64.81 273 GLU B CA 1
ATOM 5163 C C . GLU B 1 273 ? -16.516 -6.703 10.945 1 64.81 273 GLU B C 1
ATOM 5165 O O . GLU B 1 273 ? -16.859 -5.734 10.258 1 64.81 273 GLU B O 1
ATOM 5170 N N . LYS B 1 274 ? -15.453 -7.332 10.859 1 71.69 274 LYS B N 1
ATOM 5171 C CA . LYS B 1 274 ? -14.391 -6.672 10.117 1 71.69 274 LYS B CA 1
ATOM 5172 C C . LYS B 1 274 ? -14.086 -7.41 8.812 1 71.69 274 LYS B C 1
ATOM 5174 O O . LYS B 1 274 ? -13.211 -6.992 8.047 1 71.69 274 LYS B O 1
ATOM 5179 N N . GLU B 1 275 ? -14.805 -8.422 8.617 1 75 275 GLU B N 1
ATOM 5180 C CA . GLU B 1 275 ? -14.531 -9.305 7.488 1 75 275 GLU B CA 1
ATOM 5181 C C . GLU B 1 275 ? -14.742 -8.578 6.16 1 75 275 GLU B C 1
ATOM 5183 O O . GLU B 1 275 ? -13.961 -8.742 5.227 1 75 275 GLU B O 1
ATOM 5188 N N . ALA B 1 276 ? -15.766 -7.789 6.215 1 72.62 276 ALA B N 1
ATOM 5189 C CA . ALA B 1 276 ? -16.078 -7.094 4.969 1 72.62 276 ALA B CA 1
ATOM 5190 C C . ALA B 1 276 ? -15.008 -6.062 4.629 1 72.62 276 ALA B C 1
ATOM 5192 O O . ALA B 1 276 ? -14.586 -5.957 3.475 1 72.62 276 ALA B O 1
ATOM 5193 N N . GLU B 1 277 ? -14.586 -5.395 5.617 1 72.94 277 GLU B N 1
ATOM 5194 C CA . GLU B 1 277 ? -13.562 -4.375 5.422 1 72.94 277 GLU B CA 1
ATOM 5195 C C . GLU B 1 277 ? -12.242 -5 4.98 1 72.94 277 GLU B C 1
ATOM 5197 O O . GLU B 1 277 ? -11.594 -4.504 4.055 1 72.94 277 GLU B O 1
ATOM 5202 N N . MET B 1 278 ? -11.977 -6.09 5.59 1 77.62 278 MET B N 1
ATOM 5203 C CA . MET B 1 278 ? -10.727 -6.777 5.273 1 77.62 278 MET B CA 1
ATOM 5204 C C . MET B 1 278 ? -10.766 -7.352 3.859 1 77.62 278 MET B C 1
ATOM 5206 O O . MET B 1 278 ? -9.766 -7.305 3.139 1 77.62 278 MET B O 1
ATOM 5210 N N . ALA B 1 279 ? -11.883 -7.805 3.525 1 76.62 279 ALA B N 1
ATOM 5211 C CA . ALA B 1 279 ? -12.047 -8.406 2.205 1 76.62 279 ALA B CA 1
ATOM 5212 C C . ALA B 1 279 ? -11.914 -7.355 1.105 1 76.62 279 ALA B C 1
ATOM 5214 O O . ALA B 1 279 ? -11.227 -7.574 0.105 1 76.62 279 ALA B O 1
ATOM 5215 N N . HIS B 1 280 ? -12.531 -6.234 1.37 1 76.81 280 HIS B N 1
ATOM 5216 C CA . HIS B 1 280 ? -12.469 -5.164 0.379 1 76.81 280 HIS B CA 1
ATOM 5217 C C . HIS B 1 280 ? -11.047 -4.652 0.213 1 76.81 280 HIS B C 1
ATOM 5219 O O . HIS B 1 280 ? -10.602 -4.387 -0.908 1 76.81 280 HIS B O 1
ATOM 5225 N N . PHE B 1 281 ? -10.414 -4.586 1.245 1 79.44 281 PHE B N 1
ATOM 5226 C CA . PHE B 1 281 ? -9.039 -4.09 1.198 1 79.44 281 PHE B CA 1
ATOM 5227 C C . PHE B 1 281 ? -8.141 -5.07 0.464 1 79.44 281 PHE B C 1
ATOM 5229 O O . PHE B 1 281 ? -7.367 -4.676 -0.412 1 79.44 281 PHE B O 1
ATOM 5236 N N . THR B 1 282 ? -8.242 -6.305 0.778 1 80.88 282 THR B N 1
ATOM 5237 C CA . THR B 1 282 ? -7.375 -7.32 0.19 1 80.88 282 THR B CA 1
ATOM 5238 C C . THR B 1 282 ? -7.668 -7.484 -1.299 1 80.88 282 THR B C 1
ATOM 5240 O O . THR B 1 282 ? -6.754 -7.73 -2.092 1 80.88 282 THR B O 1
ATOM 5243 N N . ASP B 1 283 ? -8.914 -7.336 -1.608 1 82 283 ASP B N 1
ATOM 5244 C CA . ASP B 1 283 ? -9.281 -7.445 -3.018 1 82 283 ASP B CA 1
ATOM 5245 C C . ASP B 1 283 ? -8.625 -6.34 -3.844 1 82 283 ASP B C 1
ATOM 5247 O O . ASP B 1 283 ? -8.109 -6.594 -4.934 1 82 283 ASP B O 1
ATOM 5251 N N . ASN B 1 284 ? -8.609 -5.211 -3.277 1 81.81 284 ASN B N 1
ATOM 5252 C CA . ASN B 1 284 ? -8.031 -4.078 -3.99 1 81.81 284 ASN B CA 1
ATOM 5253 C C . ASN B 1 284 ? -6.516 -4.188 -4.082 1 81.81 284 ASN B C 1
ATOM 5255 O O . ASN B 1 284 ? -5.934 -3.918 -5.133 1 81.81 284 ASN B O 1
ATOM 5259 N N . ILE B 1 285 ? -5.906 -4.652 -3.078 1 86.75 285 ILE B N 1
ATOM 5260 C CA . ILE B 1 285 ? -4.449 -4.742 -3.055 1 86.75 285 ILE B CA 1
ATOM 5261 C C . ILE B 1 285 ? -3.988 -5.863 -3.986 1 86.75 285 ILE B C 1
ATOM 5263 O O . ILE B 1 285 ? -2.945 -5.746 -4.633 1 86.75 285 ILE B O 1
ATOM 5267 N N . THR B 1 286 ? -4.73 -6.898 -3.996 1 86.44 286 THR B N 1
ATOM 5268 C CA . THR B 1 286 ? -4.355 -8.039 -4.832 1 86.44 286 THR B CA 1
ATOM 5269 C C . THR B 1 286 ? -4.453 -7.672 -6.309 1 86.44 286 THR B C 1
ATOM 5271 O O . THR B 1 286 ? -3.605 -8.078 -7.109 1 86.44 286 THR B O 1
ATOM 5274 N N . VAL B 1 287 ? -5.496 -6.949 -6.648 1 84.25 287 VAL B N 1
ATOM 5275 C CA . VAL B 1 287 ? -5.637 -6.52 -8.039 1 84.25 287 VAL B CA 1
ATOM 5276 C C . VAL B 1 287 ? -4.48 -5.594 -8.406 1 84.25 287 VAL B C 1
ATOM 5278 O O . VAL B 1 287 ? -3.916 -5.703 -9.5 1 84.25 287 VAL B O 1
ATOM 5281 N N . LEU B 1 288 ? -4.156 -4.746 -7.484 1 87.44 288 LEU B N 1
ATOM 5282 C CA . LEU B 1 288 ? -3.045 -3.822 -7.699 1 87.44 288 LEU B CA 1
ATOM 5283 C C . LEU B 1 288 ? -1.739 -4.582 -7.902 1 87.44 288 LEU B C 1
ATOM 5285 O O . LEU B 1 288 ? -0.972 -4.27 -8.82 1 87.44 288 LEU B O 1
ATOM 5289 N N . LEU B 1 289 ? -1.528 -5.535 -7.109 1 89.31 289 LEU B N 1
ATOM 5290 C CA . LEU B 1 289 ? -0.289 -6.301 -7.176 1 89.31 289 LEU B CA 1
ATOM 5291 C C . LEU B 1 289 ? -0.246 -7.152 -8.438 1 89.31 289 LEU B C 1
ATOM 5293 O O . LEU B 1 289 ? 0.816 -7.324 -9.047 1 89.31 289 LEU B O 1
ATOM 5297 N N . ARG B 1 290 ? -1.379 -7.664 -8.781 1 87.81 290 ARG B N 1
ATOM 5298 C CA . ARG B 1 290 ? -1.447 -8.43 -10.016 1 87.81 290 ARG B CA 1
ATOM 5299 C C . ARG B 1 290 ? -1.099 -7.562 -11.219 1 87.81 290 ARG B C 1
ATOM 5301 O O . ARG B 1 290 ? -0.385 -8.008 -12.125 1 87.81 290 ARG B O 1
ATOM 5308 N N . MET B 1 291 ? -1.578 -6.352 -11.227 1 88.19 291 MET B N 1
ATOM 5309 C CA . MET B 1 291 ? -1.257 -5.41 -12.297 1 88.19 291 MET B CA 1
ATOM 5310 C C . MET B 1 291 ? 0.241 -5.125 -12.344 1 88.19 291 MET B C 1
ATOM 5312 O O . MET B 1 291 ? 0.847 -5.137 -13.414 1 88.19 291 MET B O 1
ATOM 5316 N N . LEU B 1 292 ? 0.727 -4.914 -11.18 1 89.75 292 LEU B N 1
ATOM 5317 C CA . LEU B 1 292 ? 2.146 -4.586 -11.094 1 89.75 292 LEU B CA 1
ATOM 5318 C C . LEU B 1 292 ? 3.002 -5.754 -11.578 1 89.75 292 LEU B C 1
ATOM 5320 O O . LEU B 1 292 ? 3.916 -5.566 -12.383 1 89.75 292 LEU B O 1
ATOM 5324 N N . ILE B 1 293 ? 2.668 -6.922 -11.188 1 88.19 293 ILE B N 1
ATOM 5325 C CA . ILE B 1 293 ? 3.484 -8.102 -11.461 1 88.19 293 ILE B CA 1
ATOM 5326 C C . ILE B 1 293 ? 3.395 -8.461 -12.938 1 88.19 293 ILE B C 1
ATOM 5328 O O . ILE B 1 293 ? 4.418 -8.633 -13.609 1 88.19 293 ILE B O 1
ATOM 5332 N N . PHE B 1 294 ? 2.221 -8.477 -13.492 1 87.56 294 PHE B N 1
ATOM 5333 C CA . PHE B 1 294 ? 2.035 -8.938 -14.867 1 87.56 294 PHE B CA 1
ATOM 5334 C C . PHE B 1 294 ? 2.555 -7.895 -15.852 1 87.56 294 PHE B C 1
ATOM 5336 O O . PHE B 1 294 ? 3.107 -8.25 -16.891 1 87.56 294 PHE B O 1
ATOM 5343 N N . ILE B 1 295 ? 2.357 -6.645 -15.562 1 88.12 295 ILE B N 1
ATOM 5344 C CA . ILE B 1 295 ? 2.861 -5.609 -16.453 1 88.12 295 ILE B CA 1
ATOM 5345 C C . ILE B 1 295 ? 4.387 -5.574 -16.391 1 88.12 295 ILE B C 1
ATOM 5347 O O . ILE B 1 295 ? 5.051 -5.414 -17.422 1 88.12 295 ILE B O 1
ATOM 5351 N N . LEU B 1 296 ? 4.926 -5.688 -15.234 1 85.25 296 LEU B N 1
ATOM 5352 C CA . LEU B 1 296 ? 6.379 -5.73 -15.102 1 85.25 296 LEU B CA 1
ATOM 5353 C C . LEU B 1 296 ? 6.957 -6.938 -15.836 1 85.25 296 LEU B C 1
ATOM 5355 O O . LEU B 1 296 ? 7.984 -6.828 -16.5 1 85.25 296 LEU B O 1
ATOM 5359 N N . LEU B 1 297 ? 6.324 -8.039 -15.633 1 82.75 297 LEU B N 1
ATOM 5360 C CA . LEU B 1 297 ? 6.762 -9.25 -16.328 1 82.75 297 LEU B CA 1
ATOM 5361 C C . LEU B 1 297 ? 6.715 -9.07 -17.828 1 82.75 297 LEU B C 1
ATOM 5363 O O . LEU B 1 297 ? 7.652 -9.453 -18.547 1 82.75 297 LEU B O 1
ATOM 5367 N N . GLY B 1 298 ? 5.613 -8.539 -18.281 1 83.75 298 GLY B N 1
ATOM 5368 C CA . GLY B 1 298 ? 5.473 -8.297 -19.703 1 83.75 298 GLY B CA 1
ATOM 5369 C C . GLY B 1 298 ? 6.508 -7.328 -20.25 1 83.75 298 GLY B C 1
ATOM 5370 O O . GLY B 1 298 ? 6.973 -7.477 -21.375 1 83.75 298 GLY B O 1
ATOM 5371 N N . SER B 1 299 ? 6.84 -6.391 -19.438 1 85.12 299 SER B N 1
ATOM 5372 C CA . SER B 1 299 ? 7.785 -5.367 -19.891 1 85.12 299 SER B CA 1
ATOM 5373 C C . SER B 1 299 ? 9.195 -5.938 -20.016 1 85.12 299 SER B C 1
ATOM 5375 O O . SER B 1 299 ? 10.039 -5.363 -20.703 1 85.12 299 SER B O 1
ATOM 5377 N N . GLN B 1 300 ? 9.461 -6.996 -19.422 1 80.19 300 GLN B N 1
ATOM 5378 C CA . GLN B 1 300 ? 10.805 -7.555 -19.391 1 80.19 300 GLN B CA 1
ATOM 5379 C C . GLN B 1 300 ? 10.945 -8.695 -20.406 1 80.19 300 GLN B C 1
ATOM 5381 O O . GLN B 1 300 ? 12.008 -9.312 -20.516 1 80.19 300 GLN B O 1
ATOM 5386 N N . VAL B 1 301 ? 9.867 -8.953 -21.047 1 76.88 301 VAL B N 1
ATOM 5387 C CA . VAL B 1 301 ? 9.883 -10.055 -22.016 1 76.88 301 VAL B CA 1
ATOM 5388 C C . VAL B 1 301 ? 10.734 -9.672 -23.219 1 76.88 301 VAL B C 1
ATOM 5390 O O . VAL B 1 301 ? 10.641 -8.555 -23.719 1 76.88 301 VAL B O 1
ATOM 5393 N N . ASP B 1 302 ? 11.656 -10.492 -23.469 1 76.5 302 ASP B N 1
ATOM 5394 C CA . ASP B 1 302 ? 12.469 -10.32 -24.672 1 76.5 302 ASP B CA 1
ATOM 5395 C C . ASP B 1 302 ? 11.805 -10.992 -25.875 1 76.5 302 ASP B C 1
ATOM 5397 O O . ASP B 1 302 ? 11.812 -12.219 -26 1 76.5 302 ASP B O 1
ATOM 5401 N N . PHE B 1 303 ? 11.359 -10.188 -26.812 1 78.19 303 PHE B N 1
ATOM 5402 C CA . PHE B 1 303 ? 10.641 -10.695 -27.969 1 78.19 303 PHE B CA 1
ATOM 5403 C C . PHE B 1 303 ? 11.531 -11.602 -28.797 1 78.19 303 PHE B C 1
ATOM 5405 O O . PHE B 1 303 ? 11.055 -12.578 -29.391 1 78.19 303 PHE B O 1
ATOM 5412 N N . SER B 1 304 ? 12.766 -11.219 -28.844 1 79.06 304 SER B N 1
ATOM 5413 C CA . SER B 1 304 ? 13.695 -12.023 -29.625 1 79.06 304 SER B CA 1
ATOM 5414 C C . SER B 1 304 ? 13.844 -13.422 -29.031 1 79.06 304 SER B C 1
ATOM 5416 O O . SER B 1 304 ? 13.836 -14.414 -29.766 1 79.06 304 SER B O 1
ATOM 5418 N N . LEU B 1 305 ? 13.898 -13.492 -27.812 1 77.81 305 LEU B N 1
ATOM 5419 C CA . LEU B 1 305 ? 14.062 -14.781 -27.141 1 77.81 305 LEU B CA 1
ATOM 5420 C C . LEU B 1 305 ? 12.766 -15.586 -27.172 1 77.81 305 LEU B C 1
ATOM 5422 O O . LEU B 1 305 ? 12.789 -16.812 -27.297 1 77.81 305 LEU B O 1
ATOM 5426 N N . LEU B 1 306 ? 11.672 -14.883 -27.078 1 79.88 306 LEU B N 1
ATOM 5427 C CA . LEU B 1 306 ? 10.375 -15.547 -27.172 1 79.88 306 LEU B CA 1
ATOM 5428 C C . LEU B 1 306 ? 10.164 -16.172 -28.547 1 79.88 306 LEU B C 1
ATOM 5430 O O . LEU B 1 306 ? 9.594 -17.25 -28.656 1 79.88 306 LEU B O 1
ATOM 5434 N N . ALA B 1 307 ? 10.672 -15.445 -29.484 1 83.81 307 ALA B N 1
ATOM 5435 C CA . ALA B 1 307 ? 10.539 -15.938 -30.844 1 83.81 307 ALA B CA 1
ATOM 5436 C C . ALA B 1 307 ? 11.477 -17.125 -31.094 1 83.81 307 ALA B C 1
ATOM 5438 O O . ALA B 1 307 ? 11.117 -18.062 -31.797 1 83.81 307 ALA B O 1
ATOM 5439 N N . GLU B 1 308 ? 12.641 -17.016 -30.531 1 87.94 308 GLU B N 1
ATOM 5440 C CA . GLU B 1 308 ? 13.641 -18.062 -30.703 1 87.94 308 GLU B CA 1
ATOM 5441 C C . GLU B 1 308 ? 13.164 -19.391 -30.094 1 87.94 308 GLU B C 1
ATOM 5443 O O . GLU B 1 308 ? 13.375 -20.453 -30.672 1 87.94 308 GLU B O 1
ATOM 5448 N N . TYR B 1 309 ? 12.516 -19.359 -29.016 1 89.69 309 TYR B N 1
ATOM 5449 C CA . TYR B 1 309 ? 12.102 -20.562 -28.297 1 89.69 309 TYR B CA 1
ATOM 5450 C C . TYR B 1 309 ? 10.594 -20.766 -28.391 1 89.69 309 TYR B C 1
ATOM 5452 O O . TYR B 1 309 ? 9.992 -21.422 -27.531 1 89.69 309 TYR B O 1
ATOM 5460 N N . TRP B 1 310 ? 9.93 -20.188 -29.359 1 89.62 310 TRP B N 1
ATOM 5461 C CA . TRP B 1 310 ? 8.477 -20.125 -29.453 1 89.62 310 TRP B CA 1
ATOM 5462 C C . TRP B 1 310 ? 7.883 -21.531 -29.562 1 89.62 310 TRP B C 1
ATOM 5464 O O . TRP B 1 310 ? 6.957 -21.875 -28.844 1 89.62 310 TRP B O 1
ATOM 5474 N N . TRP B 1 311 ? 8.406 -22.297 -30.484 1 93.31 311 TRP B N 1
ATOM 5475 C CA . TRP B 1 311 ? 7.777 -23.594 -30.75 1 93.31 311 TRP B CA 1
ATOM 5476 C C . TRP B 1 311 ? 8.07 -24.578 -29.625 1 93.31 311 TRP B C 1
ATOM 5478 O O . TRP B 1 311 ? 7.215 -25.391 -29.281 1 93.31 311 TRP B O 1
ATOM 5488 N N . GLN B 1 312 ? 9.273 -24.562 -29.078 1 95.5 312 GLN B N 1
ATOM 5489 C CA . GLN B 1 312 ? 9.617 -25.438 -27.953 1 95.5 312 GLN B CA 1
ATOM 5490 C C . GLN B 1 312 ? 8.75 -25.125 -26.734 1 95.5 312 GLN B C 1
ATOM 5492 O O . GLN B 1 312 ? 8.273 -26.047 -26.047 1 95.5 312 GLN B O 1
ATOM 5497 N N . SER B 1 313 ? 8.625 -23.859 -26.547 1 95.62 313 SER B N 1
ATOM 5498 C CA . SER B 1 313 ? 7.789 -23.453 -25.422 1 95.62 313 SER B CA 1
ATOM 5499 C C . SER B 1 313 ? 6.336 -23.859 -25.625 1 95.62 313 SER B C 1
ATOM 5501 O O . SER B 1 313 ? 5.656 -24.281 -24.688 1 95.62 313 SER B O 1
ATOM 5503 N N . LEU B 1 314 ? 5.832 -23.672 -26.828 1 95.5 314 LEU B N 1
ATOM 5504 C CA . LEU B 1 314 ? 4.469 -24.062 -27.172 1 95.5 314 LEU B CA 1
ATOM 5505 C C . LEU B 1 314 ? 4.242 -25.547 -26.906 1 95.5 314 LEU B C 1
ATOM 5507 O O . LEU B 1 314 ? 3.236 -25.938 -26.312 1 95.5 314 LEU B O 1
ATOM 5511 N N . LEU B 1 315 ? 5.133 -26.359 -27.328 1 96.94 315 LEU B N 1
ATOM 5512 C CA . LEU B 1 315 ? 5.008 -27.812 -27.156 1 96.94 315 LEU B CA 1
ATOM 5513 C C . LEU B 1 315 ? 5.051 -28.172 -25.672 1 96.94 315 LEU B C 1
ATOM 5515 O O . LEU B 1 315 ? 4.352 -29.094 -25.25 1 96.94 315 LEU B O 1
ATOM 5519 N N . ALA B 1 316 ? 5.961 -27.547 -24.984 1 96.88 316 ALA B N 1
ATOM 5520 C CA . ALA B 1 316 ? 6.043 -27.797 -23.547 1 96.88 316 ALA B CA 1
ATOM 5521 C C . ALA B 1 316 ? 4.711 -27.516 -22.859 1 96.88 316 ALA B C 1
ATOM 5523 O O . ALA B 1 316 ? 4.285 -28.266 -21.984 1 96.88 316 ALA B O 1
ATOM 5524 N N . VAL B 1 317 ? 4.078 -26.422 -23.234 1 96.38 317 VAL B N 1
ATOM 5525 C CA . VAL B 1 317 ? 2.816 -26.016 -22.625 1 96.38 317 VAL B CA 1
ATOM 5526 C C . VAL B 1 317 ? 1.701 -26.969 -23.062 1 96.38 317 VAL B C 1
ATOM 5528 O O . VAL B 1 317 ? 0.786 -27.266 -22.297 1 96.38 317 VAL B O 1
ATOM 5531 N N . ILE B 1 318 ? 1.786 -27.438 -24.281 1 96.25 318 ILE B N 1
ATOM 5532 C CA . ILE B 1 318 ? 0.815 -28.422 -24.766 1 96.25 318 ILE B CA 1
ATOM 5533 C C . ILE B 1 318 ? 0.93 -29.703 -23.938 1 96.25 318 ILE B C 1
ATOM 5535 O O . ILE B 1 318 ? -0.081 -30.312 -23.594 1 96.25 318 ILE B O 1
ATOM 5539 N N . VAL B 1 319 ? 2.137 -30.094 -23.672 1 97.19 319 VAL B N 1
ATOM 5540 C CA . VAL B 1 319 ? 2.365 -31.266 -22.828 1 97.19 319 VAL B CA 1
ATOM 5541 C C . VAL B 1 319 ? 1.783 -31.016 -21.438 1 97.19 319 VAL B C 1
ATOM 5543 O O . VAL B 1 319 ? 1.199 -31.922 -20.844 1 97.19 319 VAL B O 1
ATOM 5546 N N . LEU B 1 320 ? 1.938 -29.844 -20.938 1 96.62 320 LEU B N 1
ATOM 5547 C CA . LEU B 1 320 ? 1.391 -29.469 -19.641 1 96.62 320 LEU B CA 1
ATOM 5548 C C . LEU B 1 320 ? -0.129 -29.594 -19.625 1 96.62 320 LEU B C 1
ATOM 5550 O O . LEU B 1 320 ? -0.702 -30.172 -18.703 1 96.62 320 LEU B O 1
ATOM 5554 N N . MET B 1 321 ? -0.782 -29.141 -20.688 1 94.62 321 MET B N 1
ATOM 5555 C CA . MET B 1 321 ? -2.238 -29.047 -20.75 1 94.62 321 MET B CA 1
ATOM 5556 C C . MET B 1 321 ? -2.859 -30.406 -21.078 1 94.62 321 MET B C 1
ATOM 5558 O O . MET B 1 321 ? -3.881 -30.781 -20.5 1 94.62 321 MET B O 1
ATOM 5562 N N . LEU B 1 322 ? -2.221 -31.125 -21.969 1 95.56 322 LEU B N 1
ATOM 5563 C CA . LEU B 1 322 ? -2.896 -32.281 -22.531 1 95.56 322 LEU B CA 1
ATOM 5564 C C . LEU B 1 322 ? -2.379 -33.594 -21.906 1 95.56 322 LEU B C 1
ATOM 5566 O O . LEU B 1 322 ? -3.018 -34.625 -22.016 1 95.56 322 LEU B O 1
ATOM 5570 N N . ILE B 1 323 ? -1.273 -33.531 -21.297 1 97.19 323 ILE B N 1
ATOM 5571 C CA . ILE B 1 323 ? -0.719 -34.75 -20.734 1 97.19 323 ILE B CA 1
ATOM 5572 C C . ILE B 1 323 ? -0.56 -34.625 -19.234 1 97.19 323 ILE B C 1
ATOM 5574 O O . ILE B 1 323 ? -1.136 -35.406 -18.469 1 97.19 323 ILE B O 1
ATOM 5578 N N . ALA B 1 324 ? 0.21 -33.688 -18.812 1 96.94 324 ALA B N 1
ATOM 5579 C CA . ALA B 1 324 ? 0.537 -33.531 -17.391 1 96.94 324 ALA B CA 1
ATOM 5580 C C . ALA B 1 324 ? -0.719 -33.312 -16.562 1 96.94 324 ALA B C 1
ATOM 5582 O O . ALA B 1 324 ? -0.899 -33.906 -15.508 1 96.94 324 ALA B O 1
ATOM 5583 N N . ARG B 1 325 ? -1.572 -32.344 -17 1 95.44 325 ARG B N 1
ATOM 5584 C CA . ARG B 1 325 ? -2.768 -32 -16.234 1 95.44 325 ARG B CA 1
ATOM 5585 C C . ARG B 1 325 ? -3.719 -33.188 -16.141 1 95.44 325 ARG B C 1
ATOM 5587 O O . ARG B 1 325 ? -4.148 -33.562 -15.039 1 95.44 325 ARG B O 1
ATOM 5594 N N . PRO B 1 326 ? -4.086 -33.844 -17.266 1 96.38 326 PRO B N 1
ATOM 5595 C CA . PRO B 1 326 ? -4.926 -35.031 -17.141 1 96.38 326 PRO B CA 1
ATOM 5596 C C . PRO B 1 326 ? -4.297 -36.125 -16.266 1 96.38 326 PRO B C 1
ATOM 5598 O O . PRO B 1 326 ? -4.992 -36.75 -15.469 1 96.38 326 PRO B O 1
ATOM 5601 N N . ALA B 1 327 ? -3.08 -36.312 -16.406 1 96.88 327 ALA B N 1
ATOM 5602 C CA . ALA B 1 327 ? -2.398 -37.312 -15.586 1 96.88 327 ALA B CA 1
ATOM 5603 C C . ALA B 1 327 ? -2.5 -37 -14.102 1 96.88 327 ALA B C 1
ATOM 5605 O O . ALA B 1 327 ? -2.744 -37.875 -13.273 1 96.88 327 ALA B O 1
ATOM 5606 N N . SER B 1 328 ? -2.252 -35.75 -13.797 1 95.44 328 SER B N 1
ATOM 5607 C CA . SER B 1 328 ? -2.307 -35.312 -12.406 1 95.44 328 SER B CA 1
ATOM 5608 C C . SER B 1 328 ? -3.721 -35.438 -11.844 1 95.44 328 SER B C 1
ATOM 5610 O O . SER B 1 328 ? -3.906 -35.875 -10.703 1 95.44 328 SER B O 1
ATOM 5612 N N . VAL B 1 329 ? -4.73 -35 -12.609 1 95 329 VAL B N 1
ATOM 5613 C CA . VAL B 1 329 ? -6.117 -35.031 -12.156 1 95 329 VAL B CA 1
ATOM 5614 C C . VAL B 1 329 ? -6.582 -36.469 -11.969 1 95 329 VAL B C 1
ATOM 5616 O O . VAL B 1 329 ? -7.152 -36.812 -10.938 1 95 329 VAL B O 1
ATOM 5619 N N . PHE B 1 330 ? -6.324 -37.312 -12.906 1 95.19 330 PHE B N 1
ATOM 5620 C CA . PHE B 1 330 ? -6.777 -38.719 -12.836 1 95.19 330 PHE B CA 1
ATOM 5621 C C . PHE B 1 330 ? -6.02 -39.469 -11.75 1 95.19 330 PHE B C 1
ATOM 5623 O O . PHE B 1 330 ? -6.598 -40.312 -11.055 1 95.19 330 PHE B O 1
ATOM 5630 N N . ALA B 1 331 ? -4.805 -39.219 -11.641 1 94.69 331 ALA B N 1
ATOM 5631 C CA . ALA B 1 331 ? -4.012 -39.875 -10.617 1 94.69 331 ALA B CA 1
ATOM 5632 C C . ALA B 1 331 ? -4.469 -39.469 -9.219 1 94.69 331 ALA B C 1
ATOM 5634 O O . ALA B 1 331 ? -4.375 -40.25 -8.273 1 94.69 331 ALA B O 1
ATOM 5635 N N . SER B 1 332 ? -4.953 -38.281 -9.094 1 92.69 332 SER B N 1
ATOM 5636 C CA . SER B 1 332 ? -5.316 -37.75 -7.781 1 92.69 332 SER B CA 1
ATOM 5637 C C . SER B 1 332 ? -6.785 -38 -7.473 1 92.69 332 SER B C 1
ATOM 5639 O O . SER B 1 332 ? -7.156 -38.188 -6.316 1 92.69 332 SER B O 1
ATOM 5641 N N . ALA B 1 333 ? -7.633 -37.906 -8.43 1 90.44 333 ALA B N 1
ATOM 5642 C CA . ALA B 1 333 ? -9.07 -38.031 -8.211 1 90.44 333 ALA B CA 1
ATOM 5643 C C . ALA B 1 333 ? -9.523 -39.469 -8.172 1 90.44 333 ALA B C 1
ATOM 5645 O O . ALA B 1 333 ? -10.5 -39.812 -7.496 1 90.44 333 ALA B O 1
ATOM 5646 N N . LEU B 1 334 ? -8.898 -40.344 -8.844 1 87.44 334 LEU B N 1
ATOM 5647 C CA . LEU B 1 334 ? -9.344 -41.719 -8.961 1 87.44 334 LEU B CA 1
ATOM 5648 C C . LEU B 1 334 ? -9.211 -42.469 -7.629 1 87.44 334 LEU B C 1
ATOM 5650 O O . LEU B 1 334 ? -10.086 -43.25 -7.254 1 87.44 334 LEU B O 1
ATOM 5654 N N . PRO B 1 335 ? -8.18 -42.188 -6.961 1 85.62 335 PRO B N 1
ATOM 5655 C CA . PRO B 1 335 ? -8.023 -42.906 -5.684 1 85.62 335 PRO B CA 1
ATOM 5656 C C . PRO B 1 335 ? -9.008 -42.406 -4.621 1 85.62 335 PRO B C 1
ATOM 5658 O O . PRO B 1 335 ? -9.203 -43.062 -3.602 1 85.62 335 PRO B O 1
ATOM 5661 N N . ASP B 1 336 ? -9.531 -41.281 -4.926 1 85.44 336 ASP B N 1
ATOM 5662 C CA . ASP B 1 336 ? -10.469 -40.719 -3.961 1 85.44 336 ASP B CA 1
ATOM 5663 C C . ASP B 1 336 ? -11.836 -41.406 -4.074 1 85.44 336 ASP B C 1
ATOM 5665 O O . ASP B 1 336 ? -12.695 -40.938 -4.84 1 85.44 336 ASP B O 1
ATOM 5669 N N . ARG B 1 337 ? -12.125 -42.344 -3.266 1 80.19 337 ARG B N 1
ATOM 5670 C CA . ARG B 1 337 ? -13.367 -43.094 -3.301 1 80.19 337 ARG B CA 1
ATOM 5671 C C . ARG B 1 337 ? -14.438 -42.438 -2.441 1 80.19 337 ARG B C 1
ATOM 5673 O O . ARG B 1 337 ? -15.609 -42.812 -2.502 1 80.19 337 ARG B O 1
ATOM 5680 N N . VAL B 1 338 ? -14.031 -41.531 -1.781 1 80.38 338 VAL B N 1
ATOM 5681 C CA . VAL B 1 338 ? -14.984 -40.875 -0.904 1 80.38 338 VAL B CA 1
ATOM 5682 C C . VAL B 1 33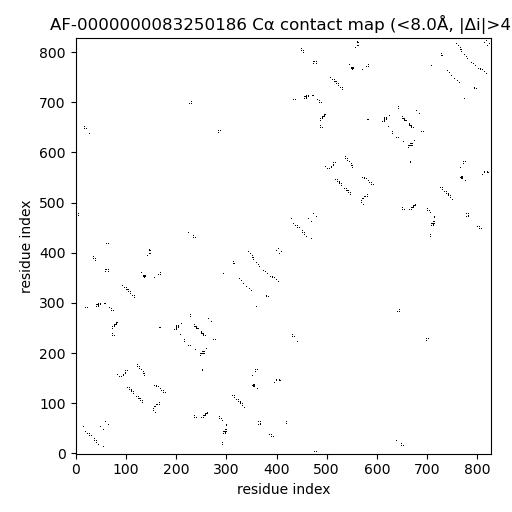8 ? -15.812 -39.875 -1.709 1 80.38 338 VAL B C 1
ATOM 5684 O O . VAL B 1 338 ? -17.047 -39.844 -1.604 1 80.38 338 VAL B O 1
ATOM 5687 N N . SER B 1 339 ? -15.156 -39.156 -2.51 1 81.81 339 SER B N 1
ATOM 5688 C CA . SER B 1 339 ? -15.852 -38.125 -3.268 1 81.81 339 SER B CA 1
ATOM 5689 C C . SER B 1 339 ? -16.531 -38.688 -4.5 1 81.81 339 SER B C 1
ATOM 5691 O O . SER B 1 339 ? -17.547 -38.156 -4.965 1 81.81 339 SER B O 1
ATOM 5693 N N . LYS B 1 340 ? -16.094 -39.781 -5.023 1 83.25 340 LYS B N 1
ATOM 5694 C CA . LYS B 1 340 ? -16.672 -40.438 -6.184 1 83.25 340 LYS B CA 1
ATOM 5695 C C . LYS B 1 340 ? -16.875 -39.469 -7.34 1 83.25 340 LYS B C 1
ATOM 5697 O O . LYS B 1 340 ? -18.016 -39.25 -7.77 1 83.25 340 LYS B O 1
ATOM 5702 N N . TRP B 1 341 ? -15.758 -39.094 -7.91 1 91.19 341 TRP B N 1
ATOM 5703 C CA . TRP B 1 341 ? -15.812 -38.094 -8.992 1 91.19 341 TRP B CA 1
ATOM 5704 C C . TRP B 1 341 ? -16.312 -38.75 -10.281 1 91.19 341 TRP B C 1
ATOM 5706 O O . TRP B 1 341 ? -15.969 -39.875 -10.602 1 91.19 341 TRP B O 1
ATOM 5716 N N . SER B 1 342 ? -17.219 -38.031 -10.938 1 90.25 342 SER B N 1
ATOM 5717 C CA . SER B 1 342 ? -17.656 -38.469 -12.258 1 90.25 342 SER B CA 1
ATOM 5718 C C . SER B 1 342 ? -16.641 -38.094 -13.328 1 90.25 342 SER B C 1
ATOM 5720 O O . SER B 1 342 ? -15.781 -37.25 -13.109 1 90.25 342 SER B O 1
ATOM 5722 N N . LEU B 1 343 ? -16.703 -38.781 -14.414 1 91.88 343 LEU B N 1
ATOM 5723 C CA . LEU B 1 343 ? -15.789 -38.5 -15.523 1 91.88 343 LEU B CA 1
ATOM 5724 C C . LEU B 1 343 ? -15.953 -37.062 -16.031 1 91.88 343 LEU B C 1
ATOM 5726 O O . LEU B 1 343 ? -14.977 -36.438 -16.438 1 91.88 343 LEU B O 1
ATOM 5730 N N . ARG B 1 344 ? -17.141 -36.562 -15.984 1 91.69 344 ARG B N 1
ATOM 5731 C CA . ARG B 1 344 ? -17.406 -35.188 -16.438 1 91.69 344 ARG B CA 1
ATOM 5732 C C . ARG B 1 344 ? -16.734 -34.188 -15.516 1 91.69 344 ARG B C 1
ATOM 5734 O O . ARG B 1 344 ? -16.188 -33.188 -15.992 1 91.69 344 ARG B O 1
ATOM 5741 N N . GLU B 1 345 ? -16.859 -34.5 -14.297 1 91.5 345 GLU B N 1
ATOM 5742 C CA . GLU B 1 345 ? -16.234 -33.594 -13.328 1 91.5 345 GLU B CA 1
ATOM 5743 C C . GLU B 1 345 ? -14.711 -33.594 -13.469 1 91.5 345 GLU B C 1
ATOM 5745 O O . GLU B 1 345 ? -14.062 -32.562 -13.375 1 91.5 345 GLU B O 1
ATOM 5750 N N . MET B 1 346 ? -14.195 -34.781 -13.695 1 93.19 346 MET B N 1
ATOM 5751 C CA . MET B 1 346 ? -12.75 -34.906 -13.844 1 93.19 346 MET B CA 1
ATOM 5752 C C . MET B 1 346 ? -12.266 -34.219 -15.117 1 93.19 346 MET B C 1
ATOM 5754 O O . MET B 1 346 ? -11.211 -33.562 -15.117 1 93.19 346 MET B O 1
ATOM 5758 N N . LEU B 1 347 ? -12.992 -34.344 -16.156 1 92.44 347 LEU B N 1
ATOM 5759 C CA . LEU B 1 347 ? -12.641 -33.688 -17.406 1 92.44 347 LEU B CA 1
ATOM 5760 C C . LEU B 1 347 ? -12.695 -32.156 -17.266 1 92.44 347 LEU B C 1
ATOM 5762 O O . LEU B 1 347 ? -11.898 -31.453 -17.891 1 92.44 347 LEU B O 1
ATOM 5766 N N . PHE B 1 348 ? -13.625 -31.781 -16.5 1 89.88 348 PHE B N 1
ATOM 5767 C CA . PHE B 1 348 ? -13.719 -30.359 -16.234 1 89.88 348 PHE B CA 1
ATOM 5768 C C . PHE B 1 348 ? -12.492 -29.859 -15.461 1 89.88 348 PHE B C 1
ATOM 5770 O O . PHE B 1 348 ? -11.938 -28.812 -15.766 1 89.88 348 PHE B O 1
ATOM 5777 N N . MET B 1 349 ? -12.117 -30.656 -14.5 1 90.44 349 MET B N 1
ATOM 5778 C CA . MET B 1 349 ? -10.938 -30.297 -13.711 1 90.44 349 MET B CA 1
ATOM 5779 C C . MET B 1 349 ? -9.688 -30.266 -14.586 1 90.44 349 MET B C 1
ATOM 5781 O O . MET B 1 349 ? -8.781 -29.469 -14.352 1 90.44 349 MET B O 1
ATOM 5785 N N . VAL B 1 350 ? -9.656 -31.109 -15.523 1 91.56 350 VAL B N 1
ATOM 5786 C CA . VAL B 1 350 ? -8.531 -31.172 -16.453 1 91.56 350 VAL B CA 1
ATOM 5787 C C . VAL B 1 350 ? -8.484 -29.906 -17.297 1 91.56 350 VAL B C 1
ATOM 5789 O O . VAL B 1 350 ? -7.398 -29.391 -17.594 1 91.56 350 VAL B O 1
ATOM 5792 N N . TRP B 1 351 ? -9.57 -29.375 -17.594 1 89.12 351 TRP B N 1
ATOM 5793 C CA . TRP B 1 351 ? -9.656 -28.219 -18.484 1 89.12 351 TRP B CA 1
ATOM 5794 C C . TRP B 1 351 ? -9.32 -26.938 -17.734 1 89.12 351 TRP B C 1
ATOM 5796 O O . TRP B 1 351 ? -8.867 -25.953 -18.344 1 89.12 351 TRP B O 1
ATOM 5806 N N . VAL B 1 352 ? -9.531 -27.016 -16.453 1 84.06 352 VAL B N 1
ATOM 5807 C CA . VAL B 1 352 ? -9.305 -25.828 -15.648 1 84.06 352 VAL B CA 1
ATOM 5808 C C . VAL B 1 352 ? -7.852 -25.781 -15.18 1 84.06 352 VAL B C 1
ATOM 5810 O O . VAL B 1 352 ? -7.547 -26.203 -14.055 1 84.06 352 VAL B O 1
ATOM 5813 N N . ARG B 1 353 ? -6.914 -25.344 -16.016 1 85 353 ARG B N 1
ATOM 5814 C CA . ARG B 1 353 ? -5.492 -25.297 -15.695 1 85 353 ARG B CA 1
ATOM 5815 C C . ARG B 1 353 ? -4.879 -23.969 -16.125 1 85 353 ARG B C 1
ATOM 5817 O O . ARG B 1 353 ? -4.027 -23.938 -17.016 1 85 353 ARG B O 1
ATOM 5824 N N . GLU B 1 354 ? -5.199 -22.953 -15.523 1 85.44 354 GLU B N 1
ATOM 5825 C CA . GLU B 1 354 ? -4.629 -21.656 -15.867 1 85.44 354 GLU B CA 1
ATOM 5826 C C . GLU B 1 354 ? -3.381 -21.359 -15.039 1 85.44 354 GLU B C 1
ATOM 5828 O O . GLU B 1 354 ? -3.332 -21.688 -13.852 1 85.44 354 GLU B O 1
ATOM 5833 N N . THR B 1 355 ? -2.422 -20.938 -15.758 1 86.62 355 THR B N 1
ATOM 5834 C CA . THR B 1 355 ? -1.205 -20.484 -15.094 1 86.62 355 THR B CA 1
ATOM 5835 C C . THR B 1 355 ? -1.295 -19 -14.742 1 86.62 355 THR B C 1
ATOM 5837 O O . THR B 1 355 ? -1.657 -18.188 -15.586 1 86.62 355 THR B O 1
ATOM 5840 N N . GLY B 1 356 ? -0.934 -18.656 -13.539 1 83.56 356 GLY B N 1
ATOM 5841 C CA . GLY B 1 356 ? -1.295 -17.312 -13.109 1 83.56 356 GLY B CA 1
ATOM 5842 C C . GLY B 1 356 ? -0.108 -16.5 -12.609 1 83.56 356 GLY B C 1
ATOM 5843 O O . GLY B 1 356 ? 0.963 -16.531 -13.219 1 83.56 356 GLY B O 1
ATOM 5844 N N . VAL B 1 357 ? -0.363 -15.766 -11.547 1 83.06 357 VAL B N 1
ATOM 5845 C CA . VAL B 1 357 ? 0.5 -14.68 -11.086 1 83.06 357 VAL B CA 1
ATOM 5846 C C . VAL B 1 357 ? 1.739 -15.266 -10.414 1 83.06 357 VAL B C 1
ATOM 5848 O O . VAL B 1 357 ? 2.84 -14.719 -10.547 1 83.06 357 VAL B O 1
ATOM 5851 N N . ILE B 1 358 ? 1.609 -16.359 -9.703 1 88.19 358 ILE B N 1
ATOM 5852 C CA . ILE B 1 358 ? 2.723 -16.875 -8.914 1 88.19 358 ILE B CA 1
ATOM 5853 C C . ILE B 1 358 ? 3.816 -17.406 -9.844 1 88.19 358 ILE B C 1
ATOM 5855 O O . ILE B 1 358 ? 4.992 -17.078 -9.68 1 88.19 358 ILE B O 1
ATOM 5859 N N . PRO B 1 359 ? 3.443 -18.125 -10.875 1 92 359 PRO B N 1
ATOM 5860 C CA . PRO B 1 359 ? 4.473 -18.516 -11.844 1 92 359 PRO B CA 1
ATOM 5861 C C . PRO B 1 359 ? 5.168 -17.312 -12.469 1 92 359 PRO B C 1
ATOM 5863 O O . PRO B 1 359 ? 6.387 -17.328 -12.672 1 92 359 PRO B O 1
ATOM 5866 N N . ALA B 1 360 ? 4.383 -16.328 -12.75 1 88.25 360 ALA B N 1
ATOM 5867 C CA . ALA B 1 360 ? 4.953 -15.094 -13.305 1 88.25 360 ALA B CA 1
ATOM 5868 C C . ALA B 1 360 ? 5.961 -14.477 -12.336 1 88.25 360 ALA B C 1
ATOM 5870 O O . ALA B 1 360 ? 7.051 -14.07 -12.742 1 88.25 360 ALA B O 1
ATOM 5871 N N . ALA B 1 361 ? 5.566 -14.406 -11.18 1 88.94 361 ALA B N 1
ATOM 5872 C CA . ALA B 1 361 ? 6.426 -13.812 -10.156 1 88.94 361 ALA B CA 1
ATOM 5873 C C . ALA B 1 361 ? 7.703 -14.625 -9.977 1 88.94 361 ALA B C 1
ATOM 5875 O O . ALA B 1 361 ? 8.797 -14.07 -9.898 1 88.94 361 ALA B O 1
ATOM 5876 N N . LEU B 1 362 ? 7.57 -15.922 -9.922 1 91.75 362 LEU B N 1
ATOM 5877 C CA . LEU B 1 362 ? 8.727 -16.797 -9.727 1 91.75 362 LEU B CA 1
ATOM 5878 C C . LEU B 1 362 ? 9.688 -16.688 -10.898 1 91.75 362 LEU B C 1
ATOM 5880 O O . LEU B 1 362 ? 10.906 -16.656 -10.703 1 91.75 362 LEU B O 1
ATOM 5884 N N . SER B 1 363 ? 9.133 -16.672 -12.062 1 91.06 363 SER B N 1
ATOM 5885 C CA . SER B 1 363 ? 9.961 -16.5 -13.25 1 91.06 363 SER B CA 1
ATOM 5886 C C . SER B 1 363 ? 10.734 -15.195 -13.219 1 91.06 363 SER B C 1
ATOM 5888 O O . SER B 1 363 ? 11.914 -15.148 -13.562 1 91.06 363 SER B O 1
ATOM 5890 N N . GLY B 1 364 ? 10.055 -14.141 -12.82 1 87.25 364 GLY B N 1
ATOM 5891 C CA . GLY B 1 364 ? 10.703 -12.844 -12.695 1 87.25 364 GLY B CA 1
ATOM 5892 C C . GLY B 1 364 ? 11.805 -12.828 -11.656 1 87.25 364 GLY B C 1
ATOM 5893 O O . GLY B 1 364 ? 12.852 -12.211 -11.859 1 87.25 364 GLY B O 1
ATOM 5894 N N . MET B 1 365 ? 11.578 -13.484 -10.609 1 87.12 365 MET B N 1
ATOM 5895 C CA . MET B 1 365 ? 12.57 -13.547 -9.539 1 87.12 365 MET B CA 1
ATOM 5896 C C . MET B 1 365 ? 13.82 -14.281 -10.008 1 87.12 365 MET B C 1
ATOM 5898 O O . MET B 1 365 ? 14.938 -13.836 -9.758 1 87.12 365 MET B O 1
ATOM 5902 N N . ILE B 1 366 ? 13.602 -15.336 -10.68 1 88.44 366 ILE B N 1
ATOM 5903 C CA . ILE B 1 366 ? 14.711 -16.141 -11.172 1 88.44 366 ILE B CA 1
ATOM 5904 C C . ILE B 1 366 ? 15.516 -15.359 -12.203 1 88.44 366 ILE B C 1
ATOM 5906 O O . ILE B 1 366 ? 16.75 -15.43 -12.219 1 88.44 366 ILE B O 1
ATOM 5910 N N . ALA B 1 367 ? 14.836 -14.656 -13.031 1 86.31 367 ALA B N 1
ATOM 5911 C CA . ALA B 1 367 ? 15.508 -13.812 -14.016 1 86.31 367 ALA B CA 1
ATOM 5912 C C . ALA B 1 367 ? 16.375 -12.758 -13.336 1 86.31 367 ALA B C 1
ATOM 5914 O O . ALA B 1 367 ? 17.484 -12.461 -13.797 1 86.31 367 ALA B O 1
ATOM 5915 N N . GLY B 1 368 ? 15.891 -12.242 -12.281 1 84 368 GLY B N 1
ATOM 5916 C CA . GLY B 1 368 ? 16.625 -11.219 -11.547 1 84 368 GLY B CA 1
ATOM 5917 C C . GLY B 1 368 ? 17.859 -11.758 -10.844 1 84 368 GLY B C 1
ATOM 5918 O O . GLY B 1 368 ? 18.812 -11.023 -10.625 1 84 368 GLY B O 1
ATOM 5919 N N . MET B 1 369 ? 17.797 -13.039 -10.547 1 84.25 369 MET B N 1
ATOM 5920 C CA . MET B 1 369 ? 18.906 -13.672 -9.836 1 84.25 369 MET B CA 1
ATOM 5921 C C . MET B 1 369 ? 20.016 -14.086 -10.797 1 84.25 369 MET B C 1
ATOM 5923 O O . MET B 1 369 ? 21.094 -14.492 -10.375 1 84.25 369 MET B O 1
ATOM 5927 N N . GLY B 1 370 ? 19.75 -14 -12.031 1 84.75 370 GLY B N 1
ATOM 5928 C CA . GLY B 1 370 ? 20.75 -14.344 -13.039 1 84.75 370 GLY B CA 1
ATOM 5929 C C . GLY B 1 370 ? 20.969 -15.836 -13.172 1 84.75 370 GLY B C 1
ATOM 5930 O O . GLY B 1 370 ? 22.094 -16.281 -13.422 1 84.75 370 GLY B O 1
ATOM 5931 N N . VAL B 1 371 ? 19.984 -16.641 -12.945 1 88.12 371 VAL B N 1
ATOM 5932 C CA . VAL B 1 371 ? 20.078 -18.094 -13.055 1 88.12 371 VAL B CA 1
ATOM 5933 C C . VAL B 1 371 ? 20.281 -18.484 -14.516 1 88.12 371 VAL B C 1
ATOM 5935 O O . VAL B 1 371 ? 19.75 -17.844 -15.422 1 88.12 371 VAL B O 1
ATOM 5938 N N . LYS B 1 372 ? 21.094 -19.5 -14.617 1 91.06 372 LYS B N 1
ATOM 5939 C CA . LYS B 1 372 ? 21.344 -20.016 -15.961 1 91.06 372 LYS B CA 1
ATOM 5940 C C . LYS B 1 372 ? 20.031 -20.438 -16.641 1 91.06 372 LYS B C 1
ATOM 5942 O O . LYS B 1 372 ? 19.172 -21.047 -16 1 91.06 372 LYS B O 1
ATOM 5947 N N . HIS B 1 373 ? 19.828 -20.125 -17.953 1 92.12 373 HIS B N 1
ATOM 5948 C CA . HIS B 1 373 ? 18.688 -20.484 -18.781 1 92.12 373 HIS B CA 1
ATOM 5949 C C . HIS B 1 373 ? 17.422 -19.766 -18.328 1 92.12 373 HIS B C 1
ATOM 5951 O O . HIS B 1 373 ? 16.312 -20.266 -18.531 1 92.12 373 HIS B O 1
ATOM 5957 N N . ALA B 1 374 ? 17.594 -18.641 -17.641 1 90.75 374 ALA B N 1
ATOM 5958 C CA . ALA B 1 374 ? 16.453 -17.859 -17.188 1 90.75 374 ALA B CA 1
ATOM 5959 C C . ALA B 1 374 ? 15.586 -17.422 -18.359 1 90.75 374 ALA B C 1
ATOM 5961 O O . ALA B 1 374 ? 14.367 -17.281 -18.234 1 90.75 374 ALA B O 1
ATOM 5962 N N . ASP B 1 375 ? 16.188 -17.281 -19.469 1 89.56 375 ASP B N 1
ATOM 5963 C CA . ASP B 1 375 ? 15.469 -16.859 -20.672 1 89.56 375 ASP B CA 1
ATOM 5964 C C . ASP B 1 375 ? 14.508 -17.938 -21.141 1 89.56 375 ASP B C 1
ATOM 5966 O O . ASP B 1 375 ? 13.383 -17.641 -21.547 1 89.56 375 ASP B O 1
ATOM 5970 N N . ILE B 1 376 ? 14.992 -19.172 -21.109 1 92.44 376 ILE B N 1
ATOM 5971 C CA . ILE B 1 376 ? 14.156 -20.297 -21.5 1 92.44 376 ILE B CA 1
ATOM 5972 C C . ILE B 1 376 ? 12.984 -20.438 -20.516 1 92.44 376 ILE B C 1
ATOM 5974 O O . ILE B 1 376 ? 11.844 -20.625 -20.938 1 92.44 376 ILE B O 1
ATOM 5978 N N . ILE B 1 377 ? 13.297 -20.281 -19.281 1 93.56 377 ILE B N 1
ATOM 5979 C CA . ILE B 1 377 ? 12.281 -20.391 -18.234 1 93.56 377 ILE B CA 1
ATOM 5980 C C . ILE B 1 377 ? 11.227 -19.312 -18.422 1 93.56 377 ILE B C 1
ATOM 5982 O O . ILE B 1 377 ? 10.023 -19.578 -18.312 1 93.56 377 ILE B O 1
ATOM 5986 N N . ALA B 1 378 ? 11.703 -18.141 -18.703 1 90.69 378 ALA B N 1
ATOM 5987 C CA . ALA B 1 378 ? 10.789 -17.031 -18.938 1 90.69 378 ALA B CA 1
ATOM 5988 C C . ALA B 1 378 ? 9.906 -17.281 -20.156 1 90.69 378 ALA B C 1
ATOM 5990 O O . ALA B 1 378 ? 8.703 -16.984 -20.125 1 90.69 378 ALA B O 1
ATOM 5991 N N . SER B 1 379 ? 10.477 -17.797 -21.141 1 90.88 379 SER B N 1
ATOM 5992 C CA . SER B 1 379 ? 9.742 -18.062 -22.375 1 90.88 379 SER B CA 1
ATOM 5993 C C . SER B 1 379 ? 8.648 -19.094 -22.156 1 90.88 379 SER B C 1
ATOM 5995 O O . SER B 1 379 ? 7.508 -18.906 -22.594 1 90.88 379 SER B O 1
ATOM 5997 N N . VAL B 1 380 ? 8.969 -20.141 -21.5 1 93.94 380 VAL B N 1
ATOM 5998 C CA . VAL B 1 380 ? 8.008 -21.203 -21.219 1 93.94 380 VAL B CA 1
ATOM 5999 C C . VAL B 1 380 ? 6.898 -20.672 -20.312 1 93.94 380 VAL B C 1
ATOM 6001 O O . VAL B 1 380 ? 5.723 -20.984 -20.531 1 93.94 380 VAL B O 1
ATOM 6004 N N . THR B 1 381 ? 7.289 -19.922 -19.328 1 92.69 381 THR B N 1
ATOM 6005 C CA . THR B 1 381 ? 6.324 -19.375 -18.375 1 92.69 381 THR B CA 1
ATOM 6006 C C . THR B 1 381 ? 5.359 -18.438 -19.078 1 92.69 381 THR B C 1
ATOM 6008 O O . THR B 1 381 ? 4.145 -18.5 -18.875 1 92.69 381 THR B O 1
ATOM 6011 N N . PHE B 1 382 ? 5.906 -17.625 -19.906 1 88.88 382 PHE B N 1
ATOM 6012 C CA . PHE B 1 382 ? 5.082 -16.672 -20.641 1 88.88 382 PHE B CA 1
ATOM 6013 C C . PHE B 1 382 ? 4.102 -17.406 -21.547 1 88.88 382 PHE B C 1
ATOM 6015 O O . PHE B 1 382 ? 2.926 -17.047 -21.625 1 88.88 382 PHE B O 1
ATOM 6022 N N . MET B 1 383 ? 4.582 -18.359 -22.203 1 90.19 383 MET B N 1
ATOM 6023 C CA . MET B 1 383 ? 3.738 -19.141 -23.094 1 90.19 383 MET B CA 1
ATOM 6024 C C . MET B 1 383 ? 2.643 -19.859 -22.328 1 90.19 383 MET B C 1
ATOM 6026 O O . MET B 1 383 ? 1.5 -19.938 -22.766 1 90.19 383 MET B O 1
ATOM 6030 N N . ALA B 1 384 ? 3.021 -20.375 -21.219 1 92.88 384 ALA B N 1
ATOM 6031 C CA . ALA B 1 384 ? 2.051 -21.062 -20.375 1 92.88 384 ALA B CA 1
ATOM 6032 C C . ALA B 1 384 ? 0.936 -20.125 -19.922 1 92.88 384 ALA B C 1
ATOM 6034 O O . ALA B 1 384 ? -0.243 -20.484 -19.969 1 92.88 384 ALA B O 1
ATOM 6035 N N . ILE B 1 385 ? 1.288 -18.969 -19.5 1 89 385 ILE B N 1
ATOM 6036 C CA . ILE B 1 385 ? 0.314 -18 -19.031 1 89 385 ILE B CA 1
ATOM 6037 C C . ILE B 1 385 ? -0.593 -17.562 -20.172 1 89 385 ILE B C 1
ATOM 6039 O O . ILE B 1 385 ? -1.819 -17.609 -20.062 1 89 385 ILE B O 1
ATOM 6043 N N . MET B 1 386 ? -0.033 -17.234 -21.266 1 86.25 386 MET B N 1
ATOM 6044 C CA . MET B 1 386 ? -0.792 -16.719 -22.406 1 86.25 386 MET B CA 1
ATOM 6045 C C . MET B 1 386 ? -1.727 -17.797 -22.953 1 86.25 386 MET B C 1
ATOM 6047 O O . MET B 1 386 ? -2.908 -17.531 -23.188 1 86.25 386 MET B O 1
ATOM 6051 N N . LEU B 1 387 ? -1.232 -18.922 -23.109 1 88.81 387 LEU B N 1
ATOM 6052 C CA . LEU B 1 387 ? -2.021 -19.984 -23.734 1 88.81 387 LEU B CA 1
ATOM 6053 C C . LEU B 1 387 ? -3.125 -20.469 -22.797 1 88.81 387 LEU B C 1
ATOM 6055 O O . LEU B 1 387 ? -4.266 -20.656 -23.234 1 88.81 387 LEU B O 1
ATOM 6059 N N . THR B 1 388 ? -2.803 -20.688 -21.594 1 89.44 388 THR B N 1
ATOM 6060 C CA . THR B 1 388 ? -3.791 -21.234 -20.656 1 89.44 388 THR B CA 1
ATOM 6061 C C . THR B 1 388 ? -4.867 -20.188 -20.359 1 89.44 388 THR B C 1
ATOM 6063 O O . THR B 1 388 ? -6.039 -20.531 -20.203 1 89.44 388 THR B O 1
ATOM 6066 N N . ILE B 1 389 ? -4.496 -18.969 -20.266 1 81.25 389 ILE B N 1
ATOM 6067 C CA . ILE B 1 389 ? -5.473 -17.938 -19.953 1 81.25 389 ILE B CA 1
ATOM 6068 C C . ILE B 1 389 ? -6.309 -17.609 -21.188 1 81.25 389 ILE B C 1
ATOM 6070 O O . ILE B 1 389 ? -7.535 -17.531 -21.109 1 81.25 389 ILE B O 1
ATOM 6074 N N . LEU B 1 390 ? -5.703 -17.438 -22.297 1 81.12 390 LEU B N 1
ATOM 6075 C CA . LEU B 1 390 ? -6.418 -17.062 -23.516 1 81.12 390 LEU B CA 1
ATOM 6076 C C . LEU B 1 390 ? -7.27 -18.219 -24.031 1 81.12 390 LEU B C 1
ATOM 6078 O O . LEU B 1 390 ? -8.375 -18 -24.531 1 81.12 390 LEU B O 1
ATOM 6082 N N . LEU B 1 391 ? -6.816 -19.359 -23.859 1 84.25 391 LEU B N 1
ATOM 6083 C CA . LEU B 1 391 ? -7.539 -20.5 -24.422 1 84.25 391 LEU B CA 1
ATOM 6084 C C . LEU B 1 391 ? -8.438 -21.141 -23.359 1 84.25 391 LEU B C 1
ATOM 6086 O O . LEU B 1 391 ? -9.656 -21.25 -23.562 1 84.25 391 LEU B O 1
ATOM 6090 N N . GLN B 1 392 ? -7.863 -21.516 -22.328 1 82.75 392 GLN B N 1
ATOM 6091 C CA . GLN B 1 392 ? -8.625 -22.297 -21.359 1 82.75 392 GLN B CA 1
ATOM 6092 C C . GLN B 1 392 ? -9.57 -21.406 -20.562 1 82.75 392 GLN B C 1
ATOM 6094 O O . GLN B 1 392 ? -10.727 -21.766 -20.328 1 82.75 392 GLN B O 1
ATOM 6099 N N . ALA B 1 393 ? -9.094 -20.297 -20.109 1 75.25 393 ALA B N 1
ATOM 6100 C CA . ALA B 1 393 ? -9.961 -19.438 -19.328 1 75.25 393 ALA B CA 1
ATOM 6101 C C . ALA B 1 393 ? -11.141 -18.938 -20.156 1 75.25 393 ALA B C 1
ATOM 6103 O O . ALA B 1 393 ? -12.273 -18.875 -19.672 1 75.25 393 ALA B O 1
ATOM 6104 N N . SER B 1 394 ? -10.922 -18.672 -21.391 1 77.06 394 SER B N 1
ATOM 6105 C CA . SER B 1 394 ? -11.961 -18.141 -22.266 1 77.06 394 SER B CA 1
ATOM 6106 C C . SER B 1 394 ? -12.945 -19.234 -22.688 1 77.06 394 SER B C 1
ATOM 6108 O O . SER B 1 394 ? -14.094 -18.938 -23.016 1 77.06 394 SER B O 1
ATOM 6110 N N . THR B 1 395 ? -12.57 -20.453 -22.5 1 82.69 395 THR B N 1
ATOM 6111 C CA . THR B 1 395 ? -13.422 -21.531 -22.984 1 82.69 395 THR B CA 1
ATOM 6112 C C . THR B 1 395 ? -13.969 -22.344 -21.828 1 82.69 395 THR B C 1
ATOM 6114 O O . THR B 1 395 ? -14.617 -23.375 -22.031 1 82.69 395 THR B O 1
ATOM 6117 N N . THR B 1 396 ? -13.695 -21.953 -20.734 1 80.5 396 THR B N 1
ATOM 6118 C CA . THR B 1 396 ? -14.125 -22.703 -19.562 1 80.5 396 THR B CA 1
ATOM 6119 C C . THR B 1 396 ? -15.648 -22.75 -19.469 1 80.5 396 THR B C 1
ATOM 6121 O O . THR B 1 396 ? -16.234 -23.766 -19.109 1 80.5 396 THR B O 1
ATOM 6124 N N . GLY B 1 397 ? -16.281 -21.594 -19.719 1 78.25 397 GLY B N 1
ATOM 6125 C CA . GLY B 1 397 ? -17.734 -21.578 -19.719 1 78.25 397 GLY B CA 1
ATOM 6126 C C . GLY B 1 397 ? -18.359 -22.516 -20.734 1 78.25 397 GLY B C 1
ATOM 6127 O O . GLY B 1 397 ? -19.328 -23.219 -20.438 1 78.25 397 GLY B O 1
ATOM 6128 N N . TRP B 1 398 ? -17.781 -22.5 -21.828 1 82.81 398 TRP B N 1
ATOM 6129 C CA . TRP B 1 398 ? -18.234 -23.375 -22.891 1 82.81 398 TRP B CA 1
ATOM 6130 C C . TRP B 1 398 ? -18.031 -24.828 -22.531 1 82.81 398 TRP B C 1
ATOM 6132 O O . TRP B 1 398 ? -18.906 -25.672 -22.781 1 82.81 398 TRP B O 1
ATOM 6142 N N . MET B 1 399 ? -16.953 -25.141 -21.953 1 85.88 399 MET B N 1
ATOM 6143 C CA . MET B 1 399 ? -16.641 -26.5 -21.547 1 85.88 399 MET B CA 1
ATOM 6144 C C . MET B 1 399 ? -17.578 -26.984 -20.453 1 85.88 399 MET B C 1
ATOM 6146 O O . MET B 1 399 ? -17.969 -28.156 -20.422 1 85.88 399 MET B O 1
ATOM 6150 N N . ALA B 1 400 ? -17.938 -26.125 -19.547 1 84.88 400 ALA B N 1
ATOM 6151 C CA . ALA B 1 400 ? -18.875 -26.453 -18.484 1 84.88 400 ALA B CA 1
ATOM 6152 C C . ALA B 1 400 ? -20.234 -26.859 -19.047 1 84.88 400 ALA B C 1
ATOM 6154 O O . ALA B 1 400 ? -20.859 -27.812 -18.594 1 84.88 400 ALA B O 1
ATOM 6155 N N . LYS B 1 401 ? -20.656 -26.141 -20.031 1 83.38 401 LYS B N 1
ATOM 6156 C CA . LYS B 1 401 ? -21.938 -26.438 -20.688 1 83.38 401 LYS B CA 1
ATOM 6157 C C . LYS B 1 401 ? -21.859 -27.719 -21.484 1 83.38 401 LYS B C 1
ATOM 6159 O O . LYS B 1 401 ? -22.797 -28.531 -21.469 1 83.38 401 LYS B O 1
ATOM 6164 N N . LYS B 1 402 ? -20.812 -27.812 -22.156 1 87.06 402 LYS B N 1
ATOM 6165 C CA . LYS B 1 402 ? -20.625 -29 -23 1 87.06 402 LYS B CA 1
ATOM 6166 C C . LYS B 1 402 ? -20.594 -30.281 -22.156 1 87.06 402 LYS B C 1
ATOM 6168 O O . LYS B 1 402 ? -21.078 -31.328 -22.594 1 87.06 402 LYS B O 1
ATOM 6173 N N . LEU B 1 403 ? -20.062 -30.188 -20.984 1 88.88 403 LEU B N 1
ATOM 6174 C CA . LEU B 1 403 ? -19.938 -31.359 -20.109 1 88.88 403 LEU B CA 1
ATOM 6175 C C . LEU B 1 403 ? -21.172 -31.516 -19.234 1 88.88 403 LEU B C 1
ATOM 6177 O O . LEU B 1 403 ? -21.266 -32.469 -18.453 1 88.88 403 LEU B O 1
ATOM 6181 N N . GLY B 1 404 ? -22.094 -30.562 -19.297 1 79.81 404 GLY B N 1
ATOM 6182 C CA . GLY B 1 404 ? -23.328 -30.625 -18.531 1 79.81 404 GLY B CA 1
ATOM 6183 C C . GLY B 1 404 ? -23.141 -30.266 -17.078 1 79.81 404 GLY B C 1
ATOM 6184 O O . GLY B 1 404 ? -23.844 -30.781 -16.203 1 79.81 404 GLY B O 1
ATOM 6185 N N . MET B 1 405 ? -22.25 -29.562 -16.828 1 79 405 MET B N 1
ATOM 6186 C CA . MET B 1 405 ? -21.953 -29.203 -15.438 1 79 405 MET B CA 1
ATOM 6187 C C . MET B 1 405 ? -22.672 -27.906 -15.039 1 79 405 MET B C 1
ATOM 6189 O O . MET B 1 405 ? -22.578 -27.484 -13.891 1 79 405 MET B O 1
ATOM 6193 N N . ASP B 1 406 ? -23.328 -27.297 -15.961 1 72.56 406 ASP B N 1
ATOM 6194 C CA . ASP B 1 406 ? -24.094 -26.078 -15.711 1 72.56 406 ASP B CA 1
ATOM 6195 C C . ASP B 1 406 ? -25.391 -26.375 -14.977 1 72.56 406 ASP B C 1
ATOM 6197 O O . ASP B 1 406 ? -26.297 -27.016 -15.531 1 72.56 406 ASP B O 1
ATOM 6201 N N . LEU B 1 407 ? -25.438 -25.953 -13.758 1 70.12 407 LEU B N 1
ATOM 6202 C CA . LEU B 1 407 ? -26.609 -26.266 -12.945 1 70.12 407 LEU B CA 1
ATOM 6203 C C . LEU B 1 407 ? -27.828 -25.5 -13.453 1 70.12 407 LEU B C 1
ATOM 6205 O O . LEU B 1 407 ? -28.969 -25.938 -13.258 1 70.12 407 LEU B O 1
ATOM 6209 N N . ASP B 1 408 ? -27.609 -24.281 -13.93 1 61.34 408 ASP B N 1
ATOM 6210 C CA . ASP B 1 408 ? -28.766 -23.562 -14.461 1 61.34 408 ASP B CA 1
ATOM 6211 C C . ASP B 1 408 ? -29.344 -24.297 -15.664 1 61.34 408 ASP B C 1
ATOM 6213 O O . ASP B 1 408 ? -30.562 -24.328 -15.844 1 61.34 408 ASP B O 1
ATOM 6217 N N . ALA B 1 409 ? -28.609 -24.922 -16.469 1 54.84 409 ALA B N 1
ATOM 6218 C CA . ALA B 1 409 ? -29.125 -25.656 -17.625 1 54.84 409 ALA B CA 1
ATOM 6219 C C . ALA B 1 409 ? -29.812 -26.938 -17.203 1 54.84 409 ALA B C 1
ATOM 6221 O O . ALA B 1 409 ? -30.734 -27.406 -17.859 1 54.84 409 ALA B O 1
ATOM 6222 N N . GLU B 1 410 ? -29.344 -27.438 -16.141 1 52.53 410 GLU B N 1
ATOM 6223 C CA . GLU B 1 410 ? -29.969 -28.656 -15.656 1 52.53 410 GLU B CA 1
ATOM 6224 C C . GLU B 1 410 ? -31.391 -28.375 -15.156 1 52.53 410 GLU B C 1
ATOM 6226 O O . GLU B 1 410 ? -32.281 -29.188 -15.344 1 52.53 410 GLU B O 1
ATOM 6231 N N . ILE B 1 411 ? -31.516 -27.219 -14.469 1 50.94 411 ILE B N 1
ATOM 6232 C CA . ILE B 1 411 ? -32.844 -26.922 -13.977 1 50.94 411 ILE B CA 1
ATOM 6233 C C . ILE B 1 411 ? -33.781 -26.594 -15.156 1 50.94 411 ILE B C 1
ATOM 6235 O O . ILE B 1 411 ? -34.969 -26.938 -15.148 1 50.94 411 ILE B O 1
ATOM 6239 N N . GLY B 1 412 ? -33.312 -25.891 -16.062 1 41.22 412 GLY B N 1
ATOM 6240 C CA . GLY B 1 412 ? -34.219 -25.609 -17.156 1 41.22 412 GLY B CA 1
ATOM 6241 C C . GLY B 1 412 ? -34.562 -26.844 -17.984 1 41.22 412 GLY B C 1
ATOM 6242 O O . GLY B 1 412 ? -35.531 -26.844 -18.75 1 41.22 412 GLY B O 1
ATOM 6243 N N . LYS B 1 413 ? -33.875 -27.812 -18.172 1 43.56 413 LYS B N 1
ATOM 6244 C CA . LYS B 1 413 ? -34.281 -29.016 -18.906 1 43.56 413 LYS B CA 1
ATOM 6245 C C . LYS B 1 413 ? -35.25 -29.859 -18.109 1 43.56 413 LYS B C 1
ATOM 6247 O O . LYS B 1 413 ? -35.812 -30.828 -18.609 1 43.56 413 LYS B O 1
ATOM 6252 N N . GLN B 1 414 ? -35.281 -29.641 -16.812 1 33.34 414 GLN B N 1
ATOM 6253 C CA . GLN B 1 414 ? -36.438 -30.297 -16.234 1 33.34 414 GLN B CA 1
ATOM 6254 C C . GLN B 1 414 ? -37.719 -29.469 -16.391 1 33.34 414 GLN B C 1
ATOM 6256 O O . GLN B 1 414 ? -37.656 -28.234 -16.297 1 33.34 414 GLN B O 1
#

Radius of gyration: 28.62 Å; Cα contacts (8 Å, |Δi|>4): 1376; chains: 2; bounding box: 63×83×62 Å

InterPro domains:
  IPR006153 Cation/H+ exchanger, transmembrane domain [PF00999] (25-402)
  IPR038770 Sodium/solute symporter superfamily [G3DSA:1.20.1530.20] (9-403)

pLDDT: mean 83.75, std 11.31, range [33.34, 97.75]